Protein 8SBF (pdb70)

Sequence (1177 aa):
MRMTLRQLAVFVAVAQEGTVTKASDAVRLTQSAASMALADLEDDGLGAPLFDRLGKRLQLNDLGRFLLPQALEILGRCEAFEQAAKGELQSIDLRLGATLTISDYLIPDLMADFLQIHPQAHLQLQVGNTRQMIEAVNQFQLDLALIEGSCHLPQLQCIHWRNDELAVCCAPDHPLAKLGRPLTAQDFLNVEWILREEGSGTREVFDNAILQDVPDANIRRLTLGHNEAILKIVAGGLGMSCISRLAIEPLIEKGQLVILETPFWELTRPLHLLVHRQKYQGPGLKAFMNFCENRVMRMTLRQLAVFVAVAQEGTVTKASDAVRLTQSAASMALADLEDGLGAPLFDRLGKRLQLNDLGRFLLPQALEILGRCEAFEQAAKGELQSIDLRLGATLTISDYLIPDLMADFLQIHPQAHLQLQVGNTRQMIEAVNQFQLDLALIEGSCHLPQLQCIHWRNDELAVCCAPDHPLAKLGRPLTAQDFLNVEWILREEGSGTREVFDNAILQDVPDANIRLTLGHNEAILKIVAGGLGMSCISRLAIEPLIEKGQLVILETPFWELTRPLHLLVHRQKYQGPGLKAFMNFCENNRVNMRMTLRRQLAVFVAVAQEGTVTKASDAVRLTQSAASMALADLEDGLGAPLFDRLGKRLQLNDLGRFLLPQALEILGRCEAFEQAAKGELQSIDLRLGATLTISDYLIPDLMADFLQIHPQAHLQLQVGNTRQMIEAVNQFQLDLALIEGSCHLPQLQCIHWRNDELAVCCAPDHPLAKLGRPLTAQDFLNVEWILREEGSGTREVFDNAILQDVPDANIRLTLGHNEAILKIVAGGLGMSCISRLAIEPLIEKGQLVILETPFWELTRPLHLLVHRQKYQGPGLKAFMNFCENRVNMRMTLRQLAVFVAVAQEGTVTKASDAVRLTQSAASMALADLEDGLGAPLFDRLGKRLQLNDLGRFLLPQALEILGRCEAFEQAAKGELQSIDLRRLGATLTISDYLIPDLMADFLQIHPQAHLQLQVGNTRQMIEAVNQFQLDLALIEGSCHLPQLQCIHWRNDELAVCCAPDHPLAKLGRPLTAQDFLNVEWILREEGSGTREVFDNAILQDVPDANIRLTLGHNEAILKIVAGGLGMSCISRLAIEPLIEKGQLVILETPFWELTRPLHLLVHRQKYQGPGLKAFMNFCENR

Nearest PDB structures (foldseek):
  8sbf-assembly1_D  TM=7.105E-01  e=2.209E-55  Acinetobacter baylyi ADP1
  5y2v-assembly1_C  TM=5.884E-01  e=4.054E-23  Synechocystis sp. PCC 6803 substr. Kazusa
  2esn-assembly1_C  TM=5.856E-01  e=2.907E-19  Pseudomonas aeruginosa
  6g1b-assembly1_J-2  TM=5.557E-01  e=5.064E-19  Corynebacterium glutamicum
  4rns-assembly2_C  TM=8.177E-01  e=4.009E-11  Sphingobium chlorophenolicum

Structure (mmCIF, N/CA/C/O backbone):
data_8SBF
#
_entry.id   8SBF
#
_cell.length_a   106.597
_cell.length_b   109.690
_cell.length_c   110.268
_cell.angle_alpha   90.000
_cell.angle_beta   90.000
_cell.angle_gamma   90.000
#
_symmetry.space_group_name_H-M   'P 21 21 21'
#
loop_
_entity.id
_entity.type
_entity.pdbx_description
1 polymer 'Putative transcriptional regulator (LysR family)'
2 non-polymer 'SODIUM ION'
3 non-polymer 'MAGNESIUM ION'
4 non-polymer GLYCEROL
5 water water
#
loop_
_atom_site.group_PDB
_atom_site.id
_atom_site.type_symbol
_atom_site.label_atom_id
_atom_site.label_alt_id
_atom_site.label_comp_id
_atom_site.label_asym_id
_atom_site.label_entity_id
_atom_site.label_seq_id
_atom_site.pdbx_PDB_ins_code
_atom_site.Cartn_x
_atom_site.Cartn_y
_atom_site.Cartn_z
_atom_site.occupancy
_atom_site.B_iso_or_equiv
_atom_site.auth_seq_id
_atom_site.auth_comp_id
_atom_site.auth_asym_id
_atom_site.auth_atom_id
_atom_site.pdbx_PDB_model_num
ATOM 1 N N . MET A 1 1 ? -24.01828 33.01120 -55.72022 1.000 75.58067 1 MET A N 1
ATOM 2 C CA . MET A 1 1 ? -24.49611 32.17808 -54.57951 1.000 66.42983 1 MET A CA 1
ATOM 3 C C . MET A 1 1 ? -24.98501 30.81745 -55.06499 1.000 74.76545 1 MET A C 1
ATOM 4 O O . MET A 1 1 ? -25.97941 30.72338 -55.78252 1.000 72.80417 1 MET A O 1
ATOM 20 N N . ARG A 1 2 ? -24.28259 29.75801 -54.67031 1.000 62.96494 2 ARG A N 1
ATOM 21 C CA . ARG A 1 2 ? -24.69596 28.40053 -55.00176 1.000 66.45813 2 ARG A CA 1
ATOM 22 C C . ARG A 1 2 ? -25.51379 27.75294 -53.89589 1.000 59.17479 2 ARG A C 1
ATOM 23 O O . ARG A 1 2 ? -26.51265 27.08427 -54.17853 1.000 54.08535 2 ARG A O 1
ATOM 44 N N . MET A 1 3 ? -25.11613 27.94769 -52.64323 1.000 54.00105 3 MET A N 1
ATOM 45 C CA . MET A 1 3 ? -25.74046 27.23515 -51.54523 1.000 55.37087 3 MET A CA 1
ATOM 46 C C . MET A 1 3 ? -27.21120 27.62299 -51.42030 1.000 47.90131 3 MET A C 1
ATOM 47 O O . MET A 1 3 ? -27.64742 28.68377 -51.87467 1.000 48.53348 3 MET A O 1
ATOM 61 N N . THR A 1 4 ? -27.97476 26.73738 -50.78843 1.000 39.67411 4 THR A N 1
ATOM 62 C CA . THR A 1 4 ? -29.39828 26.93476 -50.57338 1.000 36.36753 4 THR A CA 1
ATOM 63 C C . THR A 1 4 ? -29.71723 26.72793 -49.10158 1.000 41.19692 4 THR A C 1
ATOM 64 O O . THR A 1 4 ? -28.94877 26.11576 -48.35466 1.000 35.47900 4 THR A O 1
ATOM 75 N N . LEU A 1 5 ? -30.87346 27.25169 -48.68870 1.000 41.20470 5 LEU A N 1
ATOM 76 C CA . LEU A 1 5 ? -31.31581 27.06035 -47.31261 1.000 44.40839 5 LEU A CA 1
ATOM 77 C C . LEU A 1 5 ? -31.53700 25.58504 -47.01123 1.000 38.99178 5 LEU A C 1
ATOM 78 O O . LEU A 1 5 ? -31.26700 25.12160 -45.89713 1.000 35.68467 5 LEU A O 1
ATOM 94 N N . ARG A 1 6 ? -32.03062 24.82888 -47.99515 1.000 42.40102 6 ARG A N 1
ATOM 95 C CA . ARG A 1 6 ? -32.18646 23.38985 -47.80975 1.000 41.81432 6 ARG A CA 1
ATOM 96 C C . ARG A 1 6 ? -30.84692 22.73036 -47.50955 1.000 38.46593 6 ARG A C 1
ATOM 97 O O . ARG A 1 6 ? -30.76039 21.84487 -46.65195 1.000 37.50297 6 ARG A O 1
ATOM 118 N N . GLN A 1 7 ? -29.78766 23.15695 -48.19922 1.000 37.20035 7 GLN A N 1
ATOM 119 C CA . GLN A 1 7 ? -28.46635 22.59023 -47.94541 1.000 38.25800 7 GLN A CA 1
ATOM 120 C C . GLN A 1 7 ? -27.96945 22.94991 -46.54982 1.000 35.57027 7 GLN A C 1
ATOM 121 O O . GLN A 1 7 ? -27.41221 22.09814 -45.84705 1.000 33.25100 7 GLN A O 1
ATOM 135 N N . LEU A 1 8 ? -28.16170 24.20278 -46.13004 1.000 34.92866 8 LEU A N 1
ATOM 136 C CA . LEU A 1 8 ? -27.77420 24.58611 -44.77697 1.000 38.57230 8 LEU A CA 1
ATOM 137 C C . LEU A 1 8 ? -28.50845 23.74758 -43.73696 1.000 35.60786 8 LEU A C 1
ATOM 138 O O . LEU A 1 8 ? -27.91937 23.33205 -42.73243 1.000 32.32303 8 LEU A O 1
ATOM 154 N N . ALA A 1 9 ? -29.79871 23.48624 -43.96210 1.000 34.04479 9 ALA A N 1
ATOM 155 C CA . ALA A 1 9 ? -30.56105 22.68468 -43.01030 1.000 40.40426 9 ALA A CA 1
ATOM 156 C C . ALA A 1 9 ? -30.01299 21.26593 -42.92283 1.000 38.38023 9 ALA A C 1
ATOM 157 O O . ALA A 1 9 ? -29.96884 20.67382 -41.83813 1.000 35.42240 9 ALA A O 1
ATOM 164 N N . VAL A 1 10 ? -29.59413 20.70040 -44.05806 1.000 34.49633 10 VAL A N 1
ATOM 165 C CA . VAL A 1 10 ? -28.97636 19.37717 -44.03704 1.000 39.07592 10 VAL A CA 1
ATOM 166 C C . VAL A 1 10 ? -27.64202 19.43082 -43.30439 1.000 38.11638 10 VAL A C 1
ATOM 167 O O . VAL A 1 10 ? -27.32075 18.54296 -42.50617 1.000 34.65840 10 VAL A O 1
ATOM 180 N N . PHE A 1 11 ? -26.84536 20.47071 -43.56924 1.000 36.63286 11 PHE A N 1
ATOM 181 C CA . PHE A 1 11 ? -25.59135 20.66021 -42.84615 1.000 42.85324 11 PHE A CA 1
ATOM 182 C C . PHE A 1 11 ? -25.83206 20.73688 -41.34257 1.000 39.13275 11 PHE A C 1
ATOM 183 O O . PHE A 1 11 ? -25.07538 20.15753 -40.55523 1.000 34.57196 11 PHE A O 1
ATOM 200 N N . VAL A 1 12 ? -26.88923 21.43211 -40.92638 1.000 36.77903 12 VAL A N 1
ATOM 201 C CA . VAL A 1 12 ? -27.20572 21.51303 -39.50349 1.000 43.83853 12 VAL A CA 1
ATOM 202 C C . VAL A 1 1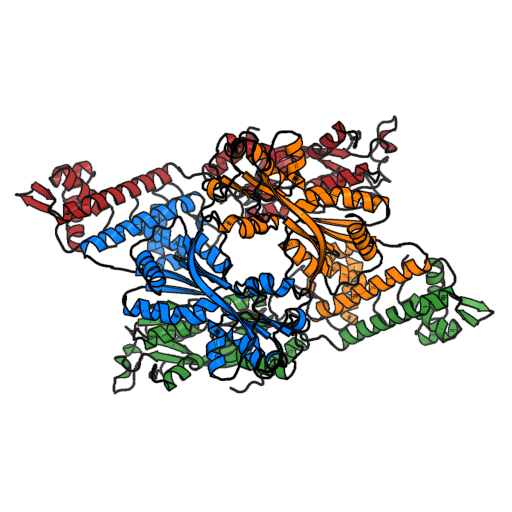2 ? -27.68239 20.16040 -38.98558 1.000 48.66259 12 VAL A C 1
ATOM 203 O O . VAL A 1 12 ? -27.26591 19.70879 -37.91260 1.000 36.44287 12 VAL A O 1
ATOM 216 N N . ALA A 1 13 ? -28.56219 19.49649 -39.73799 1.000 39.13867 13 ALA A N 1
ATOM 217 C CA . ALA A 1 13 ? -29.11074 18.22481 -39.28072 1.000 52.26873 13 ALA A CA 1
ATOM 218 C C . ALA A 1 13 ? -28.01828 17.17753 -39.11191 1.000 47.09928 13 ALA A C 1
ATOM 219 O O . ALA A 1 13 ? -28.03252 16.40485 -38.14682 1.000 37.55641 13 ALA A O 1
ATOM 226 N N . VAL A 1 14 ? -27.06127 17.13070 -40.04130 1.000 38.00852 14 VAL A N 1
ATOM 227 C CA . VAL A 1 14 ? -25.97847 16.15794 -39.93155 1.000 44.67086 14 VAL A CA 1
ATOM 228 C C . VAL A 1 14 ? -25.12271 16.45170 -38.70602 1.000 36.71525 14 VAL A C 1
ATOM 229 O O . VAL A 1 14 ? -24.63902 15.53336 -38.03583 1.000 42.03785 14 VAL A O 1
ATOM 242 N N . ALA A 1 15 ? -24.92195 17.73278 -38.39176 1.000 41.93790 15 ALA A N 1
ATOM 243 C CA . ALA A 1 15 ? -24.14979 18.08214 -37.20563 1.000 53.33233 15 ALA A CA 1
ATOM 244 C C . ALA A 1 15 ? -24.89502 17.71722 -35.92896 1.000 55.34998 15 ALA A C 1
ATOM 245 O O . ALA A 1 15 ? -24.26489 17.40921 -34.91110 1.000 57.45929 15 ALA A O 1
ATOM 252 N N . GLN A 1 16 ? -26.22821 17.73830 -35.96448 1.000 52.28777 16 GLN A N 1
ATOM 253 C CA . GLN A 1 16 ? -27.00765 17.43634 -34.77176 1.000 64.25656 16 GLN A CA 1
ATOM 254 C C . GLN A 1 16 ? -27.17518 15.93479 -34.56953 1.000 55.73379 16 GLN A C 1
ATOM 255 O O . GLN A 1 16 ? -27.17355 15.45769 -33.42984 1.000 58.49833 16 GLN A O 1
ATOM 269 N N . GLU A 1 17 ? -27.30812 15.17643 -35.65665 1.000 53.76161 17 GLU A N 1
ATOM 270 C CA . GLU A 1 17 ? -27.67034 13.76820 -35.57341 1.000 54.50559 17 GLU A CA 1
ATOM 271 C C . GLU A 1 17 ? -26.49428 12.82151 -35.76928 1.000 56.93185 17 GLU A C 1
ATOM 272 O O . GLU A 1 17 ? -26.52563 11.70327 -35.24693 1.000 69.34859 17 GLU A O 1
ATOM 284 N N . GLY A 1 18 ? -25.46252 13.23235 -36.50522 1.000 57.80215 18 GLY A N 1
ATOM 285 C CA . GLY A 1 18 ? -24.24477 12.46601 -36.63196 1.000 54.93054 18 GLY A CA 1
ATOM 286 C C . GLY A 1 18 ? -24.13968 11.62756 -37.88898 1.000 53.66698 18 GLY A C 1
ATOM 287 O O . GLY A 1 18 ? -23.03168 11.20858 -38.24215 1.000 63.99820 18 GLY A O 1
ATOM 291 N N . THR A 1 19 ? -25.25486 11.36186 -38.56679 1.000 55.66251 19 THR A N 1
ATOM 292 C CA . THR A 1 19 ? -25.23763 10.58479 -39.79779 1.000 53.32524 19 THR A CA 1
ATOM 293 C C . THR A 1 19 ? -26.20320 11.20724 -40.79379 1.000 49.18358 19 THR A C 1
ATOM 294 O O . THR A 1 19 ? -27.10787 11.96019 -40.42650 1.000 45.09690 19 THR A O 1
ATOM 305 N N . VAL A 1 20 ? -25.99895 10.87980 -42.07193 1.000 48.64537 20 VAL A N 1
ATOM 306 C CA . VAL A 1 20 ? -26.91396 11.35023 -43.10689 1.000 42.82329 20 VAL A CA 1
ATOM 307 C C . VAL A 1 20 ? -28.28066 10.69878 -42.94181 1.000 46.02956 20 VAL A C 1
ATOM 308 O O . VAL A 1 20 ? -29.31716 11.33197 -43.17397 1.000 44.36994 20 VAL A O 1
ATOM 321 N N . THR A 1 21 ? -28.30703 9.42613 -42.53893 1.000 47.23017 21 THR A N 1
ATOM 322 C CA . THR A 1 21 ? -29.57628 8.73292 -42.34508 1.000 49.58023 21 THR A CA 1
ATOM 323 C C . THR A 1 21 ? -30.41751 9.42678 -41.27937 1.000 56.18958 21 THR A C 1
ATOM 324 O O . THR A 1 21 ? -31.56405 9.81653 -41.52919 1.000 50.54276 21 THR A O 1
ATOM 335 N N . LYS A 1 22 ? -29.86049 9.58953 -40.07766 1.000 50.05036 22 LYS A N 1
ATOM 336 C CA . LYS A 1 22 ? -30.59592 10.27822 -39.02195 1.000 49.01398 22 LYS A CA 1
ATOM 337 C C . LYS A 1 22 ? -30.96059 11.69587 -39.44509 1.000 45.06107 22 LYS A C 1
ATOM 338 O O . LYS A 1 22 ? -32.06657 12.17115 -39.16387 1.000 47.46037 22 LYS A O 1
ATOM 357 N N . ALA A 1 23 ? -30.04232 12.38611 -40.12463 1.000 45.95502 23 ALA A N 1
ATOM 358 C CA . ALA A 1 23 ? -30.31619 13.75369 -40.55434 1.000 43.15961 23 ALA A CA 1
ATOM 359 C C . ALA A 1 23 ? -31.42469 13.79455 -41.59908 1.000 47.01098 23 ALA A C 1
ATOM 360 O O . ALA A 1 23 ? -32.23676 14.72806 -41.61386 1.000 44.38043 23 ALA A O 1
ATOM 367 N N . SER A 1 24 ? -31.47589 12.79296 -42.48081 1.000 42.80629 24 SER A N 1
ATOM 368 C CA . SER A 1 24 ? -32.46758 12.80397 -43.55236 1.000 43.55676 24 SER A CA 1
ATOM 369 C C . SER A 1 24 ? -33.88295 12.71513 -42.99524 1.000 48.37057 24 SER A C 1
ATOM 370 O O . SER A 1 24 ? -34.80245 13.35960 -43.51424 1.000 44.28793 24 SER A O 1
ATOM 378 N N . ASP A 1 25 ? -34.08000 11.92019 -41.94091 1.000 50.76015 25 ASP A N 1
ATOM 379 C CA . ASP A 1 25 ? -35.40273 11.82216 -41.33335 1.000 53.53340 25 ASP A CA 1
ATOM 380 C C . ASP A 1 25 ? -35.78220 13.10723 -40.60867 1.000 51.94155 25 ASP A C 1
ATOM 381 O O . ASP A 1 25 ? -36.96833 13.45328 -40.54429 1.000 49.61871 25 ASP A O 1
ATOM 390 N N . ALA A 1 26 ? -34.80028 13.82916 -40.06505 1.000 52.11559 26 ALA A N 1
ATOM 391 C CA . ALA A 1 26 ? -35.08763 15.03635 -39.30459 1.000 57.93566 26 ALA A CA 1
ATOM 392 C C . ALA A 1 26 ? -35.47507 16.20869 -40.19689 1.000 63.02580 26 ALA A C 1
ATOM 393 O O . ALA A 1 26 ? -36.17172 17.12218 -39.74014 1.000 81.28390 26 ALA A O 1
ATOM 400 N N . VAL A 1 27 ? -35.03040 16.21247 -41.45351 1.000 56.62637 27 VAL A N 1
ATOM 401 C CA . VAL A 1 27 ? -35.43512 17.22919 -42.41835 1.000 46.40938 27 VAL A CA 1
ATOM 402 C C . VAL A 1 27 ? -36.45358 16.70261 -43.41786 1.000 50.04197 27 VAL A C 1
ATOM 403 O O . VAL A 1 27 ? -36.82580 17.42726 -44.35357 1.000 50.18813 27 VAL A O 1
ATOM 416 N N . ARG A 1 28 ? -36.90952 15.46140 -43.25748 1.000 48.18504 28 ARG A N 1
ATOM 417 C CA . ARG A 1 28 ? -37.96618 14.89045 -44.09038 1.000 58.31707 28 ARG A CA 1
ATOM 418 C C . ARG A 1 28 ? -37.53385 14.81571 -45.55437 1.000 57.66226 28 ARG A C 1
ATOM 419 O O . ARG A 1 28 ? -38.24458 15.24724 -46.46512 1.000 64.81396 28 ARG A O 1
ATOM 440 N N . LEU A 1 29 ? -36.34748 14.25374 -45.77213 1.000 45.56728 29 LEU A N 1
ATOM 441 C CA . LEU A 1 29 ? -35.83952 13.95484 -47.10079 1.000 44.94296 29 LEU A CA 1
ATOM 442 C C . LEU A 1 29 ? -35.43989 12.48802 -47.15427 1.000 46.51561 29 LEU A C 1
ATOM 443 O O . LEU A 1 29 ? -35.05518 11.89968 -46.14073 1.000 51.26677 29 LEU A O 1
ATOM 459 N N . THR A 1 30 ? -35.53643 11.89600 -48.34232 1.000 45.55716 30 THR A N 1
ATOM 460 C CA . THR A 1 30 ? -34.93477 10.58696 -48.54085 1.000 44.10913 30 THR A CA 1
ATOM 461 C C . THR A 1 30 ? -33.43640 10.67012 -48.26296 1.000 43.27151 30 THR A C 1
ATOM 462 O O . THR A 1 30 ? -32.83657 11.74912 -48.25128 1.000 41.37426 30 THR A O 1
ATOM 473 N N . GLN A 1 31 ? -32.82656 9.50723 -48.03243 1.000 41.56636 31 GLN A N 1
ATOM 474 C CA . GLN A 1 31 ? -31.41956 9.48523 -47.64730 1.000 42.98460 31 GLN A CA 1
ATOM 475 C C . GLN A 1 31 ? -30.52560 9.99752 -48.77008 1.000 41.31714 31 GLN A C 1
ATOM 476 O O . GLN A 1 31 ? -29.58746 10.76402 -48.52186 1.000 39.16143 31 GLN A O 1
ATOM 490 N N . SER A 1 32 ? -30.79730 9.58993 -50.01260 1.000 41.20104 32 SER A N 1
ATOM 491 C CA . SER A 1 32 ? -29.97839 10.04022 -51.13091 1.000 41.07893 32 SER A CA 1
ATOM 492 C C . SER A 1 32 ? -30.29946 11.46874 -51.54781 1.000 40.61543 32 SER A C 1
ATOM 493 O O . SER A 1 32 ? -29.44150 12.13545 -52.13616 1.000 37.36191 32 SER A O 1
ATOM 501 N N . ALA A 1 33 ? -31.50978 11.95584 -51.26250 1.000 43.05613 33 ALA A N 1
ATOM 502 C CA . ALA A 1 33 ? -31.78143 13.37705 -51.44314 1.000 39.88186 33 ALA A CA 1
ATOM 503 C C . ALA A 1 33 ? -30.95709 14.21214 -50.47051 1.000 37.82026 33 ALA A C 1
ATOM 504 O O . ALA A 1 33 ? -30.46124 15.28677 -50.82840 1.000 35.08708 33 ALA A O 1
ATOM 511 N N . ALA A 1 34 ? -30.79204 13.72475 -49.23842 1.000 37.46446 34 ALA A N 1
ATOM 512 C CA . ALA A 1 34 ? -29.99625 14.45132 -48.25515 1.000 33.90564 34 ALA A CA 1
ATOM 513 C C . ALA A 1 34 ? -28.50944 14.38790 -48.58820 1.000 33.90440 34 ALA A C 1
ATOM 514 O O . ALA A 1 34 ? -27.79479 15.38876 -48.45474 1.000 32.61976 34 ALA A O 1
ATOM 521 N N . SER A 1 35 ? -28.02333 13.22282 -49.02356 1.000 35.59349 35 SER A N 1
ATOM 522 C CA . SER A 1 35 ? -26.61136 13.10690 -49.36975 1.000 35.69624 35 SER A CA 1
ATOM 523 C C . SER A 1 35 ? -26.28019 13.93737 -50.60442 1.000 35.23987 35 SER A C 1
ATOM 524 O O . SER A 1 35 ? -25.19069 14.51647 -50.69581 1.000 34.56951 35 SER A O 1
ATOM 532 N N . MET A 1 36 ? -27.20506 14.01195 -51.56524 1.000 35.31034 36 MET A N 1
ATOM 533 C CA . MET A 1 36 ? -27.00546 14.90776 -52.70028 1.000 34.81368 36 MET A CA 1
ATOM 534 C C . MET A 1 36 ? -26.90100 16.35563 -52.23797 1.000 31.39274 36 MET A C 1
ATOM 535 O O . MET A 1 36 ? -26.05035 17.11073 -52.72109 1.000 30.53778 36 MET A O 1
ATOM 549 N N . ALA A 1 37 ? -27.75551 16.75776 -51.29557 1.000 33.63367 37 ALA A N 1
ATOM 550 C CA . ALA A 1 37 ? -27.72896 18.13216 -50.80428 1.000 38.20621 37 ALA A CA 1
ATOM 551 C C . ALA A 1 37 ? -26.40760 18.44023 -50.11078 1.000 35.28211 37 ALA A C 1
ATOM 552 O O . ALA A 1 37 ? -25.77694 19.46990 -50.38011 1.000 34.19757 37 ALA A O 1
ATOM 559 N N . LEU A 1 38 ? -25.96921 17.55693 -49.21062 1.000 34.53213 38 LEU A N 1
ATOM 560 C CA . LEU A 1 38 ? -24.71014 17.78703 -48.51219 1.000 34.34879 38 LEU A CA 1
ATOM 561 C C . LEU A 1 38 ? -23.54173 17.82868 -49.48665 1.000 34.53164 38 LEU A C 1
ATOM 562 O O . LEU A 1 38 ? -22.65625 18.68536 -49.37264 1.000 37.28091 38 LEU A O 1
ATOM 578 N N . ALA A 1 39 ? -23.51492 16.90551 -50.45023 1.000 34.54156 39 ALA A N 1
ATOM 579 C CA . ALA A 1 39 ? -22.43523 16.89998 -51.43191 1.000 35.69248 39 ALA A CA 1
ATOM 580 C C . ALA A 1 39 ? -22.43323 18.18372 -52.25132 1.000 40.37201 39 ALA A C 1
ATOM 581 O O . ALA A 1 39 ? -21.36786 18.72731 -52.56669 1.000 38.67675 39 ALA A O 1
ATOM 588 N N . ASP A 1 40 ? -23.61844 18.68443 -52.60874 1.000 38.07121 40 ASP A N 1
ATOM 589 C CA . ASP A 1 40 ? -23.68884 19.93174 -53.36528 1.000 42.16650 40 ASP A CA 1
ATOM 590 C C . ASP A 1 40 ? -23.14356 21.09816 -52.55197 1.000 47.87832 40 ASP A C 1
ATOM 591 O O . ASP A 1 40 ? -22.39034 21.92910 -53.07155 1.000 42.40915 40 ASP A O 1
ATOM 600 N N . LEU A 1 41 ? -23.51674 21.17943 -51.27310 1.000 41.46053 41 LEU A N 1
ATOM 601 C CA . LEU A 1 41 ? -22.98847 22.23477 -50.41752 1.000 40.55036 41 LEU A CA 1
ATOM 602 C C . LEU A 1 41 ? -21.46828 22.17446 -50.35805 1.000 42.87078 41 LEU A C 1
ATOM 603 O O . LEU A 1 41 ? -20.78615 23.17622 -50.59682 1.000 37.58733 41 LEU A O 1
ATOM 619 N N . GLU A 1 42 ? -20.91844 20.99716 -50.05175 1.000 41.88667 42 GLU A N 1
ATOM 620 C CA . GLU A 1 42 ? -19.47015 20.87091 -49.92559 1.000 44.92110 42 GLU A CA 1
ATOM 621 C C . GLU A 1 42 ? -18.76982 21.15385 -51.24872 1.000 47.02376 42 GLU A C 1
ATOM 622 O O . GLU A 1 42 ? -17.75443 21.86015 -51.28214 1.000 45.78954 42 GLU A O 1
ATOM 634 N N . ASP A 1 43 ? -19.28998 20.60762 -52.35114 1.000 50.48853 43 ASP A N 1
ATOM 635 C CA A ASP A 1 43 ? -18.67063 20.85546 -53.64826 0.517 64.37114 43 ASP A CA 1
ATOM 636 C CA B ASP A 1 43 ? -18.67875 20.85379 -53.65400 0.483 70.78917 43 ASP A CA 1
ATOM 637 C C . ASP A 1 43 ? -18.74236 22.33136 -54.01827 1.000 61.09869 43 ASP A C 1
ATOM 638 O O . ASP A 1 43 ? -17.81582 22.86845 -54.63643 1.000 55.51743 43 ASP A O 1
ATOM 655 N N . GLY A 1 44 ? -19.83174 23.00516 -53.64658 1.000 53.58277 44 GLY A N 1
ATOM 656 C CA . GLY A 1 44 ? -19.94883 24.42061 -53.95380 1.000 56.38593 44 GLY A CA 1
ATOM 657 C C . GLY A 1 44 ? -19.01831 25.27741 -53.11730 1.000 56.51376 44 GLY A C 1
ATOM 658 O O . GLY A 1 44 ? -18.42976 26.23992 -53.61508 1.000 59.56423 44 GLY A O 1
ATOM 662 N N . LEU A 1 45 ? -18.87306 24.94059 -51.83432 1.000 45.76125 45 LEU A N 1
ATOM 663 C CA . LEU A 1 45 ? -17.97036 25.68488 -50.96543 1.000 48.12047 45 LEU A CA 1
ATOM 664 C C . LEU A 1 45 ? -16.50771 25.38018 -51.25510 1.000 54.78937 45 LEU A C 1
ATOM 665 O O . LEU A 1 45 ? -15.63349 26.15189 -50.84850 1.000 47.74460 45 LEU A O 1
ATOM 681 N N . GLY A 1 46 ? -16.22264 24.27650 -51.94420 1.000 56.98420 46 GLY A N 1
ATOM 682 C CA . GLY A 1 46 ? -14.85393 23.92159 -52.25809 1.000 47.29699 46 GLY A CA 1
ATOM 683 C C . GLY A 1 46 ? -14.09602 23.25401 -51.13690 1.000 48.86966 46 GLY A C 1
ATOM 684 O O . GLY A 1 46 ? -12.86380 23.20811 -51.18103 1.000 53.11443 46 GLY A O 1
ATOM 688 N N . ALA A 1 47 ? -14.79206 22.73239 -50.12812 1.000 52.41538 47 ALA A N 1
ATOM 689 C CA . ALA A 1 47 ? -14.13962 22.08646 -48.99771 1.000 48.23297 47 ALA A CA 1
ATOM 690 C C . ALA A 1 47 ? -15.16123 21.22699 -48.27283 1.000 49.09177 47 ALA A C 1
ATOM 691 O O . ALA A 1 47 ? -16.35837 21.54099 -48.29691 1.000 47.34611 47 ALA A O 1
ATOM 698 N N . PRO A 1 48 ? -14.73300 20.14386 -47.62983 1.000 49.84851 48 PRO A N 1
ATOM 699 C CA . PRO A 1 48 ? -15.66708 19.34708 -46.82899 1.000 45.82606 48 PRO A CA 1
ATOM 700 C C . PRO A 1 48 ? -15.97028 20.00793 -45.49353 1.000 44.06909 48 PRO A C 1
ATOM 701 O O . PRO A 1 48 ? -15.16377 20.75892 -44.94085 1.000 46.29217 48 PRO A O 1
ATOM 712 N N . LEU A 1 49 ? -17.16305 19.71241 -44.97799 1.000 43.43676 49 LEU A N 1
ATOM 713 C CA . LEU A 1 49 ? -17.59857 20.24564 -43.69488 1.000 43.50297 49 LEU A CA 1
ATOM 714 C C . LEU A 1 49 ? -17.47899 19.24335 -42.55730 1.000 43.52206 49 LEU A C 1
ATOM 715 O O . LEU A 1 49 ? -17.53462 19.64792 -41.38919 1.000 44.40483 49 LEU A O 1
ATOM 731 N N . PHE A 1 50 ? -17.31344 17.95920 -42.86357 1.000 43.03871 50 PHE A N 1
ATOM 732 C CA . PHE A 1 50 ? -17.24781 16.91582 -41.85130 1.000 46.74803 50 PHE A CA 1
ATOM 733 C C . PHE A 1 50 ? -16.04808 16.01723 -42.10132 1.000 48.91786 50 PHE A C 1
ATOM 734 O O . PHE A 1 50 ? -15.74892 15.67023 -43.24799 1.000 46.66076 50 PHE A O 1
ATOM 751 N N . ASP A 1 51 ? -15.36781 15.64114 -41.02166 1.000 54.95637 51 ASP A N 1
ATOM 752 C CA . ASP A 1 51 ? -14.39841 14.55946 -41.08058 1.000 60.97546 51 ASP A CA 1
ATOM 753 C C . ASP A 1 51 ? -15.13614 13.22830 -41.03663 1.000 64.14036 51 ASP A C 1
ATOM 754 O O . ASP A 1 51 ? -16.05365 13.04073 -40.23281 1.000 60.22994 51 ASP A O 1
ATOM 763 N N . ARG A 1 52 ? -14.73938 12.30741 -41.91103 1.000 63.33430 52 ARG A N 1
ATOM 764 C CA . ARG A 1 52 ? -15.39147 11.00725 -42.02330 1.000 73.81777 52 ARG A CA 1
ATOM 765 C C . ARG A 1 52 ? -14.70281 10.03522 -41.07065 1.000 71.82108 52 ARG A C 1
ATOM 766 O O . ARG A 1 52 ? -13.59997 9.55393 -41.34516 1.000 75.92303 52 ARG A O 1
ATOM 787 N N . LEU A 1 53 ? -15.35638 9.74984 -39.94906 1.000 79.26958 53 LEU A N 1
ATOM 788 C CA . LEU A 1 53 ? -14.83376 8.83519 -38.93132 1.000 79.07041 53 LEU A CA 1
ATOM 789 C C . LEU A 1 53 ? -15.22485 7.39082 -39.22886 1.000 92.79194 53 LEU A C 1
ATOM 790 O O . LEU A 1 53 ? -15.70927 6.65851 -38.36715 1.000 104.56024 53 LEU A O 1
ATOM 806 N N . GLY A 1 54 ? -15.00683 6.96686 -40.46908 1.000 98.69921 54 GLY A N 1
ATOM 807 C CA . GLY A 1 54 ? -15.48625 5.67137 -40.90076 1.000 93.55846 54 GLY A CA 1
ATOM 808 C C . GLY A 1 54 ? -16.99419 5.66258 -41.03418 1.000 99.86539 54 GLY A C 1
ATOM 809 O O . GLY A 1 54 ? -17.52552 5.61001 -42.14689 1.000 97.34669 54 GLY A O 1
ATOM 813 N N . LYS A 1 55 ? -17.69837 5.73232 -39.90224 1.000 96.23146 55 LYS A N 1
ATOM 814 C CA . LYS A 1 55 ? -19.15719 5.76232 -39.89557 1.000 91.33024 55 LYS A CA 1
ATOM 815 C C . LYS A 1 55 ? -19.70301 7.16206 -39.62528 1.000 89.14249 55 LYS A C 1
ATOM 816 O O . LYS A 1 55 ? -20.36571 7.74857 -40.48645 1.000 86.72063 55 LYS A O 1
ATOM 835 N N . ARG A 1 56 ? -19.44266 7.71222 -38.44285 1.000 86.41009 56 ARG A N 1
ATOM 836 C CA . ARG A 1 56 ? -20.02889 8.99638 -38.08901 1.000 74.70271 56 ARG A CA 1
ATOM 837 C C . ARG A 1 56 ? -19.35200 10.13937 -38.83586 1.000 79.13013 56 ARG A C 1
ATOM 838 O O . ARG A 1 56 ? -18.16631 10.08140 -39.17201 1.000 81.81212 56 ARG A O 1
ATOM 859 N N . LEU A 1 57 ? -20.12931 11.18799 -39.09161 1.000 59.30242 57 LEU A N 1
ATOM 860 C CA . LEU A 1 57 ? -19.60800 12.45443 -39.58472 1.000 55.76634 57 LEU A CA 1
ATOM 861 C C . LEU A 1 57 ? -19.47272 13.41133 -38.40788 1.000 61.49356 57 LEU A C 1
ATOM 862 O O . LEU A 1 57 ? -20.44998 13.67056 -37.69615 1.000 61.26707 57 LEU A O 1
ATOM 878 N N . GLN A 1 58 ? -18.26566 13.92914 -38.20627 1.000 52.64771 58 GLN A N 1
ATOM 879 C CA . GLN A 1 58 ? -17.96934 14.87670 -37.14253 1.000 58.63696 58 GLN A CA 1
ATOM 880 C C . GLN A 1 58 ? -17.48556 16.17581 -37.76770 1.000 54.88261 58 GLN A C 1
ATOM 881 O O . GLN A 1 58 ? -16.66082 16.15954 -38.68811 1.000 52.72227 58 GLN A O 1
ATOM 895 N N . LEU A 1 59 ? -18.00933 17.29546 -37.27415 1.000 54.87142 59 LEU A N 1
ATOM 896 C CA . LEU A 1 59 ? -17.61763 18.59987 -37.78727 1.000 48.38735 59 LEU A CA 1
ATOM 897 C C . LEU A 1 59 ? -16.10148 18.74023 -37.79293 1.000 45.60350 59 LEU A C 1
ATOM 898 O O . LEU A 1 59 ? -15.43165 18.42221 -36.80797 1.000 50.18728 59 LEU A O 1
ATOM 914 N N . ASN A 1 60 ? -15.56470 19.21422 -38.91172 1.000 47.41623 60 ASN A N 1
ATOM 915 C CA . ASN A 1 60 ? -14.14145 19.48858 -39.01328 1.000 47.95491 60 ASN A CA 1
ATOM 916 C C . ASN A 1 60 ? -13.88407 20.93789 -38.59673 1.000 45.86811 60 ASN A C 1
ATOM 917 O O . ASN A 1 60 ? -14.78030 21.63933 -38.12062 1.000 43.41426 60 ASN A O 1
ATOM 928 N N . ASP A 1 61 ? -12.64725 21.40402 -38.77791 1.000 48.94038 61 ASP A N 1
ATOM 929 C CA . ASP A 1 61 ? -12.29669 22.75228 -38.34499 1.000 49.54818 61 ASP A CA 1
ATOM 930 C C . ASP A 1 61 ? -13.16552 23.79884 -39.03349 1.000 46.05679 61 ASP A C 1
ATOM 931 O O . ASP A 1 61 ? -13.61070 24.76251 -38.39740 1.000 44.87514 61 ASP A O 1
ATOM 940 N N . LEU A 1 62 ? -13.42277 23.62608 -40.33100 1.000 44.33970 62 LEU A N 1
ATOM 941 C CA . LEU A 1 62 ? -14.26759 24.57675 -41.04903 1.000 43.65969 62 LEU A CA 1
ATOM 942 C C . LEU A 1 62 ? -15.72928 24.42513 -40.64947 1.000 39.11315 62 LEU A C 1
ATOM 943 O O . LEU A 1 62 ? -16.43454 25.42352 -40.46005 1.000 45.34057 62 LEU A O 1
ATOM 959 N N . GLY A 1 63 ? -16.20420 23.18613 -40.51671 1.000 42.65829 63 GLY A N 1
ATOM 960 C CA . GLY A 1 63 ? -17.59499 22.97479 -40.14964 1.000 39.10307 63 GLY A CA 1
ATOM 961 C C . GLY A 1 63 ? -17.94804 23.59134 -38.81017 1.000 39.05413 63 GLY A C 1
ATOM 962 O O . GLY A 1 63 ? -19.00466 24.21218 -38.66261 1.000 35.36639 63 GLY A O 1
ATOM 966 N N . ARG A 1 64 ? -17.07677 23.42199 -37.81280 1.000 40.97693 64 ARG A N 1
ATOM 967 C CA . ARG A 1 64 ? -17.32250 24.03461 -36.51047 1.000 41.12825 64 ARG A CA 1
ATOM 968 C C . ARG A 1 64 ? -17.47913 25.54333 -36.64505 1.000 42.30293 64 ARG A C 1
ATOM 969 O O . ARG A 1 64 ? -18.39512 26.14106 -36.06892 1.000 38.79642 64 ARG A O 1
ATOM 990 N N . PHE A 1 65 ? -16.58649 26.17356 -37.41006 1.000 42.13592 65 PHE A N 1
ATOM 991 C CA . PHE A 1 65 ? -16.63035 27.62189 -37.57643 1.000 42.34007 65 PHE A CA 1
ATOM 992 C C . PHE A 1 65 ? -17.90242 28.05876 -38.29199 1.000 42.67113 65 PHE A C 1
ATOM 993 O O . PHE A 1 65 ? -18.49420 29.08901 -37.94868 1.000 44.70110 65 PHE A O 1
ATOM 1010 N N . LEU A 1 66 ? -18.34875 27.28008 -39.27992 1.000 39.89604 66 LEU A N 1
ATOM 1011 C CA . LEU A 1 66 ? -19.49540 27.67341 -40.08956 1.000 37.54096 66 LEU A CA 1
ATOM 1012 C C . LEU A 1 66 ? -20.83267 27.32767 -39.45015 1.000 39.99415 66 LEU A C 1
ATOM 1013 O O . LEU A 1 66 ? -21.84160 27.95884 -39.78194 1.000 37.42725 66 LEU A O 1
ATOM 1029 N N . LEU A 1 67 ? -20.87120 26.34522 -38.55094 1.000 43.21182 67 LEU A N 1
ATOM 1030 C CA . LEU A 1 67 ? -22.15196 25.89044 -38.01246 1.000 45.17609 67 LEU A CA 1
ATOM 1031 C C . LEU A 1 67 ? -22.94961 27.01957 -37.37667 1.000 44.23194 67 LEU A C 1
ATOM 1032 O O . LEU A 1 67 ? -24.11307 27.22181 -37.76629 1.000 35.56248 67 LEU A O 1
ATOM 1048 N N . PRO A 1 68 ? -22.41790 27.78020 -36.41705 1.000 40.65894 68 PRO A N 1
ATOM 1049 C CA . PRO A 1 68 ? -23.21248 28.88806 -35.85573 1.000 46.86134 68 PRO A CA 1
ATOM 1050 C C . PRO A 1 68 ? -23.70716 29.87050 -36.90532 1.000 41.81074 68 PRO A C 1
ATOM 1051 O O . PRO A 1 68 ? -24.81039 30.41163 -36.76012 1.000 37.53965 68 PRO A O 1
ATOM 1062 N N . GLN A 1 69 ? -22.92667 30.12319 -37.95877 1.000 40.50699 69 GLN A N 1
ATOM 1063 C CA . GLN A 1 69 ? -23.39537 31.01447 -39.01544 1.000 44.78816 69 GLN A CA 1
ATOM 1064 C C . GLN A 1 69 ? -24.60524 30.42677 -39.73136 1.000 36.56427 69 GLN A C 1
ATOM 1065 O O . GLN A 1 69 ? -25.56119 31.14585 -40.04532 1.000 38.86650 69 GLN A O 1
ATOM 1079 N N . ALA A 1 70 ? -24.57992 29.11915 -40.00162 1.000 32.28264 70 ALA A N 1
ATOM 1080 C CA . ALA A 1 70 ? -25.72562 28.47358 -40.63392 1.000 36.48696 70 ALA A CA 1
ATOM 1081 C C . ALA A 1 70 ? -26.95985 28.55644 -39.74653 1.000 36.61663 70 ALA A C 1
ATOM 1082 O O . ALA A 1 70 ? -28.07118 28.79853 -40.23406 1.000 35.09841 70 ALA A O 1
ATOM 1089 N N . LEU A 1 71 ? -26.78539 28.35848 -38.43738 1.000 36.67977 71 LEU A N 1
ATOM 1090 C CA . LEU A 1 71 ? -27.92172 28.43275 -37.52493 1.000 39.13123 71 LEU A CA 1
ATOM 1091 C C . LEU A 1 71 ? -28.51667 29.83395 -37.50042 1.000 37.41850 71 LEU A C 1
ATOM 1092 O O . LEU A 1 71 ? -29.74006 29.99622 -37.41854 1.000 39.25319 71 LEU A O 1
ATOM 1108 N N . GLU A 1 72 ? -27.66990 30.86325 -37.57372 1.000 39.98515 72 GLU A N 1
ATOM 1109 C CA . GLU A 1 72 ? -28.18277 32.22931 -37.59449 1.000 45.62213 72 GLU A CA 1
ATOM 1110 C C . GLU A 1 72 ? -28.94269 32.50341 -38.88605 1.000 42.60659 72 GLU A C 1
ATOM 1111 O O . GLU A 1 72 ? -30.03533 33.08170 -38.86503 1.000 46.98210 72 GLU A O 1
ATOM 1123 N N . ILE A 1 73 ? -28.38013 32.09304 -40.02495 1.000 37.61668 73 ILE A N 1
ATOM 1124 C CA . ILE A 1 73 ? -29.06782 32.27783 -41.30073 1.000 42.09957 73 ILE A CA 1
ATOM 1125 C C . ILE A 1 73 ? -30.43669 31.60945 -41.26129 1.000 43.06327 73 ILE A C 1
ATOM 1126 O O . ILE A 1 73 ? -31.45051 32.20439 -41.64442 1.000 42.28530 73 ILE A O 1
ATOM 1142 N N . LEU A 1 74 ? -30.48463 30.36185 -40.79052 1.000 42.03879 74 LEU A N 1
ATOM 1143 C CA . LEU A 1 74 ? -31.75168 29.64180 -40.73543 1.000 46.66266 74 LEU A CA 1
ATOM 1144 C C . LEU A 1 74 ? -32.71161 30.28249 -39.74112 1.000 50.37440 74 LEU A C 1
ATOM 1145 O O . LEU A 1 74 ? -33.92077 30.34892 -39.99210 1.000 50.55962 74 LEU A O 1
ATOM 1161 N N . GLY A 1 75 ? -32.19547 30.76151 -38.60789 1.000 43.95583 75 GLY A N 1
ATOM 1162 C CA . GLY A 1 75 ? -33.06345 31.37783 -37.61798 1.000 50.54879 75 GLY A CA 1
ATOM 1163 C C . GLY A 1 75 ? -33.65868 32.68597 -38.09913 1.000 51.23393 75 GLY A C 1
ATOM 1164 O O . GLY A 1 75 ? -34.82651 32.98299 -37.82972 1.000 53.10741 75 GLY A O 1
ATOM 1168 N N . ARG A 1 76 ? -32.86680 33.48831 -38.81406 1.000 54.87027 76 ARG A N 1
ATOM 1169 C CA . ARG A 1 76 ? -33.38544 34.73764 -39.35910 1.000 54.88098 76 ARG A CA 1
ATOM 1170 C C . ARG A 1 76 ? -34.43813 34.47353 -40.42702 1.000 55.11171 76 ARG A C 1
ATOM 1171 O O . ARG A 1 76 ? -35.44971 35.18108 -40.49640 1.000 59.75653 76 ARG A O 1
ATOM 1192 N N . CYS A 1 77 ? -34.21834 33.45949 -41.26590 1.000 53.63309 77 CYS A N 1
ATOM 1193 C CA . CYS A 1 77 ? -35.23488 33.07455 -42.23757 1.000 56.48307 77 CYS A CA 1
ATOM 1194 C C . CYS A 1 77 ? -36.52704 32.66535 -41.54238 1.000 61.04564 77 CYS A C 1
ATOM 1195 O O . CYS A 1 77 ? -37.62256 33.02891 -41.98743 1.000 60.73048 77 CYS A O 1
ATOM 1203 N N . GLU A 1 78 ? -36.42009 31.90579 -40.45030 1.000 57.98746 78 GLU A N 1
ATOM 1204 C CA . GLU A 1 78 ? -37.60365 31.59100 -39.65555 1.000 59.23509 78 GLU A CA 1
ATOM 1205 C C . GLU A 1 78 ? -38.22482 32.85732 -39.08009 1.000 62.81685 78 GLU A C 1
ATOM 1206 O O . GLU A 1 78 ? -39.45062 33.02087 -39.09844 1.000 72.85707 78 GLU A O 1
ATOM 1218 N N . ALA A 1 79 ? -37.39370 33.76456 -38.56117 1.000 63.20552 79 ALA A N 1
ATOM 1219 C CA . ALA A 1 79 ? -37.90294 35.05289 -38.10071 1.000 68.79699 79 ALA A CA 1
ATOM 1220 C C . ALA A 1 79 ? -38.54316 35.82378 -39.24720 1.000 69.47928 79 ALA A C 1
ATOM 1221 O O . ALA A 1 79 ? -39.54845 36.51810 -39.05672 1.000 78.40388 79 ALA A O 1
ATOM 1228 N N . PHE A 1 80 ? -37.97211 35.70949 -40.44758 1.000 67.72948 80 PHE A N 1
ATOM 1229 C CA . PHE A 1 80 ? -38.52993 36.37887 -41.61790 1.000 66.66761 80 PHE A CA 1
ATOM 1230 C C . PHE A 1 80 ? -39.96412 35.92803 -41.86900 1.000 71.67479 80 PHE A C 1
ATOM 1231 O O . PHE A 1 80 ? -40.89494 36.74015 -41.87554 1.000 73.69367 80 PHE A O 1
ATOM 1248 N N . GLU A 1 81 ? -40.16058 34.62297 -42.07645 1.000 77.99020 81 GLU A N 1
ATOM 1249 C CA . GLU A 1 81 ? -41.50016 34.11101 -42.34530 1.000 76.14482 81 GLU A CA 1
ATOM 1250 C C . GLU A 1 81 ? -42.45071 34.41991 -41.19626 1.000 89.40581 81 GLU A C 1
ATOM 1251 O O . GLU A 1 81 ? -43.60198 34.81190 -41.42212 1.000 90.93988 81 GLU A O 1
ATOM 1263 N N . GLN A 1 82 ? -41.99072 34.24354 -39.95601 1.000 98.35074 82 GLN A N 1
ATOM 1264 C CA . GLN A 1 82 ? -42.78884 34.64257 -38.80136 1.000 86.95853 82 GLN A CA 1
ATOM 1265 C C . GLN A 1 82 ? -43.22731 36.09543 -38.92681 1.000 100.38776 82 GLN A C 1
ATOM 1266 O O . GLN A 1 82 ? -44.42352 36.40259 -38.95974 1.000 107.13938 82 GLN A O 1
ATOM 1280 N N . ALA A 1 83 ? -42.25406 37.00873 -38.99362 1.000 95.99051 83 ALA A N 1
ATOM 1281 C CA . ALA A 1 83 ? -42.55150 38.43597 -39.00108 1.000 94.79199 83 ALA A CA 1
ATOM 1282 C C . ALA A 1 83 ? -43.54231 38.81979 -40.09073 1.000 95.33431 83 ALA A C 1
ATOM 1283 O O . ALA A 1 83 ? -44.15159 39.89201 -40.01155 1.000 94.63438 83 ALA A O 1
ATOM 1290 N N . ALA A 1 84 ? -43.71768 37.97320 -41.10696 1.000 104.72242 84 ALA A N 1
ATOM 1291 C CA . ALA A 1 84 ? -44.74550 38.21758 -42.11702 1.000 101.07542 84 ALA A CA 1
ATOM 1292 C C . ALA A 1 84 ? -46.10515 37.72746 -41.62646 1.000 99.07929 84 ALA A C 1
ATOM 1293 O O . ALA A 1 84 ? -46.99684 38.52631 -41.32472 1.000 109.63549 84 ALA A O 1
ATOM 1300 N N . LYS A 1 85 ? -46.27400 36.40491 -41.53390 1.000 107.04456 85 LYS A N 1
ATOM 1301 C CA . LYS A 1 85 ? -47.54369 35.84319 -41.08749 1.000 114.08666 85 LYS A CA 1
ATOM 1302 C C . LYS A 1 85 ? -47.93381 36.33766 -39.70039 1.000 105.63315 85 LYS A C 1
ATOM 1303 O O . LYS A 1 85 ? -49.10898 36.24348 -39.32972 1.000 111.61691 85 LYS A O 1
ATOM 1322 N N . GLY A 1 86 ? -46.98152 36.84954 -38.92580 1.000 105.70823 86 GLY A N 1
ATOM 1323 C CA . GLY A 1 86 ? -47.28785 37.66699 -37.77213 1.000 108.04392 86 GLY A CA 1
ATOM 1324 C C . GLY A 1 86 ? -47.25491 36.99887 -36.41598 1.000 104.08499 86 GLY A C 1
ATOM 1325 O O . GLY A 1 86 ? -47.74712 37.59534 -35.45089 1.000 112.69017 86 GLY A O 1
ATOM 1329 N N . GLU A 1 87 ? -46.69211 35.79985 -36.29549 1.000 104.81505 87 GLU A N 1
ATOM 1330 C CA . GLU A 1 87 ? -46.65421 35.14168 -34.99445 1.000 109.02312 87 GLU A CA 1
ATOM 1331 C C . GLU A 1 87 ? -45.78184 33.89609 -35.08504 1.000 108.55171 87 GLU A C 1
ATOM 1332 O O . GLU A 1 87 ? -45.38353 33.46517 -36.17032 1.000 106.59501 87 GLU A O 1
ATOM 1344 N N . LEU A 1 88 ? -45.48701 33.32854 -33.91235 1.000 103.05505 88 LEU A N 1
ATOM 1345 C CA . LEU A 1 88 ? -44.69182 32.11075 -33.80119 1.000 102.02724 88 LEU A CA 1
ATOM 1346 C C . LEU A 1 88 ? -45.17522 31.03219 -34.76181 1.000 98.71265 88 LEU A C 1
ATOM 1347 O O . LEU A 1 88 ? -46.28050 30.50286 -34.60095 1.000 102.39660 88 LEU A O 1
ATOM 1363 N N . GLN A 1 89 ? -44.35538 30.68813 -35.75260 1.000 97.03881 89 GLN A N 1
ATOM 1364 C CA . GLN A 1 89 ? -44.67359 29.56703 -36.62905 1.000 98.16304 89 GLN A CA 1
ATOM 1365 C C . GLN A 1 89 ? -44.15872 28.26519 -36.02310 1.000 91.05197 89 GLN A C 1
ATOM 1366 O O . GLN A 1 89 ? -44.73939 27.75965 -35.05684 1.000 88.56252 89 GLN A O 1
ATOM 1380 N N . SER A 1 90 ? -43.07099 27.71738 -36.56052 1.000 86.02706 90 SER A N 1
ATOM 1381 C CA . SER A 1 90 ? -42.61990 26.38520 -36.17826 1.000 87.39103 90 SER A CA 1
ATOM 1382 C C . SER A 1 90 ? -41.62681 26.46016 -35.02368 1.000 79.38696 90 SER A C 1
ATOM 1383 O O . SER A 1 90 ? -40.70589 27.28267 -35.03744 1.000 82.46633 90 SER A O 1
ATOM 1391 N N . ILE A 1 91 ? -41.82298 25.59641 -34.02868 1.000 68.12527 91 ILE A N 1
ATOM 1392 C CA . ILE A 1 91 ? -40.89154 25.41495 -32.92093 1.000 66.58057 91 ILE A CA 1
ATOM 1393 C C . ILE A 1 91 ? -40.30971 24.01238 -33.02734 1.000 61.22543 91 ILE A C 1
ATOM 1394 O O . ILE A 1 91 ? -41.05540 23.02825 -33.08928 1.000 58.57384 91 ILE A O 1
ATOM 1410 N N . ASP A 1 92 ? -38.97980 23.92224 -33.04598 1.000 59.52803 92 ASP A N 1
ATOM 1411 C CA . ASP A 1 92 ? -38.27873 22.64517 -33.18999 1.000 57.84577 92 ASP A CA 1
ATOM 1412 C C . ASP A 1 92 ? -37.04197 22.70261 -32.29931 1.000 57.84798 92 ASP A C 1
ATOM 1413 O O . ASP A 1 92 ? -36.02267 23.28453 -32.68288 1.000 54.28743 92 ASP A O 1
ATOM 1422 N N . LEU A 1 93 ? -37.13470 22.09580 -31.11699 1.000 53.90474 93 LEU A N 1
ATOM 1423 C CA . LEU A 1 93 ? -36.09570 22.19661 -30.10185 1.000 54.09979 93 LEU A CA 1
ATOM 1424 C C . LEU A 1 93 ? -35.66234 20.81494 -29.63780 1.000 51.16996 93 LEU A C 1
ATOM 1425 O O . LEU A 1 93 ? -36.48552 19.90172 -29.51520 1.000 49.97814 93 LEU A O 1
ATOM 1441 N N . ARG A 1 94 ? -34.36437 20.67116 -29.37899 1.000 52.51996 94 ARG A N 1
ATOM 1442 C CA . ARG A 1 94 ? -33.78946 19.47653 -28.76802 1.000 53.56330 94 ARG A CA 1
ATOM 1443 C C . ARG A 1 94 ? -33.33655 19.86048 -27.36431 1.000 51.87295 94 ARG A C 1
ATOM 1444 O O . ARG A 1 94 ? -32.39622 20.64680 -27.20174 1.000 52.67595 94 ARG A O 1
ATOM 1465 N N . LEU A 1 95 ? -34.00771 19.31158 -26.35743 1.000 51.66459 95 LEU A N 1
ATOM 1466 C CA . LEU A 1 95 ? -33.81180 19.70789 -24.97222 1.000 48.30537 95 LEU A CA 1
ATOM 1467 C C . LEU A 1 95 ? -33.08231 18.62142 -24.19504 1.000 50.91459 95 LEU A C 1
ATOM 1468 O O . LEU A 1 95 ? -33.17452 17.43285 -24.51371 1.000 50.00623 95 LEU A O 1
ATOM 1484 N N . GLY A 1 96 ? -32.35942 19.04995 -23.16901 1.000 48.90442 96 GLY A N 1
ATOM 1485 C CA . GLY A 1 96 ? -31.75423 18.13195 -22.22754 1.000 50.18102 96 GLY A CA 1
ATOM 1486 C C . GLY A 1 96 ? -32.08790 18.53744 -20.80830 1.000 48.50676 96 GLY A C 1
ATOM 1487 O O . GLY A 1 96 ? -32.36347 19.70223 -20.52045 1.000 44.01537 96 GLY A O 1
ATOM 1491 N N . ALA A 1 97 ? -32.07172 17.55093 -19.91771 1.000 45.21079 97 ALA A N 1
ATOM 1492 C CA . ALA A 1 97 ? -32.35650 17.80660 -18.51458 1.000 45.46628 97 ALA A CA 1
ATOM 1493 C C . ALA A 1 97 ? -31.65647 16.76221 -17.66006 1.000 42.49174 97 ALA A C 1
ATOM 1494 O O . ALA A 1 97 ? -31.53152 15.59921 -18.05554 1.000 42.78244 97 ALA A O 1
ATOM 1501 N N . THR A 1 98 ? -31.20028 17.18859 -16.48652 1.000 43.14046 98 THR A N 1
ATOM 1502 C CA . THR A 1 98 ? -30.55950 16.27573 -15.55539 1.000 43.44539 98 THR A CA 1
ATOM 1503 C C . THR A 1 98 ? -31.61466 15.51839 -14.75016 1.000 40.41843 98 THR A C 1
ATOM 1504 O O . THR A 1 98 ? -32.81760 15.77479 -14.84919 1.000 41.40827 98 THR A O 1
ATOM 1515 N N . LEU A 1 99 ? -31.14484 14.56745 -13.94026 1.000 39.82340 99 LEU A N 1
ATOM 1516 C CA . LEU A 1 99 ? -32.03843 13.54782 -13.39864 1.000 46.09012 99 LEU A CA 1
ATOM 1517 C C . LEU A 1 99 ? -33.13530 14.16143 -12.53477 1.000 41.35968 99 LEU A C 1
ATOM 1518 O O . LEU A 1 99 ? -34.32402 13.88743 -12.73839 1.000 41.03706 99 LEU A O 1
ATOM 1534 N N . THR A 1 100 ? -32.76044 14.99452 -11.56254 1.000 42.90691 100 THR A N 1
ATOM 1535 C CA . THR A 1 100 ? -33.76034 15.53240 -10.64401 1.000 41.66284 100 THR A CA 1
ATOM 1536 C C . THR A 1 100 ? -34.71236 16.48506 -11.35786 1.000 40.31583 100 THR A C 1
ATOM 1537 O O . THR A 1 100 ? -35.91641 16.49949 -11.07173 1.000 37.73855 100 THR A O 1
ATOM 1548 N N . ILE A 1 101 ? -34.19590 17.29094 -12.28730 1.000 41.37618 101 ILE A N 1
ATOM 1549 C CA . ILE A 1 101 ? -35.05528 18.21557 -13.02005 1.000 36.02517 101 ILE A CA 1
ATOM 1550 C C . ILE A 1 101 ? -36.05338 17.44824 -13.87799 1.000 40.56019 101 ILE A C 1
ATOM 1551 O O . ILE A 1 101 ? -37.22832 17.82096 -13.97187 1.000 38.92826 101 ILE A O 1
ATOM 1567 N N . SER A 1 102 ? -35.60344 16.36587 -14.51699 1.000 39.09664 102 SER A N 1
ATOM 1568 C CA . SER A 1 102 ? -36.48248 15.63708 -15.42392 1.000 44.03207 102 SER A CA 1
ATOM 1569 C C . SER A 1 102 ? -37.56334 14.87546 -14.67035 1.000 48.38143 102 SER A C 1
ATOM 1570 O O . SER A 1 102 ? -38.66373 14.68023 -15.19994 1.000 47.52951 102 SER A O 1
ATOM 1578 N N . ASP A 1 103 ? -37.27833 14.43826 -13.44199 1.000 43.47414 103 ASP A N 1
ATOM 1579 C CA . ASP A 1 103 ? -38.27356 13.68799 -12.68392 1.000 49.58859 103 ASP A CA 1
ATOM 1580 C C . ASP A 1 103 ? -39.37742 14.59668 -12.15590 1.000 47.04248 103 ASP A C 1
ATOM 1581 O O . ASP A 1 103 ? -40.55866 14.22979 -12.19355 1.000 52.70952 103 ASP A O 1
ATOM 1590 N N . TYR A 1 104 ? -39.01907 15.78559 -11.66620 1.000 45.54966 104 TYR A N 1
ATOM 1591 C CA . TYR A 1 104 ? -39.93278 16.58969 -10.86555 1.000 48.96523 104 TYR A CA 1
ATOM 1592 C C . TYR A 1 104 ? -40.27408 17.94963 -11.45832 1.000 47.13948 104 TYR A C 1
ATOM 1593 O O . TYR A 1 104 ? -41.06194 18.68513 -10.84980 1.000 51.42090 104 TYR A O 1
ATOM 1611 N N . LEU A 1 105 ? -39.72652 18.30958 -12.61129 1.000 44.17512 105 LEU A N 1
ATOM 1612 C CA . LEU A 1 105 ? -40.03845 19.60837 -13.20223 1.000 48.25062 105 LEU A CA 1
ATOM 1613 C C . LEU A 1 105 ? -40.40292 19.53118 -14.67682 1.000 47.24221 105 LEU A C 1
ATOM 1614 O O . LEU A 1 105 ? -41.29030 20.26288 -15.12301 1.000 50.42296 105 LEU A O 1
ATOM 1630 N N . ILE A 1 106 ? -39.74784 18.66533 -15.44083 1.000 48.21711 106 ILE A N 1
ATOM 1631 C CA . ILE A 1 106 ? -39.88583 18.64743 -16.89540 1.000 54.59222 106 ILE A CA 1
ATOM 1632 C C . ILE A 1 106 ? -41.29896 18.25305 -17.31285 1.000 50.10580 106 ILE A C 1
ATOM 1633 O O . ILE A 1 106 ? -41.86857 18.89581 -18.20680 1.000 51.72313 106 ILE A O 1
ATOM 1649 N N . PRO A 1 107 ? -41.90445 17.21609 -16.72123 1.000 47.85299 107 PRO A N 1
ATOM 1650 C CA . PRO A 1 107 ? -43.25111 16.81988 -17.18188 1.000 52.15973 107 PRO A CA 1
ATOM 1651 C C . PRO A 1 107 ? -44.26000 17.95618 -17.14091 1.000 52.71707 107 PRO A C 1
ATOM 1652 O O . PRO A 1 107 ? -44.96671 18.19339 -18.12989 1.000 51.04982 107 PRO A O 1
ATOM 1663 N N . ASP A 1 108 ? -44.35283 18.66954 -16.01428 1.000 53.19886 108 ASP A N 1
ATOM 1664 C CA . ASP A 1 108 ? -45.25067 19.81732 -15.94367 1.000 55.33994 108 ASP A CA 1
ATOM 1665 C C . ASP A 1 108 ? -44.82420 20.90620 -16.91930 1.000 53.61209 108 ASP A C 1
ATOM 1666 O O . ASP A 1 108 ? -45.66615 21.53507 -17.57029 1.000 52.90544 108 ASP A O 1
ATOM 1675 N N . LEU A 1 109 ? -43.51570 21.13684 -17.03476 1.000 52.45896 109 LEU A N 1
ATOM 1676 C CA . LEU A 1 109 ? -43.01791 22.25713 -17.82512 1.000 52.30542 109 LEU A CA 1
ATOM 1677 C C . LEU A 1 109 ? -43.31315 22.06356 -19.30684 1.000 51.05388 109 LEU A C 1
ATOM 1678 O O . LEU A 1 109 ? -43.79557 22.98360 -19.97802 1.000 53.07774 109 LEU A O 1
ATOM 1694 N N . MET A 1 110 ? -43.02998 20.87261 -19.83789 1.000 51.58623 110 MET A N 1
ATOM 1695 C CA . MET A 1 110 ? -43.27464 20.62557 -21.25509 1.000 53.29088 110 MET A CA 1
ATOM 1696 C C . MET A 1 110 ? -44.76677 20.53228 -21.54897 1.000 54.69223 110 MET A C 1
ATOM 1697 O O . MET A 1 110 ? -45.23605 21.04513 -22.57106 1.000 53.16032 110 MET A O 1
ATOM 1711 N N . ALA A 1 111 ? -45.52752 19.87817 -20.66898 1.000 54.84292 111 ALA A N 1
ATOM 1712 C CA . ALA A 1 111 ? -46.97372 19.81753 -20.84866 1.000 54.49051 111 ALA A CA 1
ATOM 1713 C C . ALA A 1 111 ? -47.57848 21.21473 -20.88592 1.000 59.54867 111 ALA A C 1
ATOM 1714 O O . ALA A 1 111 ? -48.42703 21.51333 -21.73362 1.000 55.00878 111 ALA A O 1
ATOM 1721 N N . ASP A 1 112 ? -47.14745 22.08958 -19.97219 1.000 56.47357 112 ASP A N 1
ATOM 1722 C CA . ASP A 1 112 ? -47.66101 23.45536 -19.95961 1.000 64.39726 112 ASP A CA 1
ATOM 1723 C C . ASP A 1 112 ? -47.17219 24.25025 -21.16330 1.000 57.48940 112 ASP A C 1
ATOM 1724 O O . ASP A 1 112 ? -47.89900 25.11086 -21.67053 1.000 57.06125 112 ASP A O 1
ATOM 1733 N N . PHE A 1 113 ? -45.95129 23.98303 -21.63289 1.000 59.99714 113 PHE A N 1
ATOM 1734 C CA . PHE A 1 113 ? -45.46785 24.66002 -22.83079 1.000 60.02336 113 PHE A CA 1
ATOM 1735 C C . PHE A 1 113 ? -46.22483 24.20523 -24.07118 1.000 56.50625 113 PHE A C 1
ATOM 1736 O O . PHE A 1 113 ? -46.41285 24.99211 -25.00520 1.000 59.17790 113 PHE A O 1
ATOM 1753 N N . LEU A 1 114 ? -46.66185 22.94487 -24.09981 1.000 56.68924 114 LEU A N 1
ATOM 1754 C CA . LEU A 1 114 ? -47.39154 22.43570 -25.25456 1.000 59.86559 114 LEU A CA 1
ATOM 1755 C C . LEU A 1 114 ? -48.85513 22.85475 -25.23668 1.000 67.40564 114 LEU A C 1
ATOM 1756 O O . LEU A 1 114 ? -49.48537 22.92898 -26.29811 1.000 63.44698 114 LEU A O 1
ATOM 1772 N N . GLN A 1 115 ? -49.41442 23.12718 -24.05517 1.000 62.80020 115 GLN A N 1
ATOM 1773 C CA . GLN A 1 115 ? -50.74707 23.71666 -24.00289 1.000 65.96543 115 GLN A CA 1
ATOM 1774 C C . GLN A 1 115 ? -50.75478 25.09643 -24.64424 1.000 68.68590 115 GLN A C 1
ATOM 1775 O O . GLN A 1 115 ? -51.74734 25.49165 -25.26519 1.000 80.60007 115 GLN A O 1
ATOM 1789 N N . ILE A 1 116 ? -49.65258 25.83643 -24.51209 1.000 67.52305 116 ILE A N 1
ATOM 1790 C CA . ILE A 1 116 ? -49.57056 27.17123 -25.09420 1.000 67.37803 116 ILE A CA 1
ATOM 1791 C C . ILE A 1 116 ? -49.14571 27.10579 -26.55657 1.000 64.19812 116 ILE A C 1
ATOM 1792 O O . ILE A 1 116 ? -49.59431 27.92067 -27.37107 1.000 76.15499 116 ILE A O 1
ATOM 1808 N N . HIS A 1 117 ? -48.28188 26.15087 -26.91529 1.000 64.31012 117 HIS A N 1
ATOM 1809 C CA . HIS A 1 117 ? -47.80803 25.95647 -28.28478 1.000 65.66772 117 HIS A CA 1
ATOM 1810 C C . HIS A 1 117 ? -48.11697 24.52065 -28.69363 1.000 61.15783 117 HIS A C 1
ATOM 1811 O O . HIS A 1 117 ? -47.22898 23.65455 -28.67740 1.000 61.80757 117 HIS A O 1
ATOM 1825 N N . PRO A 1 118 ? -49.36538 24.23044 -29.06836 1.000 66.60461 118 PRO A N 1
ATOM 1826 C CA . PRO A 1 118 ? -49.71750 22.84414 -29.42588 1.000 64.34598 118 PRO A CA 1
ATOM 1827 C C . PRO A 1 118 ? -48.94307 22.30786 -30.61698 1.000 57.35869 118 PRO A C 1
ATOM 1828 O O . PRO A 1 118 ? -48.89005 21.08569 -30.80337 1.000 57.84343 118 PRO A O 1
ATOM 1839 N N . GLN A 1 119 ? -48.34290 23.17559 -31.42641 1.000 59.69740 119 GLN A N 1
ATOM 1840 C CA . GLN A 1 119 ? -47.62773 22.76131 -32.62520 1.000 59.92650 119 GLN A CA 1
ATOM 1841 C C . GLN A 1 119 ? -46.13352 22.57521 -32.39210 1.000 58.18722 119 GLN A C 1
ATOM 1842 O O . GLN A 1 119 ? -45.41625 22.21454 -33.33050 1.000 60.40624 119 GLN A O 1
ATOM 1856 N N . ALA A 1 120 ? -45.65292 22.80258 -31.17507 1.000 58.41842 120 ALA A N 1
ATOM 1857 C CA . ALA A 1 120 ? -44.22197 22.74655 -30.91331 1.000 60.00357 120 ALA A CA 1
ATOM 1858 C C . ALA A 1 120 ? -43.69534 21.32277 -31.04197 1.000 55.83605 120 ALA A C 1
ATOM 1859 O O . ALA A 1 120 ? -44.32537 20.36391 -30.58646 1.000 54.51052 120 ALA A O 1
ATOM 1866 N N . HIS A 1 121 ? -42.53048 21.19234 -31.67195 1.000 58.72737 121 HIS A N 1
ATOM 1867 C CA . HIS A 1 121 ? -41.77933 19.94542 -31.70104 1.000 56.17960 121 HIS A CA 1
ATOM 1868 C C . HIS A 1 121 ? -40.68389 20.01743 -30.64542 1.000 52.69501 121 HIS A C 1
ATOM 1869 O O . HIS A 1 121 ? -39.87159 20.94865 -30.65257 1.000 54.14452 121 HIS A O 1
ATOM 1883 N N . LEU A 1 122 ? -40.66162 19.03595 -29.74673 1.000 52.19986 122 LEU A N 1
ATOM 1884 C CA . LEU A 1 122 ? -39.70316 18.99693 -28.65257 1.000 50.34109 122 LEU A CA 1
ATOM 1885 C C . LEU A 1 122 ? -39.12764 17.59595 -28.52919 1.000 50.65749 122 LEU A C 1
ATOM 1886 O O . LEU A 1 122 ? -39.87634 16.61622 -28.46323 1.000 51.61147 122 LEU A O 1
ATOM 1902 N N . GLN A 1 123 ? -37.80152 17.50296 -28.50816 1.000 48.35821 123 GLN A N 1
ATOM 1903 C CA . GLN A 1 123 ? -37.09902 16.27831 -28.16085 1.000 49.88906 123 GLN A CA 1
ATOM 1904 C C . GLN A 1 123 ? -36.50006 16.43442 -26.77196 1.000 47.53869 123 GLN A C 1
ATOM 1905 O O . GLN A 1 123 ? -35.94236 17.48661 -26.44291 1.000 44.91588 123 GLN A O 1
ATOM 1919 N N . LEU A 1 124 ? -36.61932 15.39044 -25.95589 1.000 49.07763 124 LEU A N 1
ATOM 1920 C CA . LEU A 1 124 ? -36.10053 15.39899 -24.59578 1.000 48.90617 124 LEU A CA 1
ATOM 1921 C C . LEU A 1 124 ? -35.07797 14.28584 -24.43188 1.000 48.13284 124 LEU A C 1
ATOM 1922 O O . LEU A 1 124 ? -35.36449 13.12081 -24.72478 1.000 47.21228 124 LEU A O 1
ATOM 1938 N N . GLN A 1 125 ? -33.89214 14.65513 -23.95676 1.000 48.98314 125 GLN A N 1
ATOM 1939 C CA . GLN A 1 125 ? -32.81172 13.72516 -23.66053 1.000 56.06541 125 GLN A CA 1
ATOM 1940 C C . GLN A 1 125 ? -32.42452 13.90269 -22.20072 1.000 50.42239 125 GLN A C 1
ATOM 1941 O O . GLN A 1 125 ? -32.26644 15.03463 -21.73286 1.000 53.63076 125 GLN A O 1
ATOM 1955 N N . VAL A 1 126 ? -32.28618 12.79316 -21.47945 1.000 46.91657 126 VAL A N 1
ATOM 1956 C CA . VAL A 1 126 ? -32.00699 12.82321 -20.04948 1.000 51.96146 126 VAL A CA 1
ATOM 1957 C C . VAL A 1 126 ? -30.64033 12.20491 -19.79117 1.000 49.46568 126 VAL A C 1
ATOM 1958 O O . VAL A 1 126 ? -30.28547 11.17484 -20.37457 1.000 64.78424 126 VAL A O 1
ATOM 1971 N N . GLY A 1 127 ? -29.88497 12.84167 -18.90752 1.000 62.88992 127 GLY A N 1
ATOM 1972 C CA . GLY A 1 127 ? -28.56515 12.37647 -18.53963 1.000 63.15063 127 GLY A CA 1
ATOM 1973 C C . GLY A 1 127 ? -28.05480 13.18802 -17.37171 1.000 56.86080 127 GLY A C 1
ATOM 1974 O O . GLY A 1 127 ? -28.78795 13.97958 -16.77975 1.000 50.25956 127 GLY A O 1
ATOM 1978 N N . ASN A 1 128 ? -26.78441 12.98506 -17.03664 1.000 57.83859 128 ASN A N 1
ATOM 1979 C CA . ASN A 1 128 ? -26.17426 13.76088 -15.96891 1.000 61.40289 128 ASN A CA 1
ATOM 1980 C C . ASN A 1 128 ? -25.58973 15.05160 -16.54412 1.000 57.80800 128 ASN A C 1
ATOM 1981 O O . ASN A 1 128 ? -25.66317 15.31888 -17.74700 1.000 50.48155 128 ASN A O 1
ATOM 1992 N N . THR A 1 129 ? -24.99807 15.86861 -15.66973 1.000 51.64879 129 THR A N 1
ATOM 1993 C CA . THR A 1 129 ? -24.63495 17.22669 -16.05793 1.000 49.92544 129 THR A CA 1
ATOM 1994 C C . THR A 1 129 ? -23.58074 17.23168 -17.16041 1.000 54.73185 129 THR A C 1
ATOM 1995 O O . THR A 1 129 ? -23.71788 17.94986 -18.15730 1.000 58.06774 129 THR A O 1
ATOM 2006 N N . ARG A 1 130 ? -22.51757 16.43615 -17.00621 1.000 59.92354 130 ARG A N 1
ATOM 2007 C CA . ARG A 1 130 ? -21.45783 16.45949 -18.01287 1.000 61.71366 130 ARG A CA 1
ATOM 2008 C C . ARG A 1 130 ? -21.93116 15.88907 -19.34595 1.000 55.91022 130 ARG A C 1
ATOM 2009 O O . ARG A 1 130 ? -21.47809 16.34061 -20.40450 1.000 59.44571 130 ARG A O 1
ATOM 2030 N N . GLN A 1 131 ? -22.83336 14.90498 -19.32452 1.000 53.27877 131 GLN A N 1
ATOM 2031 C CA . GLN A 1 131 ? -23.43191 14.44424 -20.57311 1.000 58.09652 131 GLN A CA 1
ATOM 2032 C C . GLN A 1 131 ? -24.23063 15.55573 -21.24285 1.000 52.71327 131 GLN A C 1
ATOM 2033 O O . GLN A 1 131 ? -24.26131 15.64519 -22.47569 1.000 53.96798 131 GLN A O 1
ATOM 2047 N N . MET A 1 132 ? -24.87255 16.41731 -20.44930 1.000 61.69674 132 MET A N 1
ATOM 2048 C CA . MET A 1 132 ? -25.57653 17.56070 -21.02063 1.000 53.99639 132 MET A CA 1
ATOM 2049 C C . MET A 1 132 ? -24.59904 18.59981 -21.55243 1.000 62.05010 132 MET A C 1
ATOM 2050 O O . MET A 1 132 ? -24.79137 19.13637 -22.65054 1.000 65.37246 132 MET A O 1
ATOM 2064 N N . ILE A 1 133 ? -23.54776 18.90215 -20.78800 1.000 57.63052 133 ILE A N 1
ATOM 2065 C CA . ILE A 1 133 ? -22.57566 19.90428 -21.21778 1.000 53.68209 133 ILE A CA 1
ATOM 2066 C C . ILE A 1 133 ? -22.00227 19.53388 -22.58026 1.000 61.39818 133 ILE A C 1
ATOM 2067 O O . ILE A 1 133 ? -21.92404 20.36744 -23.48952 1.000 62.20313 133 ILE A O 1
ATOM 2083 N N . GLU A 1 134 ? -21.59402 18.27346 -22.74175 1.000 60.01554 134 GLU A N 1
ATOM 2084 C CA . GLU A 1 134 ? -20.99249 17.85812 -24.00342 1.000 63.70948 134 GLU A CA 1
ATOM 2085 C C . GLU A 1 134 ? -22.00399 17.87895 -25.14248 1.000 58.57948 134 GLU A C 1
ATOM 2086 O O . GLU A 1 134 ? -21.63510 18.14935 -26.29113 1.000 68.00812 134 GLU A O 1
ATOM 2098 N N . ALA A 1 135 ? -23.27680 17.60079 -24.85195 1.000 62.65330 135 ALA A N 1
ATOM 2099 C CA . ALA A 1 135 ? -24.29338 17.63803 -25.89864 1.000 57.72451 135 ALA A CA 1
ATOM 2100 C C . ALA A 1 135 ? -24.53098 19.06344 -26.38306 1.000 58.51154 135 ALA A C 1
ATOM 2101 O O . ALA A 1 135 ? -24.63561 19.30475 -27.59147 1.000 62.83200 135 ALA A O 1
ATOM 2108 N N . VAL A 1 136 ? -24.62154 20.02034 -25.45674 1.000 56.88519 136 VAL A N 1
ATOM 2109 C CA . VAL A 1 136 ? -24.73106 21.41798 -25.85882 1.000 59.65466 136 VAL A CA 1
ATOM 2110 C C . VAL A 1 136 ? -23.45538 21.87209 -26.55239 1.000 65.86535 136 VAL A C 1
ATOM 2111 O O . VAL A 1 136 ? -23.49860 22.69454 -27.47629 1.000 61.85634 136 VAL A O 1
ATOM 2124 N N . ASN A 1 137 ? -22.30325 21.34908 -26.12478 1.000 67.89568 137 ASN A N 1
ATOM 2125 C CA . ASN A 1 137 ? -21.03770 21.73971 -26.73671 1.000 64.51618 137 ASN A CA 1
ATOM 2126 C C . ASN A 1 137 ? -20.96310 21.28641 -28.18876 1.000 71.93704 137 ASN A C 1
ATOM 2127 O O . ASN A 1 137 ? -20.42303 22.00079 -29.04241 1.000 65.52284 137 ASN A O 1
ATOM 2138 N N . GLN A 1 138 ? -21.49422 20.10228 -28.48679 1.000 75.16428 138 GLN A N 1
ATOM 2139 C CA . GLN A 1 138 ? -21.48809 19.56042 -29.83908 1.000 76.48310 138 GLN A CA 1
ATOM 2140 C C . GLN A 1 138 ? -22.65257 20.06084 -30.68476 1.000 72.31688 138 GLN A C 1
ATOM 2141 O O . GLN A 1 138 ? -22.86789 19.53955 -31.78372 1.000 72.98579 138 GLN A O 1
ATOM 2155 N N . PHE A 1 139 ? -23.40196 21.05280 -30.20720 1.000 71.21426 139 PHE A N 1
ATOM 2156 C CA . PHE A 1 139 ? -24.60526 21.53032 -30.88516 1.000 71.76030 139 PHE A CA 1
ATOM 2157 C C . PHE A 1 139 ? -25.62473 20.41253 -31.07787 1.000 64.10217 139 PHE A C 1
ATOM 2158 O O . PHE A 1 139 ? -26.45570 20.47230 -31.98985 1.000 62.02757 139 PHE A O 1
ATOM 2175 N N . GLN A 1 140 ? -25.56462 19.38253 -30.22995 1.000 63.32356 140 GLN A N 1
ATOM 2176 C CA . GLN A 1 140 ? -26.54885 18.31100 -30.25831 1.000 58.29032 140 GLN A CA 1
ATOM 2177 C C . GLN A 1 140 ? -27.79763 18.64765 -29.45619 1.000 60.27854 140 GLN A C 1
ATOM 2178 O O . GLN A 1 140 ? -28.83715 18.01118 -29.65879 1.000 60.67438 140 GLN A O 1
ATOM 2192 N N . LEU A 1 141 ? -27.71840 19.62435 -28.55677 1.000 56.99079 141 LEU A N 1
ATOM 2193 C CA . LEU A 1 141 ? -28.87653 20.12689 -27.83461 1.000 55.25745 141 LEU A CA 1
ATOM 2194 C C . LEU A 1 141 ? -28.94166 21.63771 -27.98765 1.000 54.02093 141 LEU A C 1
ATOM 2195 O O . LEU A 1 141 ? -27.91244 22.31951 -27.97710 1.000 55.63673 141 LEU A O 1
ATOM 2211 N N . ASP A 1 142 ? -30.16121 22.15447 -28.13814 1.000 53.21629 142 ASP A N 1
ATOM 2212 C CA . ASP A 1 142 ? -30.36253 23.59653 -28.16153 1.000 53.19742 142 ASP A CA 1
ATOM 2213 C C . ASP A 1 142 ? -30.27669 24.19855 -26.76739 1.000 53.20523 142 ASP A C 1
ATOM 2214 O O . ASP A 1 142 ? -29.84980 25.34848 -26.61431 1.000 53.96402 142 ASP A O 1
ATOM 2223 N N . LEU A 1 143 ? -30.66690 23.43651 -25.74902 1.000 50.93116 143 LEU A N 1
ATOM 2224 C CA . LEU A 1 143 ? -30.77968 23.94552 -24.39254 1.000 51.17248 143 LEU A CA 1
ATOM 2225 C C . LEU A 1 143 ? -30.84523 22.75922 -23.44340 1.000 49.21326 143 LEU A C 1
ATOM 2226 O O . LEU A 1 143 ? -31.48387 21.75053 -23.74879 1.000 48.72281 143 LEU A O 1
ATOM 2242 N N . ALA A 1 144 ? -30.18226 22.88876 -22.29841 1.000 49.33064 144 ALA A N 1
ATOM 2243 C CA . ALA A 1 144 ? -30.23417 21.88276 -21.24920 1.000 49.77184 144 ALA A CA 1
ATOM 2244 C C . ALA A 1 144 ? -30.54255 22.55092 -19.91805 1.000 47.57760 144 ALA A C 1
ATOM 2245 O O . ALA A 1 144 ? -29.98737 23.60668 -19.59983 1.000 46.92673 144 ALA A O 1
ATOM 2252 N N . LEU A 1 145 ? -31.43945 21.93766 -19.14923 1.000 45.50935 145 LEU A N 1
ATOM 2253 C CA . LEU A 1 145 ? -31.72694 22.35508 -17.78195 1.000 45.01353 145 LEU A CA 1
ATOM 2254 C C . LEU A 1 145 ? -30.92397 21.44626 -16.85905 1.000 45.78028 145 LEU A C 1
ATOM 2255 O O . LEU A 1 145 ? -31.18555 20.24051 -16.78175 1.000 41.96663 145 LEU A O 1
ATOM 2271 N N . ILE A 1 146 ? -29.94018 22.01834 -16.16972 1.000 44.43052 146 ILE A N 1
ATOM 2272 C CA . ILE A 1 146 ? -28.96098 21.23662 -15.43251 1.000 46.27674 146 ILE A CA 1
ATOM 2273 C C . ILE A 1 146 ? -29.01670 21.60798 -13.95747 1.000 45.71198 146 ILE A C 1
ATOM 2274 O O . ILE A 1 146 ? -29.45465 22.69610 -13.57626 1.000 50.81338 146 ILE A O 1
ATOM 2290 N N . GLU A 1 147 ? -28.55677 20.67472 -13.12527 1.000 49.37860 147 GLU A N 1
ATOM 2291 C CA . GLU A 1 147 ? -28.51416 20.85651 -11.68359 1.000 46.96914 147 GLU A CA 1
ATOM 2292 C C . GLU A 1 147 ? -27.10366 20.77009 -11.12155 1.000 51.61845 147 GLU A C 1
ATOM 2293 O O . GLU A 1 147 ? -26.92982 20.90760 -9.90528 1.000 59.33420 147 GLU A O 1
ATOM 2305 N N . GLY A 1 148 ? -26.09517 20.54690 -11.96464 1.000 57.99974 148 GLY A N 1
ATOM 2306 C CA . GLY A 1 148 ? -24.72076 20.47369 -11.52432 1.000 54.11701 148 GLY A CA 1
ATOM 2307 C C . GLY A 1 148 ? -23.96026 21.76603 -11.78740 1.000 61.32268 148 GLY A C 1
ATOM 2308 O O . GLY A 1 148 ? -24.49302 22.75635 -12.28135 1.000 57.70317 148 GLY A O 1
ATOM 2312 N N . SER A 1 149 ? -22.67567 21.73457 -11.43645 1.000 58.11220 149 SER A N 1
ATOM 2313 C CA . SER A 1 149 ? -21.82365 22.89637 -11.63875 1.000 63.00328 149 SER A CA 1
ATOM 2314 C C . SER A 1 149 ? -21.70747 23.21446 -13.12836 1.000 69.24399 149 SER A C 1
ATOM 2315 O O . SER A 1 149 ? -21.90872 22.35949 -13.99501 1.000 61.31222 149 SER A O 1
ATOM 2323 N N . CYS A 1 150 ? -21.37352 24.47104 -13.41758 1.000 69.91645 150 CYS A N 1
ATOM 2324 C CA . CYS A 1 150 ? -21.43921 25.00848 -14.77534 1.000 71.85911 150 CYS A CA 1
ATOM 2325 C C . CYS A 1 150 ? -20.19413 25.86167 -14.99896 1.000 76.76091 150 CYS A C 1
ATOM 2326 O O . CYS A 1 150 ? -20.15275 27.02541 -14.58670 1.000 88.43537 150 CYS A O 1
ATOM 2333 N N . HIS A 1 151 ? -19.18461 25.28273 -15.66491 1.000 67.76229 151 HIS A N 1
ATOM 2334 C CA . HIS A 1 151 ? -17.86955 25.91096 -15.71220 1.000 76.44437 151 HIS A CA 1
ATOM 2335 C C . HIS A 1 151 ? -17.19591 25.88075 -17.08257 1.000 80.47912 151 HIS A C 1
ATOM 2336 O O . HIS A 1 151 ? -16.00170 26.19731 -17.16590 1.000 87.79392 151 HIS A O 1
ATOM 2350 N N . LEU A 1 152 ? -17.90070 25.52594 -18.15870 1.000 92.40406 152 LEU A N 1
ATOM 2351 C CA . LEU A 1 152 ? -17.23831 25.51876 -19.46438 1.000 82.69954 152 LEU A CA 1
ATOM 2352 C C . LEU A 1 152 ? -17.31450 26.90895 -20.09001 1.000 88.98784 152 LEU A C 1
ATOM 2353 O O . LEU A 1 152 ? -18.40067 27.50126 -20.13569 1.000 87.63139 152 LEU A O 1
ATOM 2369 N N . PRO A 1 153 ? -16.20170 27.46300 -20.58851 1.000 89.89379 153 PRO A N 1
ATOM 2370 C CA . PRO A 1 153 ? -16.21555 28.88486 -20.97710 1.000 81.63118 153 PRO A CA 1
ATOM 2371 C C . PRO A 1 153 ? -16.96511 29.17429 -22.26848 1.000 89.10452 153 PRO A C 1
ATOM 2372 O O . PRO A 1 153 ? -17.44696 30.30328 -22.43785 1.000 83.86497 153 PRO A O 1
ATOM 2383 N N . GLN A 1 154 ? -17.07081 28.21694 -23.18913 1.000 84.00497 154 GLN A N 1
ATOM 2384 C CA . GLN A 1 154 ? -17.78822 28.46713 -24.43387 1.000 76.69694 154 GLN A CA 1
ATOM 2385 C C . GLN A 1 154 ? -19.29327 28.28339 -24.29607 1.000 74.59928 154 GLN A C 1
ATOM 2386 O O . GLN A 1 154 ? -20.03215 28.63338 -25.22444 1.000 79.78045 154 GLN A O 1
ATOM 2400 N N . LEU A 1 155 ? -19.76146 27.73671 -23.17993 1.000 74.50794 155 LEU A N 1
ATOM 2401 C CA . LEU A 1 155 ? -21.18142 27.60879 -22.89916 1.000 78.37165 155 LEU A CA 1
ATOM 2402 C C . LEU A 1 155 ? -21.60956 28.69440 -21.92147 1.000 79.87366 155 LEU A C 1
ATOM 2403 O O . LEU A 1 155 ? -20.81428 29.17068 -21.10796 1.000 78.86555 155 LEU A O 1
ATOM 2419 N N . GLN A 1 156 ? -22.87611 29.08915 -22.01267 1.000 77.16364 156 GLN A N 1
ATOM 2420 C CA . GLN A 1 156 ? -23.43205 30.12516 -21.15402 1.000 72.55433 156 GLN A CA 1
ATOM 2421 C C . GLN A 1 156 ? -24.31324 29.48815 -20.08994 1.000 63.88976 156 GLN A C 1
ATOM 2422 O O . GLN A 1 156 ? -25.16555 28.64918 -20.40153 1.000 65.83181 156 GLN A O 1
ATOM 2436 N N . CYS A 1 157 ? -24.11023 29.89687 -18.84201 1.000 73.15000 157 CYS A N 1
ATOM 2437 C CA . CYS A 1 157 ? -24.86917 29.40120 -17.70003 1.000 64.59533 157 CYS A CA 1
ATOM 2438 C C . CYS A 1 157 ? -25.82434 30.50014 -17.25431 1.000 69.02837 157 CYS A C 1
ATOM 2439 O O . CYS A 1 157 ? -25.40013 31.50022 -16.66615 1.000 72.87236 157 CYS A O 1
ATOM 2446 N N . ILE A 1 158 ? -27.10787 30.31537 -17.54109 1.000 68.41795 158 ILE A N 1
ATOM 2447 C CA . ILE A 1 158 ? -28.14922 31.25810 -17.15424 1.000 66.30921 158 ILE A CA 1
ATOM 2448 C C . ILE A 1 158 ? -28.81787 30.70248 -15.90695 1.000 65.76590 158 ILE A C 1
ATOM 2449 O O . ILE A 1 158 ? -29.47186 29.65524 -15.95864 1.000 66.15416 158 ILE A O 1
ATOM 2465 N N . HIS A 1 159 ? -28.65763 31.39353 -14.78042 1.000 63.43514 159 HIS A N 1
ATOM 2466 C CA . HIS A 1 159 ? -29.29817 30.94362 -13.55295 1.000 68.61198 159 HIS A CA 1
ATOM 2467 C C . HIS A 1 159 ? -30.80493 30.85486 -13.75352 1.000 63.39003 159 HIS A C 1
ATOM 2468 O O . HIS A 1 159 ? -31.45043 31.82490 -14.16075 1.000 60.21288 159 HIS A O 1
ATOM 2482 N N . TRP A 1 160 ? -31.36073 29.67901 -13.47025 1.000 60.58273 160 TRP A N 1
ATOM 2483 C CA . TRP A 1 160 ? -32.79207 29.43015 -13.60190 1.000 62.82526 160 TRP A CA 1
ATOM 2484 C C . TRP A 1 160 ? -33.50529 29.56817 -12.26206 1.000 61.88108 160 TRP A C 1
ATOM 2485 O O . TRP A 1 160 ? -34.45776 30.34190 -12.13119 1.000 72.26920 160 TRP A O 1
ATOM 2506 N N . ARG A 1 161 ? -33.04958 28.82452 -11.26084 1.000 65.56626 161 ARG A N 1
ATOM 2507 C CA . ARG A 1 161 ? -33.64892 28.82135 -9.93416 1.000 59.63884 161 ARG A CA 1
ATOM 2508 C C . ARG A 1 161 ? -32.69502 28.08179 -9.00746 1.000 65.44439 161 ARG A C 1
ATOM 2509 O O . ARG A 1 161 ? -31.72601 27.45948 -9.45251 1.000 65.16877 161 ARG A O 1
ATOM 2530 N N . ASN A 1 162 ? -32.98101 28.15679 -7.71464 1.000 66.75605 162 ASN A N 1
ATOM 2531 C CA . ASN A 1 162 ? -32.21346 27.43756 -6.71051 1.000 65.17899 162 ASN A CA 1
ATOM 2532 C C . ASN A 1 162 ? -32.98269 26.20812 -6.24721 1.000 62.66679 162 ASN A C 1
ATOM 2533 O O . ASN A 1 162 ? -34.21594 26.19742 -6.21334 1.000 66.45161 162 ASN A O 1
ATOM 2544 N N . ASP A 1 163 ? -32.23400 25.16508 -5.89674 1.000 64.42838 163 ASP A N 1
ATOM 2545 C CA . ASP A 1 163 ? -32.79289 23.89297 -5.46335 1.000 54.62700 163 ASP A CA 1
ATOM 2546 C C . ASP A 1 163 ? -32.21025 23.54497 -4.10247 1.000 57.95383 163 ASP A C 1
ATOM 2547 O O . ASP A 1 163 ? -30.98734 23.53413 -3.93280 1.000 57.03589 163 ASP A O 1
ATOM 2556 N N . GLU A 1 164 ? -33.08399 23.26306 -3.13954 1.000 54.53889 164 GLU A N 1
ATOM 2557 C CA . GLU A 1 164 ? -32.67906 22.98966 -1.77063 1.000 50.17439 164 GLU A CA 1
ATOM 2558 C C . GLU A 1 164 ? -32.63344 21.48669 -1.53197 1.000 45.40854 164 GLU A C 1
ATOM 2559 O O . GLU A 1 164 ? -33.67067 20.81480 -1.58586 1.000 43.81066 164 GLU A O 1
ATOM 2571 N N . LEU A 1 165 ? -31.43797 20.96827 -1.27605 1.000 39.33492 165 LEU A N 1
ATOM 2572 C CA . LEU A 1 165 ? -31.29730 19.60168 -0.80687 1.000 42.08401 165 LEU A CA 1
ATOM 2573 C C . LEU A 1 165 ? -31.47588 19.55239 0.70726 1.000 41.70663 165 LEU A C 1
ATOM 2574 O O . LEU A 1 165 ? -31.40929 20.57119 1.40140 1.000 42.63898 165 LEU A O 1
ATOM 2590 N N . ALA A 1 166 ? -31.70995 18.34704 1.21795 1.000 42.55425 166 ALA A N 1
ATOM 2591 C CA . ALA A 1 166 ? -31.92436 18.16468 2.64477 1.000 42.59434 166 ALA A CA 1
ATOM 2592 C C . ALA A 1 166 ? -31.46511 16.77478 3.05227 1.000 40.63640 166 ALA A C 1
ATOM 2593 O O . ALA A 1 166 ? -31.50704 15.83172 2.25875 1.000 38.65897 166 ALA A O 1
ATOM 2600 N N . VAL A 1 167 ? -31.02211 16.66432 4.30042 1.000 39.89111 167 VAL A N 1
ATOM 2601 C CA . VAL A 1 167 ? -30.69867 15.37176 4.89284 1.000 43.88269 167 VAL A CA 1
ATOM 2602 C C . VAL A 1 167 ? -31.99425 14.74784 5.39659 1.000 45.24519 167 VAL A C 1
ATOM 2603 O O . VAL A 1 167 ? -32.67005 15.31377 6.26176 1.000 43.98904 167 VAL A O 1
ATOM 2616 N N . CYS A 1 168 ? -32.34628 13.58644 4.85224 1.000 42.75460 168 CYS A N 1
ATOM 2617 C CA . CYS A 1 168 ? -33.59160 12.91467 5.18457 1.000 44.94570 168 CYS A CA 1
ATOM 2618 C C . CYS A 1 168 ? -33.30652 11.53410 5.75708 1.000 45.45628 168 CYS A C 1
ATOM 2619 O O . CYS A 1 168 ? -32.24595 10.94500 5.52638 1.000 41.00104 168 CYS A O 1
ATOM 2627 N N . CYS A 1 169 ? -34.27685 11.02210 6.50692 1.000 50.23448 169 CYS A N 1
ATOM 2628 C CA . CYS A 1 169 ? -34.14452 9.73864 7.18137 1.000 48.60520 169 CYS A CA 1
ATOM 2629 C C . CYS A 1 169 ? -35.54165 9.21248 7.48577 1.000 52.73444 169 CYS A C 1
ATOM 2630 O O . CYS A 1 169 ? -36.54707 9.88291 7.23804 1.000 53.06848 169 CYS A O 1
ATOM 2638 N N . ALA A 1 170 ? -35.59639 7.99986 8.02681 1.000 49.20970 170 ALA A N 1
ATOM 2639 C CA . ALA A 1 170 ? -36.86674 7.43153 8.43693 1.000 57.48917 170 ALA A CA 1
ATOM 2640 C C . ALA A 1 170 ? -37.39659 8.16855 9.66648 1.000 58.91448 170 ALA A C 1
ATOM 2641 O O . ALA A 1 170 ? -36.61676 8.63792 10.50106 1.000 51.47159 170 ALA A O 1
ATOM 2648 N N . PRO A 1 171 ? -38.71995 8.29042 9.79998 1.000 59.72196 171 PRO A N 1
ATOM 2649 C CA . PRO A 1 171 ? -39.26925 9.00323 10.96598 1.000 66.21751 171 PRO A CA 1
ATOM 2650 C C . PRO A 1 171 ? -38.75005 8.49749 12.30024 1.000 67.82199 171 PRO A C 1
ATOM 2651 O O . PRO A 1 171 ? -38.67209 9.27912 13.25749 1.000 78.20623 171 PRO A O 1
ATOM 2662 N N . ASP A 1 172 ? -38.38574 7.21878 12.39954 1.000 71.13622 172 ASP A N 1
ATOM 2663 C CA . ASP A 1 172 ? -37.97869 6.62579 13.66583 1.000 76.10556 172 ASP A CA 1
ATOM 2664 C C . ASP A 1 172 ? -36.46380 6.50306 13.80214 1.000 72.71803 172 ASP A C 1
ATOM 2665 O O . ASP A 1 172 ? -35.98557 5.71627 14.62640 1.000 77.49929 172 ASP A O 1
ATOM 2674 N N . HIS A 1 173 ? -35.69864 7.25593 13.01634 1.000 72.18706 173 HIS A N 1
ATOM 2675 C CA . HIS A 1 173 ? -34.25779 7.28511 13.21538 1.000 67.37108 173 HIS A CA 1
ATOM 2676 C C . HIS A 1 173 ? -33.94395 7.96952 14.54628 1.000 63.67068 173 HIS A C 1
ATOM 2677 O O . HIS A 1 173 ? -34.62418 8.92862 14.92427 1.000 69.26937 173 HIS A O 1
ATOM 2691 N N . PRO A 1 174 ? -32.93798 7.49551 15.28740 1.000 68.74428 174 PRO A N 1
ATOM 2692 C CA . PRO A 1 174 ? -32.65325 8.12619 16.58993 1.000 63.14797 174 PRO A CA 1
ATOM 2693 C C . PRO A 1 174 ? -32.38149 9.61811 16.49814 1.000 66.77672 174 PRO A C 1
ATOM 2694 O O . PRO A 1 174 ? -32.77676 10.37052 17.39814 1.000 70.74898 174 PRO A O 1
ATOM 2705 N N . LEU A 1 175 ? -31.71596 10.07283 15.43405 1.000 61.92370 175 LEU A N 1
ATOM 2706 C CA . LEU A 1 175 ? -31.37646 11.48596 15.31967 1.000 61.35582 175 LEU A CA 1
ATOM 2707 C C . LEU A 1 175 ? -32.59732 12.36059 15.05975 1.000 63.57105 175 LEU A C 1
ATOM 2708 O O . LEU A 1 175 ? -32.54800 13.56505 15.33492 1.000 73.15967 175 LEU A O 1
ATOM 2724 N N . ALA A 1 176 ? -33.68690 11.79251 14.53930 1.000 66.07278 176 ALA A N 1
ATOM 2725 C CA . ALA A 1 176 ? -34.88479 12.59111 14.30172 1.000 64.14167 176 ALA A CA 1
ATOM 2726 C C . ALA A 1 176 ? -35.61761 12.90456 15.59956 1.000 73.24913 176 ALA A C 1
ATOM 2727 O O . ALA A 1 176 ? -36.32370 13.91652 15.68261 1.000 75.65566 176 ALA A O 1
ATOM 2734 N N . LYS A 1 177 ? -35.46273 12.05711 16.61700 1.000 73.88782 177 LYS A N 1
ATOM 2735 C CA . LYS A 1 177 ? -36.13095 12.22506 17.90112 1.000 85.41321 177 LYS A CA 1
ATOM 2736 C C . LYS A 1 177 ? -35.19795 12.77114 18.97838 1.000 89.76440 177 LYS A C 1
ATOM 2737 O O . LYS A 1 177 ? -35.48885 12.62895 20.17136 1.000 89.89957 177 LYS A O 1
ATOM 2756 N N . LEU A 1 178 ? -34.09084 13.39613 18.58900 1.000 93.98571 178 LEU A N 1
ATOM 2757 C CA . LEU A 1 178 ? -33.09826 13.83903 19.55826 1.000 85.53949 178 LEU A CA 1
ATOM 2758 C C . LEU A 1 178 ? -33.57241 15.10157 20.26529 1.000 84.83847 178 LEU A C 1
ATOM 2759 O O . LEU A 1 178 ? -34.03163 16.05257 19.62245 1.000 88.95017 178 LEU A O 1
ATOM 2775 N N . GLY A 1 179 ? -33.45144 15.11074 21.59007 1.000 88.10278 179 GLY A N 1
ATOM 2776 C CA . GLY A 1 179 ? -33.85071 16.25423 22.38537 1.000 79.66123 179 GLY A CA 1
ATOM 2777 C C . GLY A 1 179 ? -32.77705 17.31597 22.49254 1.000 80.82277 179 GLY A C 1
ATOM 2778 O O . GLY A 1 179 ? -32.48434 17.80531 23.58763 1.000 93.06854 179 GLY A O 1
ATOM 2782 N N . ARG A 1 180 ? -32.17803 17.67536 21.35997 1.000 83.76361 180 ARG A N 1
ATOM 2783 C CA . ARG A 1 180 ? -31.21914 18.77012 21.29029 1.000 80.35525 180 ARG A CA 1
ATOM 2784 C C . ARG A 1 180 ? -30.87592 19.03884 19.83016 1.000 84.73979 180 ARG A C 1
ATOM 2785 O O . ARG A 1 180 ? -30.84272 18.09872 19.02471 1.000 80.01132 180 ARG A O 1
ATOM 2806 N N . PRO A 1 181 ? -30.63585 20.29356 19.44296 1.000 82.72190 181 PRO A N 1
ATOM 2807 C CA . PRO A 1 181 ? -30.17893 20.55973 18.07339 1.000 70.33863 181 PRO A CA 1
ATOM 2808 C C . PRO A 1 181 ? -29.01808 19.65036 17.69291 1.000 77.59209 181 PRO A C 1
ATOM 2809 O O . PRO A 1 181 ? -28.20845 19.25375 18.53417 1.000 75.08691 181 PRO A O 1
ATOM 2820 N N . LEU A 1 182 ? -28.95483 19.31382 16.40930 1.000 68.46110 182 LEU A N 1
ATOM 2821 C CA . LEU A 1 182 ? -27.95907 18.37773 15.91917 1.000 65.85386 182 LEU A CA 1
ATOM 2822 C C . LEU A 1 182 ? -26.63865 19.08655 15.63774 1.000 65.63044 182 LEU A C 1
ATOM 2823 O O . LEU A 1 182 ? -26.58477 20.29725 15.40769 1.000 68.02427 182 LEU A O 1
ATOM 2839 N N . THR A 1 183 ? -25.56325 18.30687 15.67333 1.000 64.49409 183 THR A N 1
ATOM 2840 C CA . THR A 1 183 ? -24.23667 18.75866 15.29160 1.000 70.74304 183 THR A CA 1
ATOM 2841 C C . THR A 1 183 ? -23.71894 17.87583 14.16510 1.000 65.31866 183 THR A C 1
ATOM 2842 O O . THR A 1 183 ? -24.16866 16.74037 13.98236 1.000 60.24461 183 THR A O 1
ATOM 2853 N N . ALA A 1 184 ? -22.76745 18.41070 13.39717 1.000 63.71091 184 ALA A N 1
ATOM 2854 C CA . ALA A 1 184 ? -22.13555 17.60052 12.36179 1.000 65.34823 184 ALA A CA 1
ATOM 2855 C C . ALA A 1 184 ? -21.52659 16.33549 12.94972 1.000 63.32024 184 ALA A C 1
ATOM 2856 O O . ALA A 1 184 ? -21.50826 15.28891 12.29154 1.000 61.31539 184 ALA A O 1
ATOM 2863 N N . GLN A 1 185 ? -21.03357 16.40923 14.18667 1.000 65.12384 185 GLN A N 1
ATOM 2864 C CA . GLN A 1 185 ? -20.42671 15.25751 14.84009 1.000 63.07012 185 GLN A CA 1
ATOM 2865 C C . GLN A 1 185 ? -21.44155 14.17869 15.19720 1.000 69.91571 185 GLN A C 1
ATOM 2866 O O . GLN A 1 185 ? -21.03572 13.07336 15.57038 1.000 69.80438 185 GLN A O 1
ATOM 2880 N N . ASP A 1 186 ? -22.74206 14.46778 15.09262 1.000 68.69916 186 ASP A N 1
ATOM 2881 C CA . ASP A 1 186 ? -23.75389 13.44496 15.33357 1.000 60.86350 186 ASP A CA 1
ATOM 2882 C C . ASP A 1 186 ? -23.86208 12.45514 14.17994 1.000 65.74379 186 ASP A C 1
ATOM 2883 O O . ASP A 1 186 ? -24.37547 11.34809 14.37564 1.000 59.15026 186 ASP A O 1
ATOM 2892 N N . PHE A 1 187 ? -23.39542 12.82738 12.98902 1.000 58.14402 187 PHE A N 1
ATOM 2893 C CA . PHE A 1 187 ? -23.52920 12.00906 11.79215 1.000 63.29186 187 PHE A CA 1
ATOM 2894 C C . PHE A 1 187 ? -22.28814 11.17026 11.50881 1.000 58.24360 187 PHE A C 1
ATOM 2895 O O . PHE A 1 187 ? -22.16819 10.61246 10.41383 1.000 62.15387 187 PHE A O 1
ATOM 2912 N N . LEU A 1 188 ? -21.36936 11.06379 12.47125 1.000 64.71070 188 LEU A N 1
ATOM 2913 C CA . LEU A 1 188 ? -20.07199 10.45323 12.19657 1.000 66.50870 188 LEU A CA 1
ATOM 2914 C C . LEU A 1 188 ? -20.21925 9.02066 11.69611 1.000 67.51024 188 LEU A C 1
ATOM 2915 O O . LEU A 1 188 ? -19.48931 8.59512 10.79312 1.000 53.15490 188 LEU A O 1
ATOM 2931 N N . ASN A 1 189 ? -21.16596 8.26557 12.25662 1.000 67.47512 189 ASN A N 1
ATOM 2932 C CA . ASN A 1 189 ? -21.29986 6.84280 11.96471 1.000 67.53608 189 ASN A CA 1
ATOM 2933 C C . ASN A 1 189 ? -22.57454 6.51302 11.19285 1.000 57.53514 189 ASN A C 1
ATOM 2934 O O . ASN A 1 189 ? -23.03474 5.36889 11.22595 1.000 57.87561 189 ASN A O 1
ATOM 2945 N N . VAL A 1 190 ? -23.14730 7.48413 10.49082 1.000 52.76548 190 VAL A N 1
ATOM 2946 C CA . VAL A 1 190 ? -24.35754 7.24153 9.71573 1.000 54.04371 190 VAL A CA 1
ATOM 2947 C C . VAL A 1 190 ? -24.01111 6.47627 8.44401 1.000 50.97323 190 VAL A C 1
ATOM 2948 O O . VAL A 1 190 ? -22.93513 6.64789 7.85746 1.000 49.40437 190 VAL A O 1
ATOM 2961 N N . GLU A 1 191 ? -24.93189 5.61597 8.01504 1.000 50.85895 191 GLU A N 1
ATOM 2962 C CA . GLU A 1 191 ? -24.81796 4.92245 6.73914 1.000 49.92988 191 GLU A CA 1
ATOM 2963 C C . GLU A 1 191 ? -25.52736 5.75098 5.67437 1.000 48.62162 191 GLU A C 1
ATOM 2964 O O . GLU A 1 191 ? -26.74407 5.95169 5.74530 1.000 47.99243 191 GLU A O 1
ATOM 2976 N N . TRP A 1 192 ? -24.76974 6.23684 4.69673 1.000 47.11878 192 TRP A N 1
ATOM 2977 C CA . TRP A 1 192 ? -25.29477 7.13811 3.68219 1.000 45.76929 192 TRP A CA 1
ATOM 2978 C C . TRP A 1 192 ? -25.69592 6.36850 2.42959 1.000 44.20413 192 TRP A C 1
ATOM 2979 O O . TRP A 1 192 ? -24.98997 5.45395 1.99375 1.000 44.43857 192 TRP A O 1
ATOM 3000 N N . ILE A 1 193 ? -26.83432 6.74939 1.85812 1.000 42.09172 193 ILE A N 1
ATOM 3001 C CA . ILE A 1 193 ? -27.30665 6.23768 0.57709 1.000 40.44183 193 ILE A CA 1
ATOM 3002 C C . ILE A 1 193 ? -27.37817 7.44029 -0.35074 1.000 39.93712 193 ILE A C 1
ATOM 3003 O O . ILE A 1 193 ? -28.24789 8.30581 -0.18567 1.000 41.50522 193 ILE A O 1
ATOM 3019 N N . LEU A 1 194 ? -26.46686 7.50585 -1.31770 1.000 42.89244 194 LEU A N 1
ATOM 3020 C CA . LEU A 1 194 ? -26.22264 8.72753 -2.06740 1.000 39.29560 194 LEU A CA 1
ATOM 3021 C C . LEU A 1 194 ? -26.34855 8.47830 -3.56397 1.000 42.05820 194 LEU A C 1
ATOM 3022 O O . LEU A 1 194 ? -26.40004 7.33706 -4.03242 1.000 35.46671 194 LEU A O 1
ATOM 3038 N N . ARG A 1 195 ? -26.39558 9.58204 -4.30910 1.000 41.79004 195 ARG A N 1
ATOM 3039 C CA . ARG A 1 195 ? -26.40718 9.54776 -5.76146 1.000 37.76577 195 ARG A CA 1
ATOM 3040 C C . ARG A 1 195 ? -25.01155 9.23959 -6.29761 1.000 38.94582 195 ARG A C 1
ATOM 3041 O O . ARG A 1 195 ? -24.00571 9.34736 -5.59093 1.000 37.34619 195 ARG A O 1
ATOM 3062 N N . GLU A 1 196 ? -24.96246 8.85724 -7.57152 1.000 37.67203 196 GLU A N 1
ATOM 3063 C CA . GLU A 1 196 ? -23.72295 8.36209 -8.15087 1.000 41.72316 196 GLU A CA 1
ATOM 3064 C C . GLU A 1 196 ? -22.65033 9.44583 -8.16494 1.000 46.27157 196 GLU A C 1
ATOM 3065 O O . GLU A 1 196 ? -22.93919 10.64594 -8.17632 1.000 45.21670 196 GLU A O 1
ATOM 3077 N N . GLU A 1 197 ? -21.39629 9.00079 -8.16841 1.000 50.94127 197 GLU A N 1
ATOM 3078 C CA . GLU A 1 197 ? -20.27051 9.91225 -8.32179 1.000 58.70119 197 GLU A CA 1
ATOM 3079 C C . GLU A 1 197 ? -20.37969 10.65819 -9.64432 1.000 61.32683 197 GLU A C 1
ATOM 3080 O O . GLU A 1 197 ? -20.61033 10.05287 -10.69578 1.000 59.43271 197 GLU A O 1
ATOM 3092 N N . GLY A 1 198 ? -20.21639 11.97786 -9.58985 1.000 57.75863 198 GLY A N 1
ATOM 3093 C CA . GLY A 1 198 ? -20.24720 12.81558 -10.76441 1.000 56.55106 198 GLY A CA 1
ATOM 3094 C C . GLY A 1 198 ? -21.54493 13.56705 -10.97225 1.000 52.31621 198 GLY A C 1
ATOM 3095 O O . GLY A 1 198 ? -21.56768 14.52831 -11.74889 1.000 56.71565 198 GLY A O 1
ATOM 3099 N N . SER A 1 199 ? -22.62160 13.15732 -10.30750 1.000 52.68256 199 SER A N 1
ATOM 3100 C CA . SER A 1 199 ? -23.88858 13.85407 -10.43752 1.000 44.70284 199 SER A CA 1
ATOM 3101 C C . SER A 1 199 ? -23.86989 15.14466 -9.62442 1.000 44.40187 199 SER A C 1
ATOM 3102 O O . SER A 1 199 ? -23.05941 15.32650 -8.71162 1.000 42.59816 199 SER A O 1
ATOM 3110 N N . GLY A 1 200 ? -24.78532 16.05044 -9.97123 1.000 44.80349 200 GLY A N 1
ATOM 3111 C CA . GLY A 1 200 ? -24.86714 17.31004 -9.25067 1.000 47.92919 200 GLY A CA 1
ATOM 3112 C C . GLY A 1 200 ? -25.28225 17.12576 -7.80439 1.000 43.52223 200 GLY A C 1
ATOM 3113 O O . GLY A 1 200 ? -24.77276 17.80846 -6.91198 1.000 42.88729 200 GLY A O 1
ATOM 3117 N N . THR A 1 201 ? -26.21072 16.19984 -7.55213 1.000 45.00396 201 THR A N 1
ATOM 3118 C CA . THR A 1 201 ? -26.66104 15.96006 -6.18579 1.000 43.39665 201 THR A CA 1
ATOM 3119 C C . THR A 1 201 ? -25.52073 15.45482 -5.31148 1.000 42.24901 201 THR A C 1
ATOM 3120 O O . THR A 1 201 ? -25.36427 15.89538 -4.16700 1.000 42.31604 201 THR A O 1
ATOM 3131 N N . ARG A 1 202 ? -24.71510 14.52557 -5.83012 1.000 42.05819 202 ARG A N 1
ATOM 3132 C CA . ARG A 1 202 ? -23.57409 14.02772 -5.06905 1.000 41.30222 202 ARG A CA 1
ATOM 3133 C C . ARG A 1 202 ? -22.52614 15.11369 -4.86866 1.000 44.05958 202 ARG A C 1
ATOM 3134 O O . ARG A 1 202 ? -21.81334 15.10904 -3.85727 1.000 41.90673 202 ARG A O 1
ATOM 3155 N N . GLU A 1 203 ? -22.41562 16.04242 -5.82058 1.000 47.43026 203 GLU A N 1
ATOM 3156 C CA . GLU A 1 203 ? -21.51619 17.18158 -5.66480 1.000 48.46592 203 GLU A CA 1
ATOM 3157 C C . GLU A 1 203 ? -21.75567 17.88697 -4.33671 1.000 47.34543 203 GLU A C 1
ATOM 3158 O O . GLU A 1 203 ? -20.80969 18.22285 -3.61547 1.000 46.82943 203 GLU A O 1
ATOM 3170 N N . VAL A 1 204 ? -23.02521 18.11458 -3.99720 1.000 46.45602 204 VAL A N 1
ATOM 3171 C CA . VAL A 1 204 ? -23.35489 18.86639 -2.78842 1.000 49.32951 204 VAL A CA 1
ATOM 3172 C C . VAL A 1 204 ? -22.86568 18.12526 -1.55012 1.000 47.54525 204 VAL A C 1
ATOM 3173 O O . VAL A 1 204 ? -22.25149 18.71608 -0.65417 1.000 46.33498 204 VAL A O 1
ATOM 3186 N N . PHE A 1 205 ? -23.13512 16.81930 -1.47789 1.000 46.42533 205 PHE A N 1
ATOM 3187 C CA . PHE A 1 205 ? -22.68714 16.03966 -0.32765 1.000 47.99302 205 PHE A CA 1
ATOM 3188 C C . PHE A 1 205 ? -21.17024 16.08932 -0.19406 1.000 50.64054 205 PHE A C 1
ATOM 3189 O O . PHE A 1 205 ? -20.63768 16.33717 0.89315 1.000 49.33091 205 PHE A O 1
ATOM 3206 N N . ASP A 1 206 ? -20.45705 15.85417 -1.29835 1.000 50.01493 206 ASP A N 1
ATOM 3207 C CA . ASP A 1 206 ? -18.99934 15.81952 -1.24363 1.000 54.82075 206 ASP A CA 1
ATOM 3208 C C . ASP A 1 206 ? -18.41747 17.16715 -0.84182 1.000 53.58055 206 ASP A C 1
ATOM 3209 O O . ASP A 1 206 ? -17.38377 17.21903 -0.16678 1.000 61.89665 206 ASP A O 1
ATOM 3218 N N . ASN A 1 207 ? -19.06047 18.26364 -1.24173 1.000 53.09954 207 ASN A N 1
ATOM 3219 C CA . ASN A 1 207 ? -18.52769 19.59899 -1.01056 1.000 57.36751 207 ASN A CA 1
ATOM 3220 C C . ASN A 1 207 ? -19.10115 20.27761 0.22536 1.000 56.40925 207 ASN A C 1
ATOM 3221 O O . ASN A 1 207 ? -18.61691 21.35221 0.59703 1.000 65.42105 207 ASN A O 1
ATOM 3232 N N . ALA A 1 208 ? -20.10038 19.68740 0.87184 1.000 57.33125 208 ALA A N 1
ATOM 3233 C CA . ALA A 1 208 ? -20.69081 20.27111 2.07105 1.000 58.89464 208 ALA A CA 1
ATOM 3234 C C . ALA A 1 208 ? -20.61677 19.36634 3.28759 1.000 57.17944 208 ALA A C 1
ATOM 3235 O O . ALA A 1 208 ? -20.35412 19.84875 4.39257 1.000 72.29030 208 ALA A O 1
ATOM 3242 N N . ILE A 1 209 ? -20.84570 18.06604 3.11672 1.000 52.23906 209 ILE A N 1
ATOM 3243 C CA . ILE A 1 209 ? -21.00545 17.16324 4.24632 1.000 54.97030 209 ILE A CA 1
ATOM 3244 C C . ILE A 1 209 ? -19.77928 16.28371 4.45210 1.000 56.63518 209 ILE A C 1
ATOM 3245 O O . ILE A 1 209 ? -19.50670 15.86798 5.58390 1.000 58.89446 209 ILE A O 1
ATOM 3261 N N . LEU A 1 210 ? -19.02095 15.99737 3.38986 1.000 55.07238 210 LEU A N 1
ATOM 3262 C CA . LEU A 1 210 ? -17.87481 15.10789 3.51916 1.000 61.95589 210 LEU A CA 1
ATOM 3263 C C . LEU A 1 210 ? -16.75760 15.75374 4.32223 1.000 64.70741 210 LEU A C 1
ATOM 3264 O O . LEU A 1 210 ? -16.01817 15.05183 5.01792 1.000 64.42772 210 LEU A O 1
ATOM 3280 N N . GLN A 1 211 ? -16.62289 17.08056 4.24210 1.000 62.67046 211 GLN A N 1
ATOM 3281 C CA . GLN A 1 211 ? -15.60895 17.78051 5.02636 1.000 56.26362 211 GLN A CA 1
ATOM 3282 C C . GLN A 1 211 ? -15.66777 17.39077 6.49897 1.000 58.00866 211 GLN A C 1
ATOM 3283 O O . GLN A 1 211 ? -14.63140 17.14217 7.12494 1.000 69.85217 211 GLN A O 1
ATOM 3297 N N . ASP A 1 212 ? -16.87345 17.32935 7.06791 1.000 58.71514 212 ASP A N 1
ATOM 3298 C CA . ASP A 1 212 ? -17.02480 17.05848 8.49260 1.000 66.59410 212 ASP A CA 1
ATOM 3299 C C . ASP A 1 212 ? -17.01497 15.57224 8.82147 1.000 57.65126 212 ASP A C 1
ATOM 3300 O O . ASP A 1 212 ? -16.68019 15.20561 9.95308 1.000 71.28877 212 ASP A O 1
ATOM 3309 N N . VAL A 1 213 ? -17.37729 14.71524 7.87353 1.000 53.63905 213 VAL A N 1
ATOM 3310 C CA . VAL A 1 213 ? -17.38095 13.27118 8.08858 1.000 57.47349 213 VAL A CA 1
ATOM 3311 C C . VAL A 1 213 ? -16.47363 12.64492 7.03613 1.000 62.40888 213 VAL A C 1
ATOM 3312 O O . VAL A 1 213 ? -16.95997 11.95598 6.12728 1.000 55.52990 213 VAL A O 1
ATOM 3325 N N . PRO A 1 214 ? -15.15681 12.85548 7.11535 1.000 59.17355 214 PRO A N 1
ATOM 3326 C CA . PRO A 1 214 ? -14.27753 12.36418 6.03971 1.000 63.41469 214 PRO A CA 1
ATOM 3327 C C . PRO A 1 214 ? -14.33046 10.85870 5.85974 1.000 67.56127 214 PRO A C 1
ATOM 3328 O O . PRO A 1 214 ? -14.15111 10.37090 4.73588 1.000 65.13781 214 PRO A O 1
ATOM 3339 N N . ASP A 1 215 ? -14.57288 10.10479 6.93346 1.000 56.75759 215 ASP A N 1
ATOM 3340 C CA . ASP A 1 215 ? -14.72015 8.65648 6.86536 1.000 60.29984 215 ASP A CA 1
ATOM 3341 C C . ASP A 1 215 ? -16.18378 8.23217 6.81110 1.000 56.15420 215 ASP A C 1
ATOM 3342 O O . ASP A 1 215 ? -16.54294 7.16670 7.32434 1.000 59.35828 215 ASP A O 1
ATOM 3351 N N . ALA A 1 216 ? -17.03843 9.05524 6.20299 1.000 57.58654 216 ALA A N 1
ATOM 3352 C CA . ALA A 1 216 ? -18.44660 8.71195 6.06947 1.000 55.18430 216 ALA A CA 1
ATOM 3353 C C . ALA A 1 216 ? -18.60145 7.35789 5.38812 1.000 56.44720 216 ALA A C 1
ATOM 3354 O O . ALA A 1 216 ? -17.88164 7.03439 4.43995 1.000 53.85269 216 ALA A O 1
ATOM 3361 N N . ASN A 1 217 ? -19.54772 6.56620 5.88332 1.000 59.95041 217 ASN A N 1
ATOM 3362 C CA . ASN A 1 217 ? -19.77260 5.21692 5.38714 1.000 56.97702 217 ASN A CA 1
ATOM 3363 C C . ASN A 1 217 ? -20.73801 5.27302 4.20951 1.000 58.71363 217 ASN A C 1
ATOM 3364 O O . ASN A 1 217 ? -21.90305 5.65393 4.37379 1.000 57.62549 217 ASN A O 1
ATOM 3375 N N . ILE A 1 218 ? -20.25096 4.90282 3.02776 1.000 53.71723 218 ILE A N 1
ATOM 3376 C CA . ILE A 1 218 ? -21.01085 5.01450 1.78291 1.000 55.92957 218 ILE A CA 1
ATOM 3377 C C . ILE A 1 218 ? -20.89303 3.67039 1.06978 1.000 60.25019 218 ILE A C 1
ATOM 3378 O O . ILE A 1 218 ? -19.93613 3.42532 0.32871 1.000 61.49126 218 ILE A O 1
ATOM 3394 N N A ARG A 1 219 ? -21.87061 2.79082 1.29324 0.565 65.09311 219 ARG A N 1
ATOM 3395 N N B ARG A 1 219 ? -21.87443 2.79302 1.28117 0.435 65.17830 219 ARG A N 1
ATOM 3396 C CA A ARG A 1 219 ? -21.91141 1.48736 0.64505 0.565 66.29132 219 ARG A CA 1
ATOM 3397 C CA B ARG A 1 219 ? -21.90049 1.49349 0.62571 0.435 69.04281 219 ARG A CA 1
ATOM 3398 C C A ARG A 1 219 ? -22.86318 1.44284 -0.54207 0.565 68.28646 219 ARG A C 1
ATOM 3399 C C B ARG A 1 219 ? -22.88013 1.42413 -0.53341 0.435 68.29366 219 ARG A C 1
ATOM 3400 O O A ARG A 1 219 ? -22.67828 0.60949 -1.43739 0.565 87.37523 219 ARG A O 1
ATOM 3401 O O B ARG A 1 219 ? -22.73056 0.55552 -1.40079 0.435 86.03428 219 ARG A O 1
ATOM 3442 N N . LEU A 1 220 ? -23.87571 2.30478 -0.56621 1.000 59.61093 220 LEU A N 1
ATOM 3443 C CA . LEU A 1 220 ? -24.91823 2.28542 -1.58360 1.000 55.13171 220 LEU A CA 1
ATOM 3444 C C . LEU A 1 220 ? -24.89579 3.60085 -2.34776 1.000 51.71774 220 LEU A C 1
ATOM 3445 O O . LEU A 1 220 ? -25.13219 4.66426 -1.76674 1.000 45.78918 220 LEU A O 1
ATOM 3462 N N . THR A 1 221 ? -24.61326 3.52478 -3.64639 1.000 44.83773 221 THR A N 1
ATOM 3463 C CA . THR A 1 221 ? -24.67214 4.68005 -4.53478 1.000 47.13154 221 THR A CA 1
ATOM 3464 C C . THR A 1 221 ? -25.56757 4.31475 -5.70749 1.000 43.43625 221 THR A C 1
ATOM 3465 O O . THR A 1 221 ? -25.26937 3.36943 -6.44522 1.000 43.16772 221 THR A O 1
ATOM 3476 N N . LEU A 1 222 ? -26.65984 5.05271 -5.87598 1.000 41.51623 222 LEU A N 1
ATOM 3477 C CA . LEU A 1 222 ? -27.66860 4.72955 -6.87349 1.000 39.19694 222 LEU A CA 1
ATOM 3478 C C . LEU A 1 222 ? -27.94885 5.94324 -7.74509 1.000 46.20629 222 LEU A C 1
ATOM 3479 O O . LEU A 1 222 ? -28.06287 7.06516 -7.24495 1.000 46.13386 222 LEU A O 1
ATOM 3495 N N . GLY A 1 223 ? -28.06379 5.70764 -9.04835 1.000 42.92788 223 GLY A N 1
ATOM 3496 C CA . GLY A 1 223 ? -28.43339 6.75914 -9.97407 1.000 45.75648 223 GLY A CA 1
ATOM 3497 C C . GLY A 1 223 ? -29.93449 6.87304 -10.12846 1.000 46.20208 223 GLY A C 1
ATOM 3498 O O . GLY A 1 223 ? -30.44484 6.97602 -11.24858 1.000 51.31240 223 GLY A O 1
ATOM 3502 N N . HIS A 1 224 ? -30.65382 6.85278 -9.00791 1.000 49.01602 224 HIS A N 1
ATOM 3503 C CA . HIS A 1 224 ? -32.11186 6.90115 -9.02480 1.000 59.08955 224 HIS A CA 1
ATOM 3504 C C . HIS A 1 224 ? -32.58654 7.48756 -7.70620 1.000 57.47515 224 HIS A C 1
ATOM 3505 O O . HIS A 1 224 ? -32.29434 6.93626 -6.64014 1.000 50.88723 224 HIS A O 1
ATOM 3519 N N . ASN A 1 225 ? -33.32086 8.60085 -7.77887 1.000 57.41268 225 ASN A N 1
ATOM 3520 C CA . ASN A 1 225 ? -33.74688 9.28596 -6.56265 1.000 58.51601 225 ASN A CA 1
ATOM 3521 C C . ASN A 1 225 ? -34.75622 8.45763 -5.77585 1.000 47.87209 225 ASN A C 1
ATOM 3522 O O . ASN A 1 225 ? -34.69112 8.40148 -4.54277 1.000 51.61736 225 ASN A O 1
ATOM 3533 N N . GLU A 1 226 ? -35.70006 7.81152 -6.46422 1.000 50.42578 226 GLU A N 1
ATOM 3534 C CA . GLU A 1 226 ? -36.75315 7.09221 -5.75450 1.000 55.19999 226 GLU A CA 1
ATOM 3535 C C . GLU A 1 226 ? -36.20934 5.85039 -5.05881 1.000 45.38944 226 GLU A C 1
ATOM 3536 O O . GLU A 1 226 ? -36.59205 5.55337 -3.92129 1.000 49.12950 226 GLU A O 1
ATOM 3548 N N . ALA A 1 227 ? -35.32412 5.10522 -5.72498 1.000 48.74629 227 ALA A N 1
ATOM 3549 C CA . ALA A 1 227 ? -34.71773 3.94626 -5.08050 1.000 50.26753 227 ALA A CA 1
ATOM 3550 C C . ALA A 1 227 ? -33.98993 4.35323 -3.80510 1.000 42.70025 227 ALA A C 1
ATOM 3551 O O . ALA A 1 227 ? -34.07182 3.65990 -2.78523 1.000 45.07114 227 ALA A O 1
ATOM 3558 N N . ILE A 1 228 ? -33.28202 5.48397 -3.84118 1.000 42.43373 228 ILE A N 1
ATOM 3559 C CA . ILE A 1 228 ? -32.59080 5.96727 -2.65003 1.000 41.89427 228 ILE A CA 1
ATOM 3560 C C . ILE A 1 228 ? -33.58482 6.19574 -1.51798 1.000 41.76478 228 ILE A C 1
ATOM 3561 O O . ILE A 1 228 ? -33.39780 5.71523 -0.39397 1.000 40.79969 228 ILE A O 1
ATOM 3577 N N . LEU A 1 229 ? -34.66120 6.93094 -1.80050 1.000 45.64970 229 LEU A N 1
ATOM 3578 C CA . LEU A 1 229 ? -35.58112 7.32666 -0.74000 1.000 46.19775 229 LEU A CA 1
ATOM 3579 C C . LEU A 1 229 ? -36.37763 6.14397 -0.20197 1.000 44.73114 229 LEU A C 1
ATOM 3580 O O . LEU A 1 229 ? -36.71191 6.11956 0.98731 1.000 44.28265 229 LEU A O 1
ATOM 3596 N N . LYS A 1 230 ? -36.68926 5.15705 -1.04623 1.000 43.74191 230 LYS A N 1
ATOM 3597 C CA . LYS A 1 230 ? -37.38873 3.97748 -0.54588 1.000 46.28707 230 LYS A CA 1
ATOM 3598 C C . LYS A 1 230 ? -36.48996 3.14176 0.35682 1.000 48.23620 230 LYS A C 1
ATOM 3599 O O . LYS A 1 230 ? -36.97653 2.51392 1.30369 1.000 57.97842 230 LYS A O 1
ATOM 3618 N N . ILE A 1 231 ? -35.18307 3.12384 0.08700 1.000 52.50790 231 ILE A N 1
ATOM 3619 C CA . ILE A 1 231 ? -34.25585 2.41685 0.96406 1.000 45.54773 231 ILE A CA 1
ATOM 3620 C C . ILE A 1 231 ? -34.07856 3.18063 2.27070 1.000 47.68201 231 ILE A C 1
ATOM 3621 O O . ILE A 1 231 ? -34.07693 2.58758 3.35649 1.000 51.95749 231 ILE A O 1
ATOM 3637 N N . VAL A 1 232 ? -33.92126 4.50319 2.19055 1.000 44.22735 232 VAL A N 1
ATOM 3638 C CA . VAL A 1 232 ? -33.80443 5.31238 3.40274 1.000 46.77503 232 VAL A CA 1
ATOM 3639 C C . VAL A 1 232 ? -35.03981 5.13270 4.27558 1.000 52.28828 232 VAL A C 1
ATOM 3640 O O . VAL A 1 232 ? -34.94198 4.93835 5.49356 1.000 47.62874 232 VAL A O 1
ATOM 3653 N N . ALA A 1 233 ? -36.22540 5.19339 3.66299 1.000 49.58907 233 ALA A N 1
ATOM 3654 C CA . ALA A 1 233 ? -37.46346 5.02041 4.41317 1.000 58.16695 233 ALA A CA 1
ATOM 3655 C C . ALA A 1 233 ? -37.66671 3.58241 4.86913 1.000 62.77704 233 ALA A C 1
ATOM 3656 O O . ALA A 1 233 ? -38.43942 3.34760 5.80398 1.000 67.24846 233 ALA A O 1
ATOM 3663 N N . GLY A 1 234 ? -36.99440 2.62095 4.23813 1.000 63.06655 234 GLY A N 1
ATOM 3664 C CA . GLY A 1 234 ? -37.10584 1.22574 4.60015 1.000 56.06356 234 GLY A CA 1
ATOM 3665 C C . GLY A 1 234 ? -36.37322 0.82414 5.85708 1.000 73.14500 234 GLY A C 1
ATOM 3666 O O . GLY A 1 234 ? -36.23328 -0.37122 6.12948 1.000 68.35508 234 GLY A O 1
ATOM 3670 N N . GLY A 1 235 ? -35.90033 1.79140 6.63717 1.000 64.12132 235 GLY A N 1
ATOM 3671 C CA . GLY A 1 235 ? -35.18235 1.50500 7.86170 1.000 63.08374 235 GLY A CA 1
ATOM 3672 C C . GLY A 1 235 ? -34.19043 2.60300 8.17683 1.000 57.86886 235 GLY A C 1
ATOM 3673 O O . GLY A 1 235 ? -34.51950 3.78802 8.07556 1.000 67.19582 235 GLY A O 1
ATOM 3677 N N . LEU A 1 236 ? -32.97336 2.22988 8.55298 1.000 51.88150 236 LEU A N 1
ATOM 3678 C CA . LEU A 1 236 ? -31.93102 3.21785 8.76610 1.000 55.25885 236 LEU A CA 1
ATOM 3679 C C . LEU A 1 236 ? -31.24900 3.53911 7.43760 1.000 72.85805 236 LEU A C 1
ATOM 3680 O O . LEU A 1 236 ? -31.58764 2.99555 6.38144 1.000 53.41424 236 LEU A O 1
ATOM 3696 N N . GLY A 1 237 ? -30.27889 4.43426 7.49443 1.000 57.46817 237 GLY A N 1
ATOM 3697 C CA . GLY A 1 237 ? -29.71876 5.02378 6.29836 1.000 47.22421 237 GLY A CA 1
ATOM 3698 C C . GLY A 1 237 ? -30.21651 6.44281 6.10084 1.000 47.80524 237 GLY A C 1
ATOM 3699 O O . GLY A 1 237 ? -31.35719 6.78687 6.43160 1.000 49.17155 237 GLY A O 1
ATOM 3703 N N . MET A 1 238 ? -29.34232 7.28890 5.56507 1.000 48.08597 238 MET A N 1
ATOM 3704 C CA . MET A 1 238 ? -29.66662 8.68047 5.30049 1.000 45.61402 238 MET A CA 1
ATOM 3705 C C . MET A 1 238 ? -29.21876 9.04839 3.89600 1.000 44.53101 238 MET A C 1
ATOM 3706 O O . MET A 1 238 ? -28.35371 8.39873 3.30526 1.000 43.21238 238 MET A O 1
ATOM 3720 N N . SER A 1 239 ? -29.82095 10.11080 3.36752 1.000 41.33450 239 SER A N 1
ATOM 3721 C CA . SER A 1 239 ? -29.43143 10.64332 2.07476 1.000 39.71811 239 SER A CA 1
ATOM 3722 C C . SER A 1 239 ? -29.48682 12.16132 2.12217 1.000 39.33491 239 SER A C 1
ATOM 3723 O O . SER A 1 239 ? -30.12517 12.75496 2.99256 1.000 43.53979 239 SER A O 1
ATOM 3731 N N . CYS A 1 240 ? -28.79265 12.78038 1.17427 1.000 44.15390 240 CYS A N 1
ATOM 3732 C CA . CYS A 1 240 ? -28.85045 14.22043 0.94115 1.000 40.94130 240 CYS A CA 1
ATOM 3733 C C . CYS A 1 240 ? -29.47345 14.39742 -0.43942 1.000 38.36288 240 CYS A C 1
ATOM 3734 O O . CYS A 1 240 ? -28.79605 14.23300 -1.45965 1.000 37.74658 240 CYS A O 1
ATOM 3742 N N . ILE A 1 241 ? -30.76490 14.71660 -0.47108 1.000 39.38880 241 ILE A N 1
ATOM 3743 C CA . ILE A 1 241 ? -31.54072 14.71550 -1.70305 1.000 38.74612 241 ILE A CA 1
ATOM 3744 C C . ILE A 1 241 ? -32.33105 16.01013 -1.80647 1.000 37.66639 241 ILE A C 1
ATOM 3745 O O . ILE A 1 241 ? -32.65016 16.65227 -0.80086 1.000 38.83649 241 ILE A O 1
ATOM 3761 N N . SER A 1 242 ? -32.64236 16.39257 -3.04336 1.000 36.25428 242 SER A N 1
ATOM 3762 C CA . SER A 1 242 ? -33.45742 17.57340 -3.28498 1.000 38.73037 242 SER A CA 1
ATOM 3763 C C . SER A 1 242 ? -34.79864 17.45016 -2.57451 1.000 36.32136 242 SER A C 1
ATOM 3764 O O . SER A 1 242 ? -35.40048 16.37532 -2.52464 1.000 41.31321 242 SER A O 1
ATOM 3772 N N . ARG A 1 243 ? -35.26597 18.56707 -2.01503 1.000 41.74574 243 ARG A N 1
ATOM 3773 C CA . ARG A 1 243 ? -36.58986 18.58781 -1.40642 1.000 47.28141 243 ARG A CA 1
ATOM 3774 C C . ARG A 1 243 ? -37.68714 18.31475 -2.42363 1.000 45.64272 243 ARG A C 1
ATOM 3775 O O . ARG A 1 243 ? -38.77995 17.88445 -2.04002 1.000 46.87415 243 ARG A O 1
ATOM 3796 N N . LEU A 1 244 ? -37.42270 18.55664 -3.70974 1.000 43.21953 244 LEU A N 1
ATOM 3797 C CA . LEU A 1 244 ? -38.38562 18.19123 -4.74407 1.000 45.27698 244 LEU A CA 1
ATOM 3798 C C . LEU A 1 244 ? -38.75162 16.71433 -4.65319 1.000 43.79952 244 LEU A C 1
ATOM 3799 O O . LEU A 1 244 ? -39.90067 16.33507 -4.90808 1.000 44.72833 244 LEU A O 1
ATOM 3815 N N . ALA A 1 245 ? -37.78778 15.86850 -4.28845 1.000 45.08182 245 ALA A N 1
ATOM 3816 C CA . ALA A 1 245 ? -38.01640 14.43190 -4.20181 1.000 44.36511 245 ALA A CA 1
ATOM 3817 C C . ALA A 1 245 ? -38.46753 13.98708 -2.81835 1.000 43.24365 245 ALA A C 1
ATOM 3818 O O . ALA A 1 245 ? -39.22885 13.01862 -2.70535 1.000 49.26111 245 ALA A O 1
ATOM 3825 N N . ILE A 1 246 ? -38.01735 14.66952 -1.76530 1.000 46.66599 246 ILE A N 1
ATOM 3826 C CA . ILE A 1 246 ? -38.35688 14.25541 -0.40768 1.000 49.57783 246 ILE A CA 1
ATOM 3827 C C . ILE A 1 246 ? -39.80487 14.60412 -0.08791 1.000 49.46414 246 ILE A C 1
ATOM 3828 O O . ILE A 1 246 ? -40.59102 13.74664 0.33021 1.000 50.79641 246 ILE A O 1
ATOM 3844 N N . GLU A 1 247 ? -40.17668 15.86755 -0.27864 1.000 46.07843 247 GLU A N 1
ATOM 3845 C CA . GLU A 1 247 ? -41.45774 16.35859 0.22064 1.000 58.64330 247 GLU A CA 1
ATOM 3846 C C . GLU A 1 247 ? -42.65172 15.50473 -0.18409 1.000 56.08260 247 GLU A C 1
ATOM 3847 O O . GLU A 1 247 ? -43.54273 15.30575 0.65956 1.000 60.87128 247 GLU A O 1
ATOM 3859 N N . PRO A 1 248 ? -42.75201 14.98634 -1.40954 1.000 61.75298 248 PRO A N 1
ATOM 3860 C CA . PRO A 1 248 ? -43.87222 14.07852 -1.71500 1.000 67.33526 248 PRO A CA 1
ATOM 3861 C C . PRO A 1 248 ? -43.96303 12.90027 -0.76093 1.000 63.28676 248 PRO A C 1
ATOM 3862 O O . PRO A 1 248 ? -45.06686 12.39853 -0.50923 1.000 72.25208 248 PRO A O 1
ATOM 3873 N N . LEU A 1 249 ? -42.83279 12.44263 -0.22118 1.000 64.11741 249 LEU A N 1
ATOM 3874 C CA . LEU A 1 249 ? -42.82081 11.34680 0.73850 1.000 66.98159 249 LEU A CA 1
ATOM 3875 C C . LEU A 1 249 ? -43.03164 11.81023 2.17277 1.000 59.36271 249 LEU A C 1
ATOM 3876 O O . LEU A 1 249 ? -43.46191 11.00808 3.00946 1.000 62.88241 249 LEU A O 1
ATOM 3892 N N . ILE A 1 250 ? -42.73660 13.07585 2.47899 1.000 62.01655 250 ILE A N 1
ATOM 3893 C CA . ILE A 1 250 ? -43.05647 13.60329 3.80046 1.000 72.62631 250 ILE A CA 1
ATOM 3894 C C . ILE A 1 250 ? -44.56434 13.65079 3.99967 1.000 71.92007 250 ILE A C 1
ATOM 3895 O O . ILE A 1 250 ? -45.05456 13.52496 5.12861 1.000 65.48568 250 ILE A O 1
ATOM 3911 N N . GLU A 1 251 ? -45.32479 13.82970 2.91709 1.000 73.08596 251 GLU A N 1
ATOM 3912 C CA . GLU A 1 251 ? -46.77914 13.81008 3.02538 1.000 83.82081 251 GLU A CA 1
ATOM 3913 C C . GLU A 1 251 ? -47.29034 12.43569 3.43845 1.000 74.53545 251 GLU A C 1
ATOM 3914 O O . GLU A 1 251 ? -48.34670 12.33374 4.07256 1.000 71.92181 251 GLU A O 1
ATOM 3926 N N . LYS A 1 252 ? -46.56007 11.37615 3.09493 1.000 86.44762 252 LYS A N 1
ATOM 3927 C CA . LYS A 1 252 ? -46.97673 10.00563 3.35450 1.000 76.40052 252 LYS A CA 1
ATOM 3928 C C . LYS A 1 252 ? -46.36373 9.43102 4.62529 1.000 71.87589 252 LYS A C 1
ATOM 3929 O O . LYS A 1 252 ? -46.44585 8.21803 4.84624 1.000 89.17782 252 LYS A O 1
ATOM 3948 N N . GLY A 1 253 ? -45.75229 10.26521 5.46132 1.000 79.67875 253 GLY A N 1
ATOM 3949 C CA . GLY A 1 253 ? -45.14729 9.77335 6.68413 1.000 72.46473 253 GLY A CA 1
ATOM 3950 C C . GLY A 1 253 ? -43.98294 8.83294 6.47339 1.000 79.00624 253 GLY A C 1
ATOM 3951 O O . GLY A 1 253 ? -43.62041 8.09554 7.39360 1.000 87.51571 253 GLY A O 1
ATOM 3955 N N . GLN A 1 254 ? -43.37859 8.84249 5.28676 1.000 72.97553 254 GLN A N 1
ATOM 3956 C CA . GLN A 1 254 ? -42.29022 7.92275 4.98120 1.000 80.19424 254 GLN A CA 1
ATOM 3957 C C . GLN A 1 254 ? -40.92230 8.48104 5.34195 1.000 67.17939 254 GLN A C 1
ATOM 3958 O O . GLN A 1 254 ? -39.99430 7.70339 5.59899 1.000 62.16140 254 GLN A O 1
ATOM 3972 N N . LEU A 1 255 ? -40.77024 9.80326 5.36770 1.000 57.61228 255 LEU A N 1
ATOM 3973 C CA . LEU A 1 255 ? -39.49183 10.42380 5.67132 1.000 60.85922 255 LEU A CA 1
ATOM 3974 C C . LEU A 1 255 ? -39.69786 11.63434 6.56878 1.000 53.85843 255 LEU A C 1
ATOM 3975 O O . LEU A 1 255 ? -40.80104 12.17035 6.68940 1.000 56.76797 255 LEU A O 1
ATOM 3991 N N . VAL A 1 256 ? -38.60196 12.05585 7.19970 1.000 52.38315 256 VAL A N 1
ATOM 3992 C CA . VAL A 1 256 ? -38.50681 13.34055 7.87422 1.000 55.01031 256 VAL A CA 1
ATOM 3993 C C . VAL A 1 256 ? -37.20621 13.98943 7.42199 1.000 52.16429 256 VAL A C 1
ATOM 3994 O O . VAL A 1 256 ? -36.30944 13.33044 6.88984 1.000 46.69661 256 VAL A O 1
ATOM 4007 N N . ILE A 1 257 ? -37.10989 15.29878 7.63278 1.000 49.09765 257 ILE A N 1
ATOM 4008 C CA . ILE A 1 257 ? -35.91236 16.06396 7.30505 1.000 51.12834 257 ILE A CA 1
ATOM 4009 C C . ILE A 1 257 ? -35.23816 16.47810 8.60357 1.000 52.13897 257 ILE A C 1
ATOM 4010 O O . ILE A 1 257 ? -35.89730 16.97738 9.52297 1.000 52.67320 257 ILE A O 1
ATOM 4026 N N . LEU A 1 258 ? -33.92747 16.26982 8.67710 1.000 50.95164 258 LEU A N 1
ATOM 4027 C CA . LEU A 1 258 ? -33.13798 16.68781 9.82452 1.000 49.23748 258 LEU A CA 1
ATOM 4028 C C . LEU A 1 258 ? -32.59925 18.09339 9.59306 1.000 53.61349 258 LEU A C 1
ATOM 4029 O O . LEU A 1 258 ? -32.12035 18.41692 8.50348 1.000 54.36672 258 LEU A O 1
ATOM 4045 N N . GLU A 1 259 ? -32.68452 18.92762 10.62529 1.000 54.44302 259 GLU A N 1
ATOM 4046 C CA . GLU A 1 259 ? -32.18032 20.29313 10.54735 1.000 60.97235 259 GLU A CA 1
ATOM 4047 C C . GLU A 1 259 ? -30.65891 20.25509 10.62661 1.000 59.86770 259 GLU A C 1
ATOM 4048 O O . GLU A 1 259 ? -30.09269 19.88326 11.65916 1.000 54.98655 259 GLU A O 1
ATOM 4060 N N . THR A 1 260 ? -29.99759 20.63253 9.53477 1.000 59.03810 260 THR A N 1
ATOM 4061 C CA . THR A 1 260 ? -28.53765 20.62981 9.44088 1.000 51.23871 260 THR A CA 1
ATOM 4062 C C . THR A 1 260 ? -28.07710 22.00470 8.97367 1.000 53.38352 260 THR A C 1
ATOM 4063 O O . THR A 1 260 ? -27.55723 22.16033 7.86254 1.000 57.19207 260 THR A O 1
ATOM 4074 N N . PRO A 1 261 ? -28.25716 23.03304 9.80861 1.000 62.68774 261 PRO A N 1
ATOM 4075 C CA . PRO A 1 261 ? -27.86317 24.38764 9.38629 1.000 60.37536 261 PRO A CA 1
ATOM 4076 C C . PRO A 1 261 ? -26.36429 24.54908 9.20970 1.000 65.15627 261 PRO A C 1
ATOM 4077 O O . PRO A 1 261 ? -25.93500 25.40706 8.42644 1.000 71.18551 261 PRO A O 1
ATOM 4088 N N . PHE A 1 262 ? -25.55495 23.74804 9.90636 1.000 57.98609 262 PHE A N 1
ATOM 4089 C CA . PHE A 1 262 ? -24.10519 23.82366 9.75885 1.000 64.50327 262 PHE A CA 1
ATOM 4090 C C . PHE A 1 262 ? -23.63207 23.46428 8.35571 1.000 64.00490 262 PHE A C 1
ATOM 4091 O O . PHE A 1 262 ? -22.44600 23.64702 8.05716 1.000 64.07772 262 PHE A O 1
ATOM 4108 N N . TRP A 1 263 ? -24.51421 22.96533 7.49349 1.000 57.02424 263 TRP A N 1
ATOM 4109 C CA . TRP A 1 263 ? -24.16793 22.59210 6.12860 1.000 55.65837 263 TRP A CA 1
ATOM 4110 C C . TRP A 1 263 ? -24.98295 23.43360 5.15804 1.000 54.24014 263 TRP A C 1
ATOM 4111 O O . TRP A 1 263 ? -26.19964 23.57361 5.32179 1.000 52.77958 263 TRP A O 1
ATOM 4132 N N . GLU A 1 264 ? -24.31291 23.99793 4.15588 1.000 52.51085 264 GLU A N 1
ATOM 4133 C CA . GLU A 1 264 ? -24.98225 24.74324 3.09469 1.000 56.08563 264 GLU A CA 1
ATOM 4134 C C . GLU A 1 264 ? -25.37940 23.75577 2.00248 1.000 54.43888 264 GLU A C 1
ATOM 4135 O O . GLU A 1 264 ? -24.51685 23.22298 1.29659 1.000 51.49792 264 GLU A O 1
ATOM 4147 N N . LEU A 1 265 ? -26.68322 23.51049 1.86482 1.000 55.71554 265 LEU A N 1
ATOM 4148 C CA . LEU A 1 265 ? -27.19407 22.53793 0.90677 1.000 54.66809 265 LEU A CA 1
ATOM 4149 C C . LEU A 1 265 ? -27.94061 23.19780 -0.24693 1.000 49.41361 265 LEU A C 1
ATOM 4150 O O . LEU A 1 265 ? -28.75923 22.54575 -0.90466 1.000 47.80583 265 LEU A O 1
ATOM 4166 N N . THR A 1 266 ? -27.67694 24.47532 -0.50589 1.000 53.49654 266 THR A N 1
ATOM 4167 C CA . THR A 1 266 ? -28.15834 25.07803 -1.73834 1.000 60.68361 266 THR A CA 1
ATOM 4168 C C . THR A 1 266 ? -27.47362 24.43866 -2.94032 1.000 56.66407 266 THR A C 1
ATOM 4169 O O . THR A 1 266 ? -26.42123 23.80110 -2.82708 1.000 74.10507 266 THR A O 1
ATOM 4180 N N . ARG A 1 267 ? -28.09062 24.63106 -4.10929 1.000 50.75042 267 ARG A N 1
ATOM 4181 C CA . ARG A 1 267 ? -27.41445 24.48831 -5.39228 1.000 64.22988 267 ARG A CA 1
ATOM 4182 C C . ARG A 1 267 ? -28.21260 25.26307 -6.42504 1.000 59.32532 267 ARG A C 1
ATOM 4183 O O . ARG A 1 267 ? -29.44699 25.27549 -6.35618 1.000 59.33807 267 ARG A O 1
ATOM 4204 N N . PRO A 1 268 ? -27.55646 25.90901 -7.38886 1.000 63.12990 268 PRO A N 1
ATOM 4205 C CA . PRO A 1 268 ? -28.29194 26.59337 -8.45858 1.000 54.18154 268 PRO A CA 1
ATOM 4206 C C . PRO A 1 268 ? -28.62884 25.66502 -9.61533 1.000 55.74382 268 PRO A C 1
ATOM 4207 O O . PRO A 1 268 ? -27.81919 24.84374 -10.05025 1.000 54.79789 268 PRO A O 1
ATOM 4218 N N . LEU A 1 269 ? -29.85573 25.79546 -10.11142 1.000 51.10299 269 LEU A N 1
ATOM 4219 C CA . LEU A 1 269 ? -30.24501 25.17280 -11.36636 1.000 48.97482 269 LEU A CA 1
ATOM 4220 C C . LEU A 1 269 ? -30.02587 26.17233 -12.49466 1.000 50.81650 269 LEU A C 1
ATOM 4221 O O . LEU A 1 269 ? -30.29043 27.36748 -12.33887 1.000 55.80502 269 LEU A O 1
ATOM 4237 N N . HIS A 1 270 ? -29.53173 25.68135 -13.62694 1.000 47.70077 270 HIS A N 1
ATOM 4238 C CA . HIS A 1 270 ? -29.13911 26.54596 -14.72784 1.000 46.86152 270 HIS A CA 1
ATOM 4239 C C . HIS A 1 270 ? -29.82337 26.12612 -16.02008 1.000 48.77576 270 HIS A C 1
ATOM 4240 O O . HIS A 1 270 ? -30.16712 24.95596 -16.21156 1.000 43.47219 270 HIS A O 1
ATOM 4254 N N . LEU A 1 271 ? -30.01909 27.10347 -16.89939 1.000 50.33348 271 LEU A N 1
ATOM 4255 C CA . LEU A 1 271 ? -30.30838 26.86047 -18.30523 1.000 49.18766 271 LEU A CA 1
ATOM 4256 C C . LEU A 1 271 ? -28.99822 26.98225 -19.07106 1.000 49.40280 271 LEU A C 1
ATOM 4257 O O . LEU A 1 271 ? -28.27099 27.96888 -18.90985 1.000 51.49536 271 LEU A O 1
ATOM 4273 N N . LEU A 1 272 ? -28.69114 25.98102 -19.89063 1.000 47.28808 272 LEU A N 1
ATOM 4274 C CA . LEU A 1 272 ? -27.39730 25.88098 -20.55445 1.000 50.82481 272 LEU A CA 1
ATOM 4275 C C . LEU A 1 272 ? -27.58984 26.00300 -22.05747 1.000 52.87107 272 LEU A C 1
ATOM 4276 O O . LEU A 1 272 ? -28.27098 25.17187 -22.66818 1.000 50.91732 272 LEU A O 1
ATOM 4292 N N . VAL A 1 273 ? -26.98692 27.03599 -22.64858 1.000 52.15573 273 VAL A N 1
ATOM 4293 C CA . VAL A 1 273 ? -27.00712 27.24437 -24.08843 1.000 57.21294 273 VAL A CA 1
ATOM 4294 C C . VAL A 1 273 ? -25.58328 27.50549 -24.55828 1.000 60.06891 273 VAL A C 1
ATOM 4295 O O . VAL A 1 273 ? -24.70858 27.90316 -23.78477 1.000 67.89054 273 VAL A O 1
ATOM 4308 N N . HIS A 1 274 ? -25.35877 27.27538 -25.84860 1.000 60.87893 274 HIS A N 1
ATOM 4309 C CA . HIS A 1 274 ? -24.08170 27.60127 -26.46332 1.000 58.45346 274 HIS A CA 1
ATOM 4310 C C . HIS A 1 274 ? -24.02482 29.09945 -26.73771 1.000 63.02570 274 HIS A C 1
ATOM 4311 O O . HIS A 1 274 ? -24.97990 29.67786 -27.26473 1.000 62.21401 274 HIS A O 1
ATOM 4325 N N . ARG A 1 275 ? -22.90617 29.72787 -26.37124 1.000 63.99637 275 ARG A N 1
ATOM 4326 C CA . ARG A 1 275 ? -22.76991 31.16506 -26.57035 1.000 68.50223 275 ARG A CA 1
ATOM 4327 C C . ARG A 1 275 ? -22.85818 31.55173 -28.03857 1.000 71.00497 275 ARG A C 1
ATOM 4328 O O . ARG A 1 275 ? -23.20171 32.69899 -28.34703 1.000 74.55807 275 ARG A O 1
ATOM 4349 N N . GLN A 1 276 ? -22.56414 30.62537 -28.94659 1.000 70.91163 276 GLN A N 1
ATOM 4350 C CA . GLN A 1 276 ? -22.59112 30.90726 -30.37440 1.000 73.99737 276 GLN A CA 1
ATOM 4351 C C . GLN A 1 276 ? -23.92417 30.57394 -31.02962 1.000 71.23992 276 GLN A C 1
ATOM 4352 O O . GLN A 1 276 ? -24.11557 30.90701 -32.20439 1.000 77.05043 276 GLN A O 1
ATOM 4366 N N . LYS A 1 277 ? -24.84426 29.93348 -30.31476 1.000 66.53485 277 LYS A N 1
ATOM 4367 C CA . LYS A 1 277 ? -26.08833 29.47631 -30.92373 1.000 70.58360 277 LYS A CA 1
ATOM 4368 C C . LYS A 1 277 ? -27.06855 30.63938 -31.01345 1.000 71.13215 277 LYS A C 1
ATOM 4369 O O . LYS A 1 277 ? -27.57420 31.11809 -29.99206 1.000 85.53534 277 LYS A O 1
ATOM 4388 N N . TYR A 1 278 ? -27.33454 31.09456 -32.23528 1.000 80.00233 278 TYR A N 1
ATOM 4389 C CA . TYR A 1 278 ? -28.39649 32.06339 -32.46880 1.000 86.10504 278 TYR A CA 1
ATOM 4390 C C . TYR A 1 278 ? -29.69353 31.57122 -31.84069 1.000 81.23710 278 TYR A C 1
ATOM 4391 O O . TYR A 1 278 ? -30.05577 30.39758 -31.96352 1.000 84.99349 278 TYR A O 1
ATOM 4409 N N . GLN A 1 279 ? -30.38955 32.47423 -31.15522 1.000 78.58436 279 GLN A N 1
ATOM 4410 C CA . GLN A 1 279 ? -31.62840 32.13979 -30.45506 1.000 77.40763 279 GLN A CA 1
ATOM 4411 C C . GLN A 1 279 ? -32.79765 32.56120 -31.33819 1.000 73.16315 279 GLN A C 1
ATOM 4412 O O . GLN A 1 279 ? -33.30354 33.68054 -31.24854 1.000 68.49761 279 GLN A O 1
ATOM 4426 N N . GLY A 1 280 ? -33.22399 31.64357 -32.20976 1.000 71.90772 280 GLY A N 1
ATOM 4427 C CA . GLY A 1 280 ? -34.35716 31.88357 -33.05184 1.000 68.07114 280 GLY A CA 1
ATOM 4428 C C . GLY A 1 280 ? -35.63685 32.00091 -32.24711 1.000 60.52057 280 GLY A C 1
ATOM 4429 O O . GLY A 1 280 ? -35.64604 31.84440 -31.01819 1.000 64.37517 280 GLY A O 1
ATOM 4433 N N . PRO A 1 281 ? -36.74109 32.27975 -32.94198 1.000 61.77292 281 PRO A N 1
ATOM 4434 C CA . PRO A 1 281 ? -38.02682 32.42793 -32.23548 1.000 67.19615 281 PRO A CA 1
ATOM 4435 C C . PRO A 1 281 ? -38.36888 31.23461 -31.35796 1.000 64.25421 281 PRO A C 1
ATOM 4436 O O . PRO A 1 281 ? -38.81773 31.41216 -30.21860 1.000 62.05225 281 PRO A O 1
ATOM 4447 N N . GLY A 1 282 ? -38.16463 30.02033 -31.86179 1.000 63.37395 282 GLY A N 1
ATOM 4448 C CA . GLY A 1 282 ? -38.44719 28.82336 -31.09789 1.000 60.07109 282 GLY A CA 1
ATOM 4449 C C . GLY A 1 282 ? -37.73688 28.79007 -29.76201 1.000 59.95302 282 GLY A C 1
ATOM 4450 O O . GLY A 1 282 ? -38.38092 28.78899 -28.70892 1.000 54.88642 282 GLY A O 1
ATOM 4454 N N . LEU A 1 283 ? -36.40229 28.76810 -29.79333 1.000 59.77784 283 LEU A N 1
ATOM 4455 C CA . LEU A 1 283 ? -35.63000 28.67734 -28.55832 1.000 56.92059 283 LEU A CA 1
ATOM 4456 C C . LEU A 1 283 ? -35.99999 29.80031 -27.59666 1.000 56.92036 283 LEU A C 1
ATOM 4457 O O . LEU A 1 283 ? -36.30502 29.55474 -26.42469 1.000 64.23207 283 LEU A O 1
ATOM 4473 N N . LYS A 1 284 ? -35.99555 31.04310 -28.08345 1.000 62.01240 284 LYS A N 1
ATOM 4474 C CA . LYS A 1 284 ? -36.20799 32.18371 -27.19890 1.000 66.77443 284 LYS A CA 1
ATOM 4475 C C . LYS A 1 284 ? -37.56223 32.10448 -26.50421 1.000 60.77440 284 LYS A C 1
ATOM 4476 O O . LYS A 1 284 ? -37.67312 32.40455 -25.31012 1.000 64.13651 284 LYS A O 1
ATOM 4495 N N . ALA A 1 285 ? -38.60475 31.69840 -27.23314 1.000 57.57102 285 ALA A N 1
ATOM 4496 C CA . ALA A 1 285 ? -39.91811 31.55526 -26.61544 1.000 60.90728 285 ALA A CA 1
ATOM 4497 C C . ALA A 1 285 ? -39.88837 30.52597 -25.49290 1.000 61.47302 285 ALA A C 1
ATOM 4498 O O . ALA A 1 285 ? -40.57826 30.68028 -24.47786 1.000 65.02881 285 ALA A O 1
ATOM 4505 N N . PHE A 1 286 ? -39.09173 29.46625 -25.65305 1.000 56.89801 286 PHE A N 1
ATOM 4506 C CA . PHE A 1 286 ? -39.00961 28.45042 -24.61036 1.000 56.52435 286 PHE A CA 1
ATOM 4507 C C . PHE A 1 286 ? -38.20495 28.94847 -23.41581 1.000 55.59175 286 PHE A C 1
ATOM 4508 O O . PHE A 1 286 ? -38.54333 28.64846 -22.26528 1.000 54.51266 286 PHE A O 1
ATOM 4525 N N . MET A 1 287 ? -37.13597 29.70675 -23.66644 1.000 64.71282 287 MET A N 1
ATOM 4526 C CA . MET A 1 287 ? -36.31772 30.21034 -22.56752 1.000 70.86584 287 MET A CA 1
ATOM 4527 C C . MET A 1 287 ? -37.11549 31.16615 -21.69027 1.000 62.96247 287 MET A C 1
ATOM 4528 O O . MET A 1 287 ? -37.15721 31.01457 -20.46315 1.000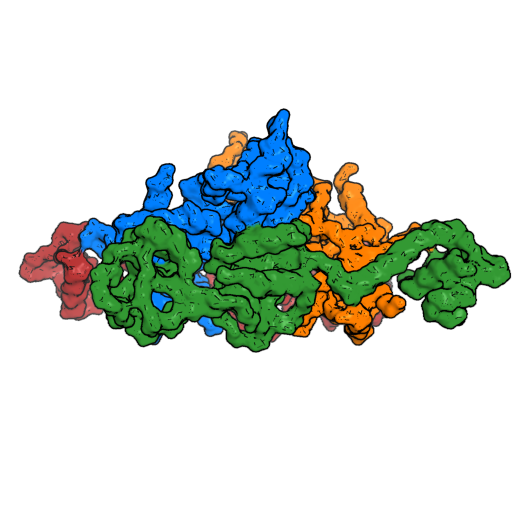 63.81356 287 MET A O 1
ATOM 4542 N N . ASN A 1 288 ? -37.75383 32.16623 -22.30512 1.000 66.55636 288 ASN A N 1
ATOM 4543 C CA . ASN A 1 288 ? -38.59215 33.08579 -21.54401 1.000 65.30292 288 ASN A CA 1
ATOM 4544 C C . ASN A 1 288 ? -39.64603 32.33012 -20.74461 1.000 67.77199 288 ASN A C 1
ATOM 4545 O O . ASN A 1 288 ? -39.89784 32.64514 -19.57625 1.000 72.10952 288 ASN A O 1
ATOM 4556 N N . PHE A 1 289 ? -40.27293 31.32711 -21.36420 1.000 61.69672 289 PHE A N 1
ATOM 4557 C CA . PHE A 1 289 ? -41.24465 30.50002 -20.65677 1.000 62.97959 289 PHE A CA 1
ATOM 4558 C C . PHE A 1 289 ? -40.63515 29.89815 -19.39598 1.000 68.60038 289 PHE A C 1
ATOM 4559 O O . PHE A 1 289 ? -41.22285 29.96852 -18.31016 1.000 72.21233 289 PHE A O 1
ATOM 4576 N N . CYS A 1 290 ? -39.44591 29.30315 -19.52110 1.000 63.34168 290 CYS A N 1
ATOM 4577 C CA . CYS A 1 290 ? -38.78154 28.73208 -18.35423 1.000 58.99866 290 CYS A CA 1
ATOM 4578 C C . CYS A 1 290 ? -38.47748 29.80238 -17.31462 1.000 61.40902 290 CYS A C 1
ATOM 4579 O O . CYS A 1 290 ? -38.63075 29.57012 -16.10966 1.000 63.13545 290 CYS A O 1
ATOM 4587 N N . GLU A 1 291 ? -38.04292 30.98331 -17.75896 1.000 65.63857 291 GLU A N 1
ATOM 4588 C CA . GLU A 1 291 ? -37.77479 32.06846 -16.82004 1.000 78.76528 291 GLU A CA 1
ATOM 4589 C C . GLU A 1 291 ? -39.06183 32.55861 -16.17070 1.000 80.86214 291 GLU A C 1
ATOM 4590 O O . GLU A 1 291 ? -39.12856 32.72309 -14.94623 1.000 70.54527 291 GLU A O 1
ATOM 4602 N N . ASN A 1 292 ? -40.09697 32.79266 -16.97311 1.000 78.10417 292 ASN A N 1
ATOM 4603 C CA . ASN A 1 292 ? -41.36513 33.30799 -16.46292 1.000 81.81716 292 ASN A CA 1
ATOM 4604 C C . ASN A 1 292 ? -42.09035 32.32239 -15.54530 1.000 79.71960 292 ASN A C 1
ATOM 4605 O O . ASN A 1 292 ? -43.23453 32.60371 -15.16330 1.000 97.56400 292 ASN A O 1
ATOM 4616 N N . ARG A 1 293 ? -41.48702 31.19089 -15.17662 1.000 81.66608 293 ARG A N 1
ATOM 4617 C CA . ARG A 1 293 ? -41.97948 30.37925 -14.06566 1.000 75.27935 293 ARG A CA 1
ATOM 4618 C C . ARG A 1 293 ? -41.53584 30.94196 -12.71982 1.000 83.98027 293 ARG A C 1
ATOM 4619 O O . ARG A 1 293 ? -41.11591 30.19296 -11.83298 1.000 80.28977 293 ARG A O 1
ATOM 4640 N N . VAL A 1 294 ? -41.60294 32.26019 -12.55605 1.000 103.99878 294 VAL A N 1
ATOM 4641 C CA . VAL A 1 294 ? -41.09931 32.92616 -11.36049 1.000 102.66478 294 VAL A CA 1
ATOM 4642 C C . VAL A 1 294 ? -41.81319 32.40713 -10.11813 1.000 105.45038 294 VAL A C 1
ATOM 4643 O O . VAL A 1 294 ? -41.17376 31.94603 -9.17292 1.000 101.85228 294 VAL A O 1
ATOM 4656 N N . MET B 1 1 ? 16.44302 -11.48310 1.23888 1.000 101.52067 1 MET C N 1
ATOM 4657 C CA . MET B 1 1 ? 15.79639 -12.68375 1.84427 1.000 99.59664 1 MET C CA 1
ATOM 4658 C C . MET B 1 1 ? 14.65889 -13.19483 0.96068 1.000 97.16525 1 MET C C 1
ATOM 4659 O O . MET B 1 1 ? 14.02118 -12.42378 0.24508 1.000 100.25899 1 MET C O 1
ATOM 4675 N N . ARG B 1 2 ? 14.41514 -14.50595 1.01796 1.000 88.36422 2 ARG C N 1
ATOM 4676 C CA . ARG B 1 2 ? 13.41661 -15.17728 0.19561 1.000 83.90145 2 ARG C CA 1
ATOM 4677 C C . ARG B 1 2 ? 12.80914 -16.32588 1.00730 1.000 71.80288 2 ARG C C 1
ATOM 4678 O O . ARG B 1 2 ? 12.94297 -17.50440 0.69305 1.000 68.22109 2 ARG C O 1
ATOM 4699 N N . MET B 1 3 ? 12.11621 -15.98411 2.09031 1.000 66.79492 3 MET C N 1
ATOM 4700 C CA . MET B 1 3 ? 11.51997 -17.01403 2.92252 1.000 58.16006 3 MET C CA 1
ATOM 4701 C C . MET B 1 3 ? 10.22184 -17.51445 2.29293 1.000 49.08466 3 MET C C 1
ATOM 4702 O O . MET B 1 3 ? 9.67069 -16.90963 1.36911 1.000 47.39444 3 MET C O 1
ATOM 4716 N N . THR B 1 4 ? 9.72935 -18.63591 2.81153 1.000 38.81493 4 THR C N 1
ATOM 4717 C CA . THR B 1 4 ? 8.58153 -19.32173 2.24217 1.000 38.01261 4 THR C CA 1
ATOM 4718 C C . THR B 1 4 ? 7.59488 -19.69408 3.34099 1.000 41.45331 4 THR C C 1
ATOM 4719 O O . THR B 1 4 ? 7.93949 -19.75095 4.52507 1.000 37.83849 4 THR C O 1
ATOM 4730 N N . LEU B 1 5 ? 6.35147 -19.95070 2.92848 1.000 43.56331 5 LEU C N 1
ATOM 4731 C CA . LEU B 1 5 ? 5.34063 -20.39978 3.88085 1.000 46.63028 5 LEU C CA 1
ATOM 4732 C C . LEU B 1 5 ? 5.74640 -21.71888 4.52739 1.000 42.17146 5 LEU C C 1
ATOM 4733 O O . LEU B 1 5 ? 5.49621 -21.93997 5.71780 1.000 34.68445 5 LEU C O 1
ATOM 4749 N N . ARG B 1 6 ? 6.37379 -22.61015 3.75709 1.000 41.41611 6 ARG C N 1
ATOM 4750 C CA . ARG B 1 6 ? 6.85587 -23.86572 4.32339 1.000 49.74354 6 ARG C CA 1
ATOM 4751 C C . ARG B 1 6 ? 7.78539 -23.60825 5.50278 1.000 38.67637 6 ARG C C 1
ATOM 4752 O O . ARG B 1 6 ? 7.66625 -24.24504 6.55624 1.000 35.66875 6 ARG C O 1
ATOM 4773 N N . GLN B 1 7 ? 8.72609 -22.67591 5.33794 1.000 36.77537 7 GLN C N 1
ATOM 4774 C CA . GLN B 1 7 ? 9.65884 -22.36570 6.41594 1.000 36.83691 7 GLN C CA 1
ATOM 4775 C C . GLN B 1 7 ? 8.92546 -21.86881 7.65502 1.000 38.29317 7 GLN C C 1
ATOM 4776 O O . GLN B 1 7 ? 9.24858 -22.27034 8.77877 1.000 35.81245 7 GLN C O 1
ATOM 4790 N N . LEU B 1 8 ? 7.93430 -20.99327 7.47200 1.000 37.65943 8 LEU C N 1
ATOM 4791 C CA . LEU B 1 8 ? 7.14851 -20.53344 8.61065 1.000 39.97619 8 LEU C CA 1
ATOM 4792 C C . LEU B 1 8 ? 6.38173 -21.68585 9.24742 1.000 34.54390 8 LEU C C 1
ATOM 4793 O O . LEU B 1 8 ? 6.28065 -21.77010 10.47716 1.000 35.38921 8 LEU C O 1
ATOM 4809 N N . ALA B 1 9 ? 5.83940 -22.58758 8.42606 1.000 34.88993 9 ALA C N 1
ATOM 4810 C CA . ALA B 1 9 ? 5.09894 -23.72349 8.96568 1.000 36.33539 9 ALA C CA 1
ATOM 4811 C C . ALA B 1 9 ? 6.00949 -24.63335 9.78106 1.000 39.60810 9 ALA C C 1
ATOM 4812 O O . ALA B 1 9 ? 5.62179 -25.11632 10.85094 1.000 39.89347 9 ALA C O 1
ATOM 4819 N N . VAL B 1 10 ? 7.22550 -24.88117 9.28768 1.000 35.30057 10 VAL C N 1
ATOM 4820 C CA . VAL B 1 10 ? 8.18125 -25.68249 10.04651 1.000 35.60064 10 VAL C CA 1
ATOM 4821 C C . VAL B 1 10 ? 8.57662 -24.96190 11.32856 1.000 36.66590 10 VAL C C 1
ATOM 4822 O O . VAL B 1 10 ? 8.64561 -25.57197 12.40340 1.000 43.64670 10 VAL C O 1
ATOM 4835 N N . PHE B 1 11 ? 8.84509 -23.65754 11.23694 1.000 36.76416 11 PHE C N 1
ATOM 4836 C CA . PHE B 1 11 ? 9.17974 -22.87425 12.42264 1.000 36.46376 11 PHE C CA 1
ATOM 4837 C C . PHE B 1 11 ? 8.10651 -23.02201 13.49416 1.000 37.00463 11 PHE C C 1
ATOM 4838 O O . PHE B 1 11 ? 8.41249 -23.24355 14.67182 1.000 38.93670 11 PHE C O 1
ATOM 4855 N N . VAL B 1 12 ? 6.83752 -22.91513 13.09852 1.000 40.61737 12 VAL C N 1
ATOM 4856 C CA . VAL B 1 12 ? 5.75328 -23.01173 14.07012 1.000 43.85046 12 VAL C CA 1
ATOM 4857 C C . VAL B 1 12 ? 5.59702 -24.44549 14.56012 1.000 48.67287 12 VAL C C 1
ATOM 4858 O O . VAL B 1 12 ? 5.41754 -24.68807 15.75925 1.000 46.07431 12 VAL C O 1
ATOM 4871 N N . ALA B 1 13 ? 5.65888 -25.41734 13.64638 1.000 49.21378 13 ALA C N 1
ATOM 4872 C CA . ALA B 1 13 ? 5.52075 -26.81215 14.05100 1.000 49.57634 13 ALA C CA 1
ATOM 4873 C C . ALA B 1 13 ? 6.60537 -27.20256 15.04595 1.000 50.90715 13 ALA C C 1
ATOM 4874 O O . ALA B 1 13 ? 6.33065 -27.88309 16.04080 1.000 58.96415 13 ALA C O 1
ATOM 4881 N N . VAL B 1 14 ? 7.84542 -26.77695 14.79906 1.000 48.95282 14 VAL C N 1
ATOM 4882 C CA . VAL B 1 14 ? 8.92249 -27.06355 15.74275 1.000 50.14108 14 VAL C CA 1
ATOM 4883 C C . VAL B 1 14 ? 8.65529 -26.37185 17.07331 1.000 54.28149 14 VAL C C 1
ATOM 4884 O O . VAL B 1 14 ? 8.91952 -26.93000 18.14602 1.000 52.26154 14 VAL C O 1
ATOM 4897 N N . ALA B 1 15 ? 8.12920 -25.14542 17.02671 1.000 53.60029 15 ALA C N 1
ATOM 4898 C CA . ALA B 1 15 ? 7.80367 -24.43745 18.25917 1.000 55.86752 15 ALA C CA 1
ATOM 4899 C C . ALA B 1 15 ? 6.76849 -25.19406 19.08125 1.000 64.90129 15 ALA C C 1
ATOM 4900 O O . ALA B 1 15 ? 6.80148 -25.15036 20.31648 1.000 63.57139 15 ALA C O 1
ATOM 4907 N N . GLN B 1 16 ? 5.85156 -25.89646 18.41640 1.000 60.70580 16 GLN C N 1
ATOM 4908 C CA . GLN B 1 16 ? 4.77614 -26.60066 19.10006 1.000 61.70952 16 GLN C CA 1
ATOM 4909 C C . GLN B 1 16 ? 5.10708 -28.05264 19.41102 1.000 62.97090 16 GLN C C 1
ATOM 4910 O O . GLN B 1 16 ? 4.51819 -28.61875 20.33878 1.000 69.29870 16 GLN C O 1
ATOM 4924 N N . GLU B 1 17 ? 6.03053 -28.66733 18.67220 1.000 61.49949 17 GLU C N 1
ATOM 4925 C CA . GLU B 1 17 ? 6.32469 -30.08494 18.84290 1.000 61.51930 17 GLU C CA 1
ATOM 4926 C C . GLU B 1 17 ? 7.63225 -30.35063 19.57363 1.000 60.40778 17 GLU C C 1
ATOM 4927 O O . GLU B 1 17 ? 7.72917 -31.34804 20.29629 1.000 65.29909 17 GLU C O 1
ATOM 4939 N N . GLY B 1 18 ? 8.64029 -29.49736 19.40420 1.000 64.70983 18 GLY C N 1
ATOM 4940 C CA . GLY B 1 18 ? 9.89295 -29.64267 20.11155 1.000 60.81144 18 GLY C CA 1
ATOM 4941 C C . GLY B 1 18 ? 10.95743 -30.44265 19.39161 1.000 68.75410 18 GLY C C 1
ATOM 4942 O O . GLY B 1 18 ? 12.12038 -30.41011 19.81411 1.000 63.42793 18 GLY C O 1
ATOM 4946 N N . THR B 1 19 ? 10.60236 -31.16215 18.32950 1.000 67.59850 19 THR C N 1
ATOM 4947 C CA . THR B 1 19 ? 11.57005 -31.92196 17.55201 1.000 66.23396 19 THR C CA 1
ATOM 4948 C C . THR B 1 19 ? 11.27375 -31.74281 16.07084 1.000 60.11080 19 THR C C 1
ATOM 4949 O O . THR B 1 19 ? 10.13501 -31.48229 15.67550 1.000 57.52378 19 THR C O 1
ATOM 4960 N N . VAL B 1 20 ? 12.31629 -31.89138 15.25274 1.000 62.24450 20 VAL C N 1
ATOM 4961 C CA . VAL B 1 20 ? 12.13575 -31.80975 13.80761 1.000 63.63876 20 VAL C CA 1
ATOM 4962 C C . VAL B 1 20 ? 11.30168 -32.98263 13.30754 1.000 63.88598 20 VAL C C 1
ATOM 4963 O O . VAL B 1 20 ? 10.48454 -32.83492 12.39130 1.000 63.77553 20 VAL C O 1
ATOM 4976 N N . THR B 1 21 ? 11.49005 -34.16388 13.90046 1.000 66.84860 21 THR C N 1
ATOM 4977 C CA . THR B 1 21 ? 10.78582 -35.35254 13.42912 1.000 70.64478 21 THR C CA 1
ATOM 4978 C C . THR B 1 21 ? 9.27904 -35.20752 13.61135 1.000 74.25520 21 THR C C 1
ATOM 4979 O O . THR B 1 21 ? 8.50212 -35.45317 12.68182 1.000 78.98806 21 THR C O 1
ATOM 4990 N N . LYS B 1 22 ? 8.84537 -34.80975 14.80949 1.000 73.60296 22 LYS C N 1
ATOM 4991 C CA . LYS B 1 22 ? 7.41784 -34.63388 15.05049 1.000 64.55295 22 LYS C CA 1
ATOM 4992 C C . LYS B 1 22 ? 6.88098 -33.42081 14.30528 1.000 67.49920 22 LYS C C 1
ATOM 4993 O O . LYS B 1 22 ? 5.74228 -33.43403 13.82281 1.000 71.26400 22 LYS C O 1
ATOM 5012 N N . ALA B 1 23 ? 7.68579 -32.36126 14.19837 1.000 73.71789 23 ALA C N 1
ATOM 5013 C CA . ALA B 1 23 ? 7.28093 -31.21440 13.39610 1.000 60.61229 23 ALA C CA 1
ATOM 5014 C C . ALA B 1 23 ? 7.06027 -31.61857 11.94456 1.000 60.74938 23 ALA C C 1
ATOM 5015 O O . ALA B 1 23 ? 6.06606 -31.22149 11.32619 1.000 58.27013 23 ALA C O 1
ATOM 5022 N N . SER B 1 24 ? 7.97223 -32.42102 11.38864 1.000 64.26599 24 SER C N 1
ATOM 5023 C CA . SER B 1 24 ? 7.83926 -32.83898 9.99646 1.000 63.01804 24 SER C CA 1
ATOM 5024 C C . SER B 1 24 ? 6.59508 -33.69190 9.78397 1.000 67.20373 24 SER C C 1
ATOM 5025 O O . SER B 1 24 ? 6.01482 -33.67825 8.69202 1.000 64.73338 24 SER C O 1
ATOM 5033 N N . ASP B 1 25 ? 6.17153 -34.43890 10.80525 1.000 70.35725 25 ASP C N 1
ATOM 5034 C CA . ASP B 1 25 ? 4.94016 -35.21305 10.68509 1.000 65.28208 25 ASP C CA 1
ATOM 5035 C C . ASP B 1 25 ? 3.71879 -34.30389 10.72284 1.000 75.70723 25 ASP C C 1
ATOM 5036 O O . ASP B 1 25 ? 2.75123 -34.52220 9.98337 1.000 88.63396 25 ASP C O 1
ATOM 5045 N N . ALA B 1 26 ? 3.75012 -33.27377 11.56952 1.000 66.80838 26 ALA C N 1
ATOM 5046 C CA . ALA B 1 26 ? 2.63164 -32.34119 11.64982 1.000 69.96817 26 ALA C CA 1
ATOM 5047 C C . ALA B 1 26 ? 2.37767 -31.66993 10.30618 1.000 76.42920 26 ALA C C 1
ATOM 5048 O O . ALA B 1 26 ? 1.23144 -31.58006 9.85063 1.000 80.32787 26 ALA C O 1
ATOM 5055 N N . VAL B 1 27 ? 3.43814 -31.19614 9.65245 1.000 68.38754 27 VAL C N 1
ATOM 5056 C CA . VAL B 1 27 ? 3.28985 -30.38230 8.44976 1.000 63.46787 27 VAL C CA 1
ATOM 5057 C C . VAL B 1 27 ? 3.39178 -31.23445 7.19090 1.000 67.19777 27 VAL C C 1
ATOM 5058 O O . VAL B 1 27 ? 3.49969 -30.70014 6.08099 1.000 70.77138 27 VAL C O 1
ATOM 5071 N N . ARG B 1 28 ? 3.35268 -32.55896 7.34207 1.000 73.35703 28 ARG C N 1
ATOM 5072 C CA . ARG B 1 28 ? 3.35236 -33.46755 6.19754 1.000 79.92558 28 ARG C CA 1
ATOM 5073 C C . ARG B 1 28 ? 4.57840 -33.20146 5.31741 1.000 75.97386 28 ARG C C 1
ATOM 5074 O O . ARG B 1 28 ? 4.49572 -32.70903 4.19091 1.000 84.35032 28 ARG C O 1
ATOM 5095 N N . LEU B 1 29 ? 5.73471 -33.51765 5.89443 1.000 66.44944 29 LEU C N 1
ATOM 5096 C CA . LEU B 1 29 ? 7.01006 -33.32456 5.22092 1.000 64.88231 29 LEU C CA 1
ATOM 5097 C C . LEU B 1 29 ? 7.99220 -34.38402 5.69678 1.000 64.01924 29 LEU C C 1
ATOM 5098 O O . LEU B 1 29 ? 7.85122 -34.94794 6.78553 1.000 67.35670 29 LEU C O 1
ATOM 5114 N N . THR B 1 30 ? 8.99484 -34.64665 4.86362 1.000 59.03663 30 THR C N 1
ATOM 5115 C CA . THR B 1 30 ? 10.09011 -35.51171 5.27160 1.000 60.33946 30 THR C CA 1
ATOM 5116 C C . THR B 1 30 ? 10.94751 -34.80869 6.31876 1.000 59.19528 30 THR C C 1
ATOM 5117 O O . THR B 1 30 ? 11.00887 -33.57784 6.38160 1.000 54.43511 30 THR C O 1
ATOM 5128 N N . GLN B 1 31 ? 11.61268 -35.60929 7.15444 1.000 61.69929 31 GLN C N 1
ATOM 5129 C CA . GLN B 1 31 ? 12.52110 -35.04099 8.14253 1.000 62.90634 31 GLN C CA 1
ATOM 5130 C C . GLN B 1 31 ? 13.62141 -34.22603 7.47496 1.000 60.79610 31 GLN C C 1
ATOM 5131 O O . GLN B 1 31 ? 14.09166 -33.23254 8.04112 1.000 56.93107 31 GLN C O 1
ATOM 5145 N N . SER B 1 32 ? 14.03149 -34.62217 6.26743 1.000 65.04275 32 SER C N 1
ATOM 5146 C CA . SER B 1 32 ? 15.07711 -33.89176 5.56006 1.000 63.78657 32 SER C CA 1
ATOM 5147 C C . SER B 1 32 ? 14.57742 -32.53509 5.08095 1.000 56.16816 32 SER C C 1
ATOM 5148 O O . SER B 1 32 ? 15.27208 -31.52444 5.22771 1.000 54.47090 32 SER C O 1
ATOM 5156 N N . ALA B 1 33 ? 13.37323 -32.49170 4.50471 1.000 54.65311 33 ALA C N 1
ATOM 5157 C CA . ALA B 1 33 ? 12.85368 -31.23394 3.97933 1.000 56.84106 33 ALA C CA 1
ATOM 5158 C C . ALA B 1 33 ? 12.54258 -30.25030 5.10241 1.000 49.28710 33 ALA C C 1
ATOM 5159 O O . ALA B 1 33 ? 12.80578 -29.04886 4.97313 1.000 46.56353 33 ALA C O 1
ATOM 5166 N N . ALA B 1 34 ? 11.97753 -30.73807 6.20813 1.000 57.59404 34 ALA C N 1
ATOM 5167 C CA . ALA B 1 34 ? 11.68049 -29.85657 7.33213 1.000 50.71753 34 ALA C CA 1
ATOM 5168 C C . ALA B 1 34 ? 12.96361 -29.31578 7.95185 1.000 47.06471 34 ALA C C 1
ATOM 5169 O O . ALA B 1 34 ? 13.08636 -28.10983 8.19856 1.000 44.00737 34 ALA C O 1
ATOM 5176 N N . SER B 1 35 ? 13.92936 -30.19658 8.21761 1.000 49.90439 35 SER C N 1
ATOM 5177 C CA . SER B 1 35 ? 15.23091 -29.74228 8.69521 1.000 57.95365 35 SER C CA 1
ATOM 5178 C C . SER B 1 35 ? 15.83167 -28.72047 7.73981 1.000 50.12627 35 SER C C 1
ATOM 5179 O O . SER B 1 35 ? 16.35747 -27.68648 8.16629 1.000 49.06228 35 SER C O 1
ATOM 5187 N N . MET B 1 36 ? 15.75303 -28.99567 6.43704 1.000 49.25669 36 MET C N 1
ATOM 5188 C CA . MET B 1 36 ? 16.26927 -28.06196 5.44389 1.000 51.25941 36 MET C CA 1
ATOM 5189 C C . MET B 1 36 ? 15.51379 -26.74096 5.49084 1.000 46.74559 36 MET C C 1
ATOM 5190 O O . MET B 1 36 ? 16.11517 -25.66785 5.36948 1.000 44.30533 36 MET C O 1
ATOM 5204 N N . ALA B 1 37 ? 14.19398 -26.79881 5.67392 1.000 49.63458 37 ALA C N 1
ATOM 5205 C CA . ALA B 1 37 ? 13.39537 -25.57804 5.70681 1.000 45.13428 37 ALA C CA 1
ATOM 5206 C C . ALA B 1 37 ? 13.77486 -24.70656 6.89901 1.000 44.96348 37 ALA C C 1
ATOM 5207 O O . ALA B 1 37 ? 13.95896 -23.49030 6.76111 1.000 39.71172 37 ALA C O 1
ATOM 5214 N N . LEU B 1 38 ? 13.89384 -25.31003 8.08448 1.000 43.45365 38 LEU C N 1
ATOM 5215 C CA . LEU B 1 38 ? 14.26257 -24.53144 9.26334 1.000 50.00550 38 LEU C CA 1
ATOM 5216 C C . LEU B 1 38 ? 15.64572 -23.91576 9.10197 1.000 44.37112 38 LEU C C 1
ATOM 5217 O O . LEU B 1 38 ? 15.86185 -22.75101 9.45560 1.000 41.71606 38 LEU C O 1
ATOM 5233 N N . ALA B 1 39 ? 16.59899 -24.68547 8.57321 1.000 43.28239 39 ALA C N 1
ATOM 5234 C CA . ALA B 1 39 ? 17.94290 -24.15500 8.37405 1.000 46.81414 39 ALA C CA 1
ATOM 5235 C C . ALA B 1 39 ? 17.93144 -22.98591 7.39887 1.000 49.79584 39 ALA C C 1
ATOM 5236 O O . ALA B 1 39 ? 18.61385 -21.97815 7.61679 1.000 50.60648 39 ALA C O 1
ATOM 5243 N N . ASP B 1 40 ? 17.15800 -23.10045 6.31514 1.000 48.81513 40 ASP C N 1
ATOM 5244 C CA . ASP B 1 40 ? 17.05559 -21.99671 5.36620 1.000 48.24821 40 ASP C CA 1
ATOM 5245 C C . ASP B 1 40 ? 16.49541 -20.74808 6.03368 1.000 48.95614 40 ASP C C 1
ATOM 5246 O O . ASP B 1 40 ? 16.98607 -19.63667 5.80171 1.000 48.36229 40 ASP C O 1
ATOM 5255 N N . LEU B 1 41 ? 15.46524 -20.91016 6.86547 1.000 45.29358 41 LEU C N 1
ATOM 5256 C CA . LEU B 1 41 ? 14.87592 -19.76201 7.54518 1.000 48.71091 41 LEU C CA 1
ATOM 5257 C C . LEU B 1 41 ? 15.89542 -19.08067 8.45078 1.000 45.92399 41 LEU C C 1
ATOM 5258 O O . LEU B 1 41 ? 16.07137 -17.85808 8.39849 1.000 49.69927 41 LEU C O 1
ATOM 5274 N N . GLU B 1 42 ? 16.58082 -19.86124 9.28877 1.000 46.16137 42 GLU C N 1
ATOM 5275 C CA . GLU B 1 42 ? 17.54323 -19.27715 10.21644 1.000 49.66005 42 GLU C CA 1
ATOM 5276 C C . GLU B 1 42 ? 18.70656 -18.63098 9.47410 1.000 56.28104 42 GLU C C 1
ATOM 5277 O O . GLU B 1 42 ? 19.21710 -17.58648 9.89755 1.000 62.78767 42 GLU C O 1
ATOM 5289 N N . ASP B 1 43 ? 19.14168 -19.23452 8.36568 1.000 49.43997 43 ASP C N 1
ATOM 5290 C CA . ASP B 1 43 ? 20.18543 -18.61262 7.55766 1.000 52.60043 43 ASP C CA 1
ATOM 5291 C C . ASP B 1 43 ? 19.68321 -17.34282 6.88516 1.000 55.15997 43 ASP C C 1
ATOM 5292 O O . ASP B 1 43 ? 20.44613 -16.38430 6.72532 1.000 62.81843 43 ASP C O 1
ATOM 5301 N N . GLY B 1 44 ? 18.41048 -17.31578 6.48493 1.000 52.53024 44 GLY C N 1
ATOM 5302 C CA . GLY B 1 44 ? 17.84939 -16.09438 5.93595 1.000 57.38768 44 GLY C CA 1
ATOM 5303 C C . GLY B 1 44 ? 17.74365 -14.99222 6.97152 1.000 63.07162 44 GLY C C 1
ATOM 5304 O O . GLY B 1 44 ? 18.07687 -13.83555 6.69849 1.000 62.74528 44 GLY C O 1
ATOM 5308 N N . LEU B 1 45 ? 17.27925 -15.33345 8.17601 1.000 62.99625 45 LEU C N 1
ATOM 5309 C CA . LEU B 1 45 ? 17.21324 -14.34472 9.24547 1.000 62.31370 45 LEU C CA 1
ATOM 5310 C C . LEU B 1 45 ? 18.59952 -14.01146 9.78195 1.000 66.75688 45 LEU C C 1
ATOM 5311 O O . LEU B 1 45 ? 18.80835 -12.91885 10.32039 1.000 74.22905 45 LEU C O 1
ATOM 5327 N N . GLY B 1 46 ? 19.55202 -14.93056 9.64549 1.000 60.83194 46 GLY C N 1
ATOM 5328 C CA . GLY B 1 46 ? 20.89099 -14.69527 10.14160 1.000 67.79675 46 GLY C CA 1
ATOM 5329 C C . GLY B 1 46 ? 21.06357 -14.92048 11.62416 1.000 69.88218 46 GLY C C 1
ATOM 5330 O O . GLY B 1 46 ? 22.05542 -14.45714 12.19768 1.000 80.16037 46 GLY C O 1
ATOM 5334 N N . ALA B 1 47 ? 20.12947 -15.61718 12.26660 1.000 62.46765 47 ALA C N 1
ATOM 5335 C CA . ALA B 1 47 ? 20.21902 -15.90688 13.68910 1.000 68.31058 47 ALA C CA 1
ATOM 5336 C C . ALA B 1 47 ? 19.35907 -17.12425 13.97838 1.000 54.85883 47 ALA C C 1
ATOM 5337 O O . ALA B 1 47 ? 18.37959 -17.36528 13.26358 1.000 57.60332 47 ALA C O 1
ATOM 5344 N N . PRO B 1 48 ? 19.68711 -17.90443 15.00489 1.000 55.78516 48 PRO C N 1
ATOM 5345 C CA . PRO B 1 48 ? 18.87304 -19.08188 15.31648 1.000 54.36111 48 PRO C CA 1
ATOM 5346 C C . PRO B 1 48 ? 17.56378 -18.69000 15.97921 1.000 52.88038 48 PRO C C 1
ATOM 5347 O O . PRO B 1 48 ? 17.47740 -17.70278 16.71425 1.000 61.57763 48 PRO C O 1
ATOM 5358 N N . LEU B 1 49 ? 16.53009 -19.48012 15.70083 1.000 49.91450 49 LEU C N 1
ATOM 5359 C CA . LEU B 1 49 ? 15.23315 -19.30761 16.33587 1.000 50.62249 49 LEU C CA 1
ATOM 5360 C C . LEU B 1 49 ? 15.01750 -20.26335 17.49952 1.000 52.55371 49 LEU C C 1
ATOM 5361 O O . LEU B 1 49 ? 14.07753 -20.06620 18.27841 1.000 48.64894 49 LEU C O 1
ATOM 5377 N N . PHE B 1 50 ? 15.86481 -21.28132 17.64091 1.000 54.91376 50 PHE C N 1
ATOM 5378 C CA . PHE B 1 50 ? 15.74137 -22.26851 18.70076 1.000 57.78764 50 PHE C CA 1
ATOM 5379 C C . PHE B 1 50 ? 17.09780 -22.52446 19.34063 1.000 64.08525 50 PHE C C 1
ATOM 5380 O O . PHE B 1 50 ? 18.13686 -22.46682 18.67750 1.000 60.53894 50 PHE C O 1
ATOM 5397 N N . ASP B 1 51 ? 17.07303 -22.80553 20.64079 1.000 66.17389 51 ASP C N 1
ATOM 5398 C CA . ASP B 1 51 ? 18.23190 -23.36543 21.31906 1.000 76.39203 51 ASP C CA 1
ATOM 5399 C C . ASP B 1 51 ? 18.23449 -24.87794 21.14277 1.000 81.97187 51 ASP C C 1
ATOM 5400 O O . ASP B 1 51 ? 17.20140 -25.53674 21.28938 1.000 72.17014 51 ASP C O 1
ATOM 5409 N N . ARG B 1 52 ? 19.40230 -25.42589 20.81821 1.000 84.95768 52 ARG C N 1
ATOM 5410 C CA . ARG B 1 52 ? 19.54246 -26.83407 20.47218 1.000 88.13391 52 ARG C CA 1
ATOM 5411 C C . ARG B 1 52 ? 20.10385 -27.58598 21.67318 1.000 85.58336 52 ARG C C 1
ATOM 5412 O O . ARG B 1 52 ? 21.20116 -27.27402 22.14691 1.000 83.34425 52 ARG C O 1
ATOM 5433 N N . LEU B 1 53 ? 19.34769 -28.58126 22.16216 1.000 88.48251 53 LEU C N 1
ATOM 5434 C CA . LEU B 1 53 ? 19.72533 -29.35831 23.34737 1.000 103.77092 53 LEU C CA 1
ATOM 5435 C C . LEU B 1 53 ? 19.46264 -30.83407 23.03179 1.000 91.95522 53 LEU C C 1
ATOM 5436 O O . LEU B 1 53 ? 18.49615 -31.43699 23.50362 1.000 95.53427 53 LEU C O 1
ATOM 5452 N N . GLY B 1 54 ? 20.34297 -31.42107 22.22966 1.000 94.26730 54 GLY C N 1
ATOM 5453 C CA . GLY B 1 54 ? 20.12503 -32.78431 21.76853 1.000 90.93157 54 GLY C CA 1
ATOM 5454 C C . GLY B 1 54 ? 19.19518 -32.78916 20.57674 1.000 94.63752 54 GLY C C 1
ATOM 5455 O O . GLY B 1 54 ? 19.41062 -32.05939 19.60466 1.000 87.00930 54 GLY C O 1
ATOM 5459 N N . LYS B 1 55 ? 18.14975 -33.61400 20.64581 1.000 102.27501 55 LYS C N 1
ATOM 5460 C CA . LYS B 1 55 ? 17.12012 -33.63223 19.61454 1.000 88.41488 55 LYS C CA 1
ATOM 5461 C C . LYS B 1 55 ? 16.02951 -32.59728 19.85541 1.000 85.57604 55 LYS C C 1
ATOM 5462 O O . LYS B 1 55 ? 15.27561 -32.28241 18.92676 1.000 79.69422 55 LYS C O 1
ATOM 5481 N N . ARG B 1 56 ? 15.93110 -32.06316 21.07047 1.000 88.48278 56 ARG C N 1
ATOM 5482 C CA . ARG B 1 56 ? 14.87612 -31.11862 21.40591 1.000 88.70891 56 ARG C CA 1
ATOM 5483 C C . ARG B 1 56 ? 15.24653 -29.71558 20.94158 1.000 81.62760 56 ARG C C 1
ATOM 5484 O O . ARG B 1 56 ? 16.41460 -29.31862 20.98103 1.000 83.94679 56 ARG C O 1
ATOM 5505 N N . LEU B 1 57 ? 14.23986 -28.96645 20.49705 1.000 66.34469 57 LEU C N 1
ATOM 5506 C CA . LEU B 1 57 ? 14.40781 -27.58193 20.07541 1.000 66.39744 57 LEU C CA 1
ATOM 5507 C C . LEU B 1 57 ? 13.54580 -26.69636 20.96194 1.000 63.78132 57 LEU C C 1
ATOM 5508 O O . LEU B 1 57 ? 12.33174 -26.90303 21.06184 1.000 67.75043 57 LEU C O 1
ATOM 5524 N N . GLN B 1 58 ? 14.17627 -25.71633 21.60507 1.000 62.06819 58 GLN C N 1
ATOM 5525 C CA . GLN B 1 58 ? 13.50398 -24.78439 22.49872 1.000 76.04907 58 GLN C CA 1
ATOM 5526 C C . GLN B 1 58 ? 13.62667 -23.37653 21.93626 1.000 60.50666 58 GLN C C 1
ATOM 5527 O O . GLN B 1 58 ? 14.72762 -22.93877 21.58453 1.000 60.10861 58 GLN C O 1
ATOM 5541 N N . LEU B 1 59 ? 12.49879 -22.67616 21.85451 1.000 57.36417 59 LEU C N 1
ATOM 5542 C CA . LEU B 1 59 ? 12.50481 -21.29702 21.38859 1.000 56.38573 59 LEU C CA 1
ATOM 5543 C C . LEU B 1 59 ? 13.46771 -20.45500 22.21490 1.000 55.67108 59 LEU C C 1
ATOM 5544 O O . LEU B 1 59 ? 13.47911 -20.53095 23.44822 1.000 59.67013 59 LEU C O 1
ATOM 5560 N N . ASN B 1 60 ? 14.27956 -19.65247 21.53306 1.000 54.28976 60 ASN C N 1
ATOM 5561 C CA . ASN B 1 60 ? 15.05878 -18.62193 22.19515 1.000 57.03889 60 ASN C CA 1
ATOM 5562 C C . ASN B 1 60 ? 14.26242 -17.31816 22.17958 1.000 55.72560 60 ASN C C 1
ATOM 5563 O O . ASN B 1 60 ? 13.13052 -17.25891 21.69153 1.000 52.83274 60 ASN C O 1
ATOM 5574 N N . ASP B 1 61 ? 14.85601 -16.25379 22.72257 1.000 58.98228 61 ASP C N 1
ATOM 5575 C CA . ASP B 1 61 ? 14.14758 -14.97968 22.78975 1.000 59.87625 61 ASP C CA 1
ATOM 5576 C C . ASP B 1 61 ? 13.69544 -14.52234 21.40685 1.000 56.03322 61 ASP C C 1
ATOM 5577 O O . ASP B 1 61 ? 12.56365 -14.05109 21.24161 1.000 56.34093 61 ASP C O 1
ATOM 5586 N N . LEU B 1 62 ? 14.56000 -14.65888 20.39960 1.000 52.54808 62 LEU C N 1
ATOM 5587 C CA . LEU B 1 62 ? 14.16619 -14.27871 19.04687 1.000 49.85071 62 LEU C CA 1
ATOM 5588 C C . LEU B 1 62 ? 13.00957 -15.13818 18.55223 1.000 46.81560 62 LEU C C 1
ATOM 5589 O O . LEU B 1 62 ? 12.06217 -14.62783 17.94307 1.000 48.61546 62 LEU C O 1
ATOM 5605 N N . GLY B 1 63 ? 13.07276 -16.44874 18.79813 1.000 45.52717 63 GLY C N 1
ATOM 5606 C CA . GLY B 1 63 ? 11.97716 -17.31543 18.39597 1.000 42.94483 63 GLY C CA 1
ATOM 5607 C C . GLY B 1 63 ? 10.65826 -16.90245 19.02151 1.000 49.57938 63 GLY C C 1
ATOM 5608 O O . GLY B 1 63 ? 9.64171 -16.77768 18.33459 1.000 40.29293 63 GLY C O 1
ATOM 5612 N N . ARG B 1 64 ? 10.66043 -16.68161 20.33892 1.000 46.22292 64 ARG C N 1
ATOM 5613 C CA . ARG B 1 64 ? 9.43581 -16.26764 21.01430 1.000 50.14153 64 ARG C CA 1
ATOM 5614 C C . ARG B 1 64 ? 8.94472 -14.91627 20.51056 1.000 45.84429 64 ARG C C 1
ATOM 5615 O O . ARG B 1 64 ? 7.73751 -14.65500 20.51246 1.000 47.39157 64 ARG C O 1
ATOM 5636 N N . PHE B 1 65 ? 9.85933 -14.04602 20.07842 1.000 51.39855 65 PHE C N 1
ATOM 5637 C CA . PHE B 1 65 ? 9.44858 -12.72398 19.61611 1.000 49.59075 65 PHE C CA 1
ATOM 5638 C C . PHE B 1 65 ? 8.80105 -12.79633 18.24041 1.000 45.95844 65 PHE C C 1
ATOM 5639 O O . PHE B 1 65 ? 7.86322 -12.04584 17.94783 1.000 43.12887 65 PHE C O 1
ATOM 5656 N N . LEU B 1 66 ? 9.28151 -13.69414 17.38092 1.000 45.71770 66 LEU C N 1
ATOM 5657 C CA . LEU B 1 66 ? 8.77615 -13.80032 16.02019 1.000 42.03911 66 LEU C CA 1
ATOM 5658 C C . LEU B 1 66 ? 7.65582 -14.81865 15.86615 1.000 42.21021 66 LEU C C 1
ATOM 5659 O O . LEU B 1 66 ? 6.98987 -14.82773 14.82344 1.000 38.91692 66 LEU C O 1
ATOM 5675 N N . LEU B 1 67 ? 7.43145 -15.67636 16.86041 1.000 40.94391 67 LEU C N 1
ATOM 5676 C CA . LEU B 1 67 ? 6.40251 -16.70375 16.71764 1.000 38.80243 67 LEU C CA 1
ATOM 5677 C C . LEU B 1 67 ? 5.02789 -16.11969 16.42339 1.000 40.60109 67 LEU C C 1
ATOM 5678 O O . LEU B 1 67 ? 4.37438 -16.58676 15.47451 1.000 35.51463 67 LEU C O 1
ATOM 5694 N N . PRO B 1 68 ? 4.52446 -15.13151 17.16880 1.000 37.04257 68 PRO C N 1
ATOM 5695 C CA . PRO B 1 68 ? 3.18869 -14.59754 16.84422 1.000 43.93839 68 PRO C CA 1
ATOM 5696 C C . PRO B 1 68 ? 3.09258 -14.02155 15.44145 1.000 39.22767 68 PRO C C 1
ATOM 5697 O O . PRO B 1 68 ? 2.03240 -14.12987 14.81300 1.000 38.31256 68 PRO C O 1
ATOM 5708 N N . GLN B 1 69 ? 4.16442 -13.41175 14.92699 1.000 44.26938 69 GLN C N 1
ATOM 5709 C CA . GLN B 1 69 ? 4.14737 -12.95870 13.53906 1.000 43.01421 69 GLN C CA 1
ATOM 5710 C C . GLN B 1 69 ? 3.94512 -14.13067 12.58794 1.000 40.73319 69 GLN C C 1
ATOM 5711 O O . GLN B 1 69 ? 3.16227 -14.04168 11.63468 1.000 35.84633 69 GLN C O 1
ATOM 5725 N N . ALA B 1 70 ? 4.64379 -15.24150 12.83298 1.000 36.60842 70 ALA C N 1
ATOM 5726 C CA . ALA B 1 70 ? 4.49565 -16.41069 11.97400 1.000 35.61658 70 ALA C CA 1
ATOM 5727 C C . ALA B 1 70 ? 3.09286 -16.99582 12.07428 1.000 37.07261 70 ALA C C 1
ATOM 5728 O O . ALA B 1 70 ? 2.49087 -17.35851 11.05615 1.000 31.86841 70 ALA C O 1
ATOM 5735 N N . LEU B 1 71 ? 2.55421 -17.09407 13.29241 1.000 35.17281 71 LEU C N 1
ATOM 5736 C CA . LEU B 1 71 ? 1.22280 -17.66533 13.46623 1.000 40.37472 71 LEU C CA 1
ATOM 5737 C C . LEU B 1 71 ? 0.16922 -16.84585 12.73084 1.000 34.30852 71 LEU C C 1
ATOM 5738 O O . LEU B 1 71 ? -0.76587 -17.40420 12.14668 1.000 29.62665 71 LEU C O 1
ATOM 5754 N N . GLU B 1 72 ? 0.30214 -15.51651 12.75217 1.000 36.11924 72 GLU C N 1
ATOM 5755 C CA . GLU B 1 72 ? -0.64553 -14.67224 12.03205 1.000 39.99941 72 GLU C CA 1
ATOM 5756 C C . GLU B 1 72 ? -0.54177 -14.88706 10.52693 1.000 37.19185 72 GLU C C 1
ATOM 5757 O O . GLU B 1 72 ? -1.56263 -15.00362 9.84074 1.000 32.81664 72 GLU C O 1
ATOM 5769 N N . ILE B 1 73 ? 0.68276 -14.94719 9.99867 1.000 32.04877 73 ILE C N 1
ATOM 5770 C CA . ILE B 1 73 ? 0.86508 -15.16714 8.56602 1.000 29.25786 73 ILE C CA 1
ATOM 5771 C C . ILE B 1 73 ? 0.20784 -16.47468 8.14382 1.000 28.58797 73 ILE C C 1
ATOM 5772 O O . ILE B 1 73 ? -0.59420 -16.51153 7.20371 1.000 29.53130 73 ILE C O 1
ATOM 5788 N N . LEU B 1 74 ? 0.53906 -17.56925 8.83428 1.000 31.90593 74 LEU C N 1
ATOM 5789 C CA . LEU B 1 74 ? -0.04373 -18.86190 8.48589 1.000 32.13044 74 LEU C CA 1
ATOM 5790 C C . LEU B 1 74 ? -1.55747 -18.84437 8.65260 1.000 34.07831 74 LEU C C 1
ATOM 5791 O O . LEU B 1 74 ? -2.28629 -19.39623 7.82016 1.000 34.15606 74 LEU C O 1
ATOM 5807 N N . GLY B 1 75 ? -2.04923 -18.21517 9.72030 1.000 35.10648 75 GLY C N 1
ATOM 5808 C CA . GLY B 1 75 ? -3.48538 -18.16560 9.93831 1.000 34.82057 75 GLY C CA 1
ATOM 5809 C C . GLY B 1 75 ? -4.22152 -17.43404 8.83201 1.000 32.76891 75 GLY C C 1
ATOM 5810 O O . GLY B 1 75 ? -5.32564 -17.82427 8.44344 1.000 34.88131 75 GLY C O 1
ATOM 5814 N N . ARG B 1 76 ? -3.61928 -16.36557 8.30610 1.000 31.11086 76 ARG C N 1
ATOM 5815 C CA . ARG B 1 76 ? -4.26232 -15.59614 7.24709 1.000 33.83138 76 ARG C CA 1
ATOM 5816 C C . ARG B 1 76 ? -4.15524 -16.28595 5.89393 1.000 33.00342 76 ARG C C 1
ATOM 5817 O O . ARG B 1 76 ? -5.03505 -16.10757 5.04453 1.000 35.74986 76 ARG C O 1
ATOM 5838 N N . CYS B 1 77 ? -3.09770 -17.06915 5.67432 1.000 35.34787 77 CYS C N 1
ATOM 5839 C CA . CYS B 1 77 ? -3.03326 -17.88324 4.46653 1.000 33.13328 77 CYS C CA 1
ATOM 5840 C C . CYS B 1 77 ? -4.13065 -18.94024 4.46550 1.000 32.58355 77 CYS C C 1
ATOM 5841 O O . CYS B 1 77 ? -4.72669 -19.22357 3.42013 1.000 37.22790 77 CYS C O 1
ATOM 5849 N N . GLU B 1 78 ? -4.41585 -19.53072 5.62826 1.000 37.06912 78 GLU C N 1
ATOM 5850 C CA . GLU B 1 78 ? -5.51806 -20.48393 5.71798 1.000 36.79777 78 GLU C CA 1
ATOM 5851 C C . GLU B 1 78 ? -6.86029 -19.79165 5.51395 1.000 35.77716 78 GLU C C 1
ATOM 5852 O O . GLU B 1 78 ? -7.74474 -20.32687 4.83500 1.000 43.18058 78 GLU C O 1
ATOM 5864 N N . ALA B 1 79 ? -7.03441 -18.60211 6.09511 1.000 32.63146 79 ALA C N 1
ATOM 5865 C CA . ALA B 1 79 ? -8.24745 -17.83444 5.83852 1.000 39.24305 79 ALA C CA 1
ATOM 5866 C C . ALA B 1 79 ? -8.36323 -17.48146 4.36196 1.000 38.44910 79 ALA C C 1
ATOM 5867 O O . ALA B 1 79 ? -9.45489 -17.53309 3.78549 1.000 39.98796 79 ALA C O 1
ATOM 5874 N N . PHE B 1 80 ? -7.24031 -17.12175 3.73586 1.000 34.10084 80 PHE C N 1
ATOM 5875 C CA . PHE B 1 80 ? -7.23749 -16.80949 2.30959 1.000 34.76727 80 PHE C CA 1
ATOM 5876 C C . PHE B 1 80 ? -7.73381 -17.99634 1.49227 1.000 40.24686 80 PHE C C 1
ATOM 5877 O O . PHE B 1 80 ? -8.60010 -17.84883 0.62197 1.000 38.82482 80 PHE C O 1
ATOM 5894 N N . GLU B 1 81 ? -7.19500 -19.18940 1.76301 1.000 38.07408 81 GLU C N 1
ATOM 5895 C CA . GLU B 1 81 ? -7.60312 -20.36877 1.00550 1.000 42.63089 81 GLU C CA 1
ATOM 5896 C C . GLU B 1 81 ? -9.06175 -20.72189 1.26933 1.000 41.26871 81 GLU C C 1
ATOM 5897 O O . GLU B 1 81 ? -9.80845 -21.03398 0.33439 1.000 46.14322 81 GLU C O 1
ATOM 5909 N N . GLN B 1 82 ? -9.48420 -20.69169 2.53539 1.000 38.08669 82 GLN C N 1
ATOM 5910 C CA . GLN B 1 82 ? -10.86812 -21.02744 2.85923 1.000 46.67108 82 GLN C CA 1
ATOM 5911 C C . GLN B 1 82 ? -11.83273 -20.03660 2.21844 1.000 44.53827 82 GLN C C 1
ATOM 5912 O O . GLN B 1 82 ? -12.84956 -20.43100 1.63482 1.000 43.46562 82 GLN C O 1
ATOM 5926 N N . ALA B 1 83 ? -11.53134 -18.73965 2.31997 1.000 43.84412 83 ALA C N 1
ATOM 5927 C CA . ALA B 1 83 ? -12.40028 -17.73334 1.72008 1.000 45.23630 83 ALA C CA 1
ATOM 5928 C C . ALA B 1 83 ? -12.54974 -17.95951 0.22119 1.000 49.33748 83 ALA C C 1
ATOM 5929 O O . ALA B 1 83 ? -13.63196 -17.75548 -0.34244 1.000 46.67579 83 ALA C O 1
ATOM 5936 N N . ALA B 1 84 ? -11.47435 -18.39057 -0.44020 1.000 45.46484 84 ALA C N 1
ATOM 5937 C CA . ALA B 1 84 ? -11.54354 -18.65582 -1.87333 1.000 48.20992 84 ALA C CA 1
ATOM 5938 C C . ALA B 1 84 ? -12.31662 -19.93819 -2.15533 1.000 48.18445 84 ALA C C 1
ATOM 5939 O O . ALA B 1 84 ? -13.23642 -19.95262 -2.98186 1.000 50.74424 84 ALA C O 1
ATOM 5946 N N . LYS B 1 85 ? -11.95261 -21.02848 -1.47689 1.000 47.34992 85 LYS C N 1
ATOM 5947 C CA . LYS B 1 85 ? -12.62278 -22.30488 -1.70385 1.000 49.36215 85 LYS C CA 1
ATOM 5948 C C . LYS B 1 85 ? -14.10658 -22.21067 -1.37283 1.000 49.99492 85 LYS C C 1
ATOM 5949 O O . LYS B 1 85 ? -14.95753 -22.67084 -2.14229 1.000 52.90558 85 LYS C O 1
ATOM 5968 N N . GLY B 1 86 ? -14.43382 -21.62064 -0.22995 1.000 41.54729 86 GLY C N 1
ATOM 5969 C CA . GLY B 1 86 ? -15.81487 -21.45477 0.16820 1.000 51.82260 86 GLY C CA 1
ATOM 5970 C C . GLY B 1 86 ? -16.53962 -20.30039 -0.48217 1.000 56.04100 86 GLY C C 1
ATOM 5971 O O . GLY B 1 86 ? -17.73869 -20.12378 -0.24169 1.000 41.43818 86 GLY C O 1
ATOM 5975 N N . GLU B 1 87 ? -15.85011 -19.51491 -1.30706 1.000 53.55187 87 GLU C N 1
ATOM 5976 C CA . GLU B 1 87 ? -16.41797 -18.31958 -1.92600 1.000 49.36128 87 GLU C CA 1
ATOM 5977 C C . GLU B 1 87 ? -17.17176 -17.49007 -0.88685 1.000 44.85721 87 GLU C C 1
ATOM 5978 O O . GLU B 1 87 ? -18.38597 -17.29602 -0.95249 1.000 43.27103 87 GLU C O 1
ATOM 5990 N N . LEU B 1 88 ? -16.40787 -16.99884 0.09207 1.000 41.08115 88 LEU C N 1
ATOM 5991 C CA . LEU B 1 88 ? -16.95168 -16.26066 1.22415 1.000 42.66218 88 LEU C CA 1
ATOM 5992 C C . LEU B 1 88 ? -16.97783 -14.75528 0.98686 1.000 40.04135 88 LEU C C 1
ATOM 5993 O O . LEU B 1 88 ? -16.88179 -13.97895 1.94794 1.000 35.90732 88 LEU C O 1
ATOM 6009 N N . GLN B 1 89 ? -17.11199 -14.31993 -0.26181 1.000 38.93536 89 GLN C N 1
ATOM 6010 C CA . GLN B 1 89 ? -17.14690 -12.89292 -0.54464 1.000 43.47665 89 GLN C CA 1
ATOM 6011 C C . GLN B 1 89 ? -18.37628 -12.24773 0.08171 1.000 39.43487 89 GLN C C 1
ATOM 6012 O O . GLN B 1 89 ? -19.41621 -12.88415 0.27539 1.000 35.44735 89 GLN C O 1
ATOM 6026 N N . SER B 1 90 ? -18.24887 -10.96292 0.39738 1.000 40.28163 90 SER C N 1
ATOM 6027 C CA . SER B 1 90 ? -19.41203 -10.14324 0.67649 1.000 40.35167 90 SER C CA 1
ATOM 6028 C C . SER B 1 90 ? -20.12081 -9.80048 -0.63281 1.000 40.62283 90 SER C C 1
ATOM 6029 O O . SER B 1 90 ? -19.62923 -10.08104 -1.73056 1.000 37.74913 90 SER C O 1
ATOM 6037 N N . ILE B 1 91 ? -21.29615 -9.19267 -0.51265 1.000 41.05368 91 ILE C N 1
ATOM 6038 C CA . ILE B 1 91 ? -22.03697 -8.73915 -1.68538 1.000 42.04464 91 ILE C CA 1
ATOM 6039 C C . ILE B 1 91 ? -21.45898 -7.39915 -2.12435 1.000 39.21343 91 ILE C C 1
ATOM 6040 O O . ILE B 1 91 ? -21.40113 -6.44824 -1.33805 1.000 40.42824 91 ILE C O 1
ATOM 6056 N N . ASP B 1 92 ? -21.03089 -7.32308 -3.38483 1.000 39.94180 92 ASP C N 1
ATOM 6057 C CA . ASP B 1 92 ? -20.42139 -6.11089 -3.93425 1.000 43.03195 92 ASP C CA 1
ATOM 6058 C C . ASP B 1 92 ? -20.75062 -6.09235 -5.42880 1.000 42.67129 92 ASP C C 1
ATOM 6059 O O . ASP B 1 92 ? -19.98092 -6.59051 -6.25242 1.000 38.80208 92 ASP C O 1
ATOM 6068 N N . LEU B 1 93 ? -21.90246 -5.51433 -5.76047 1.000 41.84430 93 LEU C N 1
ATOM 6069 C CA . LEU B 1 93 ? -22.47382 -5.60710 -7.09650 1.000 42.11734 93 LEU C CA 1
ATOM 6070 C C . LEU B 1 93 ? -22.55362 -4.23908 -7.75715 1.000 40.49546 93 LEU C C 1
ATOM 6071 O O . LEU B 1 93 ? -22.85752 -3.23629 -7.10423 1.000 41.92546 93 LEU C O 1
ATOM 6087 N N . ARG B 1 94 ? -22.27962 -4.21308 -9.05961 1.000 41.31448 94 ARG C N 1
ATOM 6088 C CA . ARG B 1 94 ? -22.54795 -3.06488 -9.91935 1.000 43.29318 94 ARG C CA 1
ATOM 6089 C C . ARG B 1 94 ? -23.71005 -3.45653 -10.82482 1.000 41.04443 94 ARG C C 1
ATOM 6090 O O . ARG B 1 94 ? -23.56645 -4.33344 -11.68390 1.000 43.69133 94 ARG C O 1
ATOM 6111 N N . LEU B 1 95 ? -24.85836 -2.81929 -10.62480 1.000 42.74706 95 LEU C N 1
ATOM 6112 C CA . LEU B 1 95 ? -26.09606 -3.21265 -11.28020 1.000 41.20032 95 LEU C CA 1
ATOM 6113 C C . LEU B 1 95 ? -26.50980 -2.18484 -12.32509 1.000 42.83064 95 LEU C C 1
ATOM 6114 O O . LEU B 1 95 ? -26.14637 -1.00828 -12.24585 1.000 43.30897 95 LEU C O 1
ATOM 6130 N N . GLY B 1 96 ? -27.27020 -2.65183 -13.30669 1.000 49.48517 96 GLY C N 1
ATOM 6131 C CA . GLY B 1 96 ? -27.83568 -1.77956 -14.31452 1.000 47.15031 96 GLY C CA 1
ATOM 6132 C C . GLY B 1 96 ? -29.29200 -2.11664 -14.55170 1.000 47.47519 96 GLY C C 1
ATOM 6133 O O . GLY B 1 96 ? -29.72149 -3.26027 -14.40096 1.000 45.24761 96 GLY C O 1
ATOM 6137 N N . ALA B 1 97 ? -30.05632 -1.09198 -14.92284 1.000 43.80112 97 ALA C N 1
ATOM 6138 C CA . ALA B 1 97 ? -31.48239 -1.25523 -15.16144 1.000 47.70156 97 ALA C CA 1
ATOM 6139 C C . ALA B 1 97 ? -31.94964 -0.21924 -16.17275 1.000 48.70267 97 ALA C C 1
ATOM 6140 O O . ALA B 1 97 ? -31.48162 0.92248 -16.16398 1.000 44.73396 97 ALA C O 1
ATOM 6147 N N . THR B 1 98 ? -32.87338 -0.62629 -17.03879 1.000 50.54218 98 THR C N 1
ATOM 6148 C CA . THR B 1 98 ? -33.43090 0.27752 -18.03011 1.000 49.41500 98 THR C CA 1
ATOM 6149 C C . THR B 1 98 ? -34.51356 1.15193 -17.39821 1.000 50.61067 98 THR C C 1
ATOM 6150 O O . THR B 1 98 ? -34.90834 0.96708 -16.24349 1.000 46.96728 98 THR C O 1
ATOM 6161 N N . LEU B 1 99 ? -34.99827 2.11927 -18.18011 1.000 52.62568 99 LEU C N 1
ATOM 6162 C CA . LEU B 1 99 ? -35.80957 3.19654 -17.62210 1.000 51.96261 99 LEU C CA 1
ATOM 6163 C C . LEU B 1 99 ? -37.04619 2.66080 -16.90970 1.000 43.69341 99 LEU C C 1
ATOM 6164 O O . LEU B 1 99 ? -37.20976 2.84947 -15.69876 1.000 47.88471 99 LEU C O 1
ATOM 6180 N N . THR B 1 100 ? -37.94020 1.99685 -17.64733 1.000 50.97154 100 THR C N 1
ATOM 6181 C CA . THR B 1 100 ? -39.19311 1.54957 -17.04504 1.000 62.15833 100 THR C CA 1
ATOM 6182 C C . THR B 1 100 ? -38.93616 0.63454 -15.85405 1.000 47.18645 100 THR C C 1
ATOM 6183 O O . THR B 1 100 ? -39.62690 0.72413 -14.83157 1.000 45.36196 100 THR C O 1
ATOM 6194 N N . ILE B 1 101 ? -37.94487 -0.25178 -15.96491 1.000 47.56590 101 ILE C N 1
ATOM 6195 C CA . ILE B 1 101 ? -37.59804 -1.12099 -14.84212 1.000 47.32764 101 ILE C CA 1
ATOM 6196 C C . ILE B 1 101 ? -37.13293 -0.28546 -13.65536 1.000 48.46742 101 ILE C C 1
ATOM 6197 O O . ILE B 1 101 ? -37.56161 -0.49857 -12.51466 1.000 42.57022 101 ILE C O 1
ATOM 6213 N N . SER B 1 102 ? -36.24613 0.67926 -13.90835 1.000 42.52699 102 SER C N 1
ATOM 6214 C CA . SER B 1 102 ? -35.72072 1.50226 -12.82432 1.000 44.48583 102 SER C CA 1
ATOM 6215 C C . SER B 1 102 ? -36.82883 2.29314 -12.14223 1.000 52.53298 102 SER C C 1
ATOM 6216 O O . SER B 1 102 ? -36.80197 2.49084 -10.92161 1.000 47.57426 102 SER C O 1
ATOM 6224 N N . ASP B 1 103 ? -37.81280 2.75659 -12.91201 1.000 49.62261 103 ASP C N 1
ATOM 6225 C CA . ASP B 1 103 ? -38.83252 3.63427 -12.34990 1.000 51.88886 103 ASP C CA 1
ATOM 6226 C C . ASP B 1 103 ? -39.83093 2.87035 -11.48769 1.000 50.87838 103 ASP C C 1
ATOM 6227 O O . ASP B 1 103 ? -40.22822 3.35666 -10.42200 1.000 62.69322 103 ASP C O 1
ATOM 6236 N N . TYR B 1 104 ? -40.24076 1.67533 -11.91645 1.000 46.20298 104 TYR C N 1
ATOM 6237 C CA . TYR B 1 104 ? -41.38481 1.00828 -11.31562 1.000 60.58590 104 TYR C CA 1
ATOM 6238 C C . TYR B 1 104 ? -41.07623 -0.31850 -10.63772 1.000 48.28314 104 TYR C C 1
ATOM 6239 O O . TYR B 1 104 ? -41.93520 -0.82100 -9.90416 1.000 54.81172 104 TYR C O 1
ATOM 6257 N N . LEU B 1 105 ? -39.89743 -0.89618 -10.84362 1.000 50.66943 105 LEU C N 1
ATOM 6258 C CA . LEU B 1 105 ? -39.54603 -2.16724 -10.21749 1.000 51.95582 105 LEU C CA 1
ATOM 6259 C C . LEU B 1 105 ? -38.32379 -2.08190 -9.31770 1.000 48.53945 105 LEU C C 1
ATOM 6260 O O . LEU B 1 105 ? -38.28003 -2.75233 -8.28229 1.000 40.36828 105 LEU C O 1
ATOM 6276 N N . ILE B 1 106 ? -37.33050 -1.26926 -9.68096 1.000 45.99177 106 ILE C N 1
ATOM 6277 C CA . ILE B 1 106 ? -36.08147 -1.23284 -8.91787 1.000 43.53834 106 ILE C CA 1
ATOM 6278 C C . ILE B 1 106 ? -36.30663 -0.79698 -7.47497 1.000 44.60311 106 ILE C C 1
ATOM 6279 O O . ILE B 1 106 ? -35.78316 -1.45999 -6.56317 1.000 46.20413 106 ILE C O 1
ATOM 6295 N N . PRO B 1 107 ? -37.03932 0.28429 -7.19031 1.000 48.25146 107 PRO C N 1
ATOM 6296 C CA . PRO B 1 107 ? -37.10439 0.77053 -5.79684 1.000 46.43241 107 PRO C CA 1
ATOM 6297 C C . PRO B 1 107 ? -37.51038 -0.29371 -4.79108 1.000 46.28547 107 PRO C C 1
ATOM 6298 O O . PRO B 1 107 ? -36.80576 -0.50502 -3.79564 1.000 48.97304 107 PRO C O 1
ATOM 6309 N N . ASP B 1 108 ? -38.63428 -0.97516 -5.02266 1.000 48.51178 108 ASP C N 1
ATOM 6310 C CA . ASP B 1 108 ? -39.09319 -1.97762 -4.06531 1.000 47.58282 108 ASP C CA 1
ATOM 6311 C C . ASP B 1 108 ? -38.20018 -3.21210 -4.09174 1.000 46.78212 108 ASP C C 1
ATOM 6312 O O . ASP B 1 108 ? -37.92416 -3.80640 -3.04357 1.000 43.40957 108 ASP C O 1
ATOM 6321 N N . LEU B 1 109 ? -37.73411 -3.60828 -5.27682 1.000 50.50816 109 LEU C N 1
ATOM 6322 C CA . LEU B 1 109 ? -36.87975 -4.78716 -5.37875 1.000 51.92578 109 LEU C CA 1
ATOM 6323 C C . LEU B 1 109 ? -35.60328 -4.60750 -4.56677 1.000 46.60094 109 LEU C C 1
ATOM 6324 O O . LEU B 1 109 ? -35.23218 -5.47991 -3.77114 1.000 45.87139 109 LEU C O 1
ATOM 6340 N N . MET B 1 110 ? -34.91526 -3.47801 -4.75195 1.000 44.04587 110 MET C N 1
ATOM 6341 C CA . MET B 1 110 ? -33.66755 -3.25446 -4.02659 1.000 47.51398 110 MET C CA 1
ATOM 6342 C C . MET B 1 110 ? -33.92376 -3.01193 -2.54452 1.000 42.65603 110 MET C C 1
ATOM 6343 O O . MET B 1 110 ? -33.13233 -3.43869 -1.69660 1.000 44.29868 110 MET C O 1
ATOM 6357 N N . ALA B 1 111 ? -35.02214 -2.33100 -2.21098 1.000 42.33810 111 ALA C N 1
ATOM 6358 C CA . ALA B 1 111 ? -35.36863 -2.14570 -0.80548 1.000 48.08473 111 ALA C CA 1
ATOM 6359 C C . ALA B 1 111 ? -35.60935 -3.48606 -0.12256 1.000 41.56219 111 ALA C C 1
ATOM 6360 O O . ALA B 1 111 ? -35.12790 -3.72072 0.99298 1.000 47.14351 111 ALA C O 1
ATOM 6367 N N . ASP B 1 112 ? -36.34790 -4.38304 -0.77928 1.000 48.24725 112 ASP C N 1
ATOM 6368 C CA . ASP B 1 112 ? -36.61323 -5.69084 -0.18995 1.000 54.82820 112 ASP C CA 1
ATOM 6369 C C . ASP B 1 112 ? -35.35963 -6.55304 -0.14442 1.000 52.87103 112 ASP C C 1
ATOM 6370 O O . ASP B 1 112 ? -35.18709 -7.34293 0.79169 1.000 51.94630 112 ASP C O 1
ATOM 6379 N N . PHE B 1 113 ? -34.47595 -6.42352 -1.13723 1.000 44.35151 113 PHE C N 1
ATOM 6380 C CA . PHE B 1 113 ? -33.21617 -7.15842 -1.09437 1.000 42.05139 113 PHE C CA 1
ATOM 6381 C C . PHE B 1 113 ? -32.35852 -6.69926 0.07704 1.000 40.14705 113 PHE C C 1
ATOM 6382 O O . PHE B 1 113 ? -31.75553 -7.52253 0.77751 1.000 41.91199 113 PHE C O 1
ATOM 6399 N N . LEU B 1 114 ? -32.29496 -5.38572 0.30875 1.000 44.40911 114 LEU C N 1
ATOM 6400 C CA . LEU B 1 114 ? -31.46537 -4.85654 1.38396 1.000 43.05184 114 LEU C CA 1
ATOM 6401 C C . LEU B 1 114 ? -32.03738 -5.15628 2.76336 1.000 44.03237 114 LEU C C 1
ATOM 6402 O O . LEU B 1 114 ? -31.29698 -5.09830 3.74942 1.000 45.50768 114 LEU C O 1
ATOM 6418 N N . GLN B 1 115 ? -33.32838 -5.48084 2.86174 1.000 45.43997 115 GLN C N 1
ATOM 6419 C CA . GLN B 1 115 ? -33.86919 -5.91688 4.14599 1.000 52.36569 115 GLN C CA 1
ATOM 6420 C C . GLN B 1 115 ? -33.23908 -7.23364 4.58138 1.000 48.18909 115 GLN C C 1
ATOM 6421 O O . GLN B 1 115 ? -32.97042 -7.44161 5.77023 1.000 61.68076 115 GLN C O 1
ATOM 6435 N N . ILE B 1 116 ? -32.99319 -8.13305 3.62980 1.000 45.90951 116 ILE C N 1
ATOM 6436 C CA . ILE B 1 116 ? -32.38845 -9.41964 3.95608 1.000 51.00715 116 ILE C CA 1
ATOM 6437 C C . ILE B 1 116 ? -30.88159 -9.27717 4.11839 1.000 49.32667 116 ILE C C 1
ATOM 6438 O O . ILE B 1 116 ? -30.27726 -9.90688 4.99411 1.000 44.68938 116 ILE C O 1
ATOM 6454 N N . HIS B 1 117 ? -30.25248 -8.44854 3.28211 1.000 45.21843 117 HIS C N 1
ATOM 6455 C CA . HIS B 1 117 ? -28.80669 -8.22840 3.29842 1.000 42.88016 117 HIS C CA 1
ATOM 6456 C C . HIS B 1 117 ? -28.54138 -6.73843 3.48299 1.000 42.05058 117 HIS C C 1
ATOM 6457 O O . HIS B 1 117 ? -28.12723 -6.04486 2.54324 1.000 42.27540 117 HIS C O 1
ATOM 6471 N N . PRO B 1 118 ? -28.76777 -6.21118 4.69025 1.000 43.13779 118 PRO C N 1
ATOM 6472 C CA . PRO B 1 118 ? -28.62246 -4.75949 4.89799 1.000 56.54636 118 PRO C CA 1
ATOM 6473 C C . PRO B 1 118 ? -27.19668 -4.25424 4.75090 1.000 47.18142 118 PRO C C 1
ATOM 6474 O O . PRO B 1 118 ? -27.00298 -3.03615 4.65046 1.000 53.94557 118 PRO C O 1
ATOM 6485 N N . GLN B 1 119 ? -26.20055 -5.13433 4.73002 1.000 46.86532 119 GLN C N 1
ATOM 6486 C CA . GLN B 1 119 ? -24.80599 -4.72685 4.63278 1.000 53.18905 119 GLN C CA 1
ATOM 6487 C C . GLN B 1 119 ? -24.22627 -4.93751 3.23975 1.000 47.27230 119 GLN C C 1
ATOM 6488 O O . GLN B 1 119 ? -23.01012 -4.82371 3.06148 1.000 46.45123 119 GLN C O 1
ATOM 6502 N N . ALA B 1 120 ? -25.06459 -5.22973 2.25011 1.000 42.29016 120 ALA C N 1
ATOM 6503 C CA . ALA B 1 120 ? -24.57898 -5.42195 0.89111 1.000 46.35969 120 ALA C CA 1
ATOM 6504 C C . ALA B 1 120 ? -24.08475 -4.10550 0.30258 1.000 49.95663 120 ALA C C 1
ATOM 6505 O O . ALA B 1 120 ? -24.66471 -3.04215 0.53961 1.000 48.33313 120 ALA C O 1
ATOM 6512 N N . HIS B 1 121 ? -22.99744 -4.18367 -0.46101 1.000 45.77896 121 HIS C N 1
ATOM 6513 C CA . HIS B 1 121 ? -22.52655 -3.06363 -1.26505 1.000 51.02474 121 HIS C CA 1
ATOM 6514 C C . HIS B 1 121 ? -23.18439 -3.14906 -2.63686 1.000 51.17032 121 HIS C C 1
ATOM 6515 O O . HIS B 1 121 ? -23.04749 -4.16381 -3.32822 1.000 42.41960 121 HIS C O 1
ATOM 6529 N N . LEU B 1 122 ? -23.89031 -2.09282 -3.03194 1.000 49.77185 122 LEU C N 1
ATOM 6530 C CA . LEU B 1 122 ? -24.56396 -2.06862 -4.32118 1.000 47.16263 122 LEU C CA 1
ATOM 6531 C C . LEU B 1 122 ? -24.36472 -0.71940 -4.99236 1.000 44.54366 122 LEU C C 1
ATOM 6532 O O . LEU B 1 122 ? -24.41307 0.32578 -4.33822 1.000 45.01638 122 LEU C O 1
ATOM 6548 N N . GLN B 1 123 ? -24.13631 -0.75548 -6.30208 1.000 42.51600 123 GLN C N 1
ATOM 6549 C CA . GLN B 1 123 ? -24.15007 0.42306 -7.15290 1.000 42.97702 123 GLN C CA 1
ATOM 6550 C C . GLN B 1 123 ? -25.16944 0.19562 -8.25875 1.000 40.80803 123 GLN C C 1
ATOM 6551 O O . GLN B 1 123 ? -25.27740 -0.91378 -8.79213 1.000 41.27344 123 GLN C O 1
ATOM 6565 N N . LEU B 1 124 ? -25.92449 1.23848 -8.59798 1.000 40.20112 124 LEU C N 1
ATOM 6566 C CA . LEU B 1 124 ? -26.93995 1.14110 -9.63793 1.000 38.85041 124 LEU C CA 1
ATOM 6567 C C . LEU B 1 124 ? -26.73714 2.24570 -10.66267 1.000 41.54008 124 LEU C C 1
ATOM 6568 O O . LEU B 1 124 ? -26.67550 3.42780 -10.30991 1.000 40.70016 124 LEU C O 1
ATOM 6584 N N . GLN B 1 125 ? -26.64208 1.84791 -11.92458 1.000 39.49904 125 GLN C N 1
ATOM 6585 C CA . GLN B 1 125 ? -26.55520 2.74744 -13.06346 1.000 51.87762 125 GLN C CA 1
ATOM 6586 C C . GLN B 1 125 ? -27.81245 2.56944 -13.90327 1.000 53.99815 125 GLN C C 1
ATOM 6587 O O . GLN B 1 125 ? -28.33145 1.45505 -14.02597 1.000 46.42015 125 GLN C O 1
ATOM 6601 N N . VAL B 1 126 ? -28.32194 3.66871 -14.45494 1.000 62.97601 126 VAL C N 1
ATOM 6602 C CA . VAL B 1 126 ? -29.57002 3.66318 -15.20793 1.000 55.65862 126 VAL C CA 1
ATOM 6603 C C . VAL B 1 126 ? -29.30713 4.20026 -16.60732 1.000 56.68488 126 VAL C C 1
ATOM 6604 O O . VAL B 1 126 ? -28.58285 5.18711 -16.78001 1.000 55.50451 126 VAL C O 1
ATOM 6617 N N . GLY B 1 127 ? -29.90019 3.54863 -17.59898 1.000 61.63178 127 GLY C N 1
ATOM 6618 C CA . GLY B 1 127 ? -29.68547 3.94139 -18.97769 1.000 66.33752 127 GLY C CA 1
ATOM 6619 C C . GLY B 1 127 ? -30.53791 3.11455 -19.91246 1.000 71.58899 127 GLY C C 1
ATOM 6620 O O . GLY B 1 127 ? -31.48467 2.45002 -19.48720 1.000 63.93967 127 GLY C O 1
ATOM 6624 N N . ASN B 1 128 ? -30.19413 3.16289 -21.19497 1.000 71.18699 128 ASN C N 1
ATOM 6625 C CA . ASN B 1 128 ? -30.93738 2.44057 -22.21641 1.000 78.12816 128 ASN C CA 1
ATOM 6626 C C . ASN B 1 128 ? -30.38898 1.02879 -22.38778 1.000 70.70975 128 ASN C C 1
ATOM 6627 O O . ASN B 1 128 ? -29.26113 0.71783 -21.99537 1.000 70.55319 128 ASN C O 1
ATOM 6638 N N . THR B 1 129 ? -31.21288 0.16951 -22.99113 1.000 69.83942 129 THR C N 1
ATOM 6639 C CA . THR B 1 129 ? -30.80071 -1.20760 -23.24522 1.000 70.93309 129 THR C CA 1
ATOM 6640 C C . THR B 1 129 ? -29.47763 -1.24859 -23.99896 1.000 68.64884 129 THR C C 1
ATOM 6641 O O . THR B 1 129 ? -28.55807 -1.98657 -23.62677 1.000 70.33809 129 THR C O 1
ATOM 6652 N N . ARG B 1 130 ? -29.36313 -0.45614 -25.06799 1.000 78.72766 130 ARG C N 1
ATOM 6653 C CA . ARG B 1 130 ? -28.10203 -0.38681 -25.79976 1.000 75.07625 130 ARG C CA 1
ATOM 6654 C C . ARG B 1 130 ? -26.96534 0.05889 -24.88904 1.000 70.26130 130 ARG C C 1
ATOM 6655 O O . ARG B 1 130 ? -25.85645 -0.48331 -24.95592 1.000 69.75838 130 ARG C O 1
ATOM 6676 N N . GLN B 1 131 ? -27.22318 1.04518 -24.02760 1.000 79.97987 131 GLN C N 1
ATOM 6677 C CA . GLN B 1 131 ? -26.20174 1.47114 -23.07664 1.000 81.06550 131 GLN C CA 1
ATOM 6678 C C . GLN B 1 131 ? -25.86716 0.36444 -22.08573 1.000 74.90236 131 GLN C C 1
ATOM 6679 O O . GLN B 1 131 ? -24.71810 0.25318 -21.64409 1.000 77.76906 131 GLN C O 1
ATOM 6693 N N . MET B 1 132 ? -26.85227 -0.46073 -21.72374 1.000 74.32502 132 MET C N 1
ATOM 6694 C CA . MET B 1 132 ? -26.60738 -1.52823 -20.75859 1.000 64.20663 132 MET C CA 1
ATOM 6695 C C . MET B 1 132 ? -25.84184 -2.68518 -21.38571 1.000 73.23405 132 MET C C 1
ATOM 6696 O O . MET B 1 132 ? -24.94755 -3.25635 -20.75103 1.000 65.61238 132 MET C O 1
ATOM 6710 N N . ILE B 1 133 ? -26.17536 -3.04698 -22.62604 1.000 74.91740 133 ILE C N 1
ATOM 6711 C CA . ILE B 1 133 ? -25.44642 -4.11585 -23.30275 1.000 63.70900 133 ILE C CA 1
ATOM 6712 C C . ILE B 1 133 ? -23.97101 -3.75878 -23.41420 1.000 67.21551 133 ILE C C 1
ATOM 6713 O O . ILE B 1 133 ? -23.09376 -4.59415 -23.16241 1.000 78.40052 133 ILE C O 1
ATOM 6729 N N . GLU B 1 134 ? -23.67253 -2.51405 -23.79258 1.000 68.66248 134 GLU C N 1
ATOM 6730 C CA . GLU B 1 134 ? -22.27891 -2.08949 -23.88527 1.000 83.97020 134 GLU C CA 1
ATOM 6731 C C . GLU B 1 134 ? -21.59500 -2.16141 -22.52579 1.000 71.46217 134 GLU C C 1
ATOM 6732 O O . GLU B 1 134 ? -20.45503 -2.62710 -22.42047 1.000 82.52976 134 GLU C O 1
ATOM 6744 N N . ALA B 1 135 ? -22.27716 -1.70800 -21.47279 1.000 68.77553 135 ALA C N 1
ATOM 6745 C CA . ALA B 1 135 ? -21.69589 -1.76936 -20.13492 1.000 71.20369 135 ALA C CA 1
ATOM 6746 C C . ALA B 1 135 ? -21.40432 -3.20874 -19.73312 1.000 67.77597 135 ALA C C 1
ATOM 6747 O O . ALA B 1 135 ? -20.32288 -3.51680 -19.21814 1.000 67.49065 135 ALA C O 1
ATOM 6754 N N . VAL B 1 136 ? -22.36217 -4.10976 -19.96342 1.000 68.46628 136 VAL C N 1
ATOM 6755 C CA . VAL B 1 136 ? -22.14929 -5.51214 -19.61916 1.000 63.29244 136 VAL C CA 1
ATOM 6756 C C . VAL B 1 136 ? -21.08176 -6.12978 -20.51138 1.000 70.22958 136 VAL C C 1
ATOM 6757 O O . VAL B 1 136 ? -20.31949 -6.99853 -20.07029 1.000 63.75586 136 VAL C O 1
ATOM 6770 N N . ASN B 1 137 ? -21.00615 -5.70303 -21.77452 1.000 75.91872 137 ASN C N 1
ATOM 6771 C CA . ASN B 1 137 ? -20.02798 -6.28050 -22.68968 1.000 79.89303 137 ASN C CA 1
ATOM 6772 C C . ASN B 1 137 ? -18.61144 -5.84040 -22.34375 1.000 81.61650 137 ASN C C 1
ATOM 6773 O O . ASN B 1 137 ? -17.65037 -6.56411 -22.62953 1.000 73.95128 137 ASN C O 1
ATOM 6784 N N . GLN B 1 138 ? -18.46350 -4.66778 -21.73169 1.000 85.55458 138 GLN C N 1
ATOM 6785 C CA . GLN B 1 138 ? -17.16622 -4.14281 -21.32878 1.000 85.75588 138 GLN C CA 1
ATOM 6786 C C . GLN B 1 138 ? -16.75544 -4.59515 -19.93205 1.000 79.83347 138 GLN C C 1
ATOM 6787 O O . GLN B 1 138 ? -15.72574 -4.13763 -19.42388 1.000 69.72956 138 GLN C O 1
ATOM 6801 N N . PHE B 1 139 ? -17.53408 -5.47685 -19.30238 1.000 81.49732 139 PHE C N 1
ATOM 6802 C CA . PHE B 1 139 ? -17.29225 -5.91128 -17.92628 1.000 75.32659 139 PHE C CA 1
ATOM 6803 C C . PHE B 1 139 ? -17.37505 -4.74652 -16.94263 1.000 68.68958 139 PHE C C 1
ATOM 6804 O O . PHE B 1 139 ? -16.67928 -4.72923 -15.92471 1.000 80.99655 139 PHE C O 1
ATOM 6821 N N . GLN B 1 140 ? -18.22534 -3.76311 -17.23672 1.000 62.80847 140 GLN C N 1
ATOM 6822 C CA . GLN B 1 140 ? -18.44706 -2.64193 -16.33343 1.000 64.47089 140 GLN C CA 1
ATOM 6823 C C . GLN B 1 140 ? -19.62719 -2.86188 -15.39793 1.000 57.75374 140 GLN C C 1
ATOM 6824 O O . GLN B 1 140 ? -19.75925 -2.13269 -14.40978 1.000 58.46884 140 GLN C O 1
ATOM 6838 N N . LEU B 1 141 ? -20.48196 -3.84099 -15.68397 1.000 55.84280 141 LEU C N 1
ATOM 6839 C CA . LEU B 1 141 ? -21.60619 -4.18866 -14.82930 1.000 50.98504 141 LEU C CA 1
ATOM 6840 C C . LEU B 1 141 ? -21.60428 -5.68929 -14.58656 1.000 49.03901 141 LEU C C 1
ATOM 6841 O O . LEU B 1 141 ? -21.25960 -6.46994 -15.47889 1.000 51.01027 141 LEU C O 1
ATOM 6857 N N . ASP B 1 142 ? -21.98793 -6.08892 -13.37416 1.000 47.15952 142 ASP C N 1
ATOM 6858 C CA . ASP B 1 142 ? -22.14013 -7.50728 -13.07855 1.000 47.50444 142 ASP C CA 1
ATOM 6859 C C . ASP B 1 142 ? -23.46922 -8.04636 -13.58900 1.000 45.55958 142 ASP C C 1
ATOM 6860 O O . ASP B 1 142 ? -23.55493 -9.21906 -13.96832 1.000 45.61974 142 ASP C O 1
ATOM 6869 N N . LEU B 1 143 ? -24.50401 -7.20997 -13.60534 1.000 48.20730 143 LEU C N 1
ATOM 6870 C CA . LEU B 1 143 ? -25.83666 -7.62575 -14.01046 1.000 48.21548 143 LEU C CA 1
ATOM 6871 C C . LEU B 1 143 ? -26.58736 -6.41333 -14.53725 1.000 44.88620 143 LEU C C 1
ATOM 6872 O O . LEU B 1 143 ? -26.41181 -5.30118 -14.03338 1.000 45.30649 143 LEU C O 1
ATOM 6888 N N . ALA B 1 144 ? -27.42318 -6.63802 -15.54752 1.000 46.88389 144 ALA C N 1
ATOM 6889 C CA . ALA B 1 144 ? -28.28271 -5.59997 -16.10018 1.000 47.70979 144 ALA C CA 1
ATOM 6890 C C . ALA B 1 144 ? -29.69179 -6.15106 -16.25289 1.000 47.85814 144 ALA C C 1
ATOM 6891 O O . ALA B 1 144 ? -29.87710 -7.24614 -16.79527 1.000 48.01756 144 ALA C O 1
ATOM 6898 N N . LEU B 1 145 ? -30.67672 -5.39810 -15.76618 1.000 48.22387 145 LEU C N 1
ATOM 6899 C CA . LEU B 1 145 ? -32.08908 -5.72450 -15.93932 1.000 51.24547 145 LEU C CA 1
ATOM 6900 C C . LEU B 1 145 ? -32.61259 -4.86612 -17.08615 1.000 52.53799 145 LEU C C 1
ATOM 6901 O O . LEU B 1 145 ? -32.86398 -3.67049 -16.91254 1.000 48.09794 145 LEU C O 1
ATOM 6917 N N . ILE B 1 146 ? -32.77888 -5.47473 -18.25424 1.000 47.01802 146 ILE C N 1
ATOM 6918 C CA . ILE B 1 146 ? -33.07914 -4.73503 -19.47069 1.000 56.91503 146 ILE C CA 1
ATOM 6919 C C . ILE B 1 146 ? -34.49856 -5.04342 -19.92655 1.000 58.12768 146 ILE C C 1
ATOM 6920 O O . ILE B 1 146 ? -35.09925 -6.05944 -19.56416 1.000 54.38001 146 ILE C O 1
ATOM 6936 N N . GLU B 1 147 ? -35.03234 -4.13786 -20.74132 1.000 57.42141 147 GLU C N 1
ATOM 6937 C CA . GLU B 1 147 ? -36.35764 -4.25686 -21.33029 1.000 53.24622 147 GLU C CA 1
ATOM 6938 C C . GLU B 1 147 ? -36.27262 -4.15034 -22.84666 1.000 55.15653 147 GLU C C 1
ATOM 6939 O O . GLU B 1 147 ? -37.09752 -3.50120 -23.48784 1.000 69.77583 147 GLU C O 1
ATOM 6951 N N . GLY B 1 148 ? -35.26255 -4.78237 -23.43898 1.000 58.71336 148 GLY C N 1
ATOM 6952 C CA . GLY B 1 148 ? -35.04806 -4.68288 -24.86277 1.000 67.37654 148 GLY C CA 1
ATOM 6953 C C . GLY B 1 148 ? -34.42183 -5.93265 -25.41380 1.000 82.00854 148 GLY C C 1
ATOM 6954 O O . GLY B 1 148 ? -34.12667 -6.89777 -24.69512 1.000 71.46826 148 GLY C O 1
ATOM 6958 N N . SER B 1 149 ? -34.19359 -5.91091 -26.72154 1.000 78.14372 149 SER C N 1
ATOM 6959 C CA . SER B 1 149 ? -33.65220 -7.13023 -27.36651 1.000 80.35929 149 SER C CA 1
ATOM 6960 C C . SER B 1 149 ? -32.21039 -7.33627 -26.90551 1.000 83.09112 149 SER C C 1
ATOM 6961 O O . SER B 1 149 ? -31.53049 -6.43384 -26.39141 1.000 91.64847 149 SER C O 1
ATOM 6969 N N . CYS B 1 150 ? -31.78055 -8.59589 -27.01779 1.000 93.02721 150 CYS C N 1
ATOM 6970 C CA . CYS B 1 150 ? -30.40725 -8.95315 -26.66617 1.000 89.10830 150 CYS C CA 1
ATOM 6971 C C . CYS B 1 150 ? -30.00191 -10.09259 -27.59852 1.000 101.40698 150 CYS C C 1
ATOM 6972 O O . CYS B 1 150 ? -30.31600 -11.25477 -27.32363 1.000 102.31274 150 CYS C O 1
ATOM 6979 N N . HIS B 1 151 ? -29.30666 -9.75754 -28.68256 1.000 101.63550 151 HIS C N 1
ATOM 6980 C CA . HIS B 1 151 ? -28.93987 -10.71891 -29.71828 1.000 99.16507 151 HIS C CA 1
ATOM 6981 C C . HIS B 1 151 ? -27.44451 -11.02609 -29.71551 1.000 100.01108 151 HIS C C 1
ATOM 6982 O O . HIS B 1 151 ? -26.83263 -11.19093 -30.77326 1.000 107.91338 151 HIS C O 1
ATOM 6996 N N . LEU B 1 152 ? -26.83320 -11.11361 -28.53794 1.000 92.71062 152 LEU C N 1
ATOM 6997 C CA . LEU B 1 152 ? -25.38258 -11.20431 -28.45742 1.000 89.30542 152 LEU C CA 1
ATOM 6998 C C . LEU B 1 152 ? -24.94685 -12.58789 -28.00393 1.000 87.63652 152 LEU C C 1
ATOM 6999 O O . LEU B 1 152 ? -25.43083 -13.07770 -26.97375 1.000 85.74611 152 LEU C O 1
ATOM 7015 N N . PRO B 1 153 ? -24.03967 -13.24598 -28.73522 1.000 89.97857 153 PRO C N 1
ATOM 7016 C CA . PRO B 1 153 ? -23.64214 -14.60570 -28.33779 1.000 90.06293 153 PRO C CA 1
ATOM 7017 C C . PRO B 1 153 ? -22.73531 -14.64457 -27.12089 1.000 89.57605 153 PRO C C 1
ATOM 7018 O O . PRO B 1 153 ? -22.75161 -15.64334 -26.39088 1.000 100.20987 153 PRO C O 1
ATOM 7029 N N . GLN B 1 154 ? -21.93705 -13.60206 -26.87913 1.000 87.86275 154 GLN C N 1
ATOM 7030 C CA . GLN B 1 154 ? -21.05787 -13.60682 -25.71581 1.000 90.60950 154 GLN C CA 1
ATOM 7031 C C . GLN B 1 154 ? -21.78836 -13.21179 -24.43953 1.000 82.14190 154 GLN C C 1
ATOM 7032 O O . GLN B 1 154 ? -21.29983 -13.50630 -23.34389 1.000 82.44497 154 GLN C O 1
ATOM 7046 N N . LEU B 1 155 ? -22.93523 -12.55109 -24.55720 1.000 80.38871 155 LEU C N 1
ATOM 7047 C CA . LEU B 1 155 ? -23.77786 -12.25118 -23.41263 1.000 74.02987 155 LEU C CA 1
ATOM 7048 C C . LEU B 1 155 ? -24.80555 -13.35993 -23.22271 1.000 72.99714 155 LEU C C 1
ATOM 7049 O O . LEU B 1 155 ? -25.20417 -14.03304 -24.17691 1.000 77.42905 155 LEU C O 1
ATOM 7065 N N . GLN B 1 156 ? -25.22747 -13.54850 -21.97684 1.000 69.90986 156 GLN C N 1
ATOM 7066 C CA . GLN B 1 156 ? -26.26822 -14.50792 -21.63290 1.000 68.86570 156 GLN C CA 1
ATOM 7067 C C . GLN B 1 156 ? -27.52028 -13.73519 -21.24800 1.000 64.18537 156 GLN C C 1
ATOM 7068 O O . GLN B 1 156 ? -27.51195 -12.98532 -20.26545 1.000 60.74626 156 GLN C O 1
ATOM 7082 N N . CYS B 1 157 ? -28.58983 -13.91890 -22.01431 1.000 71.63044 157 CYS C N 1
ATOM 7083 C CA . CYS B 1 157 ? -29.85290 -13.22619 -21.77225 1.000 77.43961 157 CYS C CA 1
ATOM 7084 C C . CYS B 1 157 ? -30.82099 -14.22049 -21.13859 1.000 78.83038 157 CYS C C 1
ATOM 7085 O O . CYS B 1 157 ? -31.36603 -15.09481 -21.81593 1.000 84.38090 157 CYS C O 1
ATOM 7092 N N . ILE B 1 158 ? -31.02493 -14.07995 -19.83200 1.000 65.39502 158 ILE C N 1
ATOM 7093 C CA . ILE B 1 158 ? -31.94553 -14.92717 -19.08180 1.000 73.07973 158 ILE C CA 1
ATOM 7094 C C . ILE B 1 158 ? -33.29270 -14.22433 -19.00293 1.000 68.82183 158 ILE C C 1
ATOM 7095 O O . ILE B 1 158 ? -33.36286 -13.03248 -18.68369 1.000 62.97403 158 ILE C O 1
ATOM 7111 N N . HIS B 1 159 ? -34.36478 -14.96067 -19.28742 1.000 73.16615 159 HIS C N 1
ATOM 7112 C CA . HIS B 1 159 ? -35.70015 -14.38306 -19.21457 1.000 74.62395 159 HIS C CA 1
ATOM 7113 C C . HIS B 1 159 ? -36.12257 -14.21389 -17.76045 1.000 76.58178 159 HIS C C 1
ATOM 7114 O O . HIS B 1 159 ? -36.09462 -15.16848 -16.97631 1.000 74.80342 159 HIS C O 1
ATOM 7128 N N . TRP B 1 160 ? -36.51254 -12.99088 -17.40207 1.000 70.97202 160 TRP C N 1
ATOM 7129 C CA . TRP B 1 160 ? -36.94871 -12.66960 -16.04644 1.000 65.35947 160 TRP C CA 1
ATOM 7130 C C . TRP B 1 160 ? -38.46523 -12.76503 -15.91599 1.000 71.98478 160 TRP C C 1
ATOM 7131 O O . TRP B 1 160 ? -38.98124 -13.59218 -15.15742 1.000 76.31669 160 TRP C O 1
ATOM 7152 N N . ARG B 1 161 ? -39.18894 -11.92078 -16.64268 1.000 73.78356 161 ARG C N 1
ATOM 7153 C CA . ARG B 1 161 ? -40.64649 -11.92431 -16.63056 1.000 82.45253 161 ARG C CA 1
ATOM 7154 C C . ARG B 1 161 ? -41.12675 -11.25176 -17.91376 1.000 78.98061 161 ARG C C 1
ATOM 7155 O O . ARG B 1 161 ? -40.33450 -10.96762 -18.81818 1.000 73.30879 161 ARG C O 1
ATOM 7176 N N . ASN B 1 162 ? -42.42675 -10.98291 -17.98647 1.000 75.58523 162 ASN C N 1
ATOM 7177 C CA . ASN B 1 162 ? -43.02446 -10.28785 -19.11606 1.000 70.65508 162 ASN C CA 1
ATOM 7178 C C . ASN B 1 162 ? -43.53622 -8.92089 -18.68314 1.000 76.88379 162 ASN C C 1
ATOM 7179 O O . ASN B 1 162 ? -43.96778 -8.72945 -17.54213 1.000 81.19088 162 ASN C O 1
ATOM 7190 N N . ASP B 1 163 ? -43.47906 -7.96811 -19.60897 1.000 59.20112 163 ASP C N 1
ATOM 7191 C CA . ASP B 1 163 ? -43.99331 -6.62256 -19.39947 1.000 62.71846 163 ASP C CA 1
ATOM 7192 C C . ASP B 1 163 ? -45.07919 -6.35886 -20.42987 1.000 59.15085 163 ASP C C 1
ATOM 7193 O O . ASP B 1 163 ? -44.85520 -6.54401 -21.63103 1.000 60.98016 163 ASP C O 1
ATOM 7202 N N . GLU B 1 164 ? -46.25052 -5.93443 -19.96701 1.000 61.88786 164 GLU C N 1
ATOM 7203 C CA . GLU B 1 164 ? -47.38242 -5.67236 -20.84505 1.000 69.38307 164 GLU C CA 1
ATOM 7204 C C . GLU B 1 164 ? -47.44891 -4.17863 -21.14411 1.000 58.85812 164 GLU C C 1
ATOM 7205 O O . GLU B 1 164 ? -47.63754 -3.36689 -20.23142 1.000 53.97776 164 GLU C O 1
ATOM 7217 N N . LEU B 1 165 ? -47.27702 -3.82121 -22.41312 1.000 52.81292 165 LEU C N 1
ATOM 7218 C CA . LEU B 1 165 ? -47.46683 -2.45092 -22.86286 1.000 50.80635 165 LEU C CA 1
ATOM 7219 C C . LEU B 1 165 ? -48.90461 -2.24859 -23.33154 1.000 50.97915 165 LEU C C 1
ATOM 7220 O O . LEU B 1 165 ? -49.64394 -3.20428 -23.58150 1.000 51.76967 165 LEU C O 1
ATOM 7236 N N . ALA B 1 166 ? -49.29805 -0.98265 -23.45064 1.000 50.54316 166 ALA C N 1
ATOM 7237 C CA . ALA B 1 166 ? -50.65329 -0.65246 -23.86195 1.000 47.55584 166 ALA C CA 1
ATOM 7238 C C . ALA B 1 166 ? -50.66346 0.70458 -24.54932 1.000 46.34592 166 ALA C C 1
ATOM 7239 O O . ALA B 1 166 ? -49.80378 1.55302 -24.29948 1.000 42.51755 166 ALA C O 1
ATOM 7246 N N . VAL B 1 167 ? -51.64962 0.89489 -25.42009 1.000 46.92309 167 VAL C N 1
ATOM 7247 C CA . VAL B 1 167 ? -51.89265 2.18238 -26.05716 1.000 45.13701 167 VAL C CA 1
ATOM 7248 C C . VAL B 1 167 ? -52.83775 2.97184 -25.16161 1.000 44.33494 167 VAL C C 1
ATOM 7249 O O . VAL B 1 167 ? -53.92590 2.49577 -24.82314 1.000 47.34504 167 VAL C O 1
ATOM 7262 N N . CYS B 1 168 ? -52.42331 4.17533 -24.77292 1.000 43.08072 168 CYS C N 1
ATOM 7263 C CA . CYS B 1 168 ? -53.19787 5.00595 -23.86476 1.000 45.02404 168 CYS C CA 1
ATOM 7264 C C . CYS B 1 168 ? -53.41919 6.38023 -24.47670 1.000 44.25771 168 CYS C C 1
ATOM 7265 O O . CYS B 1 168 ? -52.63511 6.84395 -25.30959 1.000 43.52354 168 CYS C O 1
ATOM 7273 N N . CYS B 1 169 ? -54.49831 7.02859 -24.04474 1.000 46.62711 169 CYS C N 1
ATOM 7274 C CA . CYS B 1 169 ? -54.85878 8.34999 -24.53519 1.000 47.49629 169 CYS C CA 1
ATOM 7275 C C . CYS B 1 169 ? -55.66561 9.06248 -23.45952 1.000 46.27667 169 CYS C C 1
ATOM 7276 O O . CYS B 1 169 ? -56.13667 8.44831 -22.49993 1.000 48.50618 169 CYS C O 1
ATOM 7284 N N . ALA B 1 170 ? -55.81899 10.37341 -23.62684 1.000 47.53368 170 ALA C N 1
ATOM 7285 C CA . ALA B 1 170 ? -56.69413 11.12193 -22.74242 1.000 49.88681 170 ALA C CA 1
ATOM 7286 C C . ALA B 1 170 ? -58.11839 10.57974 -22.86547 1.000 53.36522 170 ALA C C 1
ATOM 7287 O O . ALA B 1 170 ? -58.53113 10.14119 -23.94398 1.000 49.60344 170 ALA C O 1
ATOM 7294 N N . PRO B 1 171 ? -58.89399 10.59541 -21.77872 1.000 55.92183 171 PRO C N 1
ATOM 7295 C CA . PRO B 1 171 ? -60.20161 9.91647 -21.81023 1.000 65.02528 171 PRO C CA 1
ATOM 7296 C C . PRO B 1 171 ? -61.14128 10.42393 -22.88989 1.000 60.11139 171 PRO C C 1
ATOM 7297 O O . PRO B 1 171 ? -62.09356 9.71337 -23.23741 1.000 71.84598 171 PRO C O 1
ATOM 7308 N N . ASP B 1 172 ? -60.91521 11.62020 -23.43623 1.000 54.95237 172 ASP C N 1
ATOM 7309 C CA . ASP B 1 172 ? -61.81294 12.20035 -24.42633 1.000 64.93803 172 ASP C CA 1
ATOM 7310 C C . ASP B 1 172 ? -61.21230 12.20892 -25.82943 1.000 56.57869 172 ASP C C 1
ATOM 7311 O O . ASP B 1 172 ? -61.66659 12.97265 -26.68765 1.000 53.22623 172 ASP C O 1
ATOM 7320 N N . HIS B 1 173 ? -60.20307 11.38213 -26.08094 1.000 53.58969 173 HIS C N 1
ATOM 7321 C CA . HIS B 1 173 ? -59.67957 11.26165 -27.43217 1.000 51.81006 173 HIS C CA 1
ATOM 7322 C C . HIS B 1 173 ? -60.78888 10.76381 -28.35712 1.000 52.23973 173 HIS C C 1
ATOM 7323 O O . HIS B 1 173 ? -61.57500 9.89176 -27.96724 1.000 51.26144 173 HIS C O 1
ATOM 7337 N N . PRO B 1 174 ? -60.90048 11.30368 -29.57554 1.000 49.28953 174 PRO C N 1
ATOM 7338 C CA . PRO B 1 174 ? -61.96183 10.82946 -30.48238 1.000 51.66111 174 PRO C CA 1
ATOM 7339 C C . PRO B 1 174 ? -62.02263 9.31483 -30.60672 1.000 53.61511 174 PRO C C 1
ATOM 7340 O O . PRO B 1 174 ? -63.11911 8.74910 -30.70983 1.000 52.41121 174 PRO C O 1
ATOM 7351 N N . LEU B 1 175 ? -60.87206 8.63986 -30.59391 1.000 53.51793 175 LEU C N 1
ATOM 7352 C CA . LEU B 1 175 ? -60.87604 7.18387 -30.68387 1.000 60.72615 175 LEU C CA 1
ATOM 7353 C C . LEU B 1 175 ? -61.40915 6.54354 -29.41007 1.000 55.33783 175 LEU C C 1
ATOM 7354 O O . LEU B 1 175 ? -61.93995 5.42813 -29.45577 1.000 60.59470 175 LEU C O 1
ATOM 7370 N N . ALA B 1 176 ? -61.28348 7.22291 -28.26962 1.000 53.02651 176 ALA C N 1
ATOM 7371 C CA . ALA B 1 176 ? -61.83005 6.69009 -27.02916 1.000 59.78635 176 ALA C CA 1
ATOM 7372 C C . ALA B 1 176 ? -63.34913 6.77024 -26.98089 1.000 66.75416 176 ALA C C 1
ATOM 7373 O O . ALA B 1 176 ? -63.95861 6.10279 -26.13934 1.000 66.20448 176 ALA C O 1
ATOM 7380 N N . LYS B 1 177 ? -63.96869 7.55071 -27.86645 1.000 63.85298 177 LYS C N 1
ATOM 7381 C CA . LYS B 1 177 ? -65.41056 7.75808 -27.86955 1.000 75.52547 177 LYS C CA 1
ATOM 7382 C C . LYS B 1 177 ? -66.13543 6.91001 -28.90640 1.000 77.55469 177 LYS C C 1
ATOM 7383 O O . LYS B 1 177 ? -67.36496 6.98905 -28.99691 1.000 80.91588 177 LYS C O 1
ATOM 7402 N N . LEU B 1 178 ? -65.41845 6.10834 -29.68786 1.000 77.37022 178 LEU C N 1
ATOM 7403 C CA . LEU B 1 178 ? -66.06960 5.24781 -30.66411 1.000 72.34318 178 LEU C CA 1
ATOM 7404 C C . LEU B 1 178 ? -66.84190 4.13587 -29.96074 1.000 81.86885 178 LEU C C 1
ATOM 7405 O O . LEU B 1 178 ? -66.46384 3.67133 -28.88108 1.000 94.62680 178 LEU C O 1
ATOM 7421 N N . GLY B 1 179 ? -67.93472 3.71016 -30.58563 1.000 81.36513 179 GLY C N 1
ATOM 7422 C CA . GLY B 1 179 ? -68.73568 2.63253 -30.04002 1.000 89.94008 179 GLY C CA 1
ATOM 7423 C C . GLY B 1 179 ? -68.15193 1.26731 -30.33764 1.000 96.09173 179 GLY C C 1
ATOM 7424 O O . GLY B 1 179 ? -67.76054 0.53352 -29.42595 1.000 90.23526 179 GLY C O 1
ATOM 7428 N N . ARG B 1 180 ? -68.08705 0.92486 -31.62018 1.000 96.66016 180 ARG C N 1
ATOM 7429 C CA . ARG B 1 180 ? -67.57321 -0.35585 -32.08781 1.000 87.81929 180 ARG C CA 1
ATOM 7430 C C . ARG B 1 180 ? -66.17882 -0.63990 -31.54585 1.000 85.61639 180 ARG C C 1
ATOM 7431 O O . ARG B 1 180 ? -65.46351 0.29019 -31.15101 1.000 80.29699 180 ARG C O 1
ATOM 7452 N N . PRO B 1 181 ? -65.75932 -1.90567 -31.50026 1.000 80.27955 181 PRO C N 1
ATOM 7453 C CA . PRO B 1 181 ? -64.34053 -2.19600 -31.26564 1.000 79.47037 181 PRO C CA 1
ATOM 7454 C C . PRO B 1 181 ? -63.46066 -1.49794 -32.29439 1.000 73.67421 181 PRO C C 1
ATOM 7455 O O . PRO B 1 181 ? -63.88657 -1.20568 -33.41438 1.000 73.41001 181 PRO C O 1
ATOM 7466 N N . LEU B 1 182 ? -62.22156 -1.22932 -31.89762 1.000 71.37940 182 LEU C N 1
ATOM 7467 C CA . LEU B 1 182 ? -61.28404 -0.53386 -32.76306 1.000 72.35832 182 LEU C CA 1
ATOM 7468 C C . LEU B 1 182 ? -60.59409 -1.50874 -33.71377 1.000 74.08544 182 LEU C C 1
ATOM 7469 O O . LEU B 1 182 ? -60.57463 -2.72442 -33.50064 1.000 76.63249 182 LEU C O 1
ATOM 7485 N N . THR B 1 183 ? -60.02634 -0.95270 -34.78188 1.000 66.81698 183 THR C N 1
ATOM 7486 C CA . THR B 1 183 ? -59.14797 -1.68104 -35.68390 1.000 68.47602 183 THR C CA 1
ATOM 7487 C C . THR B 1 183 ? -57.85262 -0.89374 -35.82852 1.000 71.89390 183 THR C C 1
ATOM 7488 O O . THR B 1 183 ? -57.76006 0.27155 -35.43405 1.000 74.21160 183 THR C O 1
ATOM 7499 N N . ALA B 1 184 ? -56.83814 -1.54451 -36.40339 1.000 65.98597 184 ALA C N 1
ATOM 7500 C CA . ALA B 1 184 ? -55.56550 -0.86306 -36.61642 1.000 66.23394 184 ALA C CA 1
ATOM 7501 C C . ALA B 1 184 ? -55.71678 0.31384 -37.57122 1.000 62.89784 184 ALA C C 1
ATOM 7502 O O . ALA B 1 184 ? -54.98068 1.30177 -37.46122 1.000 58.09715 184 ALA C O 1
ATOM 7509 N N . GLN B 1 185 ? -56.66592 0.23146 -38.50669 1.000 63.96188 185 GLN C N 1
ATOM 7510 C CA . GLN B 1 185 ? -56.84908 1.30902 -39.47300 1.000 70.98679 185 GLN C CA 1
ATOM 7511 C C . GLN B 1 185 ? -57.25850 2.60868 -38.79192 1.000 70.46149 185 GLN C C 1
ATOM 7512 O O . GLN B 1 185 ? -56.94244 3.69592 -39.28893 1.000 64.42709 185 GLN C O 1
ATOM 7526 N N . ASP B 1 186 ? -57.95651 2.52054 -37.65706 1.000 61.99200 186 ASP C N 1
ATOM 7527 C CA . ASP B 1 186 ? -58.37629 3.72010 -36.94145 1.000 54.36776 186 ASP C CA 1
ATOM 7528 C C . ASP B 1 186 ? -57.19529 4.55101 -36.45695 1.000 54.27901 186 ASP C C 1
ATOM 7529 O O . ASP B 1 186 ? -57.36192 5.74735 -36.19254 1.000 49.87165 186 ASP C O 1
ATOM 7538 N N . PHE B 1 187 ? -56.01156 3.95234 -36.33825 1.000 54.40516 187 PHE C N 1
ATOM 7539 C CA . PHE B 1 187 ? -54.84828 4.60828 -35.75613 1.000 52.52977 187 PHE C CA 1
ATOM 7540 C C . PHE B 1 187 ? -53.92634 5.22852 -36.79852 1.000 48.37371 187 PHE C C 1
ATOM 7541 O O . PHE B 1 187 ? -52.83412 5.68391 -36.44638 1.000 49.50897 187 PHE C O 1
ATOM 7558 N N . LEU B 1 188 ? -54.33693 5.26109 -38.06854 1.000 59.61986 188 LEU C N 1
ATOM 7559 C CA . LEU B 1 188 ? -53.41995 5.68157 -39.12410 1.000 55.61713 188 LEU C CA 1
ATOM 7560 C C . LEU B 1 188 ? -52.87839 7.08177 -38.86937 1.000 48.45177 188 LEU C C 1
ATOM 7561 O O . LEU B 1 188 ? -51.67779 7.33046 -39.03207 1.000 48.55915 188 LEU C O 1
ATOM 7577 N N . ASN B 1 189 ? -53.74427 8.01058 -38.46232 1.000 46.52429 189 ASN C N 1
ATOM 7578 C CA . ASN B 1 189 ? -53.38030 9.41653 -38.34564 1.000 55.79840 189 ASN C CA 1
ATOM 7579 C C . ASN B 1 189 ? -53.24915 9.86823 -36.89501 1.000 46.00542 189 ASN C C 1
ATOM 7580 O O . ASN B 1 189 ? -53.39088 11.05993 -36.60441 1.000 44.91490 189 ASN C O 1
ATOM 7591 N N . VAL B 1 190 ? -52.96954 8.93972 -35.97995 1.000 45.15299 190 VAL C N 1
ATOM 7592 C CA . VAL B 1 190 ? -52.77640 9.30011 -34.58274 1.000 44.98299 190 VAL C CA 1
ATOM 7593 C C . VAL B 1 190 ? -51.43162 9.99770 -34.41143 1.000 45.20373 190 VAL C C 1
ATOM 7594 O O . VAL B 1 190 ? -50.45161 9.69826 -35.10725 1.000 47.45574 190 VAL C O 1
ATOM 7607 N N . GLU B 1 191 ? -51.38550 10.94491 -33.47623 1.000 41.29183 191 GLU C N 1
ATOM 7608 C CA . GLU B 1 191 ? -50.14840 11.62801 -33.11002 1.000 44.15625 191 GLU C CA 1
ATOM 7609 C C . GLU B 1 191 ? -49.48128 10.83614 -31.99158 1.000 45.30108 191 GLU C C 1
ATOM 7610 O O . GLU B 1 191 ? -49.98185 10.79876 -30.86198 1.000 42.58086 191 GLU C O 1
ATOM 7622 N N . TRP B 1 192 ? -48.35343 10.20085 -32.30137 1.000 45.54187 192 TRP C N 1
ATOM 7623 C CA . TRP B 1 192 ? -47.69490 9.29580 -31.36995 1.000 45.94754 192 TRP C CA 1
ATOM 7624 C C . TRP B 1 192 ? -46.62685 10.03075 -30.56596 1.000 44.40585 192 TRP C C 1
ATOM 7625 O O . TRP B 1 192 ? -45.74871 10.68656 -31.13676 1.000 43.07979 192 TRP C O 1
ATOM 7646 N N . ILE B 1 193 ? -46.71108 9.91266 -29.24361 1.000 42.74466 193 ILE C N 1
ATOM 7647 C CA . ILE B 1 193 ? -45.71513 10.43514 -28.31448 1.000 44.56021 193 ILE C CA 1
ATOM 7648 C C . ILE B 1 193 ? -44.93103 9.23465 -27.80585 1.000 43.09626 193 ILE C C 1
ATOM 7649 O O . ILE B 1 193 ? -45.44502 8.44470 -27.00328 1.000 43.59363 193 ILE C O 1
ATOM 7665 N N . LEU B 1 194 ? -43.68851 9.08714 -28.26266 1.000 42.99125 194 LEU C N 1
ATOM 7666 C CA . LEU B 1 194 ? -42.96362 7.83603 -28.10026 1.000 46.13639 194 LEU C CA 1
ATOM 7667 C C . LEU B 1 194 ? -41.62307 8.04281 -27.40904 1.000 46.60217 194 LEU C C 1
ATOM 7668 O O . LEU B 1 194 ? -41.08001 9.14885 -27.35652 1.000 44.00150 194 LEU C O 1
ATOM 7684 N N . ARG B 1 195 ? -41.09889 6.93593 -26.88311 1.000 47.39649 195 ARG C N 1
ATOM 7685 C CA . ARG B 1 195 ? -39.74507 6.88562 -26.35894 1.000 50.04582 195 ARG C CA 1
ATOM 7686 C C . ARG B 1 195 ? -38.73602 6.90271 -27.50996 1.000 47.41874 195 ARG C C 1
ATOM 7687 O O . ARG B 1 195 ? -39.08211 6.73155 -28.68267 1.000 47.15571 195 ARG C O 1
ATOM 7708 N N . GLU B 1 196 ? -37.46951 7.10486 -27.15782 1.000 52.76285 196 GLU C N 1
ATOM 7709 C CA . GLU B 1 196 ? -36.44671 7.35649 -28.16166 1.000 52.21479 196 GLU C CA 1
ATOM 7710 C C . GLU B 1 196 ? -36.09234 6.08613 -28.93277 1.000 56.48405 196 GLU C C 1
ATOM 7711 O O . GLU B 1 196 ? -36.31323 4.96029 -28.47812 1.000 56.80939 196 GLU C O 1
ATOM 7723 N N . GLU B 1 197 ? -35.52840 6.28949 -30.12410 1.000 62.23170 197 GLU C N 1
ATOM 7724 C CA . GLU B 1 197 ? -34.92908 5.19681 -30.87940 1.000 60.27296 197 GLU C CA 1
ATOM 7725 C C . GLU B 1 197 ? -33.78471 4.59158 -30.07964 1.000 74.02596 197 GLU C C 1
ATOM 7726 O O . GLU B 1 197 ? -32.84176 5.29287 -29.69855 1.000 72.86863 197 GLU C O 1
ATOM 7738 N N . GLY B 1 198 ? -33.86700 3.29000 -29.82259 1.000 68.91384 198 GLY C N 1
ATOM 7739 C CA . GLY B 1 198 ? -32.88575 2.59325 -29.01771 1.000 70.91479 198 GLY C CA 1
ATOM 7740 C C . GLY B 1 198 ? -33.41829 2.09472 -27.69618 1.000 73.22358 198 GLY C C 1
ATOM 7741 O O . GLY B 1 198 ? -32.75099 1.27997 -27.04459 1.000 91.65100 198 GLY C O 1
ATOM 7745 N N . SER B 1 199 ? -34.58610 2.56533 -27.27198 1.000 72.20683 199 SER C N 1
ATOM 7746 C CA . SER B 1 199 ? -35.24451 2.01091 -26.10481 1.000 60.31731 199 SER C CA 1
ATOM 7747 C C . SER B 1 199 ? -36.03063 0.76476 -26.49532 1.000 59.31828 199 SER C C 1
ATOM 7748 O O . SER B 1 199 ? -36.42393 0.58096 -27.65079 1.000 57.34746 199 SER C O 1
ATOM 7756 N N . GLY B 1 200 ? -36.25822 -0.10338 -25.50807 1.000 57.71864 200 GLY C N 1
ATOM 7757 C CA . GLY B 1 200 ? -37.06329 -1.28506 -25.75311 1.000 58.44583 200 GLY C CA 1
ATOM 7758 C C . GLY B 1 200 ? -38.53440 -0.96844 -25.92088 1.000 54.07185 200 GLY C C 1
ATOM 7759 O O . GLY B 1 200 ? -39.24070 -1.65906 -26.66194 1.000 51.90955 200 GLY C O 1
ATOM 7763 N N . THR B 1 201 ? -39.01831 0.06802 -25.23515 1.000 54.78971 201 THR C N 1
ATOM 7764 C CA . THR B 1 201 ? -40.40532 0.48314 -25.41422 1.000 53.82906 201 THR C CA 1
ATOM 7765 C C . THR B 1 201 ? -40.65577 0.93338 -26.84665 1.000 55.37501 201 THR C C 1
ATOM 7766 O O . THR B 1 201 ? -41.67021 0.56734 -27.45284 1.000 53.48609 201 THR C O 1
ATOM 7777 N N . ARG B 1 202 ? -39.74133 1.72847 -27.40762 1.000 52.60765 202 ARG C N 1
ATOM 7778 C CA . ARG B 1 202 ? -39.85077 2.08933 -28.81657 1.000 57.21098 202 ARG C CA 1
ATOM 7779 C C . ARG B 1 202 ? -39.70705 0.86481 -29.70800 1.000 55.76152 202 ARG C C 1
ATOM 7780 O O . ARG B 1 202 ? -40.23440 0.84259 -30.82598 1.000 57.16365 202 ARG C O 1
ATOM 7801 N N . GLU B 1 203 ? -39.00156 -0.16283 -29.23044 1.000 57.89863 203 GLU C N 1
ATOM 7802 C CA . GLU B 1 203 ? -38.86736 -1.39503 -30.00020 1.000 57.13942 203 GLU C CA 1
ATOM 7803 C C . GLU B 1 203 ? -40.21235 -2.09234 -30.15506 1.000 57.76871 203 GLU C C 1
ATOM 7804 O O . GLU B 1 203 ? -40.52638 -2.61610 -31.23021 1.000 64.86789 203 GLU C O 1
ATOM 7816 N N . VAL B 1 204 ? -41.02248 -2.10653 -29.09425 1.000 54.02423 204 VAL C N 1
ATOM 7817 C CA . VAL B 1 204 ? -42.35105 -2.70709 -29.17914 1.000 55.40613 204 VAL C CA 1
ATOM 7818 C C . VAL B 1 204 ? -43.18773 -1.99252 -30.23405 1.000 60.62059 204 VAL C C 1
ATOM 7819 O O . VAL B 1 204 ? -43.80047 -2.62625 -31.10262 1.000 61.21272 204 VAL C O 1
ATOM 7832 N N . PHE B 1 205 ? -43.23110 -0.65998 -30.16922 1.000 56.54446 205 PHE C N 1
ATOM 7833 C CA . PHE B 1 205 ? -44.00390 0.10430 -31.14313 1.000 59.10950 205 PHE C CA 1
ATOM 7834 C C . PHE B 1 205 ? -43.52663 -0.17964 -32.56264 1.000 57.90276 205 PHE C C 1
ATOM 7835 O O . PHE B 1 205 ? -44.32627 -0.51263 -33.44480 1.000 57.73583 205 PHE C O 1
ATOM 7852 N N . ASP B 1 206 ? -42.21999 -0.05045 -32.80076 1.000 59.15984 206 ASP C N 1
ATOM 7853 C CA . ASP B 1 206 ? -41.68689 -0.28075 -34.13853 1.000 74.06372 206 ASP C CA 1
ATOM 7854 C C . ASP B 1 206 ? -41.94794 -1.70373 -34.61672 1.000 67.08430 206 ASP C C 1
ATOM 7855 O O . ASP B 1 206 ? -42.12715 -1.93010 -35.81832 1.000 71.55865 206 ASP C O 1
ATOM 7864 N N . ASN B 1 207 ? -41.97715 -2.67288 -33.69867 1.000 69.05360 207 ASN C N 1
ATOM 7865 C CA . ASN B 1 207 ? -42.13085 -4.06668 -34.10300 1.000 63.58902 207 ASN C CA 1
ATOM 7866 C C . ASN B 1 207 ? -43.58482 -4.41688 -34.39849 1.000 67.27983 207 ASN C C 1
ATOM 7867 O O . ASN B 1 207 ? -43.86542 -5.13749 -35.36260 1.000 84.73288 207 ASN C O 1
ATOM 7878 N N . ALA B 1 208 ? -44.52116 -3.91868 -33.59088 1.000 82.88669 208 ALA C N 1
ATOM 7879 C CA . ALA B 1 208 ? -45.92553 -4.29930 -33.70547 1.000 69.80056 208 ALA C CA 1
ATOM 7880 C C . ALA B 1 208 ? -46.74283 -3.29187 -34.50857 1.000 73.70208 208 ALA C C 1
ATOM 7881 O O . ALA B 1 208 ? -47.36982 -3.64962 -35.51011 1.000 82.45233 208 ALA C O 1
ATOM 7888 N N . ILE B 1 209 ? -46.74135 -2.02875 -34.08431 1.000 71.91168 209 ILE C N 1
ATOM 7889 C CA . ILE B 1 209 ? -47.71203 -1.06958 -34.60172 1.000 69.26591 209 ILE C CA 1
ATOM 7890 C C . ILE B 1 209 ? -47.30277 -0.51927 -35.96206 1.000 69.91008 209 ILE C C 1
ATOM 7891 O O . ILE B 1 209 ? -48.16532 -0.22727 -36.79866 1.000 73.05302 209 ILE C O 1
ATOM 7907 N N . LEU B 1 210 ? -46.00144 -0.36956 -36.21345 1.000 70.56555 210 LEU C N 1
ATOM 7908 C CA . LEU B 1 210 ? -45.55391 0.28024 -37.44127 1.000 70.04386 210 LEU C CA 1
ATOM 7909 C C . LEU B 1 210 ? -45.88379 -0.55141 -38.67704 1.000 75.00019 210 LEU C C 1
ATOM 7910 O O . LEU B 1 210 ? -46.03974 0.00593 -39.76991 1.000 72.00606 210 LEU C O 1
ATOM 7926 N N . GLN B 1 211 ? -45.99424 -1.87482 -38.52815 1.000 75.96944 211 GLN C N 1
ATOM 7927 C CA . GLN B 1 211 ? -46.37437 -2.72361 -39.65515 1.000 77.78143 211 GLN C CA 1
ATOM 7928 C C . GLN B 1 211 ? -47.72550 -2.31275 -40.22709 1.000 77.58666 211 GLN C C 1
ATOM 7929 O O . GLN B 1 211 ? -47.98657 -2.52807 -41.41655 1.000 98.26544 211 GLN C O 1
ATOM 7943 N N . ASP B 1 212 ? -48.59275 -1.72058 -39.40300 1.000 85.41831 212 ASP C N 1
ATOM 7944 C CA . ASP B 1 212 ? -49.92161 -1.30990 -39.83320 1.000 83.57727 212 ASP C CA 1
ATOM 7945 C C . ASP B 1 212 ? -50.06074 0.19119 -40.03724 1.000 77.37125 212 ASP C C 1
ATOM 7946 O O . ASP B 1 212 ? -51.01123 0.61988 -40.69739 1.000 75.13170 212 ASP C O 1
ATOM 7955 N N . VAL B 1 213 ? -49.15099 0.99184 -39.48910 1.000 76.60561 213 VAL C N 1
ATOM 7956 C CA . VAL B 1 213 ? -49.15495 2.44072 -39.67235 1.000 67.65661 213 VAL C CA 1
ATOM 7957 C C . VAL B 1 213 ? -47.78733 2.82323 -40.22997 1.000 69.77250 213 VAL C C 1
ATOM 7958 O O . VAL B 1 213 ? -46.93465 3.32823 -39.48480 1.000 70.01908 213 VAL C O 1
ATOM 7971 N N . PRO B 1 214 ? -47.53453 2.60940 -41.52479 1.000 74.33526 214 PRO C N 1
ATOM 7972 C CA . PRO B 1 214 ? -46.14473 2.68945 -42.01286 1.000 83.79090 214 PRO C CA 1
ATOM 7973 C C . PRO B 1 214 ? -45.52651 4.06885 -41.86950 1.000 76.07810 214 PRO C C 1
ATOM 7974 O O . PRO B 1 214 ? -44.34336 4.18199 -41.52416 1.000 72.35648 214 PRO C O 1
ATOM 7985 N N . ASP B 1 215 ? -46.29188 5.12414 -42.13670 1.000 70.90202 215 ASP C N 1
ATOM 7986 C CA . ASP B 1 215 ? -45.81200 6.50000 -42.02747 1.000 72.77373 215 ASP C CA 1
ATOM 7987 C C . ASP B 1 215 ? -46.32080 7.16432 -40.75525 1.000 69.36390 215 A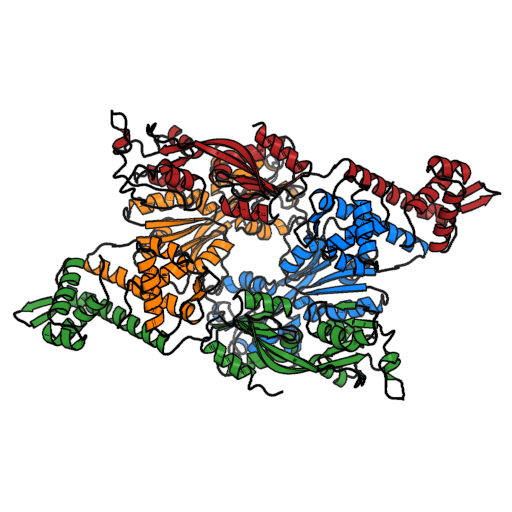SP C C 1
ATOM 7988 O O . ASP B 1 215 ? -46.73264 8.32666 -40.76504 1.000 69.58303 215 ASP C O 1
ATOM 7997 N N . ALA B 1 216 ? -46.29151 6.43044 -39.64226 1.000 64.43977 216 ALA C N 1
ATOM 7998 C CA . ALA B 1 216 ? -46.87372 6.90738 -38.39559 1.000 54.75835 216 ALA C CA 1
ATOM 7999 C C . ALA B 1 216 ? -46.33477 8.28284 -38.02677 1.000 49.63145 216 ALA C C 1
ATOM 8000 O O . ALA B 1 216 ? -45.13186 8.54239 -38.10407 1.000 58.06747 216 ALA C O 1
ATOM 8007 N N . ASN B 1 217 ? -47.24212 9.16518 -37.61763 1.000 58.03169 217 ASN C N 1
ATOM 8008 C CA . ASN B 1 217 ? -46.88737 10.52144 -37.20783 1.000 50.07145 217 ASN C CA 1
ATOM 8009 C C . ASN B 1 217 ? -46.24324 10.46748 -35.82840 1.000 49.34841 217 ASN C C 1
ATOM 8010 O O . ASN B 1 217 ? -46.93085 10.43341 -34.80638 1.000 48.19326 217 ASN C O 1
ATOM 8021 N N . ILE B 1 218 ? -44.91067 10.45097 -35.79358 1.000 52.95845 218 ILE C N 1
ATOM 8022 C CA . ILE B 1 218 ? -44.17859 10.50547 -34.53470 1.000 54.76290 218 ILE C CA 1
ATOM 8023 C C . ILE B 1 218 ? -44.15880 11.95712 -34.07587 1.000 56.20137 218 ILE C C 1
ATOM 8024 O O . ILE B 1 218 ? -43.20747 12.69738 -34.35292 1.000 53.78551 218 ILE C O 1
ATOM 8040 N N . ARG B 1 219 ? -45.21664 12.37402 -33.37750 1.000 54.73415 219 ARG C N 1
ATOM 8041 C CA . ARG B 1 219 ? -45.36461 13.78150 -33.01737 1.000 50.61504 219 ARG C CA 1
ATOM 8042 C C . ARG B 1 219 ? -44.26351 14.23216 -32.06487 1.000 58.47276 219 ARG C C 1
ATOM 8043 O O . ARG B 1 219 ? -43.75470 15.35262 -32.18313 1.000 59.35811 219 ARG C O 1
ATOM 8064 N N . LEU B 1 220 ? -43.88467 13.38067 -31.11530 1.000 53.79002 220 LEU C N 1
ATOM 8065 C CA . LEU B 1 220 ? -42.85204 13.72406 -30.14825 1.000 44.32329 220 LEU C CA 1
ATOM 8066 C C . LEU B 1 220 ? -42.03529 12.48612 -29.81346 1.000 46.18187 220 LEU C C 1
ATOM 8067 O O . LEU B 1 220 ? -42.54831 11.36414 -29.81575 1.000 49.19887 220 LEU C O 1
ATOM 8083 N N . THR B 1 221 ? -40.75559 12.70704 -29.52125 1.000 46.72182 221 THR C N 1
ATOM 8084 C CA . THR B 1 221 ? -39.84044 11.65329 -29.09033 1.000 44.66899 221 THR C CA 1
ATOM 8085 C C . THR B 1 221 ? -39.18967 12.11068 -27.79278 1.000 43.74864 221 THR C C 1
ATOM 8086 O O . THR B 1 221 ? -38.36862 13.03378 -27.79969 1.000 52.69718 221 THR C O 1
ATOM 8097 N N . LEU B 1 222 ? -39.55336 11.46954 -26.68318 1.000 42.27417 222 LEU C N 1
ATOM 8098 C CA . LEU B 1 222 ? -39.09436 11.86358 -25.35932 1.000 42.91044 222 LEU C CA 1
ATOM 8099 C C . LEU B 1 222 ? -38.51530 10.65846 -24.63562 1.000 51.05614 222 LEU C C 1
ATOM 8100 O O . LEU B 1 222 ? -39.09953 9.57089 -24.65774 1.000 50.24055 222 LEU C O 1
ATOM 8116 N N . GLY B 1 223 ? -37.37307 10.85965 -23.98232 1.000 45.38518 223 GLY C N 1
ATOM 8117 C CA . GLY B 1 223 ? -36.72997 9.79004 -23.24469 1.000 44.92967 223 GLY C CA 1
ATOM 8118 C C . GLY B 1 223 ? -37.14280 9.74910 -21.78796 1.000 50.76188 223 GLY C C 1
ATOM 8119 O O . GLY B 1 223 ? -36.32570 9.44586 -20.91291 1.000 49.72311 223 GLY C O 1
ATOM 8123 N N . HIS B 1 224 ? -38.41179 10.04348 -21.51705 1.000 46.45935 224 HIS C N 1
ATOM 8124 C CA . HIS B 1 224 ? -38.91530 10.11381 -20.14914 1.000 48.01842 224 HIS C CA 1
ATOM 8125 C C . HIS B 1 224 ? -40.35755 9.63486 -20.14430 1.000 46.05175 224 HIS C C 1
ATOM 8126 O O . HIS B 1 224 ? -41.20289 10.20514 -20.84152 1.000 42.35544 224 HIS C O 1
ATOM 8140 N N . ASN B 1 225 ? -40.63560 8.59230 -19.35838 1.000 47.02569 225 ASN C N 1
ATOM 8141 C CA . ASN B 1 225 ? -41.97070 8.00097 -19.35171 1.000 42.67185 225 ASN C CA 1
ATOM 8142 C C . ASN B 1 225 ? -43.00829 8.98123 -18.81577 1.000 44.33290 225 ASN C C 1
ATOM 8143 O O . ASN B 1 225 ? -44.08197 9.14973 -19.40453 1.000 44.71378 225 ASN C O 1
ATOM 8154 N N . GLU B 1 226 ? -42.70725 9.63674 -17.69246 1.000 41.28091 226 GLU C N 1
ATOM 8155 C CA . GLU B 1 226 ? -43.69142 10.52073 -17.07528 1.000 43.15080 226 GLU C CA 1
ATOM 8156 C C . GLU B 1 226 ? -43.98283 11.73000 -17.95320 1.000 42.04878 226 GLU C C 1
ATOM 8157 O O . GLU B 1 226 ? -45.13622 12.16423 -18.05167 1.000 44.58478 226 GLU C O 1
ATOM 8169 N N . ALA B 1 227 ? -42.95592 12.29556 -18.59119 1.000 42.29888 227 ALA C N 1
ATOM 8170 C CA . ALA B 1 227 ? -43.19017 13.39733 -19.51768 1.000 41.20213 227 ALA C CA 1
ATOM 8171 C C . ALA B 1 227 ? -44.15739 12.98358 -20.61886 1.000 38.57657 227 ALA C C 1
ATOM 8172 O O . ALA B 1 227 ? -45.04469 13.75443 -21.00062 1.000 39.78019 227 ALA C O 1
ATOM 8179 N N . ILE B 1 228 ? -44.00070 11.76471 -21.13698 1.000 41.37125 228 ILE C N 1
ATOM 8180 C CA . ILE B 1 228 ? -44.90239 11.26738 -22.17246 1.000 41.88221 228 ILE C CA 1
ATOM 8181 C C . ILE B 1 228 ? -46.33202 11.21770 -21.64784 1.000 42.21482 228 ILE C C 1
ATOM 8182 O O . ILE B 1 228 ? -47.25998 11.74910 -22.26894 1.000 40.91214 228 ILE C O 1
ATOM 8198 N N . LEU B 1 229 ? -46.52920 10.57912 -20.49339 1.000 41.60212 229 LEU C N 1
ATOM 8199 C CA . LEU B 1 229 ? -47.87697 10.41668 -19.95877 1.000 42.63619 229 LEU C CA 1
ATOM 8200 C C . LEU B 1 229 ? -48.50656 11.76389 -19.63168 1.000 42.09897 229 LEU C C 1
ATOM 8201 O O . LEU B 1 229 ? -49.70130 11.97538 -19.87609 1.000 48.44013 229 LEU C O 1
ATOM 8217 N N . LYS B 1 230 ? -47.71930 12.68860 -19.07936 1.000 42.60504 230 LYS C N 1
ATOM 8218 C CA . LYS B 1 230 ? -48.24237 14.01672 -18.77817 1.000 43.16770 230 LYS C CA 1
ATOM 8219 C C . LYS B 1 230 ? -48.75883 14.69757 -20.03833 1.000 43.06652 230 LYS C C 1
ATOM 8220 O O . LYS B 1 230 ? -49.81541 15.34079 -20.01977 1.000 47.53859 230 LYS C O 1
ATOM 8239 N N . ILE B 1 231 ? -48.02752 14.56300 -21.14509 1.000 42.59383 231 ILE C N 1
ATOM 8240 C CA . ILE B 1 231 ? -48.41686 15.23163 -22.38195 1.000 45.23739 231 ILE C CA 1
ATOM 8241 C C . ILE B 1 231 ? -49.60921 14.52845 -23.01835 1.000 42.63533 231 ILE C C 1
ATOM 8242 O O . ILE B 1 231 ? -50.48721 15.17538 -23.60197 1.000 47.25887 231 ILE C O 1
ATOM 8258 N N . VAL B 1 232 ? -49.66141 13.19933 -22.92213 1.000 41.97831 232 VAL C N 1
ATOM 8259 C CA . VAL B 1 232 ? -50.79603 12.46345 -23.47245 1.000 44.32861 232 VAL C CA 1
ATOM 8260 C C . VAL B 1 232 ? -52.06078 12.78003 -22.68452 1.000 46.74472 232 VAL C C 1
ATOM 8261 O O . VAL B 1 232 ? -53.11876 13.05998 -23.26140 1.000 44.50004 232 VAL C O 1
ATOM 8274 N N . ALA B 1 233 ? -51.97277 12.73918 -21.35205 1.000 48.84717 233 ALA C N 1
ATOM 8275 C CA . ALA B 1 233 ? -53.11926 13.10269 -20.52830 1.000 49.77554 233 ALA C CA 1
ATOM 8276 C C . ALA B 1 233 ? -53.53590 14.54641 -20.76837 1.000 54.74193 233 ALA C C 1
ATOM 8277 O O . ALA B 1 233 ? -54.72440 14.87428 -20.67332 1.000 56.84810 233 ALA C O 1
ATOM 8284 N N . GLY B 1 234 ? -52.57948 15.41893 -21.08566 1.000 58.58783 234 GLY C N 1
ATOM 8285 C CA . GLY B 1 234 ? -52.88980 16.80359 -21.38881 1.000 46.60548 234 GLY C CA 1
ATOM 8286 C C . GLY B 1 234 ? -53.67286 17.00354 -22.66605 1.000 44.84550 234 GLY C C 1
ATOM 8287 O O . GLY B 1 234 ? -54.09691 18.13168 -22.93813 1.000 55.42485 234 GLY C O 1
ATOM 8291 N N . GLY B 1 235 ? -53.85923 15.94779 -23.45811 1.000 54.33237 235 GLY C N 1
ATOM 8292 C CA . GLY B 1 235 ? -54.69500 16.00304 -24.64084 1.000 50.48859 235 GLY C CA 1
ATOM 8293 C C . GLY B 1 235 ? -53.97641 15.82722 -25.95803 1.000 48.63417 235 GLY C C 1
ATOM 8294 O O . GLY B 1 235 ? -54.63120 15.88337 -27.00631 1.000 53.27373 235 GLY C O 1
ATOM 8298 N N . LEU B 1 236 ? -52.66375 15.60850 -25.95680 1.000 61.45625 236 LEU C N 1
ATOM 8299 C CA . LEU B 1 236 ? -51.89282 15.50499 -27.19313 1.000 56.01307 236 LEU C CA 1
ATOM 8300 C C . LEU B 1 236 ? -51.53152 14.04600 -27.45440 1.000 48.22918 236 LEU C C 1
ATOM 8301 O O . LEU B 1 236 ? -50.56483 13.52294 -26.89361 1.000 52.08993 236 LEU C O 1
ATOM 8317 N N . GLY B 1 237 ? -52.31793 13.39289 -28.30715 1.000 50.05664 237 GLY C N 1
ATOM 8318 C CA . GLY B 1 237 ? -51.89058 12.15676 -28.92970 1.000 48.82543 237 GLY C CA 1
ATOM 8319 C C . GLY B 1 237 ? -52.00225 10.92707 -28.04584 1.000 46.29046 237 GLY C C 1
ATOM 8320 O O . GLY B 1 237 ? -52.78154 10.85698 -27.08859 1.000 40.33983 237 GLY C O 1
ATOM 8324 N N . MET B 1 238 ? -51.19547 9.92796 -28.40452 1.000 41.86456 238 MET C N 1
ATOM 8325 C CA . MET B 1 238 ? -51.20541 8.62984 -27.74946 1.000 41.92932 238 MET C CA 1
ATOM 8326 C C . MET B 1 238 ? -49.77244 8.16159 -27.54314 1.000 44.03929 238 MET C C 1
ATOM 8327 O O . MET B 1 238 ? -48.82769 8.70180 -28.12393 1.000 45.38095 238 MET C O 1
ATOM 8341 N N . SER B 1 239 ? -49.62216 7.12918 -26.71696 1.000 40.53548 239 SER C N 1
ATOM 8342 C CA . SER B 1 239 ? -48.33578 6.47691 -26.52362 1.000 41.19980 239 SER C CA 1
ATOM 8343 C C . SER B 1 239 ? -48.55805 4.98480 -26.33191 1.000 43.80130 239 SER C C 1
ATOM 8344 O O . SER B 1 239 ? -49.64270 4.54009 -25.95200 1.000 44.05090 239 SER C O 1
ATOM 8352 N N . CYS B 1 240 ? -47.51128 4.21294 -26.61330 1.000 44.02887 240 CYS C N 1
ATOM 8353 C CA . CYS B 1 240 ? -47.47173 2.77975 -26.34088 1.000 45.29940 240 CYS C CA 1
ATOM 8354 C C . CYS B 1 240 ? -46.43725 2.56892 -25.24111 1.000 46.02526 240 CYS C C 1
ATOM 8355 O O . CYS B 1 240 ? -45.23189 2.68539 -25.48680 1.000 43.63224 240 CYS C O 1
ATOM 8363 N N . ILE B 1 241 ? -46.90764 2.26509 -24.03010 1.000 44.83029 241 ILE C N 1
ATOM 8364 C CA . ILE B 1 241 ? -46.07138 2.32544 -22.83871 1.000 44.91746 241 ILE C CA 1
ATOM 8365 C C . ILE B 1 241 ? -46.52979 1.26461 -21.84831 1.000 48.03017 241 ILE C C 1
ATOM 8366 O O . ILE B 1 241 ? -47.65245 0.75850 -21.91749 1.000 45.81036 241 ILE C O 1
ATOM 8382 N N . SER B 1 242 ? -45.63717 0.92563 -20.91858 1.000 43.15825 242 SER C N 1
ATOM 838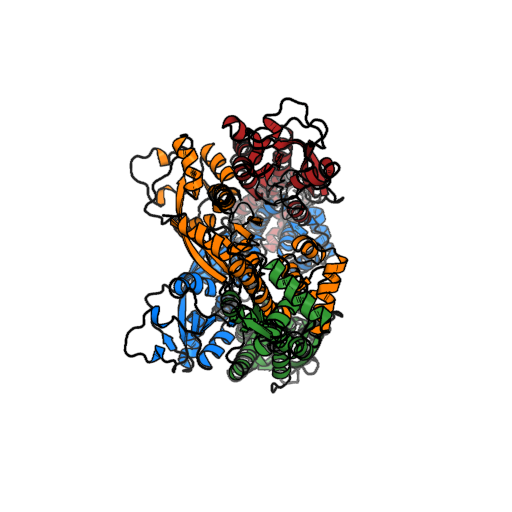3 C CA . SER B 1 242 ? -45.90192 -0.14689 -19.96919 1.000 53.10676 242 SER C CA 1
ATOM 8384 C C . SER B 1 242 ? -47.12775 0.16442 -19.12062 1.000 49.28053 242 SER C C 1
ATOM 8385 O O . SER B 1 242 ? -47.32943 1.29909 -18.68139 1.000 42.52535 242 SER C O 1
ATOM 8393 N N . ARG B 1 243 ? -47.94799 -0.86438 -18.88192 1.000 48.86094 243 ARG C N 1
ATOM 8394 C CA . ARG B 1 243 ? -49.09974 -0.70344 -18.00154 1.000 49.98861 243 ARG C CA 1
ATOM 8395 C C . ARG B 1 243 ? -48.68560 -0.34920 -16.57971 1.000 50.52802 243 ARG C C 1
ATOM 8396 O O . ARG B 1 243 ? -49.49681 0.20652 -15.82933 1.000 51.63839 243 ARG C O 1
ATOM 8417 N N . LEU B 1 244 ? -47.44714 -0.65879 -16.18897 1.000 50.32847 244 LEU C N 1
ATOM 8418 C CA . LEU B 1 244 ? -46.95308 -0.21410 -14.88886 1.000 55.39120 244 LEU C CA 1
ATOM 8419 C C . LEU B 1 244 ? -46.96467 1.30594 -14.79383 1.000 54.72147 244 LEU C C 1
ATOM 8420 O O . LEU B 1 244 ? -47.27573 1.86971 -13.73836 1.000 57.28496 244 LEU C O 1
ATOM 8436 N N . ALA B 1 245 ? -46.63102 1.98671 -15.89149 1.000 52.02286 245 ALA C N 1
ATOM 8437 C CA . ALA B 1 245 ? -46.61115 3.44377 -15.89483 1.000 53.13667 245 ALA C CA 1
ATOM 8438 C C . ALA B 1 245 ? -48.00603 4.03605 -16.05202 1.000 49.60164 245 ALA C C 1
ATOM 8439 O O . ALA B 1 245 ? -48.28167 5.11352 -15.51155 1.000 48.80201 245 ALA C O 1
ATOM 8446 N N . ILE B 1 246 ? -48.89241 3.35244 -16.77253 1.000 49.00533 246 ILE C N 1
ATOM 8447 C CA . ILE B 1 246 ? -50.20643 3.91390 -17.06750 1.000 53.22867 246 ILE C CA 1
ATOM 8448 C C . ILE B 1 246 ? -51.13151 3.79962 -15.86337 1.000 65.51975 246 ILE C C 1
ATOM 8449 O O . ILE B 1 246 ? -51.86443 4.74121 -15.54043 1.000 64.80503 246 ILE C O 1
ATOM 8465 N N . GLU B 1 247 ? -51.11245 2.65362 -15.18249 1.000 64.19490 247 GLU C N 1
ATOM 8466 C CA . GLU B 1 247 ? -52.17942 2.30667 -14.24360 1.000 70.53637 247 GLU C CA 1
ATOM 8467 C C . GLU B 1 247 ? -52.48738 3.39790 -13.22631 1.000 72.24918 247 GLU C C 1
ATOM 8468 O O . GLU B 1 247 ? -53.66759 3.75645 -13.08463 1.000 81.16624 247 GLU C O 1
ATOM 8480 N N . PRO B 1 248 ? -51.51979 3.95454 -12.49201 1.000 78.25365 248 PRO C N 1
ATOM 8481 C CA . PRO B 1 248 ? -51.87616 5.01036 -11.52700 1.000 68.83719 248 PRO C CA 1
ATOM 8482 C C . PRO B 1 248 ? -52.59010 6.18976 -12.16448 1.000 71.39899 248 PRO C C 1
ATOM 8483 O O . PRO B 1 248 ? -53.35394 6.88206 -11.48098 1.000 73.46798 248 PRO C O 1
ATOM 8494 N N . LEU B 1 249 ? -52.36762 6.44025 -13.45621 1.000 69.21898 249 LEU C N 1
ATOM 8495 C CA . LEU B 1 249 ? -53.10470 7.49654 -14.13980 1.000 63.76672 249 LEU C CA 1
ATOM 8496 C C . LEU B 1 249 ? -54.50297 7.04347 -14.53987 1.000 63.65345 249 LEU C C 1
ATOM 8497 O O . LEU B 1 249 ? -55.43259 7.85755 -14.54576 1.000 68.06863 249 LEU C O 1
ATOM 8513 N N . ILE B 1 250 ? -54.67578 5.76280 -14.87614 1.000 63.10198 250 ILE C N 1
ATOM 8514 C CA . ILE B 1 250 ? -56.01815 5.23724 -15.10762 1.000 70.59348 250 ILE C CA 1
ATOM 8515 C C . ILE B 1 250 ? -56.85097 5.36990 -13.83949 1.000 79.55894 250 ILE C C 1
ATOM 8516 O O . ILE B 1 250 ? -58.00764 5.80798 -13.87168 1.000 80.21128 250 ILE C O 1
ATOM 8532 N N . GLU B 1 251 ? -56.26850 4.98641 -12.69935 1.000 76.80441 251 GLU C N 1
ATOM 8533 C CA . GLU B 1 251 ? -56.98018 5.08284 -11.43099 1.000 82.99379 251 GLU C CA 1
ATOM 8534 C C . GLU B 1 251 ? -57.43743 6.50911 -11.15553 1.000 72.93510 251 GLU C C 1
ATOM 8535 O O . GLU B 1 251 ? -58.49389 6.71525 -10.54712 1.000 78.81961 251 GLU C O 1
ATOM 8547 N N . LYS B 1 252 ? -56.66525 7.50036 -11.59577 1.000 76.79883 252 LYS C N 1
ATOM 8548 C CA . LYS B 1 252 ? -57.00014 8.90319 -11.39905 1.000 71.86361 252 LYS C CA 1
ATOM 8549 C C . LYS B 1 252 ? -57.82028 9.48306 -12.54589 1.000 75.95350 252 LYS C C 1
ATOM 8550 O O . LYS B 1 252 ? -58.06869 10.69277 -12.56512 1.000 77.39929 252 LYS C O 1
ATOM 8569 N N . GLY B 1 253 ? -58.24055 8.65423 -13.50088 1.000 78.10101 253 GLY C N 1
ATOM 8570 C CA . GLY B 1 253 ? -59.08012 9.13042 -14.58202 1.000 67.80470 253 GLY C CA 1
ATOM 8571 C C . GLY B 1 253 ? -58.40042 10.05517 -15.56246 1.000 64.22854 253 GLY C C 1
ATOM 8572 O O . GLY B 1 253 ? -59.08348 10.80483 -16.26474 1.000 68.02477 253 GLY C O 1
ATOM 8576 N N . GLN B 1 254 ? -57.07029 10.02469 -15.63701 1.000 71.36102 254 GLN C N 1
ATOM 8577 C CA . GLN B 1 254 ? -56.32929 10.88396 -16.54948 1.000 72.42365 254 GLN C CA 1
ATOM 8578 C C . GLN B 1 254 ? -55.96817 10.19721 -17.85725 1.000 51.98499 254 GLN C C 1
ATOM 8579 O O . GLN B 1 254 ? -55.72243 10.88859 -18.85241 1.000 51.10989 254 GLN C O 1
ATOM 8593 N N . LEU B 1 255 ? -55.92641 8.86709 -17.88078 1.000 56.36371 255 LEU C N 1
ATOM 8594 C CA . LEU B 1 255 ? -55.66637 8.11290 -19.09527 1.000 54.70093 255 LEU C CA 1
ATOM 8595 C C . LEU B 1 255 ? -56.63632 6.94331 -19.17928 1.000 54.29220 255 LEU C C 1
ATOM 8596 O O . LEU B 1 255 ? -57.09218 6.41888 -18.16059 1.000 66.87052 255 LEU C O 1
ATOM 8612 N N . VAL B 1 256 ? -56.94450 6.54181 -20.40958 1.000 57.45409 256 VAL C N 1
ATOM 8613 C CA . VAL B 1 256 ? -57.69440 5.32412 -20.68383 1.000 54.82768 256 VAL C CA 1
ATOM 8614 C C . VAL B 1 256 ? -56.83941 4.44245 -21.58188 1.000 50.57608 256 VAL C C 1
ATOM 8615 O O . VAL B 1 256 ? -55.98013 4.93076 -22.32303 1.000 51.06792 256 VAL C O 1
ATOM 8628 N N . ILE B 1 257 ? -57.07264 3.13639 -21.51106 1.000 52.61627 257 ILE C N 1
ATOM 8629 C CA . ILE B 1 257 ? -56.38992 2.17181 -22.36613 1.000 57.34899 257 ILE C CA 1
ATOM 8630 C C . ILE B 1 257 ? -57.33789 1.76016 -23.48246 1.000 61.75426 257 ILE C C 1
ATOM 8631 O O . ILE B 1 257 ? -58.47277 1.34337 -23.22335 1.000 66.38817 257 ILE C O 1
ATOM 8647 N N . LEU B 1 258 ? -56.87282 1.87618 -24.72343 1.000 58.44634 258 LEU C N 1
ATOM 8648 C CA . LEU B 1 258 ? -57.64092 1.44604 -25.88203 1.000 68.81770 258 LEU C CA 1
ATOM 8649 C C . LEU B 1 258 ? -57.31955 -0.01137 -26.18471 1.000 66.82021 258 LEU C C 1
ATOM 8650 O O . LEU B 1 258 ? -56.14704 -0.39949 -26.22366 1.000 64.40719 258 LEU C O 1
ATOM 8666 N N . GLU B 1 259 ? -58.35934 -0.81524 -26.39292 1.000 74.48982 259 GLU C N 1
ATOM 8667 C CA . GLU B 1 259 ? -58.16804 -2.23018 -26.68609 1.000 68.91013 259 GLU C CA 1
ATOM 8668 C C . GLU B 1 259 ? -57.59475 -2.39706 -28.08858 1.000 71.22221 259 GLU C C 1
ATOM 8669 O O . GLU B 1 259 ? -58.20566 -1.96839 -29.07280 1.000 69.80308 259 GLU C O 1
ATOM 8681 N N . THR B 1 260 ? -56.41985 -3.01918 -28.17649 1.000 61.00154 260 THR C N 1
ATOM 8682 C CA . THR B 1 260 ? -55.75008 -3.28869 -29.44856 1.000 71.66897 260 THR C CA 1
ATOM 8683 C C . THR B 1 260 ? -55.30455 -4.74569 -29.46926 1.000 71.80854 260 THR C C 1
ATOM 8684 O O . THR B 1 260 ? -54.10599 -5.04814 -29.40738 1.000 77.98985 260 THR C O 1
ATOM 8695 N N . PRO B 1 261 ? -56.25569 -5.68310 -29.55123 1.000 69.90644 261 PRO C N 1
ATOM 8696 C CA . PRO B 1 261 ? -55.87966 -7.10752 -29.59991 1.000 74.12220 261 PRO C CA 1
ATOM 8697 C C . PRO B 1 261 ? -55.22272 -7.51444 -30.90799 1.000 78.86610 261 PRO C C 1
ATOM 8698 O O . PRO B 1 261 ? -54.60880 -8.58872 -30.96361 1.000 83.92331 261 PRO C O 1
ATOM 8709 N N . PHE B 1 262 ? -55.34088 -6.69896 -31.95791 1.000 74.50634 262 PHE C N 1
ATOM 8710 C CA . PHE B 1 262 ? -54.64908 -6.93787 -33.21963 1.000 76.08742 262 PHE C CA 1
ATOM 8711 C C . PHE B 1 262 ? -53.16202 -6.62276 -33.14542 1.000 72.75231 262 PHE C C 1
ATOM 8712 O O . PHE B 1 262 ? -52.46295 -6.77586 -34.15318 1.000 74.13747 262 PHE C O 1
ATOM 8729 N N . TRP B 1 263 ? -52.66856 -6.18600 -31.98739 1.000 68.82446 263 TRP C N 1
ATOM 8730 C CA . TRP B 1 263 ? -51.26357 -5.85943 -31.78859 1.000 73.50498 263 TRP C CA 1
ATOM 8731 C C . TRP B 1 263 ? -50.75850 -6.60932 -30.56668 1.000 69.89568 263 TRP C C 1
ATOM 8732 O O . TRP B 1 263 ? -51.38088 -6.55151 -29.50114 1.000 75.89756 263 TRP C O 1
ATOM 8753 N N . GLU B 1 264 ? -49.63707 -7.31056 -30.71472 1.000 66.77675 264 GLU C N 1
ATOM 8754 C CA . GLU B 1 264 ? -49.00439 -8.00274 -29.59600 1.000 66.48716 264 GLU C CA 1
ATOM 8755 C C . GLU B 1 264 ? -48.09815 -7.01077 -28.87416 1.000 64.00261 264 GLU C C 1
ATOM 8756 O O . GLU B 1 264 ? -47.03537 -6.64552 -29.38755 1.000 67.81938 264 GLU C O 1
ATOM 8768 N N . LEU B 1 265 ? -48.51899 -6.57289 -27.68560 1.000 63.12923 265 LEU C N 1
ATOM 8769 C CA . LEU B 1 265 ? -47.78765 -5.57291 -26.91418 1.000 58.52632 265 LEU C CA 1
ATOM 8770 C C . LEU B 1 265 ? -47.13579 -6.16856 -25.67397 1.000 70.26193 265 LEU C C 1
ATOM 8771 O O . LEU B 1 265 ? -46.89047 -5.44539 -24.69598 1.000 67.21354 265 LEU C O 1
ATOM 8787 N N . THR B 1 266 ? -46.85815 -7.46682 -25.68641 1.000 75.99754 266 THR C N 1
ATOM 8788 C CA . THR B 1 266 ? -46.10332 -8.10910 -24.62358 1.000 64.80223 266 THR C CA 1
ATOM 8789 C C . THR B 1 266 ? -44.61894 -8.04571 -24.95143 1.000 62.36945 266 THR C C 1
ATOM 8790 O O . THR B 1 266 ? -44.21251 -8.29455 -26.09103 1.000 72.22043 266 THR C O 1
ATOM 8801 N N . ARG B 1 267 ? -43.81426 -7.71789 -23.94342 1.000 60.19137 267 ARG C N 1
ATOM 8802 C CA . ARG B 1 267 ? -42.37327 -7.61124 -24.08950 1.000 65.61569 267 ARG C CA 1
ATOM 8803 C C . ARG B 1 267 ? -41.67626 -8.42218 -23.00558 1.000 59.53650 267 ARG C C 1
ATOM 8804 O O . ARG B 1 267 ? -42.12183 -8.43039 -21.84984 1.000 60.49235 267 ARG C O 1
ATOM 8825 N N . PRO B 1 268 ? -40.58136 -9.10503 -23.33773 1.000 63.28509 268 PRO C N 1
ATOM 8826 C CA . PRO B 1 268 ? -39.80935 -9.80024 -22.30324 1.000 60.32797 268 PRO C CA 1
ATOM 8827 C C . PRO B 1 268 ? -38.86453 -8.86433 -21.56507 1.000 61.99824 268 PRO C C 1
ATOM 8828 O O . PRO B 1 268 ? -38.30099 -7.92961 -22.13725 1.000 62.52366 268 PRO C O 1
ATOM 8839 N N . LEU B 1 269 ? -38.70405 -9.12876 -20.27064 1.000 59.32134 269 LEU C N 1
ATOM 8840 C CA . LEU B 1 269 ? -37.66546 -8.51832 -19.45573 1.000 56.28879 269 LEU C CA 1
ATOM 8841 C C . LEU B 1 269 ? -36.58801 -9.56009 -19.19161 1.000 61.29251 269 LEU C C 1
ATOM 8842 O O . LEU B 1 269 ? -36.89188 -10.73469 -18.96036 1.000 53.84879 269 LEU C O 1
ATOM 8858 N N . HIS B 1 270 ? -35.32904 -9.13173 -19.23098 1.000 55.76543 270 HIS C N 1
ATOM 8859 C CA . HIS B 1 270 ? -34.20525 -10.05448 -19.20598 1.000 54.62479 270 HIS C CA 1
ATOM 8860 C C . HIS B 1 270 ? -33.19827 -9.66484 -18.13558 1.000 53.61019 270 HIS C C 1
ATOM 8861 O O . HIS B 1 270 ? -32.97410 -8.47903 -17.87653 1.000 50.03150 270 HIS C O 1
ATOM 8875 N N . LEU B 1 271 ? -32.59851 -10.67909 -17.51621 1.000 52.56006 271 LEU C N 1
ATOM 8876 C CA . LEU B 1 271 ? -31.37366 -10.51155 -16.74788 1.000 52.98822 271 LEU C CA 1
ATOM 8877 C C . LEU B 1 271 ? -30.19608 -10.75459 -17.68316 1.000 52.25651 271 LEU C C 1
ATOM 8878 O O . LEU B 1 271 ? -30.14233 -11.78353 -18.36467 1.000 57.11224 271 LEU C O 1
ATOM 8894 N N . LEU B 1 272 ? -29.26230 -9.80746 -17.72559 1.000 49.71071 272 LEU C N 1
ATOM 8895 C CA . LEU B 1 272 ? -28.20214 -9.79191 -18.72608 1.000 51.31444 272 LEU C CA 1
ATOM 8896 C C . LEU B 1 272 ? -26.85153 -9.82658 -18.02716 1.000 53.46242 272 LEU C C 1
ATOM 8897 O O . LEU B 1 272 ? -26.51618 -8.90942 -17.26994 1.000 50.27801 272 LEU C O 1
ATOM 8913 N N . VAL B 1 273 ? -26.08440 -10.88737 -18.28009 1.000 54.26077 273 VAL C N 1
ATOM 8914 C CA . VAL B 1 273 ? -24.74481 -11.05406 -17.73272 1.000 55.72323 273 VAL C CA 1
ATOM 8915 C C . VAL B 1 273 ? -23.80796 -11.45202 -18.86771 1.000 57.09824 273 VAL C C 1
ATOM 8916 O O . VAL B 1 273 ? -24.23825 -11.83498 -19.95539 1.000 66.17449 273 VAL C O 1
ATOM 8929 N N . HIS B 1 274 ? -22.50868 -11.35677 -18.59629 1.000 58.93138 274 HIS C N 1
ATOM 8930 C CA . HIS B 1 274 ? -21.48538 -11.73680 -19.56012 1.000 60.46027 274 HIS C CA 1
ATOM 8931 C C . HIS B 1 274 ? -21.09605 -13.19314 -19.33313 1.000 61.76494 274 HIS C C 1
ATOM 8932 O O . HIS B 1 274 ? -20.74746 -13.58113 -18.21365 1.000 65.86469 274 HIS C O 1
ATOM 8946 N N . ARG B 1 275 ? -21.15646 -13.99371 -20.39948 1.000 63.15686 275 ARG C N 1
ATOM 8947 C CA . ARG B 1 275 ? -20.92013 -15.42843 -20.27392 1.000 70.28117 275 ARG C CA 1
ATOM 8948 C C . ARG B 1 275 ? -19.52104 -15.75122 -19.77048 1.000 72.08786 275 ARG C C 1
ATOM 8949 O O . ARG B 1 275 ? -19.30257 -16.84929 -19.24524 1.000 77.15552 275 ARG C O 1
ATOM 8970 N N . GLN B 1 276 ? -18.57149 -14.82979 -19.91800 1.000 68.25128 276 GLN C N 1
ATOM 8971 C CA . GLN B 1 276 ? -17.18604 -15.05800 -19.53324 1.000 72.08612 276 GLN C CA 1
ATOM 8972 C C . GLN B 1 276 ? -16.82477 -14.42537 -18.19567 1.000 64.04637 276 GLN C C 1
ATOM 8973 O O . GLN B 1 276 ? -15.66347 -14.50845 -17.78195 1.000 79.38569 276 GLN C O 1
ATOM 8987 N N . LYS B 1 277 ? -17.78037 -13.80685 -17.51062 1.000 61.07517 277 LYS C N 1
ATOM 8988 C CA . LYS B 1 277 ? -17.52349 -13.11742 -16.25467 1.000 64.60330 277 LYS C CA 1
ATOM 8989 C C . LYS B 1 277 ? -17.83068 -14.04484 -15.08774 1.000 62.15499 277 LYS C C 1
ATOM 8990 O O . LYS B 1 277 ? -18.92066 -14.62262 -15.01505 1.000 48.85216 277 LYS C O 1
ATOM 9009 N N . TYR B 1 278 ? -16.86529 -14.18855 -14.18160 1.000 52.69597 278 TYR C N 1
ATOM 9010 C CA . TYR B 1 278 ? -17.08314 -14.97585 -12.97660 1.000 50.74613 278 TYR C CA 1
ATOM 9011 C C . TYR B 1 278 ? -18.27351 -14.42994 -12.19667 1.000 50.53623 278 TYR C C 1
ATOM 9012 O O . TYR B 1 278 ? -18.45387 -13.21497 -12.07144 1.000 43.04097 278 TYR C O 1
ATOM 9030 N N . GLN B 1 279 ? -19.09192 -15.33929 -11.67126 1.000 47.61447 279 GLN C N 1
ATOM 9031 C CA . GLN B 1 279 ? -20.28933 -14.98952 -10.91405 1.000 44.09117 279 GLN C CA 1
ATOM 9032 C C . GLN B 1 279 ? -20.06421 -15.36160 -9.45378 1.000 48.84942 279 GLN C C 1
ATOM 9033 O O . GLN B 1 279 ? -19.98546 -16.54774 -9.11454 1.000 50.49555 279 GLN C O 1
ATOM 9047 N N . GLY B 1 280 ? -19.96758 -14.35308 -8.59395 1.000 47.93936 280 GLY C N 1
ATOM 9048 C CA . GLY B 1 280 ? -19.78685 -14.58095 -7.17881 1.000 45.42003 280 GLY C CA 1
ATOM 9049 C C . GLY B 1 280 ? -21.08918 -14.91225 -6.48968 1.000 47.09149 280 GLY C C 1
ATOM 9050 O O . GLY B 1 280 ? -22.18316 -14.87355 -7.07858 1.000 44.00538 280 GLY C O 1
ATOM 9054 N N . PRO B 1 281 ? -20.98977 -15.25069 -5.20128 1.000 43.39573 281 PRO C N 1
ATOM 9055 C CA . PRO B 1 281 ? -22.20990 -15.59057 -4.44648 1.000 42.12990 281 PRO C CA 1
ATOM 9056 C C . PRO B 1 281 ? -23.18304 -14.43308 -4.33082 1.000 40.33358 281 PRO C C 1
ATOM 9057 O O . PRO B 1 281 ? -24.40080 -14.65594 -4.30385 1.000 41.26993 281 PRO C O 1
ATOM 9068 N N . GLY B 1 282 ? -22.68705 -13.19672 -4.26132 1.000 38.92986 282 GLY C N 1
ATOM 9069 C CA . GLY B 1 282 ? -23.58604 -12.05722 -4.18516 1.000 42.50535 282 GLY C CA 1
ATOM 9070 C C . GLY B 1 282 ? -24.41617 -11.88706 -5.44193 1.000 40.26588 282 GLY C C 1
ATOM 9071 O O . GLY B 1 282 ? -25.62028 -11.62255 -5.37240 1.000 38.92460 282 GLY C O 1
ATOM 9075 N N . LEU B 1 283 ? -23.78510 -12.03043 -6.60952 1.000 42.36085 283 LEU C N 1
ATOM 9076 C CA . LEU B 1 283 ? -24.52897 -11.95344 -7.86082 1.000 41.37377 283 LEU C CA 1
ATOM 9077 C C . LEU B 1 283 ? -25.56531 -13.06500 -7.95066 1.000 41.14093 283 LEU C C 1
ATOM 9078 O O . LEU B 1 283 ? -26.69413 -12.83670 -8.40076 1.000 42.28233 283 LEU C O 1
ATOM 9094 N N . LYS B 1 284 ? -25.20061 -14.27888 -7.53213 1.000 44.39901 284 LYS C N 1
ATOM 9095 C CA . LYS B 1 284 ? -26.14064 -15.39125 -7.59659 1.000 44.01676 284 LYS C CA 1
ATOM 9096 C C . LYS B 1 284 ? -27.30410 -15.19359 -6.63712 1.000 44.32277 284 LYS C C 1
ATOM 9097 O O . LYS B 1 284 ? -28.43330 -15.59244 -6.94127 1.000 47.94943 284 LYS C O 1
ATOM 9116 N N . ALA B 1 285 ? -27.05583 -14.57270 -5.48303 1.000 44.62768 285 ALA C N 1
ATOM 9117 C CA . ALA B 1 285 ? -28.14550 -14.28661 -4.55676 1.000 42.04459 285 ALA C CA 1
ATOM 9118 C C . ALA B 1 285 ? -29.10446 -13.25743 -5.13949 1.000 42.62567 285 ALA C C 1
ATOM 9119 O O . ALA B 1 285 ? -30.32741 -13.41537 -5.04202 1.000 44.31500 285 ALA C O 1
ATOM 9126 N N . PHE B 1 286 ? -28.57250 -12.19643 -5.74947 1.000 40.42221 286 PHE C N 1
ATOM 9127 C CA . PHE B 1 286 ? -29.44018 -11.16859 -6.31555 1.000 41.90923 286 PHE C CA 1
ATOM 9128 C C . PHE B 1 286 ? -30.20959 -11.69611 -7.51962 1.000 41.28197 286 PHE C C 1
ATOM 9129 O O . PHE B 1 286 ? -31.39023 -11.37357 -7.69948 1.000 44.27574 286 PHE C O 1
ATOM 9146 N N . MET B 1 287 ? -29.56169 -12.50920 -8.35775 1.000 43.02805 287 MET C N 1
ATOM 9147 C CA . MET B 1 287 ? -30.24913 -13.06124 -9.51994 1.000 43.96919 287 MET C CA 1
ATOM 9148 C C . MET B 1 287 ? -31.37401 -14.00095 -9.10095 1.000 46.34211 287 MET C C 1
ATOM 9149 O O . MET B 1 287 ? -32.47658 -13.94280 -9.65662 1.000 50.81338 287 MET C O 1
ATOM 9163 N N . ASN B 1 288 ? -31.11511 -14.87706 -8.12602 1.000 42.46348 288 ASN C N 1
ATOM 9164 C CA . ASN B 1 288 ? -32.17944 -15.73338 -7.61240 1.000 48.42529 288 ASN C CA 1
ATOM 9165 C C . ASN B 1 288 ? -33.28916 -14.90247 -6.98185 1.000 48.48929 288 ASN C C 1
ATOM 9166 O O . ASN B 1 288 ? -34.47635 -15.21403 -7.13821 1.000 51.08359 288 ASN C O 1
ATOM 9177 N N . PHE B 1 289 ? -32.91942 -13.84097 -6.26070 1.000 43.61777 289 PHE C N 1
ATOM 9178 C CA . PHE B 1 289 ? -33.91647 -12.96366 -5.65817 1.000 44.76712 289 PHE C CA 1
ATOM 9179 C C . PHE B 1 289 ? -34.82994 -12.36995 -6.72361 1.000 44.20411 289 PHE C C 1
ATOM 9180 O O . PHE B 1 289 ? -36.05714 -12.37862 -6.58005 1.000 46.50217 289 PHE C O 1
ATOM 9197 N N . CYS B 1 290 ? -34.24552 -11.85933 -7.81040 1.000 44.05454 290 CYS C N 1
ATOM 9198 C CA . CYS B 1 290 ? -35.05188 -11.32199 -8.90289 1.000 47.61404 290 CYS C CA 1
ATOM 9199 C C . CYS B 1 290 ? -35.96653 -12.39234 -9.48744 1.000 48.41857 290 CYS C C 1
ATOM 9200 O O . CYS B 1 290 ? -37.15188 -12.14318 -9.73433 1.000 51.71448 290 CYS C O 1
ATOM 9208 N N . GLU B 1 291 ? -35.43066 -13.59299 -9.72035 1.000 58.29698 291 GLU C N 1
ATOM 9209 C CA . GLU B 1 291 ? -36.24327 -14.66620 -10.28689 1.000 55.79717 291 GLU C CA 1
ATOM 9210 C C . GLU B 1 291 ? -37.42508 -15.00181 -9.38549 1.000 62.40675 291 GLU C C 1
ATOM 9211 O O . GLU B 1 291 ? -38.51764 -15.31781 -9.87056 1.000 69.91218 291 GLU C O 1
ATOM 9223 N N . ASN B 1 292 ? -37.22699 -14.93503 -8.07198 1.000 59.13444 292 ASN C N 1
ATOM 9224 C CA A ASN B 1 292 ? -38.23476 -15.30123 -7.08791 0.587 63.80314 292 ASN C CA 1
ATOM 9225 C CA B ASN B 1 292 ? -38.26141 -15.31480 -7.12035 0.413 63.66977 292 ASN C CA 1
ATOM 9226 C C . ASN B 1 292 ? -39.21537 -14.17205 -6.79122 1.000 70.38877 292 ASN C C 1
ATOM 9227 O O . ASN B 1 292 ? -40.02706 -14.30591 -5.86952 1.000 64.99084 292 ASN C O 1
ATOM 9248 N N . ARG B 1 293 ? -39.15303 -13.06711 -7.53071 1.000 64.10066 293 ARG C N 1
ATOM 9249 C CA . ARG B 1 293 ? -40.07429 -11.95994 -7.31610 1.000 71.82216 293 ARG C CA 1
ATOM 9250 C C . ARG B 1 293 ? -41.44301 -12.29166 -7.89631 1.000 73.95361 293 ARG C C 1
ATOM 9251 O O . ARG B 1 293 ? -41.55019 -12.90516 -8.96156 1.000 72.90871 293 ARG C O 1
ATOM 9272 N N . VAL B 1 294 ? -42.49221 -11.87529 -7.18936 1.000 83.60660 294 VAL C N 1
ATOM 9273 C CA . VAL B 1 294 ? -43.85916 -12.04103 -7.67277 1.000 84.03790 294 VAL C CA 1
ATOM 9274 C C . VAL B 1 294 ? -44.03520 -11.20223 -8.93144 1.000 85.69812 294 VAL C C 1
ATOM 9275 O O . VAL B 1 294 ? -43.17440 -10.38260 -9.27022 1.000 88.94006 294 VAL C O 1
ATOM 9288 N N . ASN B 1 295 ? -45.14835 -11.39947 -9.63206 1.000 97.62241 295 ASN C N 1
ATOM 9289 C CA . ASN B 1 295 ? -45.46673 -10.58828 -10.80218 1.000 94.26816 295 ASN C CA 1
ATOM 9290 C C . ASN B 1 295 ? -46.86295 -9.98636 -10.66111 1.000 108.32083 295 ASN C C 1
ATOM 9291 O O . ASN B 1 295 ? -47.17371 -9.33619 -9.66224 1.000 111.42063 295 ASN C O 1
ATOM 9302 N N . MET C 1 1 ? -1.46006 -26.86319 2.61636 1.000 65.00921 1 MET B N 1
ATOM 9303 C CA . MET C 1 1 ? -1.22844 -25.55447 1.94043 1.000 67.63836 1 MET B CA 1
ATOM 9304 C C . MET C 1 1 ? -0.40864 -25.74209 0.66875 1.000 64.80936 1 MET B C 1
ATOM 9305 O O . MET C 1 1 ? 0.77766 -26.06359 0.73076 1.000 62.92610 1 MET B O 1
ATOM 9321 N N . ARG C 1 2 ? -1.04291 -25.53899 -0.48703 1.000 59.81274 2 ARG B N 1
ATOM 9322 C CA . ARG C 1 2 ? -0.33300 -25.59526 -1.75794 1.000 60.84534 2 ARG B CA 1
ATOM 9323 C C . ARG C 1 2 ? 0.02238 -24.22061 -2.30619 1.000 45.39865 2 ARG B C 1
ATOM 9324 O O . ARG C 1 2 ? 0.90196 -24.12597 -3.16746 1.000 57.47477 2 ARG B O 1
ATOM 9345 N N . MET C 1 3 ? -0.62952 -23.16015 -1.83535 1.000 51.45882 3 MET B N 1
ATOM 9346 C CA . MET C 1 3 ? -0.34009 -21.82569 -2.33752 1.000 52.25882 3 MET B CA 1
ATOM 9347 C C . MET C 1 3 ? 0.93158 -21.28627 -1.69527 1.000 45.52521 3 MET B C 1
ATOM 9348 O O . MET C 1 3 ? 1.26670 -21.61246 -0.55267 1.000 39.65423 3 MET B O 1
ATOM 9362 N N . THR C 1 4 ? 1.64272 -20.45266 -2.44899 1.000 38.15258 4 THR B N 1
ATOM 9363 C CA . THR C 1 4 ? 2.95604 -19.96563 -2.06881 1.000 44.33754 4 THR B CA 1
ATOM 9364 C C . THR C 1 4 ? 2.97838 -18.44210 -2.08350 1.000 39.49253 4 THR B C 1
ATOM 9365 O O . THR C 1 4 ? 2.13452 -17.79168 -2.70591 1.000 33.87758 4 THR B O 1
ATOM 9376 N N . LEU C 1 5 ? 3.96302 -17.87661 -1.38130 1.000 34.23649 5 LEU B N 1
ATOM 9377 C CA . LEU C 1 5 ? 4.15597 -16.43152 -1.42575 1.000 43.25444 5 LEU B CA 1
ATOM 9378 C C . LEU C 1 5 ? 4.45904 -15.96859 -2.84411 1.000 43.13317 5 LEU B C 1
ATOM 9379 O O . LEU C 1 5 ? 4.04664 -14.87701 -3.25114 1.000 35.31348 5 LEU B O 1
ATOM 9395 N N . ARG C 1 6 ? 5.18533 -16.78701 -3.60984 1.000 40.77277 6 ARG B N 1
ATOM 9396 C CA A ARG C 1 6 ? 5.44925 -16.45788 -5.00528 0.527 66.63259 6 ARG B CA 1
ATOM 9397 C CA B ARG C 1 6 ? 5.44873 -16.45067 -5.00599 0.473 58.65482 6 ARG B CA 1
ATOM 9398 C C . ARG C 1 6 ? 4.14872 -16.28210 -5.77975 1.000 40.70089 6 ARG B C 1
ATOM 9399 O O . ARG C 1 6 ? 4.00215 -15.33471 -6.56047 1.000 37.28785 6 ARG B O 1
ATOM 9440 N N . GLN C 1 7 ? 3.19117 -17.18709 -5.57353 1.000 40.74077 7 GLN B N 1
ATOM 9441 C CA . GLN C 1 7 ? 1.91105 -17.07481 -6.26290 1.000 40.98888 7 GLN B CA 1
ATOM 9442 C C . GLN C 1 7 ? 1.14223 -15.84163 -5.80176 1.000 38.25035 7 GLN B C 1
ATOM 9443 O O . GLN C 1 7 ? 0.56762 -15.11962 -6.62442 1.000 35.75492 7 GLN B O 1
ATOM 9457 N N . LEU C 1 8 ? 1.12118 -15.58219 -4.49120 1.000 37.40075 8 LEU B N 1
ATOM 9458 C CA . LEU C 1 8 ? 0.46862 -14.37208 -4.00202 1.000 42.86796 8 LEU B CA 1
ATOM 9459 C C . LEU C 1 8 ? 1.09307 -13.12636 -4.61942 1.000 39.91136 8 LEU B C 1
ATOM 9460 O O . LEU C 1 8 ? 0.38243 -12.18889 -5.00078 1.000 32.24307 8 LEU B O 1
ATOM 9476 N N . ALA C 1 9 ? 2.42423 -13.09993 -4.73038 1.000 35.25165 9 ALA B N 1
ATOM 9477 C CA . ALA C 1 9 ? 3.09091 -11.92845 -5.29274 1.000 40.12170 9 ALA B CA 1
ATOM 9478 C C . ALA C 1 9 ? 2.73236 -11.74351 -6.76159 1.000 38.62071 9 ALA B C 1
ATOM 9479 O O . ALA C 1 9 ? 2.57746 -10.60865 -7.23116 1.000 36.87295 9 ALA B O 1
ATOM 9486 N N . VAL C 1 10 ? 2.59664 -12.84263 -7.50484 1.000 39.02716 10 VAL B N 1
ATOM 9487 C CA . VAL C 1 10 ? 2.16928 -12.74831 -8.89752 1.000 42.08644 10 VAL B CA 1
ATOM 9488 C C . VAL C 1 10 ? 0.74614 -12.20939 -8.97271 1.000 31.89876 10 VAL B C 1
ATOM 9489 O O . VAL C 1 10 ? 0.44957 -11.28903 -9.74371 1.000 35.45692 10 VAL B O 1
ATOM 9502 N N . PHE C 1 11 ? -0.15508 -12.78495 -8.17266 1.000 38.74323 11 PHE B N 1
ATOM 9503 C CA . PHE C 1 11 ? -1.53538 -12.31291 -8.12420 1.000 39.87685 11 PHE B CA 1
ATOM 9504 C C . PHE C 1 11 ? -1.59800 -10.81106 -7.88228 1.000 41.80579 11 PHE B C 1
ATOM 9505 O O . PHE C 1 11 ? -2.39488 -10.10567 -8.51228 1.000 38.52307 11 PHE B O 1
ATOM 9522 N N . VAL C 1 12 ? -0.75512 -10.29885 -6.98483 1.000 37.09138 12 VAL B N 1
ATOM 9523 C CA . VAL C 1 12 ? -0.73955 -8.86392 -6.71844 1.000 48.68860 12 VAL B CA 1
ATOM 9524 C C . VAL C 1 12 ? -0.19996 -8.10442 -7.92451 1.000 40.67329 12 VAL B C 1
ATOM 9525 O O . VAL C 1 12 ? -0.78475 -7.10686 -8.36342 1.000 40.34813 12 VAL B O 1
ATOM 9538 N N . ALA C 1 13 ? 0.92367 -8.56268 -8.48049 1.000 40.91560 13 ALA B N 1
ATOM 9539 C CA . ALA C 1 13 ? 1.55004 -7.83814 -9.58126 1.000 43.95865 13 ALA B CA 1
ATOM 9540 C C . ALA C 1 13 ? 0.63607 -7.78075 -10.79875 1.000 48.60644 13 ALA B C 1
ATOM 9541 O O . ALA C 1 13 ? 0.59274 -6.76456 -11.50358 1.000 45.56199 13 ALA B O 1
ATOM 9548 N N . VAL C 1 14 ? -0.10299 -8.85889 -11.06763 1.000 39.50529 14 VAL B N 1
ATOM 9549 C CA . VAL C 1 14 ? -1.05113 -8.83654 -12.17816 1.000 43.21683 14 VAL B CA 1
ATOM 9550 C C . VAL C 1 14 ? -2.12318 -7.78422 -11.93248 1.000 48.49919 14 VAL B C 1
ATOM 9551 O O . VAL C 1 14 ? -2.51338 -7.04483 -12.84449 1.000 46.34985 14 VAL B O 1
ATOM 9564 N N . ALA C 1 15 ? -2.61491 -7.69573 -10.69449 1.000 46.09839 15 ALA B N 1
ATOM 9565 C CA . ALA C 1 15 ? -3.59911 -6.67325 -10.36545 1.000 50.31791 15 ALA B CA 1
ATOM 9566 C C . ALA C 1 15 ? -3.03273 -5.27248 -10.55369 1.000 51.30043 15 ALA B C 1
ATOM 9567 O O . ALA C 1 15 ? -3.77292 -4.34314 -10.89118 1.000 58.92699 15 ALA B O 1
ATOM 9574 N N . GLN C 1 16 ? -1.72788 -5.10409 -10.34687 1.000 54.79646 16 GLN B N 1
ATOM 9575 C CA . GLN C 1 16 ? -1.10566 -3.78791 -10.41695 1.000 70.69555 16 GLN B CA 1
ATOM 9576 C C . GLN C 1 16 ? -0.60152 -3.43969 -11.80939 1.000 64.34667 16 GLN B C 1
ATOM 9577 O O . GLN C 1 16 ? -0.54120 -2.25358 -12.15627 1.000 63.07731 16 GLN B O 1
ATOM 9591 N N . GLU C 1 17 ? -0.24134 -4.43623 -12.61690 1.000 62.73358 17 GLU B N 1
ATOM 9592 C CA . GLU C 1 17 ? 0.32238 -4.18864 -13.93892 1.000 62.23337 17 GLU B CA 1
ATOM 9593 C C . GLU C 1 17 ? -0.66675 -4.42442 -15.07019 1.000 63.05185 17 GLU B C 1
ATOM 9594 O O . GLU C 1 17 ? -0.54075 -3.79473 -16.12521 1.000 64.50233 17 GLU B O 1
ATOM 9606 N N . GLY C 1 18 ? -1.63962 -5.31565 -14.88688 1.000 63.44527 18 GLY B N 1
ATOM 9607 C CA . GLY C 1 18 ? -2.67300 -5.55151 -15.86823 1.000 63.59752 18 GLY B CA 1
ATOM 9608 C C . GLY C 1 18 ? -2.40949 -6.70761 -16.81042 1.000 73.00329 18 GLY B C 1
ATOM 9609 O O . GLY C 1 18 ? -3.35795 -7.21598 -17.42195 1.000 70.00245 18 GLY B O 1
ATOM 9613 N N . THR C 1 19 ? -1.15484 -7.13040 -16.95561 1.000 62.52678 19 THR B N 1
ATOM 9614 C CA . THR C 1 19 ? -0.81401 -8.26117 -17.80484 1.000 64.94801 19 THR B CA 1
ATOM 9615 C C . THR C 1 19 ? 0.19200 -9.14131 -17.07687 1.000 59.03748 19 THR B C 1
ATOM 9616 O O . THR C 1 19 ? 0.89466 -8.69497 -16.16760 1.000 57.35449 19 THR B O 1
ATOM 9627 N N . VAL C 1 20 ? 0.25072 -10.40846 -17.48925 1.000 51.57012 20 VAL B N 1
ATOM 9628 C CA . VAL C 1 20 ? 1.21693 -11.33115 -16.90112 1.000 49.74931 20 VAL B CA 1
ATOM 9629 C C . VAL C 1 20 ? 2.63725 -10.89843 -17.24041 1.000 49.39519 20 VAL B C 1
ATOM 9630 O O . VAL C 1 20 ? 3.52416 -10.89567 -16.37792 1.000 48.87969 20 VAL B O 1
ATOM 9643 N N . THR C 1 21 ? 2.87309 -10.52815 -18.50095 1.000 48.24717 21 THR B N 1
ATOM 9644 C CA . THR C 1 21 ? 4.21583 -10.14692 -18.92653 1.000 51.17038 21 THR B CA 1
ATOM 9645 C C . THR C 1 21 ? 4.76329 -9.01554 -18.06674 1.000 55.87752 21 THR B C 1
ATOM 9646 O O . THR C 1 21 ? 5.90592 -9.07124 -17.59992 1.000 58.43981 21 THR B O 1
ATOM 9657 N N . LYS C 1 22 ? 3.95857 -7.97275 -17.84931 1.000 62.44398 22 LYS B N 1
ATOM 9658 C CA . LYS C 1 22 ? 4.40889 -6.86134 -17.01942 1.000 54.07274 22 LYS B CA 1
ATOM 9659 C C . LYS C 1 22 ? 4.54700 -7.27344 -15.56128 1.000 51.22184 22 LYS B C 1
ATOM 9660 O O . LYS C 1 22 ? 5.43632 -6.77673 -14.86011 1.000 57.66457 22 LYS B O 1
ATOM 9679 N N . ALA C 1 23 ? 3.68459 -8.17435 -15.08706 1.000 49.20775 23 ALA B N 1
ATOM 9680 C CA . ALA C 1 23 ? 3.82759 -8.68725 -13.72914 1.000 50.63486 23 ALA B CA 1
ATOM 9681 C C . ALA C 1 23 ? 5.12773 -9.46506 -13.57289 1.000 51.88788 23 ALA B C 1
ATOM 9682 O O . ALA C 1 23 ? 5.83210 -9.31877 -12.56751 1.000 51.13216 23 ALA B O 1
ATOM 9689 N N . SER C 1 24 ? 5.46398 -10.29582 -14.56322 1.000 50.70011 24 SER B N 1
ATOM 9690 C CA . SER C 1 24 ? 6.66573 -11.11858 -14.46313 1.000 53.48072 24 SER B CA 1
ATOM 9691 C C . SER C 1 24 ? 7.91369 -10.25689 -14.31120 1.000 56.61597 24 SER B C 1
ATOM 9692 O O . SER C 1 24 ? 8.85163 -10.63027 -13.59690 1.000 52.86179 24 SER B O 1
ATOM 9700 N N . ASP C 1 25 ? 7.94599 -9.10001 -14.97655 1.000 55.13685 25 ASP B N 1
ATOM 9701 C CA . ASP C 1 25 ? 9.08142 -8.19597 -14.82304 1.000 60.41362 25 ASP B CA 1
ATOM 9702 C C . ASP C 1 25 ? 9.08408 -7.54473 -13.44547 1.000 64.71919 25 ASP B C 1
ATOM 9703 O O . ASP C 1 25 ? 10.14774 -7.35244 -12.84515 1.000 71.66539 25 ASP B O 1
ATOM 9712 N N . ALA C 1 26 ? 7.90233 -7.20411 -12.92502 1.000 55.40149 26 ALA B N 1
ATOM 9713 C CA . ALA C 1 26 ? 7.83067 -6.54491 -11.62571 1.000 58.03228 26 ALA B CA 1
ATOM 9714 C C . ALA C 1 26 ? 8.29878 -7.47030 -10.50935 1.000 58.35498 26 ALA B C 1
ATOM 9715 O O . ALA C 1 26 ? 8.93736 -7.02087 -9.55113 1.000 61.77528 26 ALA B O 1
ATOM 9722 N N . VAL C 1 27 ? 7.99284 -8.76329 -10.61376 1.000 53.94411 27 VAL B N 1
ATOM 9723 C CA . VAL C 1 27 ? 8.42044 -9.74118 -9.62021 1.000 54.00633 27 VAL B CA 1
ATOM 9724 C C . VAL C 1 27 ? 9.66187 -10.50294 -10.07390 1.000 60.93152 27 VAL B C 1
ATOM 9725 O O . VAL C 1 27 ? 10.07363 -11.46030 -9.41142 1.000 66.52331 27 VAL B O 1
ATOM 9738 N N . ARG C 1 28 ? 10.26776 -10.09714 -11.18795 1.000 62.94921 28 ARG B N 1
ATOM 9739 C CA . ARG C 1 28 ? 11.51901 -10.67915 -11.66776 1.000 69.62453 28 ARG B CA 1
ATOM 9740 C C . ARG C 1 28 ? 11.41547 -12.19909 -11.78069 1.000 66.31258 28 ARG B C 1
ATOM 9741 O O . ARG C 1 28 ? 12.26420 -12.95282 -11.29755 1.000 53.56736 28 ARG B O 1
ATOM 9762 N N . LEU C 1 29 ? 10.34400 -12.64143 -12.43042 1.000 59.31847 29 LEU B N 1
ATOM 9763 C CA . LEU C 1 29 ? 10.18752 -14.01019 -12.88987 1.000 49.05249 29 LEU B CA 1
ATOM 9764 C C . LEU C 1 29 ? 10.08794 -13.99861 -14.40929 1.000 53.24666 29 LEU B C 1
ATOM 9765 O O . LEU C 1 29 ? 9.81514 -12.96623 -15.02561 1.000 59.32566 29 LEU B O 1
ATOM 9781 N N . THR C 1 30 ? 10.31731 -15.15903 -15.01178 1.000 51.31191 30 THR B N 1
ATOM 9782 C CA . THR C 1 30 ? 10.05680 -15.30069 -16.43252 1.000 53.08413 30 THR B CA 1
ATOM 9783 C C . THR C 1 30 ? 8.55497 -15.24082 -16.69621 1.000 46.32093 30 THR B C 1
ATOM 9784 O O . THR C 1 30 ? 7.73056 -15.38163 -15.78571 1.000 44.27827 30 THR B O 1
ATOM 9795 N N . GLN C 1 31 ? 8.20089 -15.02094 -17.96266 1.000 50.15348 31 GLN B N 1
ATOM 9796 C CA . GLN C 1 31 ? 6.79517 -15.07575 -18.34879 1.000 49.12942 31 GLN B CA 1
ATOM 9797 C C . GLN C 1 31 ? 6.18151 -16.41603 -17.96421 1.000 45.80895 31 GLN B C 1
ATOM 9798 O O . GLN C 1 31 ? 5.10738 -16.47027 -17.35437 1.000 42.88912 31 GLN B O 1
ATOM 9812 N N . SER C 1 32 ? 6.85888 -17.51241 -18.31186 1.000 44.97928 32 SER B N 1
ATOM 9813 C CA . SER C 1 32 ? 6.30209 -18.84106 -18.07694 1.000 44.10920 32 SER B CA 1
ATOM 9814 C C . SER C 1 32 ? 6.10845 -19.10177 -16.58866 1.000 38.14717 32 SER B C 1
ATOM 9815 O O . SER C 1 32 ? 5.03283 -19.53220 -16.15765 1.000 44.25403 32 SER B O 1
ATOM 9823 N N . ALA C 1 33 ? 7.14384 -18.85067 -15.78383 1.000 45.98944 33 ALA B N 1
ATOM 9824 C CA . ALA C 1 33 ? 7.02617 -19.07494 -14.34696 1.000 44.49379 33 ALA B CA 1
ATOM 9825 C C . ALA C 1 33 ? 5.89281 -18.24847 -13.75288 1.000 37.08315 33 ALA B C 1
ATOM 9826 O O . ALA C 1 33 ? 5.20280 -18.69812 -12.82952 1.000 38.41400 33 ALA B O 1
ATOM 9833 N N . ALA C 1 34 ? 5.67867 -17.04016 -14.27353 1.000 40.83508 34 ALA B N 1
ATOM 9834 C CA . ALA C 1 34 ? 4.62206 -16.18283 -13.74589 1.000 39.26777 34 ALA B CA 1
ATOM 9835 C C . ALA C 1 34 ? 3.24330 -16.71145 -14.12576 1.000 40.21034 34 ALA B C 1
ATOM 9836 O O . ALA C 1 34 ? 2.34196 -16.79133 -13.28118 1.000 38.08097 34 ALA B O 1
ATOM 9843 N N . SER C 1 35 ? 3.05764 -17.08118 -15.39603 1.000 38.63260 35 SER B N 1
ATOM 9844 C CA . SER C 1 35 ? 1.75570 -17.57702 -15.83219 1.000 40.74863 35 SER B CA 1
ATOM 9845 C C . SER C 1 35 ? 1.42079 -18.90495 -15.16364 1.000 39.60821 35 SER B C 1
ATOM 9846 O O . SER C 1 35 ? 0.25558 -19.16720 -14.84158 1.000 44.04414 35 SER B O 1
ATOM 9854 N N . MET C 1 36 ? 2.42659 -19.75557 -14.94495 1.000 38.51885 36 MET B N 1
ATOM 9855 C CA . MET C 1 36 ? 2.18459 -21.00136 -14.22731 1.000 38.58697 36 MET B CA 1
ATOM 9856 C C . MET C 1 36 ? 1.87807 -20.74877 -12.75635 1.000 39.41220 36 MET B C 1
ATOM 9857 O O . MET C 1 36 ? 1.08767 -21.48618 -12.15300 1.000 32.81101 36 MET B O 1
ATOM 9871 N N . ALA C 1 37 ? 2.48401 -19.71804 -12.16533 1.000 39.94462 37 ALA B N 1
ATOM 9872 C CA . ALA C 1 37 ? 2.20000 -19.39435 -10.77094 1.000 37.59300 37 ALA B CA 1
ATOM 9873 C C . ALA C 1 37 ? 0.74341 -18.98848 -10.59191 1.000 37.25608 37 ALA B C 1
ATOM 9874 O O . ALA C 1 37 ? 0.06407 -19.45593 -9.67075 1.000 36.11343 37 ALA B O 1
ATOM 9881 N N . LEU C 1 38 ? 0.24319 -18.11649 -11.46989 1.000 33.26320 38 LEU B N 1
ATOM 9882 C CA . LEU C 1 38 ? -1.14547 -17.67827 -11.36365 1.000 36.33117 38 LEU B CA 1
ATOM 9883 C C . LEU C 1 38 ? -2.11324 -18.82131 -11.64770 1.000 35.71911 38 LEU B C 1
ATOM 9884 O O . LEU C 1 38 ? -3.11392 -18.98546 -10.94028 1.000 37.17905 38 LEU B O 1
ATOM 9900 N N . ALA C 1 39 ? -1.83580 -19.61934 -12.68204 1.000 34.77689 39 ALA B N 1
ATOM 9901 C CA . ALA C 1 39 ? -2.75030 -20.69659 -13.04394 1.000 34.98611 39 ALA B CA 1
ATOM 9902 C C . ALA C 1 39 ? -2.84548 -21.73706 -11.93542 1.000 38.24523 39 ALA B C 1
ATOM 9903 O O . ALA C 1 39 ? -3.93289 -22.24934 -11.64470 1.000 38.10660 39 ALA B O 1
ATOM 9910 N N . ASP C 1 40 ? -1.71736 -22.06465 -11.30253 1.000 38.65339 40 ASP B N 1
ATOM 9911 C CA . ASP C 1 40 ? -1.74827 -23.03197 -10.20981 1.000 35.91206 40 ASP B CA 1
ATOM 9912 C C . ASP C 1 40 ? -2.48668 -22.46871 -9.00178 1.000 39.03470 40 ASP B C 1
ATOM 9913 O O . ASP C 1 40 ? -3.26770 -23.17771 -8.35542 1.000 36.28257 40 ASP B O 1
ATOM 9922 N N . LEU C 1 41 ? -2.25224 -21.19409 -8.68162 1.000 37.00582 41 LEU B N 1
ATOM 9923 C CA . LEU C 1 41 ? -3.00836 -20.54710 -7.61309 1.000 37.03361 41 LEU B CA 1
ATOM 9924 C C . LEU C 1 41 ? -4.50492 -20.64402 -7.87532 1.000 36.06219 41 LEU B C 1
ATOM 9925 O O . LEU C 1 41 ? -5.27477 -21.07340 -7.00902 1.000 40.51442 41 LEU B O 1
ATOM 9941 N N . GLU C 1 42 ? -4.93484 -20.25262 -9.07750 1.000 38.49223 42 GLU B N 1
ATOM 9942 C CA . GLU C 1 42 ? -6.34943 -20.33932 -9.42329 1.000 39.29160 42 GLU B CA 1
ATOM 9943 C C . GLU C 1 42 ? -6.84495 -21.77847 -9.36465 1.000 38.72626 42 GLU B C 1
ATOM 9944 O O . GLU C 1 42 ? -7.96410 -22.03969 -8.90623 1.000 42.82332 42 GLU B O 1
ATOM 9956 N N . ASP C 1 43 ? -6.02856 -22.72755 -9.82576 1.000 36.66991 43 ASP B N 1
ATOM 9957 C CA . ASP C 1 43 ? -6.44304 -24.12592 -9.80219 1.000 38.17476 43 ASP B CA 1
ATOM 9958 C C . ASP C 1 43 ? -6.66672 -24.60705 -8.37483 1.000 40.78453 43 ASP B C 1
ATOM 9959 O O . ASP C 1 43 ? -7.66517 -25.27754 -8.08480 1.000 44.78417 43 ASP B O 1
ATOM 9968 N N . GLY C 1 44 ? -5.74917 -24.27475 -7.46686 1.000 41.60502 44 GLY B N 1
ATOM 9969 C CA . GLY C 1 44 ? -5.90924 -24.69813 -6.08645 1.000 44.25044 44 GLY B CA 1
ATOM 9970 C C . GLY C 1 44 ? -7.09513 -24.03859 -5.40753 1.000 39.92258 44 GLY B C 1
ATOM 9971 O O . GLY C 1 44 ? -7.80834 -24.67695 -4.63003 1.000 48.07744 44 GLY B O 1
ATOM 9975 N N . LEU C 1 45 ? -7.32175 -22.75414 -5.69047 1.000 42.01764 45 LEU B N 1
ATOM 9976 C CA . LEU C 1 45 ? -8.44746 -22.05069 -5.08884 1.000 43.02867 45 LEU B CA 1
ATOM 9977 C C . LEU C 1 45 ? -9.78712 -22.51642 -5.64583 1.000 40.61983 45 LEU B C 1
ATOM 9978 O O . LEU C 1 45 ? -10.81698 -22.32403 -4.98962 1.000 39.63050 45 LEU B O 1
ATOM 9994 N N . GLY C 1 46 ? -9.79930 -23.11772 -6.83206 1.000 45.55835 46 GLY B N 1
ATOM 9995 C CA . GLY C 1 46 ? -11.02786 -23.61368 -7.41932 1.000 52.05725 46 GLY B CA 1
ATOM 9996 C C . GLY C 1 46 ? -11.82466 -22.60147 -8.20871 1.000 46.84490 46 GLY B C 1
ATOM 9997 O O . GLY C 1 46 ? -13.00414 -22.84768 -8.48699 1.000 55.24617 46 GLY B O 1
ATOM 10001 N N . ALA C 1 47 ? -11.22699 -21.47573 -8.57830 1.000 51.89552 47 ALA B N 1
ATOM 10002 C CA . ALA C 1 47 ? -11.90911 -20.44113 -9.34257 1.000 57.25898 47 ALA B CA 1
ATOM 10003 C C . ALA C 1 47 ? -10.86030 -19.46977 -9.87333 1.000 49.74413 47 ALA B C 1
ATOM 10004 O O . ALA C 1 47 ? -9.77391 -19.35771 -9.29928 1.000 53.47552 47 ALA B O 1
ATOM 10011 N N . PRO C 1 48 ? -11.16126 -18.76925 -10.96430 1.000 49.05960 48 PRO B N 1
ATOM 10012 C CA . PRO C 1 48 ? -10.23938 -17.73966 -11.45377 1.000 51.65665 48 PRO B CA 1
ATOM 10013 C C . PRO C 1 48 ? -10.29227 -16.49572 -10.58093 1.000 50.43366 48 PRO B C 1
ATOM 10014 O O . PRO C 1 48 ? -11.28207 -16.21699 -9.89995 1.000 50.40187 48 PRO B O 1
ATOM 10025 N N . LEU C 1 49 ? -9.19556 -15.73910 -10.61023 1.000 48.27462 49 LEU B N 1
ATOM 10026 C CA . LEU C 1 49 ? -9.10003 -14.48567 -9.87637 1.000 47.69904 49 LEU B CA 1
ATOM 10027 C C . LEU C 1 49 ? -9.25206 -13.25998 -10.76698 1.000 50.67233 49 LEU B C 1
ATOM 10028 O O . LEU C 1 49 ? -9.44199 -12.15522 -10.24431 1.000 42.76501 49 LEU B O 1
ATOM 10044 N N . PHE C 1 50 ? -9.18294 -13.42447 -12.08657 1.000 59.73725 50 PHE B N 1
ATOM 10045 C CA . PHE C 1 50 ? -9.28170 -12.31571 -13.02403 1.000 56.75490 50 PHE B CA 1
ATOM 10046 C C . PHE C 1 50 ? -10.24791 -12.66420 -14.14471 1.000 61.07640 50 PHE B C 1
ATOM 10047 O O . PHE C 1 50 ? -10.29496 -13.80965 -14.60297 1.000 61.08378 50 PHE B O 1
ATOM 10064 N N . ASP C 1 51 ? -11.01647 -11.66929 -14.58100 1.000 62.91371 51 ASP B N 1
ATOM 10065 C CA . ASP C 1 51 ? -11.80292 -11.79419 -15.79887 1.000 64.39344 51 ASP B CA 1
ATOM 10066 C C . ASP C 1 51 ? -10.92703 -11.47174 -17.00266 1.000 66.95545 51 ASP B C 1
ATOM 10067 O O . ASP C 1 51 ? -10.11100 -10.54615 -16.96398 1.000 59.33213 51 ASP B O 1
ATOM 10076 N N . ARG C 1 52 ? -11.09574 -12.24515 -18.07006 1.000 69.64023 52 ARG B N 1
ATOM 10077 C CA . ARG C 1 52 ? -10.24092 -12.16023 -19.24776 1.000 78.35796 52 ARG B CA 1
ATOM 10078 C C . ARG C 1 52 ? -10.90696 -11.29072 -20.30810 1.000 75.88063 52 ARG B C 1
ATOM 10079 O O . ARG C 1 52 ? -11.99040 -11.62319 -20.80114 1.000 77.29149 52 ARG B O 1
ATOM 10100 N N . LEU C 1 53 ? -10.25507 -10.18108 -20.65572 1.000 78.42044 53 LEU B N 1
ATOM 10101 C CA . LEU C 1 53 ? -10.70453 -9.27179 -21.70597 1.000 87.83492 53 LEU B CA 1
ATOM 10102 C C . LEU C 1 53 ? -9.80622 -9.37548 -22.93587 1.000 98.11811 53 LEU B C 1
ATOM 10103 O O . LEU C 1 53 ? -9.52990 -8.38496 -23.61529 1.000 99.18025 53 LEU B O 1
ATOM 10119 N N . GLY C 1 54 ? -9.34354 -10.58767 -23.23439 1.000 97.49264 54 GLY B N 1
ATOM 10120 C CA . GLY C 1 54 ? -8.38739 -10.79983 -24.30357 1.000 91.27901 54 GLY B CA 1
ATOM 10121 C C . GLY C 1 54 ? -7.02947 -11.16054 -23.73976 1.000 95.45220 54 GLY B C 1
ATOM 10122 O O . GLY C 1 54 ? -6.82350 -12.28684 -23.27783 1.000 106.43220 54 GLY B O 1
ATOM 10126 N N . LYS C 1 55 ? -6.08951 -10.21804 -23.78278 1.000 93.52547 55 LYS B N 1
ATOM 10127 C CA . LYS C 1 55 ? -4.88146 -10.29682 -22.97388 1.000 95.66254 55 LYS B CA 1
ATOM 10128 C C . LYS C 1 55 ? -4.96096 -9.39321 -21.75073 1.000 86.93257 55 LYS B C 1
ATOM 10129 O O . LYS C 1 55 ? -4.06142 -9.43387 -20.90259 1.000 95.82578 55 LYS B O 1
ATOM 10148 N N . ARG C 1 56 ? -6.00971 -8.57832 -21.65253 1.000 87.73422 56 ARG B N 1
ATOM 10149 C CA . ARG C 1 56 ? -6.27453 -7.80219 -20.45036 1.000 82.93816 56 ARG B CA 1
ATOM 10150 C C . ARG C 1 56 ? -6.78877 -8.70956 -19.34175 1.000 74.26743 56 ARG B C 1
ATOM 10151 O O . ARG C 1 56 ? -7.60340 -9.60656 -19.57886 1.000 76.49465 56 ARG B O 1
ATOM 10172 N N . LEU C 1 57 ? -6.31846 -8.46632 -18.12123 1.000 62.58137 57 LEU B N 1
ATOM 10173 C CA . LEU C 1 57 ? -6.81604 -9.15449 -16.93636 1.000 62.68004 57 LEU B CA 1
ATOM 10174 C C . LEU C 1 57 ? -7.24923 -8.10946 -15.91952 1.000 65.34384 57 LEU B C 1
ATOM 10175 O O . LEU C 1 57 ? -6.42910 -7.30144 -15.47097 1.000 77.61187 57 LEU B O 1
ATOM 10191 N N . GLN C 1 58 ? -8.53187 -8.11830 -15.56558 1.000 63.21932 58 GLN B N 1
ATOM 10192 C CA . GLN C 1 58 ? -9.06149 -7.26397 -14.51362 1.000 72.91989 58 GLN B CA 1
ATOM 10193 C C . GLN C 1 58 ? -9.65250 -8.14161 -13.41845 1.000 60.42758 58 GLN B C 1
ATOM 10194 O O . GLN C 1 58 ? -10.34273 -9.12548 -13.70380 1.000 56.73822 58 GLN B O 1
ATOM 10208 N N . LEU C 1 59 ? -9.36221 -7.78438 -12.16760 1.000 54.39777 59 LEU B N 1
ATOM 10209 C CA . LEU C 1 59 ? -9.85601 -8.54803 -11.02850 1.000 51.59646 59 LEU B CA 1
ATOM 10210 C C . LEU C 1 59 ? -11.34637 -8.82547 -11.16781 1.000 47.94388 59 LEU B C 1
ATOM 10211 O O . LEU C 1 59 ? -12.11469 -7.96890 -11.61072 1.000 51.93819 59 LEU B O 1
ATOM 10227 N N . ASN C 1 60 ? -11.75127 -10.03451 -10.79078 1.000 50.42645 60 ASN B N 1
ATOM 10228 C CA . ASN C 1 60 ? -13.15775 -10.39283 -10.72753 1.000 53.26770 60 ASN B CA 1
ATOM 10229 C C . ASN C 1 60 ? -13.64771 -10.25817 -9.28661 1.000 48.52117 60 ASN B C 1
ATOM 10230 O O . ASN C 1 60 ? -12.90358 -9.86905 -8.38263 1.000 47.57171 60 ASN B O 1
ATOM 10241 N N . ASP C 1 61 ? -14.92353 -10.59033 -9.07493 1.000 51.36375 61 ASP B N 1
ATOM 10242 C CA . ASP C 1 61 ? -15.53916 -10.40520 -7.76312 1.000 51.21022 61 ASP B CA 1
ATOM 10243 C C . ASP C 1 61 ? -14.70561 -11.04632 -6.65966 1.000 46.83369 61 ASP B C 1
ATOM 10244 O O . ASP C 1 61 ? -14.45401 -10.43283 -5.61630 1.000 46.23182 61 ASP B O 1
ATOM 10253 N N . LEU C 1 62 ? -14.26427 -12.28737 -6.87338 1.000 49.40592 62 LEU B N 1
ATOM 10254 C CA . LEU C 1 62 ? -13.45141 -12.96261 -5.86648 1.000 46.20635 62 LEU B CA 1
ATOM 10255 C C . LEU C 1 62 ? -12.07070 -12.32866 -5.75928 1.000 42.19411 62 LEU B C 1
ATOM 10256 O O . LEU C 1 62 ? -11.54522 -12.15470 -4.65302 1.000 38.40731 62 LEU B O 1
ATOM 10272 N N . GLY C 1 63 ? -11.46688 -11.97464 -6.89520 1.000 41.52960 63 GLY B N 1
ATOM 10273 C CA . GLY C 1 63 ? -10.15834 -11.34086 -6.85746 1.000 42.40078 63 GLY B CA 1
ATOM 10274 C C . GLY C 1 63 ? -10.16312 -10.03152 -6.09304 1.000 43.28396 63 GLY B C 1
ATOM 10275 O O . GLY C 1 63 ? -9.25668 -9.76211 -5.30002 1.000 37.68645 63 GLY B O 1
ATOM 10279 N N . ARG C 1 64 ? -11.17965 -9.19466 -6.32389 1.000 45.47189 64 ARG B N 1
ATOM 10280 C CA . ARG C 1 64 ? -11.27763 -7.94147 -5.58400 1.000 55.38159 64 ARG B CA 1
ATOM 10281 C C . ARG C 1 64 ? -11.35326 -8.19488 -4.08541 1.000 39.46033 64 ARG B C 1
ATOM 10282 O O . ARG C 1 64 ? -10.78127 -7.44196 -3.29040 1.000 43.23772 64 ARG B O 1
ATOM 10303 N N . PHE C 1 65 ? -12.06221 -9.25096 -3.68054 1.000 44.38429 65 PHE B N 1
ATOM 10304 C CA . PHE C 1 65 ? -12.21692 -9.53887 -2.25921 1.000 45.17542 65 PHE B CA 1
ATOM 10305 C C . PHE C 1 65 ? -10.91908 -10.05388 -1.65330 1.000 42.12088 65 PHE B C 1
ATOM 10306 O O . PHE C 1 65 ? -10.59491 -9.73441 -0.50300 1.000 37.03847 65 PHE B O 1
ATOM 10323 N N . LEU C 1 66 ? -10.15840 -10.84466 -2.41004 1.000 39.43435 66 LEU B N 1
ATOM 10324 C CA . LEU C 1 66 ? -8.95291 -11.47251 -1.88633 1.000 37.92303 66 LEU B CA 1
ATOM 10325 C C . LEU C 1 66 ? -7.70840 -10.60341 -2.01241 1.000 37.01880 66 LEU B C 1
ATOM 10326 O O . LEU C 1 66 ? -6.75446 -10.80560 -1.25299 1.000 34.22809 66 LEU B O 1
ATOM 10342 N N . LEU C 1 67 ? -7.68378 -9.65761 -2.94930 1.000 35.19547 67 LEU B N 1
ATOM 10343 C CA . LEU C 1 67 ? -6.48571 -8.84301 -3.14903 1.000 39.57554 67 LEU B CA 1
ATOM 10344 C C . LEU C 1 67 ? -6.01228 -8.16604 -1.87017 1.000 39.31131 67 LEU B C 1
ATOM 10345 O O . LEU C 1 67 ? -4.81016 -8.23882 -1.57029 1.000 34.32231 67 LEU B O 1
ATOM 10361 N N . PRO C 1 68 ? -6.86941 -7.50722 -1.08206 1.000 37.12112 68 PRO B N 1
ATOM 10362 C CA . PRO C 1 68 ? -6.37322 -6.91675 0.17476 1.000 41.83717 68 PRO B CA 1
ATOM 10363 C C . PRO C 1 68 ? -5.73430 -7.93910 1.09886 1.000 41.15433 68 PRO B C 1
ATOM 10364 O O . PRO C 1 68 ? -4.73165 -7.63564 1.75783 1.000 33.00302 68 PRO B O 1
ATOM 10375 N N . GLN C 1 69 ? -6.29163 -9.15215 1.16349 1.000 38.51052 69 GLN B N 1
ATOM 10376 C CA . GLN C 1 69 ? -5.71313 -10.18386 2.01915 1.000 42.56619 69 GLN B CA 1
ATOM 10377 C C . GLN C 1 69 ? -4.33090 -10.59403 1.52813 1.000 36.57767 69 GLN B C 1
ATOM 10378 O O . GLN C 1 69 ? -3.42161 -10.82248 2.33506 1.000 31.63121 69 GLN B O 1
ATOM 10392 N N . ALA C 1 70 ? -4.15332 -10.69966 0.20938 1.000 33.46612 70 ALA B N 1
ATOM 10393 C CA . ALA C 1 70 ? -2.84142 -11.03459 -0.33247 1.000 34.74914 70 ALA B CA 1
ATOM 10394 C C . ALA C 1 70 ? -1.82279 -9.95167 0.00421 1.000 38.16844 70 ALA B C 1
ATOM 10395 O O . ALA C 1 70 ? -0.70051 -10.24868 0.42952 1.000 32.07382 70 ALA B O 1
ATOM 10402 N N . LEU C 1 71 ? -2.20216 -8.68418 -0.18048 1.000 35.49580 71 LEU B N 1
ATOM 10403 C CA . LEU C 1 71 ? -1.30463 -7.58812 0.16703 1.000 44.87736 71 LEU B CA 1
ATOM 10404 C C . LEU C 1 71 ? -0.90294 -7.64742 1.63541 1.000 36.23733 71 LEU B C 1
ATOM 10405 O O . LEU C 1 71 ? 0.25561 -7.39373 1.98059 1.000 35.62700 71 LEU B O 1
ATOM 10421 N N . GLU C 1 72 ? -1.84848 -7.98289 2.51566 1.000 35.11474 72 GLU B N 1
ATOM 10422 C CA . GLU C 1 72 ? -1.53664 -8.03206 3.93951 1.000 42.02035 72 GLU B CA 1
ATOM 10423 C C . GLU C 1 72 ? -0.60830 -9.19717 4.26153 1.000 36.45039 72 GLU B C 1
ATOM 10424 O O . GLU C 1 72 ? 0.28693 -9.06901 5.10532 1.000 35.32466 72 GLU B O 1
ATOM 10436 N N . ILE C 1 73 ? -0.80560 -10.34049 3.60407 1.000 27.67820 73 ILE B N 1
ATOM 10437 C CA . ILE C 1 73 ? 0.07442 -11.48445 3.82875 1.000 37.20236 73 ILE B CA 1
ATOM 10438 C C . ILE C 1 73 ? 1.50056 -11.14572 3.41528 1.000 31.83272 73 ILE B C 1
ATOM 10439 O O . ILE C 1 73 ? 2.46192 -11.46293 4.12564 1.000 33.49254 73 ILE B O 1
ATOM 10455 N N . LEU C 1 74 ? 1.66049 -10.48872 2.26509 1.000 33.87784 74 LEU B N 1
ATOM 10456 C CA . LEU C 1 74 ? 2.99714 -10.15751 1.78475 1.000 40.60011 74 LEU B CA 1
ATOM 10457 C C . LEU C 1 74 ? 3.64566 -9.08337 2.64773 1.000 40.20513 74 LEU B C 1
ATOM 10458 O O . LEU C 1 74 ? 4.85192 -9.13754 2.91378 1.000 40.25201 74 LEU B O 1
ATOM 10474 N N . GLY C 1 75 ? 2.86446 -8.09889 3.09447 1.000 33.67619 75 GLY B N 1
ATOM 10475 C CA . GLY C 1 75 ? 3.41704 -7.07711 3.96974 1.000 37.44379 75 GLY B CA 1
ATOM 10476 C C . GLY C 1 75 ? 3.89941 -7.64677 5.28969 1.000 39.85734 75 GLY B C 1
ATOM 10477 O O . GLY C 1 75 ? 4.98688 -7.31340 5.76597 1.000 38.22040 75 GLY B O 1
ATOM 10481 N N . ARG C 1 76 ? 3.09116 -8.51529 5.90184 1.000 35.26620 76 ARG B N 1
ATOM 10482 C CA . ARG C 1 76 ? 3.50405 -9.15022 7.14789 1.000 37.31017 76 ARG B CA 1
ATOM 10483 C C . ARG C 1 76 ? 4.76442 -9.98254 6.95939 1.000 37.48646 76 ARG B C 1
ATOM 10484 O O . ARG C 1 76 ? 5.57509 -10.09932 7.88667 1.000 37.33082 76 ARG B O 1
ATOM 10505 N N . CYS C 1 77 ? 4.94845 -10.56711 5.77345 1.000 40.09044 77 CYS B N 1
ATOM 10506 C CA . CYS C 1 77 ? 6.19186 -11.27405 5.49056 1.000 41.62641 77 CYS B CA 1
ATOM 10507 C C . CYS C 1 77 ? 7.36185 -10.30407 5.38975 1.000 46.45638 77 CYS B C 1
ATOM 10508 O O . CYS C 1 77 ? 8.45278 -10.58636 5.89805 1.000 47.66044 77 CYS B O 1
ATOM 10516 N N . GLU C 1 78 ? 7.15663 -9.15705 4.73866 1.000 43.65448 78 GLU B N 1
ATOM 10517 C CA . GLU C 1 78 ? 8.18697 -8.12398 4.73748 1.000 52.11162 78 GLU B CA 1
ATOM 10518 C C . GLU C 1 78 ? 8.53122 -7.69979 6.15711 1.000 52.17434 78 GLU B C 1
ATOM 10519 O O . GLU C 1 78 ? 9.70710 -7.51783 6.49296 1.000 54.52025 78 GLU B O 1
ATOM 10531 N N . ALA C 1 79 ? 7.51601 -7.54402 7.00977 1.000 48.82238 79 ALA B N 1
ATOM 10532 C CA . ALA C 1 79 ? 7.76868 -7.15264 8.39130 1.000 51.12929 79 ALA B CA 1
ATOM 10533 C C . ALA C 1 79 ? 8.48437 -8.26052 9.15406 1.000 53.66000 79 ALA B C 1
ATOM 10534 O O . ALA C 1 79 ? 9.35119 -7.98569 9.99114 1.000 55.84243 79 ALA B O 1
ATOM 10541 N N . PHE C 1 80 ? 8.13420 -9.51933 8.87821 1.000 52.85323 80 PHE B N 1
ATOM 10542 C CA . PHE C 1 80 ? 8.83200 -10.63841 9.50234 1.000 51.72319 80 PHE B CA 1
ATOM 10543 C C . PHE C 1 80 ? 10.30641 -10.63642 9.12070 1.000 58.26195 80 PHE B C 1
ATOM 10544 O O . PHE C 1 80 ? 11.18492 -10.77864 9.97992 1.000 58.11252 80 PHE B O 1
ATOM 10561 N N . GLU C 1 81 ? 10.59493 -10.47353 7.82644 1.000 58.09746 81 GLU B N 1
ATOM 10562 C CA . GLU C 1 81 ? 11.97567 -10.51681 7.35874 1.000 67.61942 81 GLU B CA 1
ATOM 10563 C C . GLU C 1 81 ? 12.81933 -9.41242 7.97885 1.000 71.15416 81 GLU B C 1
ATOM 10564 O O . GLU C 1 81 ? 14.02010 -9.60279 8.19896 1.000 74.35293 81 GLU B O 1
ATOM 10576 N N . GLN C 1 82 ? 12.22377 -8.25524 8.26692 1.000 67.91907 82 GLN B N 1
ATOM 10577 C CA . GLN C 1 82 ? 12.99921 -7.14597 8.80956 1.000 76.39303 82 GLN B CA 1
ATOM 10578 C C . GLN C 1 82 ? 13.11299 -7.21161 10.32730 1.000 86.38120 82 GLN B C 1
ATOM 10579 O O . GLN C 1 82 ? 14.17273 -6.89970 10.88161 1.000 88.83831 82 GLN B O 1
ATOM 10593 N N . ALA C 1 83 ? 12.03923 -7.61210 11.01353 1.000 91.59772 83 ALA B N 1
ATOM 10594 C CA . ALA C 1 83 ? 12.06022 -7.62997 12.47171 1.000 80.59056 83 ALA B CA 1
ATOM 10595 C C . ALA C 1 83 ? 13.14774 -8.55235 13.00076 1.000 82.39463 83 ALA B C 1
ATOM 10596 O O . ALA C 1 83 ? 13.68650 -8.31792 14.08915 1.000 80.95585 83 ALA B O 1
ATOM 10603 N N . ALA C 1 84 ? 13.48798 -9.59854 12.24693 1.000 83.00137 84 ALA B N 1
ATOM 10604 C CA . ALA C 1 84 ? 14.50904 -10.53877 12.69082 1.000 87.46436 84 ALA B CA 1
ATOM 10605 C C . ALA C 1 84 ? 15.91301 -10.06058 12.34920 1.000 85.22369 84 ALA B C 1
ATOM 10606 O O . ALA C 1 84 ? 16.85333 -10.31759 13.11005 1.000 95.06528 84 ALA B O 1
ATOM 10613 N N . LYS C 1 85 ? 16.07684 -9.37282 11.21857 1.000 99.77387 85 LYS B N 1
ATOM 10614 C CA . LYS C 1 85 ? 17.38623 -8.88790 10.80130 1.000 103.89545 85 LYS B CA 1
ATOM 10615 C C . LYS C 1 85 ? 17.69825 -7.50462 11.35424 1.000 105.37025 85 LYS B C 1
ATOM 10616 O O . LYS C 1 85 ? 18.87626 -7.16294 11.51631 1.000 115.57930 85 LYS B O 1
ATOM 10635 N N . GLY C 1 86 ? 16.67483 -6.70347 11.64334 1.000 109.32160 86 GLY B N 1
ATOM 10636 C CA . GLY C 1 86 ? 16.85231 -5.38821 12.21711 1.000 112.05489 86 GLY B CA 1
ATOM 10637 C C . GLY C 1 86 ? 16.80238 -4.24383 11.22677 1.000 118.12350 86 GLY B C 1
ATOM 10638 O O . GLY C 1 86 ? 16.77026 -3.08304 11.65484 1.000 127.59854 86 GLY B O 1
ATOM 10642 N N . GLU C 1 87 ? 16.78839 -4.52951 9.92665 1.000 112.52742 87 GLU B N 1
ATOM 10643 C CA . GLU C 1 87 ? 16.83639 -3.50189 8.89955 1.000 113.82550 87 GLU B CA 1
ATOM 10644 C C . GLU C 1 87 ? 15.77805 -3.77387 7.83993 1.000 114.32047 87 GLU B C 1
ATOM 10645 O O . GLU C 1 87 ? 15.27443 -4.89262 7.70531 1.000 107.89225 87 GLU B O 1
ATOM 10657 N N . LEU C 1 88 ? 15.45791 -2.73291 7.07431 1.000 122.94115 88 LEU B N 1
ATOM 10658 C CA . LEU C 1 88 ? 14.44153 -2.83015 6.02961 1.000 116.01480 88 LEU B CA 1
ATOM 10659 C C . LEU C 1 88 ? 14.99151 -3.60718 4.84019 1.000 120.62201 88 LEU B C 1
ATOM 10660 O O . LEU C 1 88 ? 15.80737 -3.09270 4.07113 1.000 117.83533 88 LEU B O 1
ATOM 10676 N N . GLN C 1 89 ? 14.54225 -4.85514 4.68920 1.000 121.98319 89 GLN B N 1
ATOM 10677 C CA . GLN C 1 89 ? 14.77573 -5.62302 3.47259 1.000 122.92738 89 GLN B CA 1
ATOM 10678 C C . GLN C 1 89 ? 14.32433 -4.81500 2.26106 1.000 120.77566 89 GLN B C 1
ATOM 10679 O O . GLN C 1 89 ? 15.09636 -4.02163 1.71358 1.000 117.36869 89 GLN B O 1
ATOM 10693 N N . SER C 1 90 ? 13.07147 -4.98453 1.85234 1.000 117.37176 90 SER B N 1
ATOM 10694 C CA . SER C 1 90 ? 12.56701 -4.37526 0.63027 1.000 102.91306 90 SER B CA 1
ATOM 10695 C C . SER C 1 90 ? 11.78813 -3.10614 0.93912 1.000 107.02835 90 SER B C 1
ATOM 10696 O O . SER C 1 90 ? 10.88797 -3.10960 1.78558 1.000 105.29587 90 SER B O 1
ATOM 10704 N N . ILE C 1 91 ? 12.14602 -2.02414 0.25517 1.000 91.99263 91 ILE B N 1
ATOM 10705 C CA . ILE C 1 91 ? 11.25375 -0.89455 0.02711 1.000 84.33562 91 ILE B CA 1
ATOM 10706 C C . ILE C 1 91 ? 10.92213 -0.90852 -1.45816 1.000 81.37137 91 ILE B C 1
ATOM 10707 O O . ILE C 1 91 ? 11.82168 -0.81085 -2.30332 1.000 83.18205 91 ILE B O 1
ATOM 10723 N N . ASP C 1 92 ? 9.63784 -1.04795 -1.77845 1.000 80.52050 92 ASP B N 1
ATOM 10724 C CA . ASP C 1 92 ? 9.20622 -1.26193 -3.16066 1.000 84.48514 92 ASP B CA 1
ATOM 10725 C C . ASP C 1 92 ? 7.86313 -0.54883 -3.31666 1.000 74.85936 92 ASP B C 1
ATOM 10726 O O . ASP C 1 92 ? 6.80552 -1.12216 -3.04567 1.000 87.68576 92 ASP B O 1
ATOM 10735 N N . LEU C 1 93 ? 7.92241 0.70540 -3.75501 1.000 71.03535 93 LEU B N 1
ATOM 10736 C CA . LEU C 1 93 ? 6.77869 1.60439 -3.70861 1.000 67.69984 93 LEU B CA 1
ATOM 10737 C C . LEU C 1 93 ? 6.40560 2.07080 -5.10690 1.000 73.69009 93 LEU B C 1
ATOM 10738 O O . LEU C 1 93 ? 7.27458 2.46328 -5.89198 1.000 69.72605 93 LEU B O 1
ATOM 10754 N N . ARG C 1 94 ? 5.10852 2.02145 -5.40687 1.000 65.16464 94 ARG B N 1
ATOM 10755 C CA . ARG C 1 94 ? 4.53794 2.63853 -6.59811 1.000 58.92092 94 ARG B CA 1
ATOM 10756 C C . ARG C 1 94 ? 3.88409 3.94814 -6.16672 1.000 58.21435 94 ARG B C 1
ATOM 10757 O O . ARG C 1 94 ? 2.86989 3.93956 -5.46121 1.000 57.68938 94 ARG B O 1
ATOM 10778 N N . LEU C 1 95 ? 4.46806 5.06743 -6.58334 1.000 57.20613 95 LEU B N 1
ATOM 10779 C CA . LEU C 1 95 ? 4.04690 6.38717 -6.13908 1.000 59.78322 95 LEU B CA 1
ATOM 10780 C C . LEU C 1 95 ? 3.39248 7.16302 -7.27563 1.000 64.00670 95 LEU B C 1
ATOM 10781 O O . LEU C 1 95 ? 3.70607 6.96191 -8.45217 1.000 61.01803 95 LEU B O 1
ATOM 10797 N N . GLY C 1 96 ? 2.47545 8.05603 -6.90264 1.000 58.52496 96 GLY B N 1
ATOM 10798 C CA . GLY C 1 96 ? 1.86960 8.96348 -7.84782 1.000 58.96776 96 GLY B CA 1
ATOM 10799 C C . GLY C 1 96 ? 1.95205 10.38718 -7.33295 1.000 67.30569 96 GLY B C 1
ATOM 10800 O O . GLY C 1 96 ? 2.13836 10.63154 -6.14016 1.000 56.01541 96 GLY B O 1
ATOM 10804 N N . ALA C 1 97 ? 1.81375 11.33421 -8.25900 1.000 54.87064 97 ALA B N 1
ATOM 10805 C CA . ALA C 1 97 ? 1.95114 12.73979 -7.90533 1.000 58.33849 97 ALA B CA 1
ATOM 10806 C C . ALA C 1 97 ? 1.34145 13.60881 -8.99503 1.000 60.70006 97 ALA B C 1
ATOM 10807 O O . ALA C 1 97 ? 1.55500 13.36466 -10.18399 1.000 63.67245 97 ALA B O 1
ATOM 10814 N N . THR C 1 98 ? 0.59191 14.62636 -8.57605 1.000 55.07190 98 THR B N 1
ATOM 10815 C CA . THR C 1 98 ? -0.01058 15.56660 -9.50607 1.000 63.53232 98 THR B CA 1
ATOM 10816 C C . THR C 1 98 ? 1.02986 16.58315 -9.97556 1.000 56.83195 98 THR B C 1
ATOM 10817 O O . THR C 1 98 ? 2.13218 16.68354 -9.43146 1.000 58.07928 98 THR B O 1
ATOM 10828 N N . LEU C 1 99 ? 0.65967 17.35319 -11.00075 1.000 55.91974 99 LEU B N 1
ATOM 10829 C CA . LEU C 1 99 ? 1.66252 18.07479 -11.78204 1.000 58.06490 99 LEU B CA 1
ATOM 10830 C C . LEU C 1 99 ? 2.43801 19.06898 -10.92361 1.000 56.41608 99 LEU B C 1
ATOM 10831 O O . LEU C 1 99 ? 3.67452 19.04439 -10.89853 1.000 57.36668 99 LEU B O 1
ATOM 10847 N N . THR C 1 100 ? 1.73550 19.96352 -10.22289 1.000 60.09593 100 THR B N 1
ATOM 10848 C CA . THR C 1 100 ? 2.43321 20.96731 -9.42330 1.000 62.54558 100 THR B CA 1
ATOM 10849 C C . THR C 1 100 ? 3.33101 20.30376 -8.38495 1.000 60.15361 100 THR B C 1
ATOM 10850 O O . THR C 1 100 ? 4.48899 20.70134 -8.20410 1.000 56.21240 100 THR B O 1
ATOM 10861 N N . ILE C 1 101 ? 2.81086 19.29111 -7.69008 1.000 56.42975 101 ILE B N 1
ATOM 10862 C CA . ILE C 1 101 ? 3.64257 18.51857 -6.77109 1.000 61.30600 101 ILE B CA 1
ATOM 10863 C C . ILE C 1 101 ? 4.77377 17.84290 -7.53351 1.000 59.19012 101 ILE B C 1
ATOM 10864 O O . ILE C 1 101 ? 5.93655 17.86608 -7.11339 1.000 58.01203 101 ILE B O 1
ATOM 10880 N N . SER C 1 102 ? 4.44562 17.22983 -8.67235 1.000 62.41285 102 SER B N 1
ATOM 10881 C CA . SER C 1 102 ? 5.46002 16.55028 -9.46687 1.000 63.59424 102 SER B CA 1
ATOM 10882 C C . SER C 1 102 ? 6.48813 17.52212 -10.02703 1.000 63.54121 102 SER B C 1
ATOM 10883 O O . SER C 1 102 ? 7.62773 17.12986 -10.29641 1.000 65.02831 102 SER B O 1
ATOM 10891 N N . ASP C 1 103 ? 6.11280 18.78663 -10.21030 1.000 61.72393 103 ASP B N 1
ATOM 10892 C CA . ASP C 1 103 ? 7.02585 19.74378 -10.82236 1.000 76.50008 103 ASP B CA 1
ATOM 10893 C C . ASP C 1 103 ? 7.97534 20.37978 -9.81430 1.000 69.37627 103 ASP B C 1
ATOM 10894 O O . ASP C 1 103 ? 9.14633 20.60808 -10.13836 1.000 71.91566 103 ASP B O 1
ATOM 10903 N N . TYR C 1 104 ? 7.50704 20.65736 -8.59280 1.000 59.06225 104 TYR B N 1
ATOM 10904 C CA . TYR C 1 104 ? 8.24914 21.50646 -7.67471 1.000 69.46389 104 TYR B CA 1
ATOM 10905 C C . TYR C 1 104 ? 8.49962 20.91544 -6.29438 1.000 67.35615 104 TYR B C 1
ATOM 10906 O O . TYR C 1 104 ? 9.19700 21.54669 -5.49375 1.000 70.11956 104 TYR B O 1
ATOM 10924 N N . LEU C 1 105 ? 7.95786 19.73235 -5.98871 1.000 78.69938 105 LEU B N 1
ATOM 10925 C CA . LEU C 1 105 ? 8.14915 19.08564 -4.69317 1.000 70.68806 105 LEU B CA 1
ATOM 10926 C C . LEU C 1 105 ? 8.71723 17.68022 -4.81471 1.000 67.77284 105 LEU B C 1
ATOM 10927 O O . LEU C 1 105 ? 9.71053 17.36114 -4.15061 1.000 70.10083 105 LEU B O 1
ATOM 10943 N N . ILE C 1 106 ? 8.10973 16.82219 -5.64122 1.000 77.47499 106 ILE B N 1
ATOM 10944 C CA . ILE C 1 106 ? 8.58155 15.44080 -5.75686 1.000 77.16883 106 ILE B CA 1
ATOM 10945 C C . ILE C 1 106 ? 10.06804 15.36844 -6.07796 1.000 77.30734 106 ILE B C 1
ATOM 10946 O O . ILE C 1 106 ? 10.77666 14.58164 -5.43149 1.000 85.77489 106 ILE B O 1
ATOM 10962 N N . PRO C 1 107 ? 10.60648 16.12903 -7.03721 1.000 86.17371 107 PRO B N 1
ATOM 10963 C CA . PRO C 1 107 ? 12.02796 15.94889 -7.39562 1.000 86.66519 107 PRO B CA 1
ATOM 10964 C C . PRO C 1 107 ? 12.96183 15.93157 -6.19629 1.000 84.70029 107 PRO B C 1
ATOM 10965 O O . PRO C 1 107 ? 13.73166 14.97860 -6.02494 1.000 77.80338 107 PRO B O 1
ATOM 10976 N N . ASP C 1 108 ? 12.91310 16.96090 -5.35166 1.000 82.24258 108 ASP B N 1
ATOM 10977 C CA . ASP C 1 108 ? 13.77838 17.01297 -4.18142 1.000 90.33540 108 ASP B CA 1
ATOM 10978 C C . ASP C 1 108 ? 13.32170 16.07333 -3.07313 1.000 92.04911 108 ASP B C 1
ATOM 10979 O O . ASP C 1 108 ? 14.10049 15.80122 -2.15242 1.000 89.14349 108 ASP B O 1
ATOM 10988 N N . LEU C 1 109 ? 12.09075 15.56320 -3.14248 1.000 77.78875 109 LEU B N 1
ATOM 10989 C CA . LEU C 1 109 ? 11.60512 14.64318 -2.12119 1.000 81.46440 109 LEU B CA 1
ATOM 10990 C C . LEU C 1 109 ? 12.17853 13.24583 -2.32955 1.000 76.12651 109 LEU B C 1
ATOM 10991 O O . LEU C 1 109 ? 12.80034 12.67559 -1.42616 1.000 78.61084 109 LEU B O 1
ATOM 11007 N N . MET C 1 110 ? 11.97572 12.67539 -3.51963 1.000 74.04210 110 MET B N 1
ATOM 11008 C CA . MET C 1 110 ? 12.50811 11.34554 -3.79736 1.000 75.66764 110 MET B CA 1
ATOM 11009 C C . MET C 1 110 ? 14.02639 11.32463 -3.68248 1.000 81.18838 110 MET B C 1
ATOM 11010 O O . MET C 1 110 ? 14.60631 10.34588 -3.19936 1.000 82.34650 110 MET B O 1
ATOM 11024 N N . ALA C 1 111 ? 14.68794 12.39743 -4.12380 1.000 80.67097 111 ALA B N 1
ATOM 11025 C CA . ALA C 1 111 ? 16.14356 12.44445 -4.04888 1.000 90.43981 111 ALA B CA 1
ATOM 11026 C C . ALA C 1 111 ? 16.62113 12.39971 -2.60357 1.000 84.85206 111 ALA B C 1
ATOM 11027 O O . ALA C 1 111 ? 17.62438 11.74716 -2.29216 1.000 86.26646 111 ALA B O 1
ATOM 11034 N N . ASP C 1 112 ? 15.91269 13.08474 -1.70339 1.000 75.79036 112 ASP B N 1
ATOM 11035 C CA . ASP C 1 112 ? 16.30994 13.08756 -0.29974 1.000 90.20252 112 ASP B CA 1
ATOM 11036 C C . ASP C 1 112 ? 15.94015 11.77872 0.38886 1.000 92.88295 112 ASP B C 1
ATOM 11037 O O . ASP C 1 112 ? 16.71684 11.26376 1.20094 1.000 92.03398 112 ASP B O 1
ATOM 11046 N N . PHE C 1 113 ? 14.76329 11.22621 0.08176 1.000 80.66364 113 PHE B N 1
ATOM 11047 C CA . PHE C 1 113 ? 14.40310 9.92783 0.64105 1.000 93.06882 113 PHE B CA 1
ATOM 11048 C C . PHE C 1 113 ? 15.39214 8.85412 0.20705 1.000 94.40934 113 PHE B C 1
ATOM 11049 O O . PHE C 1 113 ? 15.77869 7.99447 1.00678 1.000 87.40483 113 PHE B O 1
ATOM 11066 N N . LEU C 1 114 ? 15.81215 8.88782 -1.06021 1.000 86.69840 114 LEU B N 1
ATOM 11067 C CA . LEU C 1 114 ? 16.72433 7.86927 -1.56427 1.000 92.26841 114 LEU B CA 1
ATOM 11068 C C . LEU C 1 114 ? 18.11365 7.98203 -0.95389 1.000 98.83252 114 LEU B C 1
ATOM 11069 O O . LEU C 1 114 ? 18.86641 7.00465 -0.98195 1.000 100.77464 114 LEU B O 1
ATOM 11085 N N . GLN C 1 115 ? 18.47523 9.14303 -0.40543 1.000 104.56681 115 GLN B N 1
ATOM 11086 C CA . GLN C 1 115 ? 19.73351 9.24185 0.32541 1.000 109.37750 115 GLN B CA 1
ATOM 11087 C C . GLN C 1 115 ? 19.62205 8.62077 1.71197 1.000 108.76822 115 GLN B C 1
ATOM 11088 O O . GLN C 1 115 ? 20.62874 8.16719 2.26775 1.000 114.08254 115 GLN B O 1
ATOM 11102 N N . ILE C 1 116 ? 18.41394 8.58752 2.27752 1.000 104.20475 116 ILE B N 1
ATOM 11103 C CA . ILE C 1 116 ? 18.21503 7.98083 3.59044 1.000 95.47958 116 ILE B CA 1
ATOM 11104 C C . ILE C 1 116 ? 18.09867 6.46512 3.47464 1.000 100.86497 116 ILE B C 1
ATOM 11105 O O . ILE C 1 116 ? 18.67304 5.72660 4.28143 1.000 103.42964 116 ILE B O 1
ATOM 11121 N N . HIS C 1 117 ? 17.35670 5.97473 2.47788 1.000 96.46384 117 HIS B N 1
ATOM 11122 C CA . HIS C 1 117 ? 17.20482 4.54326 2.21834 1.000 100.81532 117 HIS B CA 1
ATOM 11123 C C . HIS C 1 117 ? 17.76167 4.22797 0.83233 1.000 99.69503 117 HIS B C 1
ATOM 11124 O O . HIS C 1 117 ? 17.00529 3.93012 -0.10280 1.000 93.56861 117 HIS B O 1
ATOM 11138 N N . PRO C 1 118 ? 19.08782 4.27946 0.66661 1.000 104.03208 118 PRO B N 1
ATOM 11139 C CA . PRO C 1 118 ? 19.67699 4.10048 -0.67219 1.000 99.69218 118 PRO B CA 1
ATOM 11140 C C . PRO C 1 118 ? 19.34081 2.80399 -1.40041 1.000 98.67740 118 PRO B C 1
ATOM 11141 O O . PRO C 1 118 ? 19.76142 2.63988 -2.55091 1.000 104.68143 118 PRO B O 1
ATOM 11152 N N . GLN C 1 119 ? 18.60289 1.88172 -0.78613 1.000 92.70023 119 GLN B N 1
ATOM 11153 C CA . GLN C 1 119 ? 18.27735 0.61947 -1.44074 1.000 97.01551 119 GLN B CA 1
ATOM 11154 C C . GLN C 1 119 ? 16.83802 0.55583 -1.94230 1.000 97.72341 119 GLN B C 1
ATOM 11155 O O . GLN C 1 119 ? 16.44134 -0.46646 -2.51135 1.000 94.01349 119 GLN B O 1
ATOM 11169 N N . ALA C 1 120 ? 16.05465 1.61463 -1.75858 1.000 100.31579 120 ALA B N 1
ATOM 11170 C CA . ALA C 1 120 ? 14.63060 1.54630 -2.05281 1.000 94.80568 120 ALA B CA 1
ATOM 11171 C C . ALA C 1 120 ? 14.37019 1.52644 -3.55520 1.000 86.61099 120 ALA B C 1
ATOM 11172 O O . ALA C 1 120 ? 15.07895 2.16046 -4.34007 1.000 87.23949 120 ALA B O 1
ATOM 11179 N N . HIS C 1 121 ? 13.33462 0.78302 -3.94479 1.000 95.67355 121 HIS B N 1
ATOM 11180 C CA . HIS C 1 121 ? 12.83986 0.75280 -5.31641 1.000 85.66220 121 HIS B CA 1
ATOM 11181 C C . HIS C 1 121 ? 11.58011 1.60659 -5.38336 1.000 81.60613 121 HIS B C 1
ATOM 11182 O O . HIS C 1 121 ? 10.56339 1.27210 -4.76536 1.000 68.33536 121 HIS B O 1
ATOM 11196 N N . LEU C 1 122 ? 11.64579 2.70460 -6.13059 1.000 71.71978 122 LEU B N 1
ATOM 11197 C CA . LEU C 1 122 ? 10.52714 3.62439 -6.27430 1.000 75.34861 122 LEU B CA 1
ATOM 11198 C C . LEU C 1 122 ? 10.14060 3.74740 -7.74046 1.000 68.14569 122 LEU B C 1
ATOM 11199 O O . LEU C 1 122 ? 11.00606 3.81574 -8.61872 1.000 90.43510 122 LEU B O 1
ATOM 11215 N N . GLN C 1 123 ? 8.83475 3.76936 -7.99771 1.000 65.76958 123 GLN B N 1
ATOM 11216 C CA . GLN C 1 123 ? 8.28100 4.03100 -9.31907 1.000 66.26311 123 GLN B CA 1
ATOM 11217 C C . GLN C 1 123 ? 7.37208 5.24618 -9.22042 1.000 65.01522 123 GLN B C 1
ATOM 11218 O O . GLN C 1 123 ? 6.55228 5.33676 -8.30014 1.000 58.49555 123 GLN B O 1
ATOM 11232 N N . LEU C 1 124 ? 7.51760 6.17716 -10.15981 1.000 63.09639 124 LEU B N 1
ATOM 11233 C CA . LEU C 1 124 ? 6.79977 7.44537 -10.11734 1.000 60.77201 124 LEU B CA 1
ATOM 11234 C C . LEU C 1 124 ? 5.86797 7.55436 -11.31502 1.000 68.63485 124 LEU B C 1
ATOM 11235 O O . LEU C 1 124 ? 6.32172 7.56552 -12.46341 1.000 65.60431 124 LEU B O 1
ATOM 11251 N N . GLN C 1 125 ? 4.57302 7.63750 -11.03714 1.000 63.89289 125 GLN B N 1
ATOM 11252 C CA . GLN C 1 125 ? 3.55854 7.94862 -12.03022 1.000 65.71514 125 GLN B CA 1
ATOM 11253 C C . GLN C 1 125 ? 3.13844 9.40190 -11.84773 1.000 72.94731 125 GLN B C 1
ATOM 11254 O O . GLN C 1 125 ? 3.10596 9.90851 -10.72266 1.000 67.25605 125 GLN B O 1
ATOM 11268 N N . VAL C 1 126 ? 2.83869 10.07805 -12.95559 1.000 72.32189 126 VAL B N 1
ATOM 11269 C CA . VAL C 1 126 ? 2.43483 11.47916 -12.93140 1.000 64.69779 126 VAL B CA 1
ATOM 11270 C C . VAL C 1 126 ? 1.15332 11.63966 -13.73653 1.000 68.13570 126 VAL B C 1
ATOM 11271 O O . VAL C 1 126 ? 0.96363 10.97922 -14.76423 1.000 71.51260 126 VAL B O 1
ATOM 11284 N N . GLY C 1 127 ? 0.27854 12.51900 -13.26483 1.000 64.84341 127 GLY B N 1
ATOM 11285 C CA . GLY C 1 127 ? -0.98826 12.75445 -13.92765 1.000 77.22431 127 GLY B CA 1
ATOM 11286 C C . GLY C 1 127 ? -1.76833 13.81593 -13.18507 1.000 71.79681 127 GLY B C 1
ATOM 11287 O O . GLY C 1 127 ? -1.25197 14.46182 -12.27236 1.000 68.21022 127 GLY B O 1
ATOM 11291 N N . ASN C 1 128 ? -3.02229 13.99929 -13.59188 1.000 78.08442 128 ASN B N 1
ATOM 11292 C CA . ASN C 1 128 ? -3.91427 14.89434 -12.87168 1.000 69.54238 128 ASN B CA 1
ATOM 11293 C C . ASN C 1 128 ? -4.57517 14.12845 -11.72490 1.000 76.37854 128 ASN B C 1
ATOM 11294 O O . ASN C 1 128 ? -4.34851 12.93151 -11.52816 1.000 75.31223 128 ASN B O 1
ATOM 11305 N N . THR C 1 129 ? -5.41336 14.82384 -10.95462 1.000 62.69040 129 THR B N 1
ATOM 11306 C CA . THR C 1 129 ? -5.94755 14.22596 -9.73620 1.000 60.84194 129 THR B CA 1
ATOM 11307 C C . THR C 1 129 ? -6.91042 13.08252 -10.03460 1.000 72.59146 129 THR B C 1
ATOM 11308 O O . THR C 1 129 ? -6.98179 12.12275 -9.26010 1.000 70.77180 129 THR B O 1
ATOM 11319 N N . ARG C 1 130 ? -7.65537 13.15581 -11.14132 1.000 65.65255 130 ARG B N 1
ATOM 11320 C CA . ARG C 1 130 ? -8.59825 12.08473 -11.45479 1.000 69.37780 130 ARG B CA 1
ATOM 11321 C C . ARG C 1 130 ? -7.86913 10.77315 -11.71764 1.000 69.17972 130 ARG B C 1
ATOM 11322 O O . ARG C 1 130 ? -8.35884 9.69758 -11.35427 1.000 65.38274 130 ARG B O 1
ATOM 11343 N N . GLN C 1 131 ? -6.69244 10.84297 -12.34362 1.000 66.19380 131 GLN B N 1
ATOM 11344 C CA . GLN C 1 131 ? -5.95622 9.62871 -12.67624 1.000 76.14121 131 GLN B CA 1
ATOM 11345 C C . GLN C 1 131 ? -5.30529 9.01728 -11.44082 1.000 81.02081 131 GLN B C 1
ATOM 11346 O O . GLN C 1 131 ? -5.33702 7.79483 -11.25775 1.000 75.87048 131 GLN B O 1
ATOM 11360 N N . MET C 1 132 ? -4.70768 9.84901 -10.58288 1.000 77.19369 132 MET B N 1
ATOM 11361 C CA . MET C 1 132 ? -4.12682 9.33459 -9.34705 1.000 70.35652 132 MET B CA 1
ATOM 11362 C C . MET C 1 132 ? -5.18185 8.65313 -8.48844 1.000 66.18957 132 MET B C 1
ATOM 11363 O O . MET C 1 132 ? -4.91367 7.62156 -7.86054 1.000 74.33639 132 MET B O 1
ATOM 11377 N N . ILE C 1 133 ? -6.38970 9.21512 -8.44486 1.000 66.70037 133 ILE B N 1
ATOM 11378 C CA . ILE C 1 133 ? -7.45523 8.60520 -7.65829 1.000 70.74526 133 ILE B CA 1
ATOM 11379 C C . ILE C 1 133 ? -7.84921 7.25957 -8.25376 1.000 66.59874 133 ILE B C 1
ATOM 11380 O O . ILE C 1 133 ? -8.05684 6.28117 -7.52663 1.000 61.98367 133 ILE B O 1
ATOM 11396 N N . GLU C 1 134 ? -7.95408 7.18389 -9.58239 1.000 70.55030 134 GLU B N 1
ATOM 11397 C CA . GLU C 1 134 ? -8.27364 5.91121 -10.22158 1.000 71.65571 134 GLU B CA 1
ATOM 11398 C C . GLU C 1 134 ? -7.11879 4.92808 -10.07304 1.000 75.93533 134 GLU B C 1
ATOM 11399 O O . GLU C 1 134 ? -7.32262 3.76616 -9.70564 1.000 73.72620 134 GLU B O 1
ATOM 11411 N N . ALA C 1 135 ? -5.89247 5.38263 -10.34190 1.000 64.34095 135 ALA B N 1
ATOM 11412 C CA . ALA C 1 135 ? -4.72730 4.51440 -10.20619 1.000 64.89488 135 ALA B CA 1
ATOM 11413 C C . ALA C 1 135 ? -4.65507 3.90506 -8.81078 1.000 67.81087 135 ALA B C 1
ATOM 11414 O O . ALA C 1 135 ? -4.48813 2.68967 -8.65714 1.000 72.54776 135 ALA B O 1
ATOM 11421 N N . VAL C 1 136 ? -4.77912 4.73974 -7.77514 1.000 63.78473 136 VAL B N 1
ATOM 11422 C CA . VAL C 1 136 ? -4.78066 4.22416 -6.40966 1.000 64.52342 136 VAL B CA 1
ATOM 11423 C C . VAL C 1 136 ? -5.99669 3.34019 -6.17296 1.000 65.63871 136 VAL B C 1
ATOM 11424 O O . VAL C 1 136 ? -5.92946 2.36676 -5.41231 1.000 64.38812 136 VAL B O 1
ATOM 11437 N N . ASN C 1 137 ? -7.12373 3.66054 -6.81212 1.000 70.25502 137 ASN B N 1
ATOM 11438 C CA . ASN C 1 137 ? -8.34172 2.88726 -6.59923 1.000 65.77582 137 ASN B CA 1
ATOM 11439 C C . ASN C 1 137 ? -8.16595 1.44355 -7.05477 1.000 63.42078 137 ASN B C 1
ATOM 11440 O O . ASN C 1 137 ? -8.70754 0.51760 -6.43877 1.000 62.03628 137 ASN B O 1
ATOM 11451 N N . GLN C 1 138 ? -7.41185 1.23308 -8.13181 1.000 64.27423 138 GLN B N 1
ATOM 11452 C CA . GLN C 1 138 ? -7.17420 -0.10114 -8.66696 1.000 69.57417 138 GLN B CA 1
ATOM 11453 C C . GLN C 1 138 ? -6.07433 -0.84646 -7.92276 1.000 71.59505 138 GLN B C 1
ATOM 11454 O O . GLN C 1 138 ? -5.80722 -2.00701 -8.25572 1.000 78.39163 138 GLN B O 1
ATOM 11468 N N . PHE C 1 139 ? -5.43355 -0.20859 -6.94166 1.000 75.41208 139 PHE B N 1
ATOM 11469 C CA . PHE C 1 139 ? -4.23665 -0.70738 -6.26980 1.000 69.16214 139 PHE B CA 1
ATOM 11470 C C . PHE C 1 139 ? -3.00320 -0.65114 -7.16352 1.000 69.64378 139 PHE B C 1
ATOM 11471 O O . PHE C 1 139 ? -1.99556 -1.30155 -6.86871 1.000 79.43378 139 PHE B O 1
ATOM 11488 N N . GLN C 1 140 ? -3.05462 0.11629 -8.25397 1.000 66.03862 140 GLN B N 1
ATOM 11489 C CA . GLN C 1 140 ? -1.88728 0.31301 -9.10455 1.000 73.69566 140 GLN B CA 1
ATOM 11490 C C . GLN C 1 140 ? -0.85102 1.23874 -8.47967 1.000 69.43506 140 GLN B C 1
ATOM 11491 O O . GLN C 1 140 ? 0.21602 1.43646 -9.07159 1.000 59.70387 140 GLN B O 1
ATOM 11505 N N . LEU C 1 141 ? -1.14084 1.80779 -7.31191 1.000 63.53678 141 LEU B N 1
ATOM 11506 C CA . LEU C 1 141 ? -0.23785 2.73371 -6.64800 1.000 58.78835 141 LEU B CA 1
ATOM 11507 C C . LEU C 1 141 ? -0.35731 2.53819 -5.14567 1.000 58.22935 141 LEU B C 1
ATOM 11508 O O . LEU C 1 141 ? -1.46161 2.38180 -4.61923 1.000 58.17699 141 LEU B O 1
ATOM 11524 N N . ASP C 1 142 ? 0.78647 2.54055 -4.46177 1.000 57.22322 142 ASP B N 1
ATOM 11525 C CA . ASP C 1 142 ? 0.76850 2.44852 -3.00744 1.000 58.51433 142 ASP B CA 1
ATOM 11526 C C . ASP C 1 142 ? 0.34404 3.76223 -2.36928 1.000 57.02194 142 ASP B C 1
ATOM 11527 O O . ASP C 1 142 ? -0.29313 3.75717 -1.31153 1.000 57.31128 142 ASP B O 1
ATOM 11536 N N . LEU C 1 143 ? 0.67116 4.88717 -3.00229 1.000 58.14567 143 LEU B N 1
ATOM 11537 C CA . LEU C 1 143 ? 0.46025 6.19647 -2.40784 1.000 56.04758 143 LEU B CA 1
ATOM 11538 C C . LEU C 1 143 ? 0.57580 7.25472 -3.49320 1.000 54.77621 143 LEU B C 1
ATOM 11539 O O . LEU C 1 143 ? 1.49022 7.20605 -4.31911 1.000 58.42510 143 LEU B O 1
ATOM 11555 N N . ALA C 1 144 ? -0.34971 8.20937 -3.47802 1.000 54.04698 144 ALA B N 1
ATOM 11556 C CA . ALA C 1 144 ? -0.33197 9.33860 -4.39423 1.000 56.04168 144 ALA B CA 1
ATOM 11557 C C . ALA C 1 144 ? -0.35537 10.64097 -3.60639 1.000 54.83807 144 ALA B C 1
ATOM 11558 O O . ALA C 1 144 ? -1.10621 10.77654 -2.63527 1.000 54.80924 144 ALA B O 1
ATOM 11565 N N . LEU C 1 145 ? 0.47477 11.59245 -4.02703 1.000 55.34023 145 LEU B N 1
ATOM 11566 C CA . LEU C 1 145 ? 0.46250 12.94817 -3.49116 1.000 57.92380 145 LEU B CA 1
ATOM 11567 C C . LEU C 1 145 ? -0.33840 13.81756 -4.45243 1.000 57.85226 145 LEU B C 1
ATOM 11568 O O . LEU C 1 145 ? 0.08222 14.03847 -5.59320 1.000 56.47555 145 LEU B O 1
ATOM 11584 N N . ILE C 1 146 ? -1.48419 14.31332 -3.99535 1.000 52.99162 146 ILE B N 1
ATOM 11585 C CA . ILE C 1 146 ? -2.43856 14.97102 -4.87496 1.000 56.37418 146 ILE B CA 1
ATOM 11586 C C . ILE C 1 146 ? -2.64610 16.41026 -4.42581 1.000 56.60082 146 ILE B C 1
ATOM 11587 O O . ILE C 1 146 ? -2.43301 16.77033 -3.26486 1.000 54.04990 146 ILE B O 1
ATOM 11603 N N . GLU C 1 147 ? -3.07565 17.23743 -5.37886 1.000 55.57181 147 GLU B N 1
ATOM 11604 C CA . GLU C 1 147 ? -3.35820 18.64206 -5.13647 1.000 53.88595 147 GLU B CA 1
ATOM 11605 C C . GLU C 1 147 ? -4.82718 18.98897 -5.32845 1.000 53.51585 147 GLU B C 1
ATOM 11606 O O . GLU C 1 147 ? -5.19999 20.15356 -5.14694 1.000 78.43948 147 GLU B O 1
ATOM 11618 N N . GLY C 1 148 ? -5.66891 18.02007 -5.68825 1.000 59.38928 148 GLY B N 1
ATOM 11619 C CA . GLY C 1 148 ? -7.08332 18.24818 -5.87304 1.000 55.64468 148 GLY B CA 1
ATOM 11620 C C . GLY C 1 148 ? -7.90631 17.78714 -4.68283 1.000 71.71427 148 GLY B C 1
ATOM 11621 O O . GLY C 1 148 ? -7.39480 17.51278 -3.59500 1.000 67.54772 148 GLY B O 1
ATOM 11625 N N . SER C 1 149 ? -9.21418 17.70259 -4.90624 1.000 65.52771 149 SER B N 1
ATOM 11626 C CA . SER C 1 149 ? -10.14611 17.30809 -3.86157 1.000 80.56919 149 SER B CA 1
ATOM 11627 C C . SER C 1 149 ? -10.29924 15.78905 -3.82795 1.000 76.89387 149 SER B C 1
ATOM 11628 O O . SER C 1 149 ? -10.08852 15.09458 -4.82547 1.000 69.93110 149 SER B O 1
ATOM 11636 N N . CYS C 1 150 ? -10.69010 15.28434 -2.66033 1.000 77.68106 150 CYS B N 1
ATOM 11637 C CA . CYS C 1 150 ? -10.62943 13.86265 -2.33395 1.000 72.04363 150 CYS B CA 1
ATOM 11638 C C . CYS C 1 150 ? -12.02108 13.39022 -1.93953 1.000 66.24824 150 CYS B C 1
ATOM 11639 O O . CYS C 1 150 ? -12.50255 13.71456 -0.84710 1.000 72.30093 150 CYS B O 1
ATOM 11646 N N . HIS C 1 151 ? -12.66320 12.61222 -2.81789 1.000 62.62813 151 HIS B N 1
ATOM 11647 C CA . HIS C 1 151 ? -14.07322 12.29510 -2.64443 1.000 65.83930 151 HIS B CA 1
ATOM 11648 C C . HIS C 1 151 ? -14.45217 10.83834 -2.88328 1.000 73.89965 151 HIS B C 1
ATOM 11649 O O . HIS C 1 151 ? -15.64415 10.52560 -2.82942 1.000 72.60428 151 HIS B O 1
ATOM 11663 N N . LEU C 1 152 ? -13.49779 9.93744 -3.14746 1.000 59.41299 152 LEU B N 1
ATOM 11664 C CA . LEU C 1 152 ? -13.90525 8.54128 -3.31796 1.000 63.37843 152 LEU B CA 1
ATOM 11665 C C . LEU C 1 152 ? -13.93476 7.83757 -1.96436 1.000 64.69280 152 LEU B C 1
ATOM 11666 O O . LEU C 1 152 ? -12.94950 7.90346 -1.21882 1.000 60.41852 152 LEU B O 1
ATOM 11682 N N . PRO C 1 153 ? -15.03028 7.15691 -1.60922 1.000 68.84104 153 PRO B N 1
ATOM 11683 C CA . PRO C 1 153 ? -15.11403 6.57931 -0.25537 1.000 66.73696 153 PRO B CA 1
ATOM 11684 C C . PRO C 1 153 ? -14.09031 5.49214 0.01727 1.000 63.16996 153 PRO B C 1
ATOM 11685 O O . PRO C 1 153 ? -13.63528 5.36732 1.16158 1.000 62.81301 153 PRO B O 1
ATOM 11696 N N . GLN C 1 154 ? -13.71872 4.69286 -0.98207 1.000 69.55482 154 GLN B N 1
ATOM 11697 C CA . GLN C 1 154 ? -12.78910 3.59373 -0.75087 1.000 64.71814 154 GLN B CA 1
ATOM 11698 C C . GLN C 1 154 ? -11.34660 4.05817 -0.58813 1.000 64.01053 154 GLN B C 1
ATOM 11699 O O . GLN C 1 154 ? -10.47452 3.22630 -0.31450 1.000 62.77662 154 GLN B O 1
ATOM 11713 N N . LEU C 1 155 ? -11.07363 5.34846 -0.74968 1.000 61.31215 155 LEU B N 1
ATOM 11714 C CA . LEU C 1 155 ? -9.75334 5.91132 -0.52690 1.000 61.32268 155 LEU B CA 1
ATOM 11715 C C . LEU C 1 155 ? -9.76586 6.77660 0.72565 1.000 62.12836 155 LEU B C 1
ATOM 11716 O O . LEU C 1 155 ? -10.81715 7.23268 1.18352 1.000 63.50770 155 LEU B O 1
ATOM 11732 N N . GLN C 1 156 ? -8.57936 6.99032 1.28382 1.000 64.40784 156 GLN B N 1
ATOM 11733 C CA . GLN C 1 156 ? -8.39260 7.85231 2.43953 1.000 65.18258 156 GLN B CA 1
ATOM 11734 C C . GLN C 1 156 ? -7.40464 8.95133 2.08143 1.000 64.40466 156 GLN B C 1
ATOM 11735 O O . GLN C 1 156 ? -6.43739 8.71434 1.35102 1.000 62.42759 156 GLN B O 1
ATOM 11749 N N . CYS C 1 157 ? -7.64519 10.15043 2.60232 1.000 65.34257 157 CYS B N 1
ATOM 11750 C CA . CYS C 1 157 ? -6.76448 11.28726 2.37700 1.000 62.60797 157 CYS B CA 1
ATOM 11751 C C . CYS C 1 157 ? -6.23822 11.79434 3.71005 1.000 61.33619 157 CYS B C 1
ATOM 11752 O O . CYS C 1 157 ? -7.02032 12.16460 4.59308 1.000 76.18921 157 CYS B O 1
ATOM 11759 N N . ILE C 1 158 ? -4.91695 11.80006 3.84939 1.000 59.66766 158 ILE B N 1
ATOM 11760 C CA . ILE C 1 158 ? -4.23395 12.37934 4.99700 1.000 63.49051 158 ILE B CA 1
ATOM 11761 C C . ILE C 1 158 ? -3.77280 13.77182 4.59642 1.000 59.97470 158 ILE B C 1
ATOM 11762 O O . ILE C 1 158 ? -3.05764 13.93210 3.59922 1.000 62.18031 158 ILE B O 1
ATOM 11778 N N . HIS C 1 159 ? -4.18001 14.78172 5.35927 1.000 62.52446 159 HIS B N 1
ATOM 11779 C CA . HIS C 1 159 ? -3.76012 16.14218 5.05535 1.000 64.78655 159 HIS B CA 1
ATOM 11780 C C . HIS C 1 159 ? -2.24611 16.24934 5.16145 1.000 60.57021 159 HIS B C 1
ATOM 11781 O O . HIS C 1 159 ? -1.66852 16.00591 6.22615 1.000 62.23802 159 HIS B O 1
ATOM 11795 N N . TRP C 1 160 ? -1.60465 16.60891 4.05256 1.000 61.68592 160 TRP B N 1
ATOM 11796 C CA . TRP C 1 160 ? -0.14065 16.70535 3.99801 1.000 64.40093 160 TRP B CA 1
ATOM 11797 C C . TRP C 1 160 ? 0.30071 18.12184 4.35547 1.000 65.71039 160 TRP B C 1
ATOM 11798 O O . TRP C 1 160 ? 0.92777 18.34500 5.39519 1.000 74.42023 160 TRP B O 1
ATOM 11819 N N . ARG C 1 161 ? -0.02547 19.08207 3.49785 1.000 62.94551 161 ARG B N 1
ATOM 11820 C CA . ARG C 1 161 ? 0.33116 20.47709 3.70767 1.000 61.65787 161 ARG B CA 1
ATOM 11821 C C . ARG C 1 161 ? -0.63374 21.33400 2.90126 1.000 59.94812 161 ARG B C 1
ATOM 11822 O O . ARG C 1 161 ? -1.51119 20.82379 2.19929 1.000 58.42452 161 ARG B O 1
ATOM 11843 N N . ASN C 1 162 ? -0.46257 22.64707 2.99880 1.000 73.21415 162 ASN B N 1
ATOM 11844 C CA . ASN C 1 162 ? -1.24791 23.59546 2.22862 1.000 72.18220 162 ASN B CA 1
ATOM 11845 C C . ASN C 1 162 ? -0.41572 24.17782 1.09355 1.000 63.19474 162 ASN B C 1
ATOM 11846 O O . ASN C 1 162 ? 0.81733 24.20469 1.14180 1.000 65.89637 162 ASN B O 1
ATOM 11857 N N . ASP C 1 163 ? -1.11701 24.64152 0.06091 1.000 71.10422 163 ASP B N 1
ATOM 11858 C CA . ASP C 1 163 ? -0.49473 25.25789 -1.10290 1.000 59.28385 163 ASP B CA 1
ATOM 11859 C C . ASP C 1 163 ? -1.27567 26.51332 -1.45262 1.000 58.65373 163 ASP B C 1
ATOM 11860 O O . ASP C 1 163 ? -2.49618 26.45584 -1.63135 1.000 68.96357 163 ASP B O 1
ATOM 11869 N N . GLU C 1 164 ? -0.57815 27.64105 -1.54590 1.000 56.19769 164 GLU B N 1
ATOM 11870 C CA . GLU C 1 164 ? -1.20535 28.92748 -1.81724 1.000 63.74018 164 GLU B CA 1
ATOM 11871 C C . GLU C 1 164 ? -1.07546 29.25238 -3.29947 1.000 56.77723 164 GLU B C 1
ATOM 11872 O O . GLU C 1 164 ? 0.03884 29.34412 -3.82427 1.000 56.49074 164 GLU B O 1
ATOM 11884 N N . LEU C 1 165 ? -2.21233 29.41616 -3.96851 1.000 55.95458 165 LEU B N 1
ATOM 11885 C CA . LEU C 1 165 ? -2.23707 29.92582 -5.32802 1.000 55.05943 165 LEU B CA 1
ATOM 11886 C C . LEU C 1 165 ? -2.34225 31.44834 -5.30343 1.000 55.38514 165 LEU B C 1
ATOM 11887 O O . LEU C 1 165 ? -2.65184 32.06065 -4.27844 1.000 54.86664 165 LEU B O 1
ATOM 11903 N N . ALA C 1 166 ? -2.07608 32.06309 -6.45141 1.000 53.89253 166 ALA B N 1
ATOM 11904 C CA . ALA C 1 166 ? -2.08846 33.51504 -6.53912 1.000 54.16494 166 ALA B CA 1
ATOM 11905 C C . ALA C 1 166 ? -2.29803 33.93372 -7.98475 1.000 53.51390 166 ALA B C 1
ATOM 11906 O O . ALA C 1 166 ? -1.73418 33.32731 -8.89898 1.000 53.03574 166 ALA B O 1
ATOM 11913 N N . VAL C 1 167 ? -3.11475 34.96863 -8.17788 1.000 53.91516 167 VAL B N 1
ATOM 11914 C CA . VAL C 1 167 ? -3.22404 35.59872 -9.48456 1.000 54.01102 167 VAL B CA 1
ATOM 11915 C C . VAL C 1 167 ? -1.90965 36.29763 -9.79877 1.000 55.36341 167 VAL B C 1
ATOM 11916 O O . VAL C 1 167 ? -1.33587 36.98865 -8.94689 1.000 62.49852 167 VAL B O 1
ATOM 11929 N N . CYS C 1 168 ? -1.42270 36.11698 -11.02294 1.000 55.26968 168 CYS B N 1
ATOM 11930 C CA . CYS C 1 168 ? -0.13983 36.67182 -11.42437 1.000 56.55088 168 CYS B CA 1
ATOM 11931 C C . CYS C 1 168 ? -0.24399 37.19933 -12.84576 1.000 56.96346 168 CYS B C 1
ATOM 11932 O O . CYS C 1 168 ? -1.09884 36.77703 -13.62774 1.000 56.23304 168 CYS B O 1
ATOM 11940 N N . CYS C 1 169 ? 0.64928 38.12997 -13.17127 1.000 58.29055 169 CYS B N 1
ATOM 11941 C CA . CYS C 1 169 ? 0.63918 38.78428 -14.47146 1.000 59.08527 169 CYS B CA 1
ATOM 11942 C C . CYS C 1 169 ? 2.02500 39.35266 -14.73707 1.000 60.13816 169 CYS B C 1
ATOM 11943 O O . CYS C 1 169 ? 2.89784 39.34895 -13.86732 1.000 60.27731 169 CYS B O 1
ATOM 11951 N N . ALA C 1 170 ? 2.21655 39.83800 -15.96118 1.000 60.94211 170 ALA B N 1
ATOM 11952 C CA . ALA C 1 170 ? 3.45972 40.50817 -16.29894 1.000 63.76816 170 ALA B CA 1
ATOM 11953 C C . ALA C 1 170 ? 3.58999 41.79010 -15.47831 1.000 63.39437 170 ALA B C 1
ATOM 11954 O O . ALA C 1 170 ? 2.58322 42.41199 -15.11708 1.000 63.78214 170 ALA B O 1
ATOM 11961 N N . PRO C 1 171 ? 4.81765 42.21227 -15.16114 1.000 67.48050 171 PRO B N 1
ATOM 11962 C CA . PRO C 1 171 ? 4.97319 43.40069 -14.30332 1.000 71.69658 171 PRO B CA 1
ATOM 11963 C C . PRO C 1 171 ? 4.34161 44.65221 -14.88363 1.000 69.39130 171 PRO B C 1
ATOM 11964 O O . PRO C 1 171 ? 3.91955 45.53088 -14.12160 1.000 68.20658 171 PRO B O 1
ATOM 11975 N N . ASP C 1 172 ? 4.26272 44.76523 -16.20989 1.000 67.34276 172 ASP B N 1
ATOM 11976 C CA . ASP C 1 172 ? 3.70490 45.94500 -16.85535 1.000 69.51694 172 ASP B CA 1
ATOM 11977 C C . ASP C 1 172 ? 2.21527 45.80401 -17.16031 1.000 70.08387 172 ASP B C 1
ATOM 11978 O O . ASP C 1 172 ? 1.69182 46.54725 -17.99830 1.000 72.70687 172 ASP B O 1
ATOM 11987 N N . HIS C 1 173 ? 1.52333 44.88129 -16.50065 1.000 68.41080 173 HIS B N 1
ATOM 11988 C CA . HIS C 1 173 ? 0.08605 44.77046 -16.69008 1.000 69.11266 173 HIS B CA 1
ATOM 11989 C C . HIS C 1 173 ? -0.60512 45.99417 -16.09021 1.000 69.74904 173 HIS B C 1
ATOM 11990 O O . HIS C 1 173 ? -0.22356 46.45231 -15.00767 1.000 71.27553 173 HIS B O 1
ATOM 12004 N N . PRO C 1 174 ? -1.61320 46.55215 -16.76804 1.000 70.49759 174 PRO B N 1
ATOM 12005 C CA . PRO C 1 174 ? -2.28051 47.74824 -16.21862 1.000 75.74805 174 PRO B CA 1
ATOM 12006 C C . PRO C 1 174 ? -2.76981 47.57259 -14.78993 1.000 79.18477 174 PRO B C 1
ATOM 12007 O O . PRO C 1 174 ? -2.72179 48.52735 -14.00299 1.000 74.93702 174 PRO B O 1
ATOM 12018 N N . LEU C 1 175 ? -3.24328 46.37888 -14.43078 1.000 71.33734 175 LEU B N 1
ATOM 12019 C CA . LEU C 1 175 ? -3.71958 46.15115 -13.07136 1.000 72.22549 175 LEU B CA 1
ATOM 12020 C C . LEU C 1 175 ? -2.58316 46.10756 -12.05893 1.000 72.95312 175 LEU B C 1
ATOM 12021 O O . LEU C 1 175 ? -2.83257 46.27785 -10.86074 1.000 73.05237 175 LEU B O 1
ATOM 12037 N N . ALA C 1 176 ? -1.34756 45.88229 -12.50760 1.000 73.44687 176 ALA B N 1
ATOM 12038 C CA . ALA C 1 176 ? -0.19910 45.88978 -11.61100 1.000 74.80715 176 ALA B CA 1
ATOM 12039 C C . ALA C 1 176 ? 0.33018 47.29125 -11.34567 1.000 78.83354 176 ALA B C 1
ATOM 12040 O O . ALA C 1 176 ? 1.14959 47.46436 -10.43482 1.000 80.07694 176 ALA B O 1
ATOM 12047 N N . LYS C 1 177 ? -0.11070 48.28776 -12.10902 1.000 77.59121 177 LYS B N 1
ATOM 12048 C CA . LYS C 1 177 ? 0.32564 49.66583 -11.93561 1.000 93.51728 177 LYS B CA 1
ATOM 12049 C C . LYS C 1 177 ? -0.60696 50.48422 -11.05995 1.000 93.03377 177 LYS B C 1
ATOM 12050 O O . LYS C 1 177 ? -0.16056 51.44720 -10.42963 1.000 102.29309 177 LYS B O 1
ATOM 12069 N N . LEU C 1 178 ? -1.88893 50.12725 -11.01881 1.000 96.18971 178 LEU B N 1
ATOM 12070 C CA . LEU C 1 178 ? -2.85525 50.85721 -10.21111 1.000 100.19383 178 LEU B CA 1
ATOM 12071 C C . LEU C 1 178 ? -2.32956 51.06729 -8.79782 1.000 103.21562 178 LEU B C 1
ATOM 12072 O O . LEU C 1 178 ? -1.53864 50.27484 -8.27800 1.000 109.71320 178 LEU B O 1
ATOM 12088 N N . GLY C 1 179 ? -2.77831 52.15389 -8.17669 1.000 102.30256 179 GLY B N 1
ATOM 12089 C CA . GLY C 1 179 ? -2.43221 52.43490 -6.79908 1.000 111.30536 179 GLY B CA 1
ATOM 12090 C C . GLY C 1 179 ? -3.51619 51.99116 -5.84031 1.000 118.02427 179 GLY B C 1
ATOM 12091 O O . GLY C 1 179 ? -3.22867 51.57329 -4.71499 1.000 123.17029 179 GLY B O 1
ATOM 12095 N N . ARG C 1 180 ? -4.76726 52.07046 -6.27769 1.000 118.45670 180 ARG B N 1
ATOM 12096 C CA . ARG C 1 180 ? -5.88884 51.70682 -5.41955 1.000 101.61392 180 ARG B CA 1
ATOM 12097 C C . ARG C 1 180 ? -6.02890 50.18934 -5.36215 1.000 110.24926 180 ARG B C 1
ATOM 12098 O O . ARG C 1 180 ? -6.00818 49.53351 -6.40973 1.000 107.72975 180 ARG B O 1
ATOM 12119 N N . PRO C 1 181 ? -6.16115 49.59778 -4.17135 1.000 103.79031 181 PRO B N 1
ATOM 12120 C CA . PRO C 1 181 ? -6.30149 48.13772 -4.09074 1.000 97.71525 181 PRO B CA 1
ATOM 12121 C C . PRO C 1 181 ? -7.42820 47.64158 -4.98741 1.000 105.15337 181 PRO B C 1
ATOM 12122 O O . PRO C 1 181 ? -8.40224 48.35077 -5.25025 1.000 95.76236 181 PRO B O 1
ATOM 12133 N N . LEU C 1 182 ? -7.28111 46.40841 -5.45565 1.000 88.25468 182 LEU B N 1
ATOM 12134 C CA . LEU C 1 182 ? -8.12121 45.90110 -6.52645 1.000 90.43913 182 LEU B CA 1
ATOM 12135 C C . LEU C 1 182 ? -9.43912 45.35458 -5.98710 1.000 90.39198 182 LEU B C 1
ATOM 12136 O O . LEU C 1 182 ? -9.60453 45.10496 -4.79041 1.000 90.53337 182 LEU B O 1
ATOM 12152 N N . THR C 1 183 ? -10.38827 45.18464 -6.90357 1.000 93.77459 183 THR B N 1
ATOM 12153 C CA . THR C 1 183 ? -11.69279 44.61378 -6.61786 1.000 94.58805 183 THR B CA 1
ATOM 12154 C C . THR C 1 183 ? -11.93767 43.47713 -7.60061 1.000 89.11541 183 THR B C 1
ATOM 12155 O O . THR C 1 183 ? -11.27638 43.37541 -8.63650 1.000 85.42765 183 THR B O 1
ATOM 12166 N N . ALA C 1 184 ? -12.89412 42.60934 -7.26440 1.000 86.92066 184 ALA B N 1
ATOM 12167 C CA . ALA C 1 184 ? -13.29981 41.57631 -8.20964 1.000 92.73311 184 ALA B CA 1
ATOM 12168 C C . ALA C 1 184 ? -13.75702 42.16990 -9.53570 1.000 90.73861 184 ALA B C 1
ATOM 12169 O O . ALA C 1 184 ? -13.78797 41.45808 -10.54607 1.000 97.16747 184 ALA B O 1
ATOM 12176 N N . GLN C 1 185 ? -14.10354 43.45892 -9.55335 1.000 89.42448 185 GLN B N 1
ATOM 12177 C CA . GLN C 1 185 ? -14.62219 44.09466 -10.75819 1.000 96.54846 185 GLN B CA 1
ATOM 12178 C C . GLN C 1 185 ? -13.51730 44.46616 -11.73940 1.000 92.21321 185 GLN B C 1
ATOM 12179 O O . GLN C 1 185 ? -13.76521 44.51712 -12.94967 1.000 92.13890 185 GLN B O 1
ATOM 12193 N N . ASP C 1 186 ? -12.30509 44.72904 -11.24747 1.000 86.98669 186 ASP B N 1
ATOM 12194 C CA . ASP C 1 186 ? -11.19968 45.05951 -12.14064 1.000 86.66860 186 ASP B CA 1
ATOM 12195 C C . ASP C 1 186 ? -10.88174 43.92611 -13.10470 1.000 78.54292 186 ASP B C 1
ATOM 12196 O O . ASP C 1 186 ? -10.23771 44.16261 -14.13356 1.000 76.85909 186 ASP B O 1
ATOM 12205 N N . PHE C 1 187 ? -11.31988 42.70850 -12.80059 1.000 77.02973 187 PHE B N 1
ATOM 12206 C CA . PHE C 1 187 ? -10.92822 41.52415 -13.54832 1.000 83.54356 187 PHE B CA 1
ATOM 12207 C C . PHE C 1 187 ? -11.93754 41.12997 -14.61574 1.000 85.57511 187 PHE B C 1
ATOM 12208 O O . PHE C 1 187 ? -11.72319 40.13010 -15.30969 1.000 82.40628 187 PHE B O 1
ATOM 12225 N N . LEU C 1 188 ? -13.02302 41.88456 -14.77086 1.000 86.76342 188 LEU B N 1
ATOM 12226 C CA . LEU C 1 188 ? -13.81720 41.77818 -15.98575 1.000 84.67482 188 LEU B CA 1
ATOM 12227 C C . LEU C 1 188 ? -12.92955 42.06466 -17.19028 1.000 92.87453 188 LEU B C 1
ATOM 12228 O O . LEU C 1 188 ? -12.08108 42.96038 -17.15893 1.000 92.64953 188 LEU B O 1
ATOM 12244 N N . ASN C 1 189 ? -13.12182 41.29209 -18.25763 1.000 81.31357 189 ASN B N 1
ATOM 12245 C CA . ASN C 1 189 ? -12.43782 41.47327 -19.53453 1.000 81.76624 189 ASN B CA 1
ATOM 12246 C C . ASN C 1 189 ? -10.97171 41.06185 -19.49231 1.000 77.49782 189 ASN B C 1
ATOM 12247 O O . ASN C 1 189 ? -10.24238 41.30096 -20.46645 1.000 78.97202 189 ASN B O 1
ATOM 12258 N N . VAL C 1 190 ? -10.50606 40.46416 -18.39600 1.000 73.67712 190 VAL B N 1
ATOM 12259 C CA . VAL C 1 190 ? -9.15878 39.91026 -18.36506 1.000 70.42724 190 VAL B CA 1
ATOM 12260 C C . VAL C 1 190 ? -9.12841 38.62635 -19.18147 1.000 65.09016 190 VAL B C 1
ATOM 12261 O O . VAL C 1 190 ? -10.09303 37.85194 -19.19106 1.000 65.20339 190 VAL B O 1
ATOM 12274 N N . GLU C 1 191 ? -8.01674 38.39416 -19.87040 1.000 62.55575 191 GLU B N 1
ATOM 12275 C CA . GLU C 1 191 ? -7.81434 37.16368 -20.62089 1.000 63.30805 191 GLU B CA 1
ATOM 12276 C C . GLU C 1 191 ? -7.07079 36.17634 -19.72847 1.000 59.75003 191 GLU B C 1
ATOM 12277 O O . GLU C 1 191 ? -5.95451 36.45565 -19.28207 1.000 56.17924 191 GLU B O 1
ATOM 12289 N N . TRP C 1 192 ? -7.69769 35.03883 -19.44761 1.000 60.61546 192 TRP B N 1
ATOM 12290 C CA . TRP C 1 192 ? -7.18524 34.08743 -18.46923 1.000 56.55225 192 TRP B CA 1
ATOM 12291 C C . TRP C 1 192 ? -6.44219 32.95096 -19.16322 1.000 51.86163 192 TRP B C 1
ATOM 12292 O O . TRP C 1 192 ? -6.91311 32.41152 -20.16893 1.000 59.68469 192 TRP B O 1
ATOM 12313 N N . ILE C 1 193 ? -5.28139 32.59458 -18.61919 1.000 52.36618 193 ILE B N 1
ATOM 12314 C CA . ILE C 1 193 ? -4.48018 31.46929 -19.09133 1.000 49.68811 193 ILE B CA 1
ATOM 12315 C C . ILE C 1 193 ? -4.48078 30.44717 -17.96144 1.000 48.80993 193 ILE B C 1
ATOM 12316 O O . ILE C 1 193 ? -3.75583 30.60123 -16.97258 1.000 47.87065 193 ILE B O 1
ATOM 12332 N N . LEU C 1 194 ? -5.28865 29.39760 -18.09294 1.000 48.20313 194 LEU B N 1
ATOM 12333 C CA . LEU C 1 194 ? -5.58332 28.50867 -16.97959 1.000 47.33161 194 LEU B CA 1
ATOM 12334 C C . LEU C 1 194 ? -5.17419 27.07223 -17.28097 1.000 47.17403 194 LEU B C 1
ATOM 12335 O O . LEU C 1 194 ? -4.90668 26.69789 -18.42631 1.000 48.35147 194 LEU B O 1
ATOM 12351 N N . ARG C 1 195 ? -5.13940 26.26960 -16.21809 1.000 46.36165 195 ARG B N 1
ATOM 12352 C CA . ARG C 1 195 ? -4.89865 24.83839 -16.30163 1.000 46.17055 195 ARG B CA 1
ATOM 12353 C C . ARG C 1 195 ? -6.15370 24.11824 -16.80151 1.000 52.54030 195 ARG B C 1
ATOM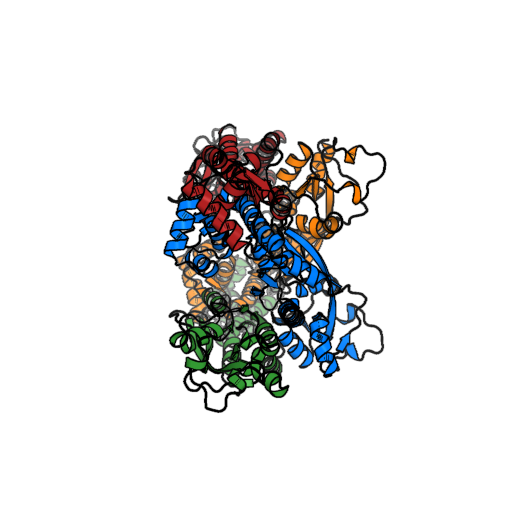 12354 O O . ARG C 1 195 ? -7.23179 24.70429 -16.93044 1.000 46.03289 195 ARG B O 1
ATOM 12375 N N . GLU C 1 196 ? -6.00550 22.82352 -17.07923 1.000 53.48899 196 GLU B N 1
ATOM 12376 C CA . GLU C 1 196 ? -7.07857 22.08215 -17.72783 1.000 56.92321 196 GLU B CA 1
ATOM 12377 C C . GLU C 1 196 ? -8.24562 21.84803 -16.76784 1.000 54.27870 196 GLU B C 1
ATOM 12378 O O . GLU C 1 196 ? -8.11896 21.95209 -15.54548 1.000 57.41662 196 GLU B O 1
ATOM 12390 N N . GLU C 1 197 ? -9.39800 21.51121 -17.35532 1.000 62.44642 197 GLU B N 1
ATOM 12391 C CA . GLU C 1 197 ? -10.64275 21.46442 -16.59436 1.000 70.51255 197 GLU B CA 1
ATOM 12392 C C . GLU C 1 197 ? -10.59773 20.44033 -15.46801 1.000 73.60885 197 GLU B C 1
ATOM 12393 O O . GLU C 1 197 ? -11.21171 20.65255 -14.41490 1.000 81.36714 197 GLU B O 1
ATOM 12405 N N . GLY C 1 198 ? -9.88813 19.33234 -15.65972 1.000 65.62467 198 GLY B N 1
ATOM 12406 C CA . GLY C 1 198 ? -9.90315 18.25989 -14.68377 1.000 58.08147 198 GLY B CA 1
ATOM 12407 C C . GLY C 1 198 ? -8.75217 18.28219 -13.70051 1.000 63.92687 198 GLY B C 1
ATOM 12408 O O . GLY C 1 198 ? -8.37748 17.23815 -13.15779 1.000 75.08427 198 GLY B O 1
ATOM 12412 N N . SER C 1 199 ? -8.18893 19.45989 -13.45229 1.000 69.30303 199 SER B N 1
ATOM 12413 C CA . SER C 1 199 ? -7.06397 19.61377 -12.54490 1.000 56.27275 199 SER B CA 1
ATOM 12414 C C . SER C 1 199 ? -7.50396 20.31137 -11.26448 1.000 51.51077 199 SER B C 1
ATOM 12415 O O . SER C 1 199 ? -8.55304 20.95928 -11.20767 1.000 54.54907 199 SER B O 1
ATOM 12423 N N . GLY C 1 200 ? -6.67800 20.16725 -10.22397 1.000 52.00045 200 GLY B N 1
ATOM 12424 C CA . GLY C 1 200 ? -6.94761 20.82840 -8.95984 1.000 54.43608 200 GLY B CA 1
ATOM 12425 C C . GLY C 1 200 ? -6.62472 22.30457 -8.94975 1.000 58.97359 200 GLY B C 1
ATOM 12426 O O . GLY C 1 200 ? -7.13273 23.03398 -8.09162 1.000 53.01505 200 GLY B O 1
ATOM 12430 N N . THR C 1 201 ? -5.78165 22.76054 -9.87801 1.000 52.40736 201 THR B N 1
ATOM 12431 C CA . THR C 1 201 ? -5.51975 24.18708 -10.01604 1.000 53.12675 201 THR B CA 1
ATOM 12432 C C . THR C 1 201 ? -6.69461 24.89172 -10.68259 1.000 50.49397 201 THR B C 1
ATOM 12433 O O . THR C 1 201 ? -7.16124 25.92966 -10.20112 1.000 49.81290 201 THR B O 1
ATOM 12444 N N . ARG C 1 202 ? -7.18374 24.33925 -11.79609 1.000 51.18114 202 ARG B N 1
ATOM 12445 C CA . ARG C 1 202 ? -8.39226 24.87072 -12.41751 1.000 52.96470 202 ARG B CA 1
ATOM 12446 C C . ARG C 1 202 ? -9.58436 24.76509 -11.47757 1.000 53.07497 202 ARG B C 1
ATOM 12447 O O . ARG C 1 202 ? -10.51486 25.57443 -11.56037 1.000 56.69636 202 ARG B O 1
ATOM 12468 N N . GLU C 1 203 ? -9.57297 23.77495 -10.58378 1.000 58.39764 203 GLU B N 1
ATOM 12469 C CA . GLU C 1 203 ? -10.64810 23.63557 -9.60696 1.000 66.78671 203 GLU B CA 1
ATOM 12470 C C . GLU C 1 203 ? -10.75416 24.87198 -8.72567 1.000 55.84586 203 GLU B C 1
ATOM 12471 O O . GLU C 1 203 ? -11.86112 25.32003 -8.40308 1.000 61.86714 203 GLU B O 1
ATOM 12483 N N . VAL C 1 204 ? -9.61570 25.44057 -8.32710 1.000 55.85165 204 VAL B N 1
ATOM 12484 C CA . VAL C 1 204 ? -9.63766 26.62801 -7.47894 1.000 60.49000 204 VAL B CA 1
ATOM 12485 C C . VAL C 1 204 ? -10.20942 27.81671 -8.24236 1.000 59.48185 204 VAL B C 1
ATOM 12486 O O . VAL C 1 204 ? -11.07370 28.54079 -7.73636 1.000 59.89501 204 VAL B O 1
ATOM 12499 N N . PHE C 1 205 ? -9.73899 28.03775 -9.47281 1.000 55.80024 205 PHE B N 1
ATOM 12500 C CA . PHE C 1 205 ? -10.26795 29.14497 -10.26322 1.000 61.28669 205 PHE B CA 1
ATOM 12501 C C . PHE C 1 205 ? -11.75926 28.96971 -10.52421 1.000 61.61897 205 PHE B C 1
ATOM 12502 O O . PHE C 1 205 ? -12.51405 29.94886 -10.54264 1.000 69.99496 205 PHE B O 1
ATOM 12519 N N . ASP C 1 206 ? -12.20105 27.72822 -10.73354 1.000 59.15122 206 ASP B N 1
ATOM 12520 C CA . ASP C 1 206 ? -13.59141 27.49391 -11.10414 1.000 73.87902 206 ASP B CA 1
ATOM 12521 C C . ASP C 1 206 ? -14.54054 27.71848 -9.93376 1.000 72.83000 206 ASP B C 1
ATOM 12522 O O . ASP C 1 206 ? -15.67808 28.15382 -10.14086 1.000 93.07901 206 ASP B O 1
ATOM 12531 N N . ASN C 1 207 ? -14.09978 27.43287 -8.70701 1.000 75.09979 207 ASN B N 1
ATOM 12532 C CA . ASN C 1 207 ? -14.94982 27.56241 -7.53304 1.000 81.21461 207 ASN B CA 1
ATOM 12533 C C . ASN C 1 207 ? -14.63604 28.77693 -6.67543 1.000 79.29195 207 ASN B C 1
ATOM 12534 O O . ASN C 1 207 ? -15.44068 29.11737 -5.79958 1.000 83.04824 207 ASN B O 1
ATOM 12545 N N . ALA C 1 208 ? -13.49965 29.44430 -6.89687 1.000 84.34584 208 ALA B N 1
ATOM 12546 C CA . ALA C 1 208 ? -13.08379 30.55910 -6.06020 1.000 83.44667 208 ALA B CA 1
ATOM 12547 C C . ALA C 1 208 ? -12.97730 31.88693 -6.79706 1.000 80.35975 208 ALA B C 1
ATOM 12548 O O . ALA C 1 208 ? -12.83787 32.92366 -6.13714 1.000 76.40015 208 ALA B O 1
ATOM 12555 N N . ILE C 1 209 ? -13.03683 31.89462 -8.12987 1.000 84.91170 209 ILE B N 1
ATOM 12556 C CA . ILE C 1 209 ? -12.92021 33.13437 -8.89204 1.000 89.95349 209 ILE B CA 1
ATOM 12557 C C . ILE C 1 209 ? -14.05716 33.24923 -9.89893 1.000 79.22768 209 ILE B C 1
ATOM 12558 O O . ILE C 1 209 ? -14.61384 34.33469 -10.10024 1.000 83.04126 209 ILE B O 1
ATOM 12574 N N . LEU C 1 210 ? -14.40910 32.13139 -10.53454 1.000 90.22692 210 LEU B N 1
ATOM 12575 C CA . LEU C 1 210 ? -15.31150 32.18794 -11.67903 1.000 93.43843 210 LEU B CA 1
ATOM 12576 C C . LEU C 1 210 ? -16.65608 32.80920 -11.32196 1.000 89.87894 210 LEU B C 1
ATOM 12577 O O . LEU C 1 210 ? -17.28552 33.44691 -12.17379 1.000 98.57922 210 LEU B O 1
ATOM 12593 N N . GLN C 1 211 ? -17.11385 32.64506 -10.07917 1.000 92.63415 211 GLN B N 1
ATOM 12594 C CA . GLN C 1 211 ? -18.43795 33.13631 -9.71337 1.000 95.48536 211 GLN B CA 1
ATOM 12595 C C . GLN C 1 211 ? -18.51456 34.65709 -9.66137 1.000 92.15832 211 GLN B C 1
ATOM 12596 O O . GLN C 1 211 ? -19.61106 35.19353 -9.46617 1.000 104.16603 211 GLN B O 1
ATOM 12610 N N . ASP C 1 212 ? -17.39241 35.36335 -9.82594 1.000 97.76799 212 ASP B N 1
ATOM 12611 C CA . ASP C 1 212 ? -17.39249 36.81932 -9.85287 1.000 100.82387 212 ASP B CA 1
ATOM 12612 C C . ASP C 1 212 ? -17.19083 37.40216 -11.24356 1.000 95.32068 212 ASP B C 1
ATOM 12613 O O . ASP C 1 212 ? -17.59154 38.54724 -11.47643 1.000 106.75709 212 ASP B O 1
ATOM 12622 N N . VAL C 1 213 ? -16.58353 36.65738 -12.16070 1.000 87.02459 213 VAL B N 1
ATOM 12623 C CA . VAL C 1 213 ? -16.49788 37.05857 -13.56262 1.000 95.56651 213 VAL B CA 1
ATOM 12624 C C . VAL C 1 213 ? -17.03522 35.89951 -14.39531 1.000 91.85736 213 VAL B C 1
ATOM 12625 O O . VAL C 1 213 ? -16.24936 35.13691 -14.97557 1.000 82.44763 213 VAL B O 1
ATOM 12638 N N . PRO C 1 214 ? -18.35813 35.72005 -14.47549 1.000 99.03403 214 PRO B N 1
ATOM 12639 C CA . PRO C 1 214 ? -18.87900 34.53533 -15.18189 1.000 85.09667 214 PRO B CA 1
ATOM 12640 C C . PRO C 1 214 ? -18.56520 34.53997 -16.66589 1.000 96.84256 214 PRO B C 1
ATOM 12641 O O . PRO C 1 214 ? -18.28847 33.47767 -17.23814 1.000 85.69233 214 PRO B O 1
ATOM 12652 N N . ASP C 1 215 ? -18.59668 35.70654 -17.31021 1.000 94.37404 215 ASP B N 1
ATOM 12653 C CA . ASP C 1 215 ? -18.18737 35.83721 -18.70163 1.000 84.40226 215 ASP B CA 1
ATOM 12654 C C . ASP C 1 215 ? -16.67184 35.87485 -18.86585 1.000 95.42575 215 ASP B C 1
ATOM 12655 O O . ASP C 1 215 ? -16.18578 36.32435 -19.91201 1.000 98.25475 215 ASP B O 1
ATOM 12664 N N . ALA C 1 216 ? -15.92355 35.42652 -17.85905 1.000 89.20364 216 ALA B N 1
ATOM 12665 C CA . ALA C 1 216 ? -14.46890 35.45475 -17.91904 1.000 72.68214 216 ALA B CA 1
ATOM 12666 C C . ALA C 1 216 ? -13.96839 34.83830 -19.21714 1.000 81.21910 216 ALA B C 1
ATOM 12667 O O . ALA C 1 216 ? -14.31040 33.70078 -19.55358 1.000 95.20138 216 ALA B O 1
ATOM 12674 N N . ASN C 1 217 ? -13.15580 35.59855 -19.94443 1.000 71.45214 217 ASN B N 1
ATOM 12675 C CA . ASN C 1 217 ? -12.56687 35.09490 -21.17743 1.000 70.70826 217 ASN B CA 1
ATOM 12676 C C . ASN C 1 217 ? -11.47128 34.09323 -20.83989 1.000 80.09088 217 ASN B C 1
ATOM 12677 O O . ASN C 1 217 ? -10.45970 34.45038 -20.22581 1.000 73.32351 217 ASN B O 1
ATOM 12688 N N . ILE C 1 218 ? -11.67941 32.84121 -21.22519 1.000 67.30195 218 ILE B N 1
ATOM 12689 C CA . ILE C 1 218 ? -10.70565 31.77209 -21.01774 1.000 72.94944 218 ILE B CA 1
ATOM 12690 C C . ILE C 1 218 ? -10.30570 31.29561 -22.40800 1.000 72.59549 218 ILE B C 1
ATOM 12691 O O . ILE C 1 218 ? -10.90561 30.37577 -22.97447 1.000 69.64295 218 ILE B O 1
ATOM 12707 N N . ARG C 1 219 ? -9.28037 31.93407 -22.96595 1.000 81.37056 219 ARG B N 1
ATOM 12708 C CA . ARG C 1 219 ? -8.86639 31.70768 -24.34411 1.000 73.35882 219 ARG B CA 1
ATOM 12709 C C . ARG C 1 219 ? -7.87031 30.56728 -24.48243 1.000 73.91289 219 ARG B C 1
ATOM 12710 O O . ARG C 1 219 ? -7.81779 29.92569 -25.53817 1.000 66.70675 219 ARG B O 1
ATOM 12731 N N . LEU C 1 220 ? -7.08297 30.30228 -23.44334 1.000 65.36856 220 LEU B N 1
ATOM 12732 C CA . LEU C 1 220 ? -6.04234 29.28614 -23.48311 1.000 55.34297 220 LEU B CA 1
ATOM 12733 C C . LEU C 1 220 ? -6.16296 28.40319 -22.25187 1.000 57.38350 220 LEU B C 1
ATOM 12734 O O . LEU C 1 220 ? -6.26152 28.90768 -21.12911 1.000 52.60867 220 LEU B O 1
ATOM 12750 N N . THR C 1 221 ? -6.16255 27.09038 -22.46901 1.000 53.52874 221 THR B N 1
ATOM 12751 C CA . THR C 1 221 ? -6.22076 26.10603 -21.39649 1.000 47.60940 221 THR B CA 1
ATOM 12752 C C . THR C 1 221 ? -5.11749 25.08926 -21.63794 1.000 54.51669 221 THR B C 1
ATOM 12753 O O . THR C 1 221 ? -5.15047 24.36109 -22.63531 1.000 64.54505 221 THR B O 1
ATOM 12764 N N . LEU C 1 222 ? -4.14608 25.03976 -20.72953 1.000 51.64973 222 LEU B N 1
ATOM 12765 C CA . LEU C 1 222 ? -2.90893 24.30382 -20.94861 1.000 59.68762 222 LEU B CA 1
ATOM 12766 C C . LEU C 1 222 ? -2.63851 23.38673 -19.76699 1.000 59.89311 222 LEU B C 1
ATOM 12767 O O . LEU C 1 222 ? -2.75652 23.80549 -18.61112 1.000 51.75374 222 LEU B O 1
ATOM 12783 N N . GLY C 1 223 ? -2.26919 22.14222 -20.05979 1.000 59.38971 223 GLY B N 1
ATOM 12784 C CA . GLY C 1 223 ? -1.92199 21.19290 -19.02322 1.000 51.03723 223 GLY B CA 1
ATOM 12785 C C . GLY C 1 223 ? -0.45404 21.25074 -18.65933 1.000 50.77597 223 GLY B C 1
ATOM 12786 O O . GLY C 1 223 ? 0.19884 20.21359 -18.50837 1.000 62.66886 223 GLY B O 1
ATOM 12790 N N . HIS C 1 224 ? 0.07481 22.46199 -18.51379 1.000 50.09477 224 HIS B N 1
ATOM 12791 C CA . HIS C 1 224 ? 1.49110 22.65652 -18.22135 1.000 56.26141 224 HIS B CA 1
ATOM 12792 C C . HIS C 1 224 ? 1.64237 23.96467 -17.46159 1.000 54.84405 224 HIS B C 1
ATOM 12793 O O . HIS C 1 224 ? 1.19388 25.01348 -17.93565 1.000 47.88777 224 HIS B O 1
ATOM 12807 N N . ASN C 1 225 ? 2.27096 23.90107 -16.28746 1.000 44.31219 225 ASN B N 1
ATOM 12808 C CA . ASN C 1 225 ? 2.37673 25.08738 -15.44665 1.000 46.80709 225 ASN B CA 1
ATOM 12809 C C . ASN C 1 225 ? 3.35851 26.09895 -16.02714 1.000 48.64213 225 ASN B C 1
ATOM 12810 O O . ASN C 1 225 ? 3.13133 27.31178 -15.93876 1.000 42.17950 225 ASN B O 1
ATOM 12821 N N . GLU C 1 226 ? 4.45420 25.62677 -16.62374 1.000 47.38440 226 GLU B N 1
ATOM 12822 C CA . GLU C 1 226 ? 5.45752 26.55025 -17.14091 1.000 52.45437 226 GLU B CA 1
ATOM 12823 C C . GLU C 1 226 ? 4.99140 27.22317 -18.42708 1.000 46.32528 226 GLU B C 1
ATOM 12824 O O . GLU C 1 226 ? 5.22806 28.42014 -18.62561 1.000 42.13730 226 GLU B O 1
ATOM 12836 N N . ALA C 1 227 ? 4.34019 26.47186 -19.31792 1.000 45.25339 227 ALA B N 1
ATOM 12837 C CA . ALA C 1 227 ? 3.79686 27.07235 -20.53351 1.000 46.00403 227 ALA B CA 1
ATOM 12838 C C . ALA C 1 227 ? 2.89289 28.25028 -20.19465 1.000 43.46509 227 ALA B C 1
ATOM 12839 O O . ALA C 1 227 ? 2.98178 29.31934 -20.81022 1.000 41.72509 227 ALA B O 1
ATOM 12846 N N . ILE C 1 228 ? 2.01269 28.06669 -19.20878 1.000 41.01646 228 ILE B N 1
ATOM 12847 C CA . ILE C 1 228 ? 1.14758 29.15417 -18.76111 1.000 41.68480 228 ILE B CA 1
ATOM 12848 C C . ILE C 1 228 ? 1.98435 30.35037 -18.32561 1.000 42.97257 228 ILE B C 1
ATOM 12849 O O . ILE C 1 228 ? 1.77411 31.47966 -18.78412 1.000 42.32703 228 ILE B O 1
ATOM 12865 N N . LEU C 1 229 ? 2.95308 30.11684 -17.43664 1.000 41.65685 229 LEU B N 1
ATOM 12866 C CA . LEU C 1 229 ? 3.70325 31.22483 -16.85616 1.000 43.01003 229 LEU B CA 1
ATOM 12867 C C . LEU C 1 229 ? 4.51093 31.97800 -17.90673 1.000 41.86336 229 LEU B C 1
ATOM 12868 O O . LEU C 1 229 ? 4.68557 33.19668 -17.79275 1.000 44.19569 229 LEU B O 1
ATOM 12884 N N . LYS C 1 230 ? 5.01364 31.28411 -18.93010 1.000 41.10012 230 LYS B N 1
ATOM 12885 C CA . LYS C 1 230 ? 5.75520 31.98046 -19.97708 1.000 44.92413 230 LYS B CA 1
ATOM 12886 C C . LYS C 1 230 ? 4.82465 32.83313 -20.83204 1.000 46.93939 230 LYS B C 1
ATOM 12887 O O . LYS C 1 230 ? 5.17016 33.96129 -21.19943 1.000 46.01559 230 LYS B O 1
ATOM 12906 N N . ILE C 1 231 ? 3.63936 32.31349 -21.15770 1.000 46.19928 231 ILE B N 1
ATOM 12907 C CA . ILE C 1 231 ? 2.68306 33.09102 -21.94033 1.000 46.94041 231 ILE B CA 1
ATOM 12908 C C . ILE C 1 231 ? 2.22375 34.31281 -21.15470 1.000 46.21665 231 ILE B C 1
ATOM 12909 O O . ILE C 1 231 ? 2.10105 35.41344 -21.70579 1.000 48.37772 231 ILE B O 1
ATOM 12925 N N . VAL C 1 232 ? 1.96297 34.14142 -19.85763 1.000 44.58752 232 VAL B N 1
ATOM 12926 C CA . VAL C 1 232 ? 1.50547 35.26068 -19.03721 1.000 46.11889 232 VAL B CA 1
ATOM 12927 C C . VAL C 1 232 ? 2.55672 36.36311 -19.00523 1.000 45.77286 232 VAL B C 1
ATOM 12928 O O . VAL C 1 232 ? 2.23581 37.55125 -19.13560 1.000 49.37189 232 VAL B O 1
ATOM 12941 N N . ALA C 1 233 ? 3.82794 35.98949 -18.84169 1.000 44.21135 233 ALA B N 1
ATOM 12942 C CA . ALA C 1 233 ? 4.89264 36.97849 -18.72108 1.000 52.79250 233 ALA B CA 1
ATOM 12943 C C . ALA C 1 233 ? 5.25309 37.61867 -20.05619 1.000 49.61471 233 ALA B C 1
ATOM 12944 O O . ALA C 1 233 ? 5.76568 38.74329 -20.07722 1.000 55.94660 233 ALA B O 1
ATOM 12951 N N . GLY C 1 234 ? 5.00286 36.93304 -21.16701 1.000 51.24925 234 GLY B N 1
ATOM 12952 C CA . GLY C 1 234 ? 5.34979 37.44825 -22.47570 1.000 51.08292 234 GLY B CA 1
ATOM 12953 C C . GLY C 1 234 ? 4.41067 38.48350 -23.04285 1.000 55.61746 234 GLY B C 1
ATOM 12954 O O . GLY C 1 234 ? 4.66602 39.01236 -24.12845 1.000 76.71805 234 GLY B O 1
ATOM 12958 N N . GLY C 1 235 ? 3.32422 38.78958 -22.34284 1.000 61.04596 235 GLY B N 1
ATOM 12959 C CA . GLY C 1 235 ? 2.38017 39.78463 -22.80558 1.000 69.28945 235 GLY B CA 1
ATOM 12960 C C . GLY C 1 235 ? 1.32181 40.06836 -21.76345 1.000 68.11417 235 GLY B C 1
ATOM 12961 O O . GLY C 1 235 ? 1.62318 40.12571 -20.56771 1.000 64.26969 235 GLY B O 1
ATOM 12965 N N . LEU C 1 236 ? 0.08179 40.25000 -22.20074 1.000 57.73304 236 LEU B N 1
ATOM 12966 C CA . LEU C 1 236 ? -1.02984 40.42902 -21.28171 1.000 72.09068 236 LEU B CA 1
ATOM 12967 C C . LEU C 1 236 ? -1.61723 39.05719 -20.95028 1.000 78.49228 236 LEU B C 1
ATOM 12968 O O . LEU C 1 236 ? -1.07478 38.01598 -21.33191 1.000 72.94250 236 LEU B O 1
ATOM 12984 N N . GLY C 1 237 ? -2.72840 39.04238 -20.23591 1.000 66.76986 237 GLY B N 1
ATOM 12985 C CA . GLY C 1 237 ? -3.26104 37.78244 -19.74471 1.000 64.29772 237 GLY B CA 1
ATOM 12986 C C . GLY C 1 237 ? -2.72117 37.43456 -18.37240 1.000 52.02440 237 GLY B C 1
ATOM 12987 O O . GLY C 1 237 ? -1.61287 37.80925 -17.98853 1.000 51.54327 237 GLY B O 1
ATOM 12991 N N . MET C 1 238 ? -3.53236 36.70142 -17.61392 1.000 52.74006 238 MET B N 1
ATOM 12992 C CA . MET C 1 238 ? -3.18454 36.32913 -16.25321 1.000 51.91762 238 MET B CA 1
ATOM 12993 C C . MET C 1 238 ? -3.52458 34.86496 -16.02444 1.000 50.43460 238 MET B C 1
ATOM 12994 O O . MET C 1 238 ? -4.22112 34.22948 -16.82068 1.000 49.65141 238 MET B O 1
ATOM 13008 N N . SER C 1 239 ? -3.03261 34.33492 -14.90693 1.000 47.22639 239 SER B N 1
ATOM 13009 C CA . SER C 1 239 ? -3.35454 32.98300 -14.48348 1.000 50.78272 239 SER B CA 1
ATOM 13010 C C . SER C 1 239 ? -3.47782 32.95429 -12.96774 1.000 47.50457 239 SER B C 1
ATOM 13011 O O . SER C 1 239 ? -3.06888 33.88310 -12.26852 1.000 44.47169 239 SER B O 1
ATOM 13019 N N . CYS C 1 240 ? -4.06053 31.86759 -12.46721 1.000 47.07574 240 CYS B N 1
ATOM 13020 C CA . CYS C 1 240 ? -4.12470 31.57271 -11.03911 1.000 45.44811 240 CYS B CA 1
ATOM 13021 C C . CYS C 1 240 ? -3.39900 30.25012 -10.83047 1.000 44.20580 240 CYS B C 1
ATOM 13022 O O . CYS C 1 240 ? -3.90304 29.19361 -11.22559 1.000 43.25616 240 CYS B O 1
ATOM 13030 N N . ILE C 1 241 ? -2.21474 30.30768 -10.22061 1.000 45.86260 241 ILE B N 1
ATOM 13031 C CA . ILE C 1 241 ? -1.31333 29.16618 -10.16100 1.000 46.59197 241 ILE B CA 1
ATOM 13032 C C . ILE C 1 241 ? -0.58841 29.15431 -8.82116 1.000 45.90500 241 ILE B C 1
ATOM 13033 O O . ILE C 1 241 ? -0.48938 30.16859 -8.12897 1.000 45.84914 241 ILE B O 1
ATOM 13049 N N . SER C 1 242 ? -0.08204 27.97557 -8.46667 1.000 45.19717 242 SER B N 1
ATOM 13050 C CA . SER C 1 242 ? 0.62471 27.80261 -7.20651 1.000 48.72529 242 SER B CA 1
ATOM 13051 C C . SER C 1 242 ? 1.79836 28.76772 -7.10235 1.000 45.42976 242 SER B C 1
ATOM 13052 O O . SER C 1 242 ? 2.52118 29.00341 -8.07398 1.000 43.23083 242 SER B O 1
ATOM 13060 N N . ARG C 1 243 ? 1.98668 29.32532 -5.90354 1.000 49.72522 243 ARG B N 1
ATOM 13061 C CA . ARG C 1 243 ? 3.14368 30.18047 -5.66478 1.000 51.61311 243 ARG B CA 1
ATOM 13062 C C . ARG C 1 243 ? 4.44701 29.41170 -5.83299 1.000 48.78689 243 ARG B C 1
ATOM 13063 O O . ARG C 1 243 ? 5.47881 30.00574 -6.16326 1.000 52.05792 243 ARG B O 1
ATOM 13084 N N . LEU C 1 244 ? 4.42133 28.09396 -5.61638 1.000 51.04007 244 LEU B N 1
ATOM 13085 C CA . LEU C 1 244 ? 5.60875 27.28180 -5.86045 1.000 50.90395 244 LEU B CA 1
ATOM 13086 C C . LEU C 1 244 ? 6.16374 27.52773 -7.25751 1.000 51.12343 244 LEU B C 1
ATOM 13087 O O . LEU C 1 244 ? 7.38192 27.51175 -7.46569 1.000 51.34413 244 LEU B O 1
ATOM 13103 N N . ALA C 1 245 ? 5.28026 27.76496 -8.22835 1.000 48.06757 245 ALA B N 1
ATOM 13104 C CA . ALA C 1 245 ? 5.69207 27.96761 -9.61164 1.000 50.72065 245 ALA B CA 1
ATOM 13105 C C . ALA C 1 245 ? 5.93820 29.43155 -9.94970 1.000 48.70254 245 ALA B C 1
ATOM 13106 O O . ALA C 1 245 ? 6.78654 29.72628 -10.79866 1.000 50.30007 245 ALA B O 1
ATOM 13113 N N . ILE C 1 246 ? 5.22099 30.35340 -9.30824 1.000 51.17301 246 ILE B N 1
ATOM 13114 C CA . ILE C 1 246 ? 5.34518 31.76560 -9.65436 1.000 57.60322 246 ILE B CA 1
ATOM 13115 C C . ILE C 1 246 ? 6.63327 32.35323 -9.09530 1.000 57.71302 246 ILE B C 1
ATOM 13116 O O . ILE C 1 246 ? 7.34308 33.09383 -9.78487 1.000 63.19803 246 ILE B O 1
ATOM 13132 N N . GLU C 1 247 ? 6.95001 32.03520 -7.84385 1.000 64.08867 247 GLU B N 1
ATOM 13133 C CA . GLU C 1 247 ? 7.90726 32.82721 -7.08543 1.000 73.31243 247 GLU B CA 1
ATOM 13134 C C . GLU C 1 247 ? 9.31136 32.83829 -7.67803 1.000 70.17489 247 GLU B C 1
ATOM 13135 O O . GLU C 1 247 ? 9.99710 33.86268 -7.54675 1.000 64.60478 247 GLU B O 1
ATOM 13147 N N . PRO C 1 248 ? 9.79823 31.76735 -8.31116 1.000 69.23086 248 PRO B N 1
ATOM 13148 C CA . PRO C 1 248 ? 11.06814 31.89004 -9.04519 1.000 62.14584 248 PRO B CA 1
ATOM 13149 C C . PRO C 1 248 ? 11.03859 33.00223 -10.07493 1.000 58.75649 248 PRO B C 1
ATOM 13150 O O . PRO C 1 248 ? 12.06795 33.63702 -10.32554 1.000 63.45595 248 PRO B O 1
ATOM 13161 N N . LEU C 1 249 ? 9.87985 33.25766 -10.68039 1.000 58.04768 249 LEU B N 1
ATOM 13162 C CA . LEU C 1 249 ? 9.76335 34.30835 -11.68182 1.000 56.13490 249 LEU B CA 1
ATOM 13163 C C . LEU C 1 249 ? 9.49216 35.67167 -11.06261 1.000 60.69704 249 LEU B C 1
ATOM 13164 O O . LEU C 1 249 ? 9.89327 36.69207 -11.63518 1.000 61.85624 249 LEU B O 1
ATOM 13180 N N . ILE C 1 250 ? 8.83127 35.71706 -9.90360 1.000 62.47172 250 ILE B N 1
ATOM 13181 C CA . ILE C 1 250 ? 8.61948 36.99671 -9.23301 1.000 63.32060 250 ILE B CA 1
ATOM 13182 C C . ILE C 1 250 ? 9.95635 37.60620 -8.83668 1.000 61.07197 250 ILE B C 1
ATOM 13183 O O . ILE C 1 250 ? 10.17662 38.81386 -8.99062 1.000 63.80859 250 ILE B O 1
ATOM 13199 N N . GLU C 1 251 ? 10.86939 36.78277 -8.31546 1.000 62.64871 251 GLU B N 1
ATOM 13200 C CA . GLU C 1 251 ? 12.17776 37.27470 -7.90475 1.000 67.98226 251 GLU B CA 1
ATOM 13201 C C . GLU C 1 251 ? 13.10001 37.52462 -9.08838 1.000 68.78420 251 GLU B C 1
ATOM 13202 O O . GLU C 1 251 ? 14.11855 38.20629 -8.92976 1.000 73.65773 251 GLU B O 1
ATOM 13214 N N . LYS C 1 252 ? 12.76978 36.98891 -10.26612 1.000 77.84072 252 LYS B N 1
ATOM 13215 C CA . LYS C 1 252 ? 13.48077 37.33741 -11.48862 1.000 67.25112 252 LYS B CA 1
ATOM 13216 C C . LYS C 1 252 ? 12.94918 38.61144 -12.13316 1.000 65.86514 252 LYS B C 1
ATOM 13217 O O . LYS C 1 252 ? 13.57719 39.12360 -13.06535 1.000 73.24830 252 LYS B O 1
ATOM 13236 N N . GLY C 1 253 ? 11.81471 39.12829 -11.66460 1.000 66.32740 253 GLY B N 1
ATOM 13237 C CA . GLY C 1 253 ? 11.24191 40.32690 -12.24046 1.000 64.45238 253 GLY B CA 1
ATOM 13238 C C . GLY C 1 253 ? 10.43214 40.10377 -13.49503 1.000 69.65900 253 GLY B C 1
ATOM 13239 O O . GLY C 1 253 ? 10.22089 41.04992 -14.25863 1.000 70.34459 253 GLY B O 1
ATOM 13243 N N . GLN C 1 254 ? 9.96862 38.87620 -13.73245 1.000 64.28723 254 GLN B N 1
ATOM 13244 C CA . GLN C 1 254 ? 9.20036 38.55426 -14.92749 1.000 64.90329 254 GLN B CA 1
ATOM 13245 C C . GLN C 1 254 ? 7.70914 38.40983 -14.66273 1.000 54.59247 254 GLN B C 1
ATOM 13246 O O . GLN C 1 254 ? 6.92410 38.41953 -15.61599 1.000 52.27484 254 GLN B O 1
ATOM 13260 N N . LEU C 1 255 ? 7.30556 38.27234 -13.40192 1.000 55.53450 255 LEU B N 1
ATOM 13261 C CA . LEU C 1 255 ? 5.90050 38.24086 -13.02773 1.000 56.57264 255 LEU B CA 1
ATOM 13262 C C . LEU C 1 255 ? 5.72262 39.01728 -11.73161 1.000 58.31888 255 LEU B C 1
ATOM 13263 O O . LEU C 1 255 ? 6.68211 39.27774 -11.00187 1.000 56.67104 255 LEU B O 1
ATOM 13279 N N . VAL C 1 256 ? 4.47287 39.39131 -11.45245 1.000 51.64212 256 VAL B N 1
ATOM 13280 C CA . VAL C 1 256 ? 4.08465 39.95830 -10.16906 1.000 54.15803 256 VAL B CA 1
ATOM 13281 C C . VAL C 1 256 ? 2.79592 39.28029 -9.73011 1.000 58.90058 256 VAL B C 1
ATOM 13282 O O . VAL C 1 256 ? 2.06598 38.70022 -10.53629 1.000 54.71210 256 VAL B O 1
ATOM 13295 N N . ILE C 1 257 ? 2.52191 39.35699 -8.43190 1.000 61.19607 257 ILE B N 1
ATOM 13296 C CA . ILE C 1 257 ? 1.30079 38.81675 -7.84777 1.000 56.00136 257 ILE B CA 1
ATOM 13297 C C . ILE C 1 257 ? 0.37543 39.97687 -7.51831 1.000 61.60064 257 ILE B C 1
ATOM 13298 O O . ILE C 1 257 ? 0.76816 40.91071 -6.80875 1.000 62.24150 257 ILE B O 1
ATOM 13314 N N . LEU C 1 258 ? -0.84478 39.92218 -8.04143 1.000 65.68470 258 LEU B N 1
ATOM 13315 C CA . LEU C 1 258 ? -1.87535 40.88418 -7.67379 1.000 68.03879 258 LEU B CA 1
ATOM 13316 C C . LEU C 1 258 ? -2.54241 40.42261 -6.38382 1.000 73.57397 258 LEU B C 1
ATOM 13317 O O . LEU C 1 258 ? -3.09454 39.31838 -6.32618 1.000 64.47255 258 LEU B O 1
ATOM 13333 N N . GLU C 1 259 ? -2.48590 41.25597 -5.34933 1.000 75.10343 259 GLU B N 1
ATOM 13334 C CA . GLU C 1 259 ? -3.15409 40.93130 -4.09502 1.000 76.06488 259 GLU B CA 1
ATOM 13335 C C . GLU C 1 259 ? -4.66096 40.87165 -4.30643 1.000 72.86840 259 GLU B C 1
ATOM 13336 O O . GLU C 1 259 ? -5.28267 41.86562 -4.69598 1.000 74.22868 259 GLU B O 1
ATOM 13348 N N . THR C 1 260 ? -5.24630 39.70262 -4.05094 1.000 69.90080 260 THR B N 1
ATOM 13349 C CA . THR C 1 260 ? -6.67723 39.46284 -4.24213 1.000 78.60663 260 THR B CA 1
ATOM 13350 C C . THR C 1 260 ? -7.26443 38.88720 -2.95843 1.000 76.10655 260 THR B C 1
ATOM 13351 O O . THR C 1 260 ? -7.70330 37.73145 -2.92074 1.000 85.27036 260 THR B O 1
ATOM 13362 N N . PRO C 1 261 ? -7.27872 39.67183 -1.87701 1.000 90.62667 261 PRO B N 1
ATOM 13363 C CA . PRO C 1 261 ? -7.88188 39.18504 -0.62036 1.000 83.37785 261 PRO B CA 1
ATOM 13364 C C . PRO C 1 261 ? -9.37071 38.86309 -0.71412 1.000 84.94959 261 PRO B C 1
ATOM 13365 O O . PRO C 1 261 ? -9.90147 38.25517 0.22730 1.000 87.59687 261 PRO B O 1
ATOM 13376 N N . PHE C 1 262 ? -10.06402 39.25133 -1.78766 1.000 86.82517 262 PHE B N 1
ATOM 13377 C CA . PHE C 1 262 ? -11.47866 38.91472 -1.94022 1.000 85.92127 262 PHE B CA 1
ATOM 13378 C C . PHE C 1 262 ? -11.68980 37.52332 -2.53037 1.000 92.61957 262 PHE B C 1
ATOM 13379 O O . PHE C 1 262 ? -12.83039 37.15859 -2.83886 1.000 98.74644 262 PHE B O 1
ATOM 13396 N N . TRP C 1 263 ? -10.62327 36.73993 -2.67621 1.000 86.22044 263 TRP B N 1
ATOM 13397 C CA . TRP C 1 263 ? -10.70164 35.38056 -3.18975 1.000 78.04752 263 TRP B CA 1
ATOM 13398 C C . TRP C 1 263 ? -9.83018 34.48586 -2.32342 1.000 73.73689 263 TRP B C 1
ATOM 13399 O O . TRP C 1 263 ? -8.68300 34.83475 -2.02942 1.000 76.09378 263 TRP B O 1
ATOM 13420 N N . GLU C 1 264 ? -10.37190 33.34219 -1.90980 1.000 82.70456 264 GLU B N 1
ATOM 13421 C CA . GLU C 1 264 ? -9.61595 32.36610 -1.13160 1.000 72.09738 264 GLU B CA 1
ATOM 13422 C C . GLU C 1 264 ? -8.92973 31.41509 -2.10454 1.000 82.76247 264 GLU B C 1
ATOM 13423 O O . GLU C 1 264 ? -9.59493 30.65007 -2.81136 1.000 76.85113 264 GLU B O 1
ATOM 13435 N N . LEU C 1 265 ? -7.59935 31.46542 -2.14118 1.000 81.63300 265 LEU B N 1
ATOM 13436 C CA . LEU C 1 265 ? -6.81487 30.69909 -3.09601 1.000 61.91714 265 LEU B CA 1
ATOM 13437 C C . LEU C 1 265 ? -5.93754 29.64479 -2.43748 1.000 61.52046 265 LEU B C 1
ATOM 13438 O O . LEU C 1 265 ? -5.19418 28.95177 -3.14161 1.000 55.22237 265 LEU B O 1
ATOM 13454 N N . THR C 1 266 ? -5.99377 29.50380 -1.11596 1.000 60.04827 266 THR B N 1
ATOM 13455 C CA . THR C 1 266 ? -5.29051 28.41338 -0.45816 1.000 61.66761 266 THR B CA 1
ATOM 13456 C C . THR C 1 266 ? -6.02631 27.10242 -0.71377 1.000 59.18757 266 THR B C 1
ATOM 13457 O O . THR C 1 266 ? -7.25772 27.06608 -0.77092 1.000 62.28123 266 THR B O 1
ATOM 13468 N N . ARG C 1 267 ? -5.26504 26.02273 -0.87618 1.000 64.51509 267 ARG B N 1
ATOM 13469 C CA . ARG C 1 267 ? -5.83049 24.71650 -1.18538 1.000 64.39693 267 ARG B CA 1
ATOM 13470 C C . ARG C 1 267 ? -4.96704 23.64851 -0.53644 1.000 59.43434 267 ARG B C 1
ATOM 13471 O O . ARG C 1 267 ? -3.74486 23.81736 -0.44338 1.000 60.66190 267 ARG B O 1
ATOM 13492 N N . PRO C 1 268 ? -5.56073 22.54659 -0.08359 1.000 57.27161 268 PRO B N 1
ATOM 13493 C CA . PRO C 1 268 ? -4.77644 21.49853 0.57401 1.000 60.32519 268 PRO B CA 1
ATOM 13494 C C . PRO C 1 268 ? -4.15705 20.50553 -0.39597 1.000 54.89907 268 PRO B C 1
ATOM 13495 O O . PRO C 1 268 ? -4.71291 20.17581 -1.44492 1.000 59.96062 268 PRO B O 1
ATOM 13506 N N . LEU C 1 269 ? -2.97507 20.03045 -0.01521 1.000 57.44031 269 LEU B N 1
ATOM 13507 C CA . LEU C 1 269 ? -2.35142 18.87016 -0.63066 1.000 54.47866 269 LEU B CA 1
ATOM 13508 C C . LEU C 1 269 ? -2.54373 17.67090 0.28776 1.000 57.76820 269 LEU B C 1
ATOM 13509 O O . LEU C 1 269 ? -2.51038 17.80138 1.51395 1.000 51.84572 269 LEU B O 1
ATOM 13525 N N . HIS C 1 270 ? -2.75169 16.50111 -0.31076 1.000 60.34731 270 HIS B N 1
ATOM 13526 C CA . HIS C 1 270 ? -3.09590 15.30694 0.44254 1.000 60.53981 270 HIS B CA 1
ATOM 13527 C C . HIS C 1 270 ? -2.17764 14.15036 0.07980 1.000 50.54252 270 HIS B C 1
ATOM 13528 O O . HIS C 1 270 ? -1.68900 14.04924 -1.04820 1.000 49.15303 270 HIS B O 1
ATOM 13542 N N . LEU C 1 271 ? -1.95054 13.28022 1.06076 1.000 51.58715 271 LEU B N 1
ATOM 13543 C CA . LEU C 1 271 ? -1.45275 11.93522 0.81117 1.000 52.23845 271 LEU B CA 1
ATOM 13544 C C . LEU C 1 271 ? -2.65669 11.02185 0.61452 1.000 50.67602 271 LEU B C 1
ATOM 13545 O O . LEU C 1 271 ? -3.60040 11.05491 1.40977 1.000 51.44420 271 LEU B O 1
ATOM 13561 N N . LEU C 1 272 ? -2.62809 10.21694 -0.44253 1.000 47.63613 272 LEU B N 1
ATOM 13562 C CA . LEU C 1 272 ? -3.77623 9.41542 -0.84775 1.000 48.25249 272 LEU B CA 1
ATOM 13563 C C . LEU C 1 272 ? -3.39817 7.94259 -0.81460 1.000 51.19102 272 LEU B C 1
ATOM 13564 O O . LEU C 1 272 ? -2.45713 7.52394 -1.49685 1.000 47.60335 272 LEU B O 1
ATOM 13580 N N . VAL C 1 273 ? -4.13592 7.16089 -0.02533 1.000 49.24849 273 VAL B N 1
ATOM 13581 C CA . VAL C 1 273 ? -3.91110 5.72719 0.09039 1.000 56.81377 273 VAL B CA 1
ATOM 13582 C C . VAL C 1 273 ? -5.25214 5.00947 0.04538 1.000 55.47395 273 VAL B C 1
ATOM 13583 O O . VAL C 1 273 ? -6.28596 5.55496 0.44341 1.000 58.37270 273 VAL B O 1
ATOM 13596 N N . HIS C 1 274 ? -5.22788 3.77170 -0.44511 1.000 54.40767 274 HIS B N 1
ATOM 13597 C CA . HIS C 1 274 ? -6.40971 2.92238 -0.41036 1.000 55.89499 274 HIS B CA 1
ATOM 13598 C C . HIS C 1 274 ? -6.65564 2.45072 1.01861 1.000 53.47804 274 HIS B C 1
ATOM 13599 O O . HIS C 1 274 ? -5.73245 1.99348 1.69867 1.000 51.48142 274 HIS B O 1
ATOM 13613 N N . ARG C 1 275 ? -7.90370 2.56710 1.47868 1.000 55.56804 275 ARG B N 1
ATOM 13614 C CA . ARG C 1 275 ? -8.22428 2.17399 2.84605 1.000 54.98387 275 ARG B CA 1
ATOM 13615 C C . ARG C 1 275 ? -8.00389 0.68673 3.08950 1.000 54.20963 275 ARG B C 1
ATOM 13616 O O . ARG C 1 275 ? -7.84511 0.27613 4.24378 1.000 55.18955 275 ARG B O 1
ATOM 13637 N N . GLN C 1 276 ? -7.99017 -0.12455 2.03347 1.000 57.38714 276 GLN B N 1
ATOM 13638 C CA . GLN C 1 276 ? -7.83392 -1.56732 2.15377 1.000 67.38830 276 GLN B CA 1
ATOM 13639 C C . GLN C 1 276 ? -6.40032 -2.03624 1.94495 1.000 57.53022 276 GLN B C 1
ATOM 13640 O O . GLN C 1 276 ? -6.13690 -3.23755 2.05389 1.000 60.17661 276 GLN B O 1
ATOM 13654 N N . LYS C 1 277 ? -5.47203 -1.12992 1.64917 1.000 53.75478 277 LYS B N 1
ATOM 13655 C CA . LYS C 1 277 ? -4.08844 -1.50248 1.37669 1.000 56.10990 277 LYS B CA 1
ATOM 13656 C C . LYS C 1 277 ? -3.30906 -1.57665 2.68572 1.000 52.92073 277 LYS B C 1
ATOM 13657 O O . LYS C 1 277 ? -3.19326 -0.58015 3.40830 1.000 57.76043 277 LYS B O 1
ATOM 13676 N N . TYR C 1 278 ? -2.77278 -2.75856 2.98033 1.000 56.58833 278 TYR B N 1
ATOM 13677 C CA . TYR C 1 278 ? -1.89816 -2.93189 4.13215 1.000 56.19426 278 TYR B CA 1
ATOM 13678 C C . TYR C 1 278 ? -0.64445 -2.08064 3.96814 1.000 50.08812 278 TYR B C 1
ATOM 13679 O O . TYR C 1 278 ? -0.00148 -2.09458 2.91414 1.000 48.38635 278 TYR B O 1
ATOM 13697 N N . GLN C 1 279 ? -0.30493 -1.33017 5.01404 1.000 53.03902 279 GLN B N 1
ATOM 13698 C CA . GLN C 1 279 ? 0.84771 -0.43024 4.99949 1.000 60.10287 279 GLN B CA 1
ATOM 13699 C C . GLN C 1 279 ? 2.02925 -1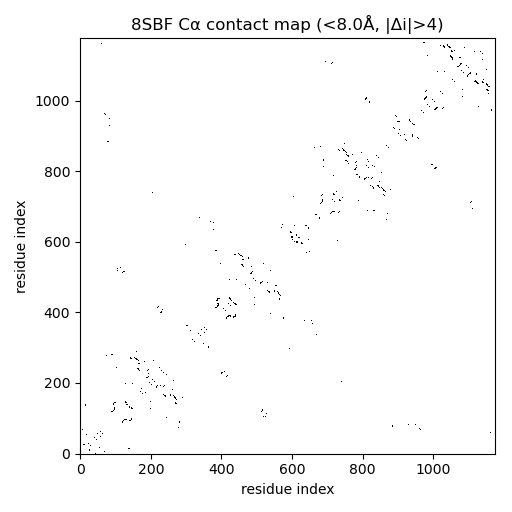.17384 5.61517 1.000 53.91162 279 GLN B C 1
ATOM 13700 O O . GLN C 1 279 ? 2.21088 -1.19607 6.83275 1.000 54.24158 279 GLN B O 1
ATOM 13714 N N . GLY C 1 280 ? 2.83644 -1.79340 4.75251 1.000 58.70112 280 GLY B N 1
ATOM 13715 C CA . GLY C 1 280 ? 3.99769 -2.50979 5.19569 1.000 57.80906 280 GLY B CA 1
ATOM 13716 C C . GLY C 1 280 ? 5.11273 -1.57150 5.61785 1.000 59.68618 280 GLY B C 1
ATOM 13717 O O . GLY C 1 280 ? 4.97733 -0.34063 5.56977 1.000 59.21642 280 GLY B O 1
ATOM 13721 N N . PRO C 1 281 ? 6.24033 -2.15383 6.03221 1.000 60.04968 281 PRO B N 1
ATOM 13722 C CA . PRO C 1 281 ? 7.34353 -1.31101 6.53425 1.000 65.72209 281 PRO B CA 1
ATOM 13723 C C . PRO C 1 281 ? 7.81060 -0.27336 5.52676 1.000 64.28537 281 PRO B C 1
ATOM 13724 O O . PRO C 1 281 ? 7.97377 0.90612 5.88063 1.000 60.71699 281 PRO B O 1
ATOM 13735 N N . GLY C 1 282 ? 8.02717 -0.67386 4.27420 1.000 71.75239 282 GLY B N 1
ATOM 13736 C CA . GLY C 1 282 ? 8.49373 0.26164 3.26793 1.000 73.18540 282 GLY B CA 1
ATOM 13737 C C . GLY C 1 282 ? 7.55933 1.44434 3.08752 1.000 74.47520 282 GLY B C 1
ATOM 13738 O O . GLY C 1 282 ? 7.97904 2.60264 3.17294 1.000 62.43714 282 GLY B O 1
ATOM 13742 N N . LEU C 1 283 ? 6.28025 1.16699 2.83195 1.000 66.73620 283 LEU B N 1
ATOM 13743 C CA . LEU C 1 283 ? 5.31545 2.24457 2.62684 1.000 61.80550 283 LEU B CA 1
ATOM 13744 C C . LEU C 1 283 ? 5.22316 3.13991 3.85708 1.000 69.68789 283 LEU B C 1
ATOM 13745 O O . LEU C 1 283 ? 5.30683 4.36896 3.75305 1.000 62.60471 283 LEU B O 1
ATOM 13761 N N . LYS C 1 284 ? 5.05058 2.53824 5.03635 1.000 70.13690 284 LYS B N 1
ATOM 13762 C CA . LYS C 1 284 ? 4.93388 3.33004 6.25508 1.000 68.22449 284 LYS B CA 1
ATOM 13763 C C . LYS C 1 284 ? 6.17073 4.18904 6.48130 1.000 68.87809 284 LYS B C 1
ATOM 13764 O O . LYS C 1 284 ? 6.07832 5.26357 7.08781 1.000 65.00366 284 LYS B O 1
ATOM 13783 N N . ALA C 1 285 ? 7.33311 3.74108 6.00099 1.000 67.21453 285 ALA B N 1
ATOM 13784 C CA . ALA C 1 285 ? 8.53728 4.55591 6.11055 1.000 66.59723 285 ALA B CA 1
ATOM 13785 C C . ALA C 1 285 ? 8.45485 5.78394 5.21216 1.000 69.33157 285 ALA B C 1
ATOM 13786 O O . ALA C 1 285 ? 8.88063 6.87683 5.60406 1.000 72.70866 285 ALA B O 1
ATOM 13793 N N . PHE C 1 286 ? 7.90963 5.62730 4.00346 1.000 67.07877 286 PHE B N 1
ATOM 13794 C CA . PHE C 1 286 ? 7.81024 6.76381 3.09402 1.000 69.98209 286 PHE B CA 1
ATOM 13795 C C . PHE C 1 286 ? 6.76076 7.75988 3.56929 1.000 67.67647 286 PHE B C 1
ATOM 13796 O O . PHE C 1 286 ? 6.99193 8.97469 3.53827 1.000 68.25543 286 PHE B O 1
ATOM 13813 N N . MET C 1 287 ? 5.60012 7.26845 4.00956 1.000 67.92584 287 MET B N 1
ATOM 13814 C CA . MET C 1 287 ? 4.56308 8.16767 4.50477 1.000 70.91050 287 MET B CA 1
ATOM 13815 C C . MET C 1 287 ? 5.06815 8.97899 5.68916 1.000 70.62371 287 MET B C 1
ATOM 13816 O O . MET C 1 287 ? 4.71721 10.15579 5.84299 1.000 68.79520 287 MET B O 1
ATOM 13830 N N . ASN C 1 288 ? 5.89620 8.36812 6.53916 1.000 69.67003 288 ASN B N 1
ATOM 13831 C CA . ASN C 1 288 ? 6.45790 9.09995 7.66983 1.000 78.41356 288 ASN B CA 1
ATOM 13832 C C . ASN C 1 288 ? 7.42471 10.17932 7.19975 1.000 84.78643 288 ASN B C 1
ATOM 13833 O O . ASN C 1 288 ? 7.45370 11.27999 7.76224 1.000 85.46475 288 ASN B O 1
ATOM 13844 N N . PHE C 1 289 ? 8.22193 9.88715 6.16847 1.000 79.42371 289 PHE B N 1
ATOM 13845 C CA . PHE C 1 289 ? 9.15355 10.88545 5.65667 1.000 76.21400 289 PHE B CA 1
ATOM 13846 C C . PHE C 1 289 ? 8.41186 12.10724 5.12977 1.000 78.62589 289 PHE B C 1
ATOM 13847 O O . PHE C 1 289 ? 8.82402 13.24750 5.37691 1.000 85.92432 289 PHE B O 1
ATOM 13864 N N . CYS C 1 290 ? 7.31179 11.89072 4.40623 1.000 79.64953 290 CYS B N 1
ATOM 13865 C CA . CYS C 1 290 ? 6.55215 13.01377 3.86595 1.000 76.56295 290 CYS B CA 1
ATOM 13866 C C . CYS C 1 290 ? 5.92291 13.84161 4.97916 1.000 87.00289 290 CYS B C 1
ATOM 13867 O O . CYS C 1 290 ? 5.86124 15.07275 4.88561 1.000 84.91099 290 CYS B O 1
ATOM 13875 N N . GLU C 1 291 ? 5.45168 13.18475 6.04097 1.000 87.55433 291 GLU B N 1
ATOM 13876 C CA . GLU C 1 291 ? 4.87514 13.91888 7.16365 1.000 89.33901 291 GLU B CA 1
ATOM 13877 C C . GLU C 1 291 ? 5.93483 14.73780 7.89063 1.000 94.59396 291 GLU B C 1
ATOM 13878 O O . GLU C 1 291 ? 5.68504 15.88788 8.27015 1.000 94.88625 291 GLU B O 1
ATOM 13890 N N . ASN C 1 292 ? 7.12049 14.16095 8.10053 1.000 93.93240 292 ASN B N 1
ATOM 13891 C CA . ASN C 1 292 ? 8.19957 14.83373 8.81595 1.000 105.60060 292 ASN B CA 1
ATOM 13892 C C . ASN C 1 292 ? 9.04257 15.70900 7.89171 1.000 95.01926 292 ASN B C 1
ATOM 13893 O O . ASN C 1 292 ? 10.23219 15.92298 8.15140 1.000 105.80603 292 ASN B O 1
ATOM 13904 N N . ARG C 1 293 ? 8.44215 16.21999 6.81642 1.000 98.41773 293 ARG B N 1
ATOM 13905 C CA . ARG C 1 293 ? 9.12767 17.09430 5.87283 1.000 99.90880 293 ARG B CA 1
ATOM 13906 C C . ARG C 1 293 ? 8.41978 18.43232 5.70352 1.000 106.22061 293 ARG B C 1
ATOM 13907 O O . ARG C 1 293 ? 8.79338 19.21033 4.81879 1.000 112.51318 293 ARG B O 1
ATOM 13928 N N . VAL C 1 294 ? 7.41252 18.72342 6.52631 1.000 99.28459 294 VAL B N 1
ATOM 13929 C CA . VAL C 1 294 ? 6.67911 19.98010 6.43656 1.000 112.65527 294 VAL B CA 1
ATOM 13930 C C . VAL C 1 294 ? 7.27739 20.96028 7.43806 1.000 107.33588 294 VAL B C 1
ATOM 13931 O O . VAL C 1 294 ? 7.93113 21.93522 7.05221 1.000 101.57706 294 VAL B O 1
ATOM 13944 N N . ASN C 1 295 ? 7.06301 20.70524 8.72688 1.000 110.52395 295 ASN B N 1
ATOM 13945 C CA . ASN C 1 295 ? 7.70114 21.47593 9.79101 1.000 106.95942 295 ASN B CA 1
ATOM 13946 C C . ASN C 1 295 ? 7.33822 20.88754 11.15225 1.000 114.78063 295 ASN B C 1
ATOM 13947 O O . ASN C 1 295 ? 8.18267 20.31484 11.84103 1.000 117.00331 295 ASN B O 1
ATOM 13958 N N . MET D 1 1 ? -39.10583 25.88437 -44.28063 1.000 96.86573 1 MET D N 1
ATOM 13959 C CA . MET D 1 1 ? -39.02482 27.07912 -45.16603 1.000 94.14316 1 MET D CA 1
ATOM 13960 C C . MET D 1 1 ? -39.38718 26.75260 -46.61163 1.000 92.59166 1 MET D C 1
ATOM 13961 O O . MET D 1 1 ? -38.71218 25.95664 -47.26779 1.000 89.74131 1 MET D O 1
ATOM 13977 N N . ARG D 1 2 ? -40.45916 27.37298 -47.10175 1.000 85.44447 2 ARG D N 1
ATOM 13978 C CA . ARG D 1 2 ? -40.74937 27.36312 -48.52889 1.000 78.94982 2 ARG D CA 1
ATOM 13979 C C . ARG D 1 2 ? -40.02145 28.47218 -49.27290 1.000 76.75003 2 ARG D C 1
ATOM 13980 O O . ARG D 1 2 ? -39.91178 28.40786 -50.50288 1.000 74.64173 2 ARG D O 1
ATOM 14001 N N . MET D 1 3 ? -39.52439 29.48281 -48.56317 1.000 74.52438 3 MET D N 1
ATOM 14002 C CA . MET D 1 3 ? -38.79873 30.57082 -49.19865 1.000 75.97147 3 MET D CA 1
ATOM 14003 C C . MET D 1 3 ? -37.35678 30.15584 -49.46252 1.000 62.50386 3 MET D C 1
ATOM 14004 O O . MET D 1 3 ? -36.79069 29.31247 -48.76233 1.000 60.85671 3 MET D O 1
ATOM 14018 N N . THR D 1 4 ? -36.76553 30.76166 -50.48903 1.000 57.39270 4 THR D N 1
ATOM 14019 C CA . THR D 1 4 ? -35.42562 30.41973 -50.93842 1.000 54.56628 4 THR D CA 1
ATOM 14020 C C . THR D 1 4 ? -34.57365 31.67791 -51.01856 1.000 55.81785 4 THR D C 1
ATOM 14021 O O . THR D 1 4 ? -35.08692 32.79011 -51.16951 1.000 55.21671 4 THR D O 1
ATOM 14032 N N . LEU D 1 5 ? -33.25478 31.48938 -50.91849 1.000 50.25740 5 LEU D N 1
ATOM 14033 C CA . LEU D 1 5 ? -32.33854 32.60987 -51.10678 1.000 53.87463 5 LEU D CA 1
ATOM 14034 C C . LEU D 1 5 ? -32.55763 33.26831 -52.46239 1.000 49.67987 5 LEU D C 1
ATOM 14035 O O . LEU D 1 5 ? -32.46558 34.49454 -52.58989 1.000 51.43279 5 LEU D O 1
ATOM 14051 N N . ARG D 1 6 ? -32.84397 32.46637 -53.48990 1.000 47.68014 6 ARG D N 1
ATOM 14052 C CA . ARG D 1 6 ? -33.15886 33.02516 -54.79999 1.000 55.83344 6 ARG D CA 1
ATOM 14053 C C . ARG D 1 6 ? -34.31767 34.00913 -54.70530 1.000 54.34983 6 ARG D C 1
ATOM 14054 O O . ARG D 1 6 ? -34.25773 35.11394 -55.25675 1.000 57.19698 6 ARG D O 1
ATOM 14075 N N . GLN D 1 7 ? -35.38751 33.62110 -54.00563 1.000 56.44634 7 GLN D N 1
ATOM 14076 C CA . GLN D 1 7 ? -36.52160 34.52320 -53.83116 1.000 58.29398 7 GLN D CA 1
ATOM 14077 C C . GLN D 1 7 ? -36.09731 35.81073 -53.13613 1.000 54.86767 7 GLN D C 1
ATOM 14078 O O . GLN D 1 7 ? -36.52693 36.90456 -53.52101 1.000 54.37075 7 GLN D O 1
ATOM 14092 N N . LEU D 1 8 ? -35.25323 35.70109 -52.10859 1.000 53.59640 8 LEU D N 1
ATOM 14093 C CA . LEU D 1 8 ? -34.80093 36.89028 -51.39509 1.000 55.62626 8 LEU D CA 1
ATOM 14094 C C . LEU D 1 8 ? -33.97449 37.79477 -52.29885 1.000 53.79753 8 LEU D C 1
ATOM 14095 O O . LEU D 1 8 ? -34.16396 39.01716 -52.30648 1.000 57.07205 8 LEU D O 1
ATOM 14111 N N . ALA D 1 9 ? -33.05150 37.21509 -53.06979 1.000 53.23401 9 ALA D N 1
ATOM 14112 C CA . ALA D 1 9 ? -32.21928 38.02231 -53.95626 1.000 58.30831 9 ALA D CA 1
ATOM 14113 C C . ALA D 1 9 ? -33.07033 38.79824 -54.95281 1.000 60.48669 9 ALA D C 1
ATOM 14114 O O . ALA D 1 9 ? -32.78699 39.96585 -55.24710 1.000 66.96330 9 ALA D O 1
ATOM 14121 N N . VAL D 1 10 ? -34.11821 38.16740 -55.48354 1.000 58.26297 10 VAL D N 1
ATOM 14122 C CA . VAL D 1 10 ? -34.99913 38.85892 -56.41901 1.000 63.00899 10 VAL D CA 1
ATOM 14123 C C . VAL D 1 10 ? -35.81329 39.92393 -55.69437 1.000 63.32828 10 VAL D C 1
ATOM 14124 O O . VAL D 1 10 ? -36.02916 41.02302 -56.21878 1.000 63.75344 10 VAL D O 1
ATOM 14137 N N . PHE D 1 11 ? -36.27723 39.61735 -54.48007 1.000 60.06126 11 PHE D N 1
ATOM 14138 C CA . PHE D 1 11 ? -37.00522 40.61013 -53.69692 1.000 60.04785 11 PHE D CA 1
ATOM 14139 C C . PHE D 1 11 ? -36.14382 41.83117 -53.40825 1.000 71.06673 11 PHE D C 1
ATOM 14140 O O . PHE D 1 11 ? -36.65934 42.95309 -53.33505 1.000 78.90200 11 PHE D O 1
ATOM 14157 N N . VAL D 1 12 ? -34.83454 41.63917 -53.24792 1.000 72.25917 12 VAL D N 1
ATOM 14158 C CA . VAL D 1 12 ? -33.94123 42.76899 -53.01458 1.000 69.45050 12 VAL D CA 1
ATOM 14159 C C . VAL D 1 12 ? -33.69169 43.53433 -54.30731 1.000 79.40710 12 VAL D C 1
ATOM 14160 O O . VAL D 1 12 ? -33.68962 44.76985 -54.31794 1.000 82.30691 12 VAL D O 1
ATOM 14173 N N . ALA D 1 13 ? -33.48343 42.82013 -55.41503 1.000 76.30816 13 ALA D N 1
ATOM 14174 C CA . ALA D 1 13 ? -33.12914 43.48229 -56.66666 1.000 72.15892 13 ALA D CA 1
ATOM 14175 C C . ALA D 1 13 ? -34.24566 44.40630 -57.13895 1.000 79.71196 13 ALA D C 1
ATOM 14176 O O . ALA D 1 13 ? -34.00067 45.56790 -57.48399 1.000 86.94161 13 ALA D O 1
ATOM 14183 N N . VAL D 1 14 ? -35.48316 43.90528 -57.16866 1.000 73.20012 14 VAL D N 1
ATOM 14184 C CA . VAL D 1 14 ? -36.60268 44.73911 -57.59805 1.000 78.90373 14 VAL D CA 1
ATOM 14185 C C . VAL D 1 14 ? -36.70226 45.98127 -56.72365 1.000 81.29628 14 VAL D C 1
ATOM 14186 O O . VAL D 1 14 ? -37.03868 47.07136 -57.20293 1.000 82.15477 14 VAL D O 1
ATOM 14199 N N . ALA D 1 15 ? -36.41116 45.83945 -55.42939 1.000 81.71477 15 ALA D N 1
ATOM 14200 C CA . ALA D 1 15 ? -36.41892 46.99855 -54.54545 1.000 74.10416 15 ALA D CA 1
ATOM 14201 C C . ALA D 1 15 ? -35.31585 47.98342 -54.90781 1.000 80.31605 15 ALA D C 1
ATOM 14202 O O . ALA D 1 15 ? -35.49923 49.19866 -54.76698 1.000 79.32737 15 ALA D O 1
ATOM 14209 N N . GLN D 1 16 ? -34.17232 47.48426 -55.37516 1.000 89.19611 16 GLN D N 1
ATOM 14210 C CA . GLN D 1 16 ? -33.05145 48.34050 -55.73825 1.000 85.60563 16 GLN D CA 1
ATOM 14211 C C . GLN D 1 16 ? -33.14827 48.86773 -57.16210 1.000 89.95865 16 GLN D C 1
ATOM 14212 O O . GLN D 1 16 ? -32.63666 49.95774 -57.44637 1.000 83.48818 16 GLN D O 1
ATOM 14226 N N . GLU D 1 17 ? -33.79102 48.12483 -58.06262 1.000 88.74845 17 GLU D N 1
ATOM 14227 C CA . GLU D 1 17 ? -33.87378 48.49650 -59.47087 1.000 91.89554 17 GLU D CA 1
ATOM 14228 C C . GLU D 1 17 ? -35.21514 49.11076 -59.84831 1.000 88.67407 17 GLU D C 1
ATOM 14229 O O . GLU D 1 17 ? -35.24979 50.07511 -60.61811 1.000 96.02327 17 GLU D O 1
ATOM 14241 N N . GLY D 1 18 ? -36.32012 48.57600 -59.33299 1.000 95.28154 18 GLY D N 1
ATOM 14242 C CA . GLY D 1 18 ? -37.63394 49.13067 -59.56086 1.000 94.48860 18 GLY D CA 1
ATOM 14243 C C . GLY D 1 18 ? -38.43417 48.44915 -60.65090 1.000 100.48019 18 GLY D C 1
ATOM 14244 O O . GLY D 1 18 ? -39.65805 48.62095 -60.69859 1.000 100.89765 18 GLY D O 1
ATOM 14248 N N . THR D 1 19 ? -37.78328 47.69107 -61.52937 1.000 106.48913 19 THR D N 1
ATOM 14249 C CA . THR D 1 19 ? -38.46600 46.97125 -62.59242 1.000 100.40323 19 THR D CA 1
ATOM 14250 C C . THR D 1 19 ? -37.92587 45.55134 -62.66093 1.000 99.33848 19 THR D C 1
ATOM 14251 O O . THR D 1 19 ? -36.75982 45.29718 -62.34948 1.000 102.15629 19 THR D O 1
ATOM 14262 N N . VAL D 1 20 ? -38.79340 44.62333 -63.07213 1.000 102.95419 20 VAL D N 1
ATOM 14263 C CA . VAL D 1 20 ? -38.38884 43.22295 -63.16239 1.000 94.34511 20 VAL D CA 1
ATOM 14264 C C . VAL D 1 20 ? -37.22122 43.06854 -64.12760 1.000 91.56899 20 VAL D C 1
ATOM 14265 O O . VAL D 1 20 ? -36.33217 42.23359 -63.92141 1.000 89.07120 20 VAL D O 1
ATOM 14278 N N . THR D 1 21 ? -37.20192 43.86772 -65.19336 1.000 98.09420 21 THR D N 1
ATOM 14279 C CA . THR D 1 21 ? -36.16811 43.75021 -66.21364 1.000 97.09801 21 THR D CA 1
ATOM 14280 C C . THR D 1 21 ? -34.78592 43.98693 -65.61776 1.000 103.60831 21 THR D C 1
ATOM 14281 O O . THR D 1 21 ? -33.96805 43.06383 -65.54636 1.000 101.90918 21 THR D O 1
ATOM 14292 N N . LYS D 1 22 ? -34.51640 45.22171 -65.18645 1.000 99.94107 22 LYS D N 1
ATOM 14293 C CA . LYS D 1 22 ? -33.19453 45.54058 -64.65734 1.000 93.11644 22 LYS D CA 1
ATOM 14294 C C . LYS D 1 22 ? -32.86497 44.69479 -63.43506 1.000 95.24980 22 LYS D C 1
ATOM 14295 O O . LYS D 1 22 ? -31.69215 44.38623 -63.19287 1.000 94.90780 22 LYS D O 1
ATOM 14314 N N . ALA D 1 23 ? -33.87688 44.31280 -62.65609 1.000 93.12144 23 ALA D N 1
ATOM 14315 C CA . ALA D 1 23 ? -33.63150 43.43656 -61.51729 1.000 93.29313 23 ALA D CA 1
ATOM 14316 C C . ALA D 1 23 ? -33.16522 42.05924 -61.96686 1.000 94.67551 23 ALA D C 1
ATOM 14317 O O . ALA D 1 23 ? -32.43647 41.38492 -61.23125 1.000 89.40805 23 ALA D O 1
ATOM 14324 N N . SER D 1 24 ? -33.55972 41.63122 -63.16783 1.000 96.79597 24 SER D N 1
ATOM 14325 C CA . SER D 1 24 ? -33.16942 40.31357 -63.65921 1.000 91.89894 24 SER D CA 1
ATOM 14326 C C . SER D 1 24 ? -31.72239 40.29895 -64.13519 1.000 94.31924 24 SER D C 1
ATOM 14327 O O . SER D 1 24 ? -31.01127 39.30741 -63.93835 1.000 90.25613 24 SER D O 1
ATOM 14335 N N . ASP D 1 25 ? -31.27194 41.38209 -64.77149 1.000 101.93663 25 ASP D N 1
ATOM 14336 C CA . ASP D 1 25 ? -29.88197 41.45551 -65.20762 1.000 99.23304 25 ASP D CA 1
ATOM 14337 C C . ASP D 1 25 ? -28.93429 41.51147 -64.01700 1.000 94.19943 25 ASP D C 1
ATOM 14338 O O . ASP D 1 25 ? -27.91360 40.81460 -63.99245 1.000 94.73928 25 ASP D O 1
ATOM 14347 N N . ALA D 1 26 ? -29.26023 42.33072 -63.01435 1.000 96.41630 26 ALA D N 1
ATOM 14348 C CA . ALA D 1 26 ? -28.37411 42.50538 -61.87229 1.000 91.05730 26 ALA D CA 1
ATOM 14349 C C . ALA D 1 26 ? -28.31493 41.27265 -60.97993 1.000 87.88628 26 ALA D C 1
ATOM 14350 O O . ALA D 1 26 ? -27.40641 41.17593 -60.14750 1.000 92.09282 26 ALA D O 1
ATOM 14357 N N . VAL D 1 27 ? -29.25866 40.33618 -61.11777 1.000 88.50946 27 VAL D N 1
ATOM 14358 C CA . VAL D 1 27 ? -29.15152 39.04113 -60.45148 1.000 87.16994 27 VAL D CA 1
ATOM 14359 C C . VAL D 1 27 ? -28.69614 37.94102 -61.39814 1.000 95.88846 27 VAL D C 1
ATOM 14360 O O . VAL D 1 27 ? -28.61951 36.77421 -60.98929 1.000 86.61898 27 VAL D O 1
ATOM 14373 N N . ARG D 1 28 ? -28.39202 38.27571 -62.65346 1.000 92.61205 28 ARG D N 1
ATOM 14374 C CA . ARG D 1 28 ? -27.87544 37.30575 -63.61651 1.000 89.43258 28 ARG D CA 1
ATOM 14375 C C . ARG D 1 28 ? -28.90564 36.20244 -63.86415 1.000 96.80030 28 ARG D C 1
ATOM 14376 O O . ARG D 1 28 ? -28.61277 35.00936 -63.76523 1.000 95.72140 28 ARG D O 1
ATOM 14397 N N . LEU D 1 29 ? -30.13075 36.61555 -64.18943 1.000 95.56704 29 LEU D N 1
ATOM 14398 C CA . LEU D 1 29 ? -31.24396 35.68351 -64.30018 1.000 80.54672 29 LEU D CA 1
ATOM 14399 C C . LEU D 1 29 ? -32.19235 36.14332 -65.39725 1.000 92.91538 29 LEU D C 1
ATOM 14400 O O . LEU D 1 29 ? -32.28009 37.33426 -65.70732 1.000 107.54889 29 LEU D O 1
ATOM 14416 N N . THR D 1 30 ? -32.90216 35.18001 -65.98021 1.000 86.17694 30 THR D N 1
ATOM 14417 C CA . THR D 1 30 ? -33.90323 35.47334 -66.99313 1.000 86.81758 30 THR D CA 1
ATOM 14418 C C . THR D 1 30 ? -35.07383 36.23977 -66.38050 1.000 87.44592 30 THR D C 1
ATOM 14419 O O . THR D 1 30 ? -35.32911 36.18089 -65.17401 1.000 82.56453 30 THR D O 1
ATOM 14430 N N . GLN D 1 31 ? -35.78639 36.97974 -67.23416 1.000 90.86176 31 GLN D N 1
ATOM 14431 C CA . GLN D 1 31 ? -36.97481 37.69747 -66.78029 1.000 84.23690 31 GLN D CA 1
ATOM 14432 C C . GLN D 1 31 ? -37.99769 36.73626 -66.18710 1.000 89.04973 31 GLN D C 1
ATOM 14433 O O . GLN D 1 31 ? -38.48057 36.93640 -65.06626 1.000 92.72867 31 GLN D O 1
ATOM 14447 N N . SER D 1 32 ? -38.34446 35.68295 -66.93095 1.000 84.77424 32 SER D N 1
ATOM 14448 C CA . SER D 1 32 ? -39.30706 34.70491 -66.43150 1.000 89.64174 32 SER D CA 1
ATOM 14449 C C . SER D 1 32 ? -38.80154 34.04587 -65.15435 1.000 83.93411 32 SER D C 1
ATOM 14450 O O . SER D 1 32 ? -39.54251 33.91626 -64.17267 1.000 85.55070 32 SER D O 1
ATOM 14458 N N . ALA D 1 33 ? -37.53689 33.61982 -65.15162 1.000 81.99101 33 ALA D N 1
ATOM 14459 C CA . ALA D 1 33 ? -36.96440 32.99899 -63.96008 1.000 87.48373 33 ALA D CA 1
ATOM 14460 C C . ALA D 1 33 ? -37.10547 33.90097 -62.74168 1.000 84.59412 33 ALA D C 1
ATOM 14461 O O . ALA D 1 33 ? -37.35585 33.42346 -61.62871 1.000 80.60323 33 ALA D O 1
ATOM 14468 N N . ALA D 1 34 ? -36.95213 35.21342 -62.93139 1.000 81.85588 34 ALA D N 1
ATOM 14469 C CA . ALA D 1 34 ? -36.99347 36.13855 -61.80506 1.000 80.83558 34 ALA D CA 1
ATOM 14470 C C . ALA D 1 34 ? -38.42417 36.46460 -61.39374 1.000 81.66822 34 ALA D C 1
ATOM 14471 O O . ALA D 1 34 ? -38.71652 36.57934 -60.19764 1.000 82.41700 34 ALA D O 1
ATOM 14478 N N . SER D 1 35 ? -39.32919 36.62364 -62.36255 1.000 82.38831 35 SER D N 1
ATOM 14479 C CA . SER D 1 35 ? -40.72262 36.89295 -62.02363 1.000 84.31602 35 SER D CA 1
ATOM 14480 C C . SER D 1 35 ? -41.37231 35.67560 -61.37480 1.000 85.67658 35 SER D C 1
ATOM 14481 O O . SER D 1 35 ? -42.21579 35.81804 -60.48137 1.000 81.18790 35 SER D O 1
ATOM 14489 N N . MET D 1 36 ? -40.99663 34.47471 -61.81816 1.000 80.54676 36 MET D N 1
ATOM 14490 C CA . MET D 1 36 ? -41.44901 33.25504 -61.15598 1.000 83.89627 36 MET D CA 1
ATOM 14491 C C . MET D 1 36 ? -41.05730 33.25717 -59.68290 1.000 83.92834 36 MET D C 1
ATOM 14492 O O . MET D 1 36 ? -41.84099 32.83732 -58.82331 1.000 84.89822 36 MET D O 1
ATOM 14506 N N . ALA D 1 37 ? -39.85224 33.73769 -59.37140 1.000 81.46855 37 ALA D N 1
ATOM 14507 C CA . ALA D 1 37 ? -39.36890 33.68751 -57.99470 1.000 79.64499 37 ALA D CA 1
ATOM 14508 C C . ALA D 1 37 ? -40.12430 34.66358 -57.10118 1.000 77.92361 37 ALA D C 1
ATOM 14509 O O . ALA D 1 37 ? -40.46800 34.32739 -55.96091 1.000 73.28006 37 ALA D O 1
ATOM 14516 N N . LEU D 1 38 ? -40.38628 35.87802 -57.59062 1.000 80.45102 38 LEU D N 1
ATOM 14517 C CA . LEU D 1 38 ? -41.12821 36.84237 -56.78463 1.000 79.66322 38 LEU D CA 1
ATOM 14518 C C . LEU D 1 38 ? -42.56289 36.38638 -56.55204 1.000 81.67282 38 LEU D C 1
ATOM 14519 O O . LEU D 1 38 ? -43.12977 36.65014 -55.48566 1.000 80.60010 38 LEU D O 1
ATOM 14535 N N . ALA D 1 39 ? -43.16104 35.70016 -57.52632 1.000 83.58283 39 ALA D N 1
ATOM 14536 C CA . ALA D 1 39 ? -44.51159 35.17924 -57.33926 1.000 84.35882 39 ALA D CA 1
ATOM 14537 C C . ALA D 1 39 ? -44.55065 34.16263 -56.20382 1.000 81.94001 39 ALA D C 1
ATOM 14538 O O . ALA D 1 39 ? -45.42793 34.21824 -55.33455 1.000 83.30035 39 ALA D O 1
ATOM 14545 N N . ASP D 1 40 ? -43.60139 33.22198 -56.19689 1.000 90.86407 40 ASP D N 1
ATOM 14546 C CA . ASP D 1 40 ? -43.56263 32.22072 -55.13443 1.000 80.17457 40 ASP D CA 1
ATOM 14547 C C . ASP D 1 40 ? -43.41836 32.87125 -53.76483 1.000 75.46211 40 ASP D C 1
ATOM 14548 O O . ASP D 1 40 ? -44.07836 32.46120 -52.80161 1.000 77.10357 40 ASP D O 1
ATOM 14557 N N . LEU D 1 41 ? -42.55336 33.88105 -53.65351 1.000 77.66852 41 LEU D N 1
ATOM 14558 C CA . LEU D 1 41 ? -42.30704 34.50455 -52.35707 1.000 80.53961 41 LEU D CA 1
ATOM 14559 C C . LEU D 1 41 ? -43.57743 35.13011 -51.79734 1.000 82.95319 41 LEU D C 1
ATOM 14560 O O . LEU D 1 41 ? -43.96409 34.86170 -50.65383 1.000 87.84490 41 LEU D O 1
ATOM 14576 N N . GLU D 1 42 ? -44.23724 35.97814 -52.58886 1.000 83.30115 42 GLU D N 1
ATOM 14577 C CA . GLU D 1 42 ? -45.46500 36.61446 -52.12337 1.000 91.34211 42 GLU D CA 1
ATOM 14578 C C . GLU D 1 42 ? -46.54448 35.58360 -51.82565 1.000 92.76325 42 GLU D C 1
ATOM 14579 O O . GLU D 1 42 ? -47.36811 35.78860 -50.92705 1.000 96.01359 42 GLU D O 1
ATOM 14591 N N . ASP D 1 43 ? -46.55082 34.47100 -52.56001 1.000 87.52215 43 ASP D N 1
ATOM 14592 C CA . ASP D 1 43 ? -47.45644 33.37380 -52.24127 1.000 88.56437 43 ASP D CA 1
ATOM 14593 C C . ASP D 1 43 ? -47.19978 32.85103 -50.83206 1.000 93.88297 43 ASP D C 1
ATOM 14594 O O . ASP D 1 43 ? -48.09151 32.86497 -49.97585 1.000 94.15679 43 ASP D O 1
ATOM 14603 N N . GLY D 1 44 ? -45.97561 32.39475 -50.57131 1.000 100.20177 44 GLY D N 1
ATOM 14604 C CA . GLY D 1 44 ? -45.62629 31.76560 -49.31338 1.000 100.57425 44 GLY D CA 1
ATOM 14605 C C . GLY D 1 44 ? -45.42581 32.70481 -48.14739 1.000 101.50517 44 GLY D C 1
ATOM 14606 O O . GLY D 1 44 ? -44.88604 32.29434 -47.11717 1.000 106.92288 44 GLY D O 1
ATOM 14610 N N . LEU D 1 45 ? -45.82132 33.96446 -48.29522 1.000 97.97331 45 LEU D N 1
ATOM 14611 C CA . LEU D 1 45 ? -45.90641 34.89372 -47.17786 1.000 99.17453 45 LEU D CA 1
ATOM 14612 C C . LEU D 1 45 ? -47.33637 35.24964 -46.81638 1.000 106.86459 45 LEU D C 1
ATOM 14613 O O . LEU D 1 45 ? -47.61971 35.50603 -45.64466 1.000 106.53067 45 LEU D O 1
ATOM 14629 N N . GLY D 1 46 ? -48.24018 35.26646 -47.79521 1.000 99.97741 46 GLY D N 1
ATOM 14630 C CA . GLY D 1 46 ? -49.63073 35.60716 -47.58017 1.000 102.89045 46 GLY D CA 1
ATOM 14631 C C . GLY D 1 46 ? -50.05168 36.92738 -48.18453 1.000 96.11070 46 GLY D C 1
ATOM 14632 O O . GLY D 1 46 ? -51.25836 37.19414 -48.25742 1.000 108.17004 46 GLY D O 1
ATOM 14636 N N . ALA D 1 47 ? -49.11292 37.75463 -48.62675 1.000 97.63518 47 ALA D N 1
ATOM 14637 C CA . ALA D 1 47 ? -49.43742 39.08492 -49.11830 1.000 98.96613 47 ALA D CA 1
ATOM 14638 C C . ALA D 1 47 ? -48.37928 39.50621 -50.12117 1.000 99.11849 47 ALA D C 1
ATOM 14639 O O . ALA D 1 47 ? -47.31075 38.88759 -50.21224 1.000 96.26936 47 ALA D O 1
ATOM 14646 N N . PRO D 1 48 ? -48.64739 40.55290 -50.89861 1.000 91.70161 48 PRO D N 1
ATOM 14647 C CA . PRO D 1 48 ? -47.63590 41.06670 -51.82811 1.000 94.51172 48 PRO D CA 1
ATOM 14648 C C . PRO D 1 48 ? -46.62268 41.95803 -51.12449 1.000 92.26421 48 PRO D C 1
ATOM 14649 O O . PRO D 1 48 ? -46.85959 42.48526 -50.03614 1.000 85.68438 48 PRO D O 1
ATOM 14660 N N . LEU D 1 49 ? -45.47964 42.13047 -51.78582 1.000 100.39407 49 LEU D N 1
ATOM 14661 C CA . LEU D 1 49 ? -44.41749 42.99962 -51.30096 1.000 96.69730 49 LEU D CA 1
ATOM 14662 C C . LEU D 1 49 ? -44.24143 44.25027 -52.15107 1.000 88.89818 49 LEU D C 1
ATOM 14663 O O . LEU D 1 49 ? -43.32652 45.03773 -51.88466 1.000 83.12061 49 LEU D O 1
ATOM 14679 N N . PHE D 1 50 ? -45.08480 44.45829 -53.16255 1.000 95.39572 50 PHE D N 1
ATOM 14680 C CA . PHE D 1 50 ? -44.91802 45.59064 -54.06136 1.000 94.45653 50 PHE D CA 1
ATOM 14681 C C . PHE D 1 50 ? -46.27053 46.06520 -54.57364 1.000 97.36035 50 PHE D C 1
ATOM 14682 O O . PHE D 1 50 ? -47.20587 45.27636 -54.72873 1.000 97.28067 50 PHE D O 1
ATOM 14699 N N . ASP D 1 51 ? -46.35408 47.36762 -54.83294 1.000 100.42833 51 ASP D N 1
ATOM 14700 C CA . ASP D 1 51 ? -47.45097 47.95214 -55.58966 1.000 97.37818 51 ASP D CA 1
ATOM 14701 C C . ASP D 1 51 ? -47.06495 48.01114 -57.06286 1.000 103.74933 51 ASP D C 1
ATOM 14702 O O . ASP D 1 51 ? -45.89520 48.19814 -57.40679 1.000 102.77223 51 ASP D O 1
ATOM 14711 N N . ARG D 1 52 ? -48.05781 47.85364 -57.93406 1.000 106.93857 52 ARG D N 1
ATOM 14712 C CA . ARG D 1 52 ? -47.82149 47.74800 -59.36796 1.000 111.87208 52 ARG D CA 1
ATOM 14713 C C . ARG D 1 52 ? -48.30425 48.99648 -60.09228 1.000 120.65998 52 ARG D C 1
ATOM 14714 O O . ARG D 1 52 ? -49.41197 49.48288 -59.84812 1.000 124.17469 52 ARG D O 1
ATOM 14735 N N . LEU D 1 53 ? -47.45522 49.49940 -60.99083 1.000 117.63583 53 LEU D N 1
ATOM 14736 C CA . LEU D 1 53 ? -47.70009 50.69954 -61.79464 1.000 122.83913 53 LEU D CA 1
ATOM 14737 C C . LEU D 1 53 ? -47.29095 50.32228 -63.21761 1.000 128.97385 53 LEU D C 1
ATOM 14738 O O . LEU D 1 53 ? -46.15390 50.56911 -63.62740 1.000 130.24284 53 LEU D O 1
ATOM 14754 N N . GLY D 1 54 ? -48.21382 49.72301 -63.96583 1.000 130.61999 54 GLY D N 1
ATOM 14755 C CA . GLY D 1 54 ? -47.84367 49.07596 -65.20975 1.000 125.10731 54 GLY D CA 1
ATOM 14756 C C . GLY D 1 54 ? -46.88557 47.94685 -64.90483 1.000 127.81354 54 GLY D C 1
ATOM 14757 O O . GLY D 1 54 ? -47.30135 46.80382 -64.68830 1.000 132.26429 54 GLY D O 1
ATOM 14761 N N . LYS D 1 55 ? -45.59234 48.25658 -64.87623 1.000 123.29042 55 LYS D N 1
ATOM 14762 C CA . LYS D 1 55 ? -44.62196 47.38034 -64.23318 1.000 129.87283 55 LYS D CA 1
ATOM 14763 C C . LYS D 1 55 ? -43.50335 48.21889 -63.62267 1.000 127.16733 55 LYS D C 1
ATOM 14764 O O . LYS D 1 55 ? -42.31752 47.90234 -63.75297 1.000 120.95230 55 LYS D O 1
ATOM 14783 N N . ARG D 1 56 ? -43.87642 49.31538 -62.96118 1.000 123.80777 56 ARG D N 1
ATOM 14784 C CA . ARG D 1 56 ? -43.02544 49.93363 -61.95651 1.000 116.58424 56 ARG D CA 1
ATOM 14785 C C . ARG D 1 56 ? -43.30089 49.22971 -60.63570 1.000 114.61774 56 ARG D C 1
ATOM 14786 O O . ARG D 1 56 ? -44.45964 49.09603 -60.22927 1.000 117.66740 56 ARG D O 1
ATOM 14807 N N . LEU D 1 57 ? -42.24596 48.75864 -59.97858 1.000 102.32893 57 LEU D N 1
ATOM 14808 C CA . LEU D 1 57 ? -42.38058 48.01712 -58.72930 1.000 107.62560 57 LEU D CA 1
ATOM 14809 C C . LEU D 1 57 ? -41.71262 48.81096 -57.61458 1.000 103.80396 57 LEU D C 1
ATOM 14810 O O . LEU D 1 57 ? -40.48072 48.86652 -57.53461 1.000 107.67854 57 LEU D O 1
ATOM 14826 N N . GLN D 1 58 ? -42.52863 49.43038 -56.76884 1.000 97.74137 58 GLN D N 1
ATOM 14827 C CA . GLN D 1 58 ? -42.06538 50.11788 -55.57721 1.000 99.06978 58 GLN D CA 1
ATOM 14828 C C . GLN D 1 58 ? -42.59084 49.39412 -54.34696 1.000 87.59319 58 GLN D C 1
ATOM 14829 O O . GLN D 1 58 ? -43.69779 48.84722 -54.35127 1.000 88.56680 58 GLN D O 1
ATOM 14843 N N . LEU D 1 59 ? -41.78344 49.39368 -53.29386 1.000 90.54521 59 LEU D N 1
ATOM 14844 C CA . LEU D 1 59 ? -42.12747 48.64729 -52.09273 1.000 93.87676 59 LEU D CA 1
ATOM 14845 C C . LEU D 1 59 ? -43.41259 49.17617 -51.47266 1.000 87.02349 59 LEU D C 1
ATOM 14846 O O . LEU D 1 59 ? -43.53596 50.37238 -51.19307 1.000 93.82434 59 LEU D O 1
ATOM 14862 N N . ASN D 1 60 ? -44.37045 48.28176 -51.26095 1.000 92.57243 60 ASN D N 1
ATOM 14863 C CA . ASN D 1 60 ? -45.51076 48.58843 -50.40951 1.000 96.46598 60 ASN D CA 1
ATOM 14864 C C . ASN D 1 60 ? -45.02367 48.58357 -48.95895 1.000 99.52756 60 ASN D C 1
ATOM 14865 O O . ASN D 1 60 ? -43.82168 48.56928 -48.67801 1.000 96.14570 60 ASN D O 1
ATOM 14876 N N . ASP D 1 61 ? -45.95859 48.58664 -48.01007 1.000 102.09757 61 ASP D N 1
ATOM 14877 C CA . ASP D 1 61 ? -45.56888 48.66968 -46.60554 1.000 93.51525 61 ASP D CA 1
ATOM 14878 C C . ASP D 1 61 ? -44.89042 47.38604 -46.14220 1.000 87.56199 61 ASP D C 1
ATOM 14879 O O . ASP D 1 61 ? -43.85333 47.43054 -45.46978 1.000 95.75374 61 ASP D O 1
ATOM 14888 N N . LEU D 1 62 ? -45.46081 46.23124 -46.48989 1.000 94.88168 62 LEU D N 1
ATOM 14889 C CA . LEU D 1 62 ? -44.84453 44.96034 -46.11848 1.000 89.12194 62 LEU D CA 1
ATOM 14890 C C . LEU D 1 62 ? -43.41214 44.87835 -46.63128 1.000 82.92196 62 LEU D C 1
ATOM 14891 O O . LEU D 1 62 ? -42.48686 44.55349 -45.87784 1.000 81.02877 62 LEU D O 1
ATOM 14907 N N . GLY D 1 63 ? -43.21240 45.17111 -47.91771 1.000 83.41513 63 GLY D N 1
ATOM 14908 C CA . GLY D 1 63 ? -41.87349 45.11543 -48.47978 1.000 82.17249 63 GLY D CA 1
ATOM 14909 C C . GLY D 1 63 ? -40.88325 45.98325 -47.72922 1.000 81.97441 63 GLY D C 1
ATOM 14910 O O . GLY D 1 63 ? -39.74079 45.58055 -47.49743 1.000 75.60496 63 GLY D O 1
ATOM 14914 N N . ARG D 1 64 ? -41.30475 47.18849 -47.33779 1.000 82.17806 64 ARG D N 1
ATOM 14915 C CA . ARG D 1 64 ? -40.41109 48.07197 -46.59666 1.000 86.18771 64 ARG D CA 1
ATOM 14916 C C . ARG D 1 64 ? -40.07692 47.51097 -45.22067 1.000 77.04768 64 ARG D C 1
ATOM 14917 O O . ARG D 1 64 ? -38.97260 47.73655 -44.71323 1.000 79.54257 64 ARG D O 1
ATOM 14938 N N . PHE D 1 65 ? -41.00607 46.77876 -44.60302 1.000 81.90174 65 PHE D N 1
ATOM 14939 C CA . PHE D 1 65 ? -40.74707 46.23724 -43.27263 1.000 85.70815 65 PHE D CA 1
ATOM 14940 C C . PHE D 1 65 ? -39.78915 45.05375 -43.33180 1.000 78.51070 65 PHE D C 1
ATOM 14941 O O . PHE D 1 65 ? -38.88920 44.93323 -42.49241 1.000 77.41541 65 PHE D O 1
ATOM 14958 N N . LEU D 1 66 ? -39.96070 44.17317 -44.31706 1.000 76.73808 66 LEU D N 1
ATOM 14959 C CA . LEU D 1 66 ? -39.15931 42.96039 -44.40259 1.000 79.22560 66 LEU D CA 1
ATOM 14960 C C . LEU D 1 66 ? -37.85287 43.14715 -45.16174 1.000 70.03235 66 LEU D C 1
ATOM 14961 O O . LEU D 1 66 ? -36.93799 42.33395 -44.99351 1.000 66.80015 66 LEU D O 1
ATOM 14977 N N . LEU D 1 67 ? -37.74286 44.18451 -45.99041 1.000 72.28068 67 LEU D N 1
ATOM 14978 C CA . LEU D 1 67 ? -36.53360 44.37290 -46.79049 1.000 70.90449 67 LEU D CA 1
ATOM 14979 C C . LEU D 1 67 ? -35.25803 44.34990 -45.96042 1.000 61.75975 67 LEU D C 1
ATOM 14980 O O . LEU D 1 67 ? -34.34406 43.58056 -46.30017 1.000 57.25090 67 LEU D O 1
ATOM 14996 N N . PRO D 1 68 ? -35.11440 45.14436 -44.89631 1.000 65.14812 68 PRO D N 1
ATOM 14997 C CA . PRO D 1 68 ? -33.85864 45.08980 -44.12566 1.000 62.91219 68 PRO D CA 1
ATOM 14998 C C . PRO D 1 68 ? -33.56663 43.71270 -43.55751 1.000 62.59418 68 PRO D C 1
ATOM 14999 O O . PRO D 1 68 ? -32.39477 43.37224 -43.35290 1.000 60.33994 68 PRO D O 1
ATOM 15010 N N . GLN D 1 69 ? -34.59732 42.90449 -43.29564 1.000 65.09686 69 GLN D N 1
ATOM 15011 C CA . GLN D 1 69 ? -34.35847 41.52184 -42.89550 1.000 65.47978 69 GLN D CA 1
ATOM 15012 C C . GLN D 1 69 ? -33.82285 40.70261 -44.06196 1.000 60.83948 69 GLN D C 1
ATOM 15013 O O . GLN D 1 69 ? -32.92334 39.87247 -43.88507 1.000 58.76848 69 GLN D O 1
ATOM 15027 N N . ALA D 1 70 ? -34.35969 40.92454 -45.26374 1.000 60.15302 70 ALA D N 1
ATOM 15028 C CA . ALA D 1 70 ? -33.86211 40.21379 -46.43558 1.000 62.11520 70 ALA D CA 1
ATOM 15029 C C . ALA D 1 70 ? -32.41237 40.57970 -46.72564 1.000 60.07935 70 ALA D C 1
ATOM 15030 O O . ALA D 1 70 ? -31.61004 39.72001 -47.10689 1.000 52.98917 70 ALA D O 1
ATOM 15037 N N . LEU D 1 71 ? -32.05660 41.85445 -46.54939 1.000 54.63551 71 LEU D N 1
ATOM 15038 C CA . LEU D 1 71 ? -30.68289 42.27682 -46.80209 1.000 61.41311 71 LEU D CA 1
ATOM 15039 C C . LEU D 1 71 ? -29.71804 41.64387 -45.80661 1.000 52.28767 71 LEU D C 1
ATOM 15040 O O . LEU D 1 71 ? -28.59437 41.27976 -46.17028 1.000 61.69487 71 LEU D O 1
ATOM 15056 N N . GLU D 1 72 ? -30.13525 41.50560 -44.54754 1.000 55.15248 72 GLU D N 1
ATOM 15057 C CA . GLU D 1 72 ? -29.25554 40.91847 -43.54233 1.000 62.25534 72 GLU D CA 1
ATOM 15058 C C . GLU D 1 72 ? -29.03810 39.43274 -43.80468 1.000 55.94094 72 GLU D C 1
ATOM 15059 O O . GLU D 1 72 ? -27.91041 38.93654 -43.70312 1.000 53.36644 72 GLU D O 1
ATOM 15071 N N . ILE D 1 73 ? -30.10476 38.70835 -44.14698 1.000 53.82595 73 ILE D N 1
ATOM 15072 C CA . ILE D 1 73 ? -29.96974 37.28686 -44.45696 1.000 50.84260 73 ILE D CA 1
ATOM 15073 C C . ILE D 1 73 ? -29.03603 37.09207 -45.64540 1.000 49.33545 73 ILE D C 1
ATOM 15074 O O . ILE D 1 73 ? -28.09391 36.29247 -45.59517 1.000 47.41230 73 ILE D O 1
ATOM 15090 N N . LEU D 1 74 ? -29.28537 37.82099 -46.73687 1.000 49.35542 74 LEU D N 1
ATOM 15091 C CA . LEU D 1 74 ? -28.44204 37.68484 -47.92047 1.000 48.36543 74 LEU D CA 1
ATOM 15092 C C . LEU D 1 74 ? -26.99694 38.05377 -47.61387 1.000 46.66011 74 LEU D C 1
ATOM 15093 O O . LEU D 1 74 ? -26.06506 37.39092 -48.08601 1.000 46.87311 74 LEU D O 1
ATOM 15109 N N . GLY D 1 75 ? -26.78645 39.10923 -46.82668 1.000 46.26204 75 GLY D N 1
ATOM 15110 C CA . GLY D 1 75 ? -25.42974 39.48117 -46.45953 1.000 52.63596 75 GLY D CA 1
ATOM 15111 C C . GLY D 1 75 ? -24.71283 38.38241 -45.69851 1.000 52.47731 75 GLY D C 1
ATOM 15112 O O . GLY D 1 75 ? -23.52951 38.12133 -45.93241 1.000 53.95460 75 GLY D O 1
ATOM 15116 N N . ARG D 1 76 ? -25.42018 37.72047 -44.78020 1.000 47.25358 76 ARG D N 1
ATOM 15117 C CA . ARG D 1 76 ? -24.80551 36.64882 -44.00576 1.000 49.38356 76 ARG D CA 1
ATOM 15118 C C . ARG D 1 76 ? -24.54624 35.41742 -44.86067 1.000 47.90657 76 ARG D C 1
ATOM 15119 O O . ARG D 1 76 ? -23.55787 34.70892 -44.63913 1.000 47.72162 76 ARG D O 1
ATOM 15140 N N . CYS D 1 77 ? -25.41176 35.14784 -45.83988 1.000 41.02968 77 CYS D N 1
ATOM 15141 C CA . CYS D 1 77 ? -25.14338 34.06235 -46.77690 1.000 46.99328 77 CYS D CA 1
ATOM 15142 C C . CYS D 1 77 ? -23.88637 34.34547 -47.58859 1.000 45.85055 77 CYS D C 1
ATOM 15143 O O . CYS D 1 77 ? -23.04500 33.45833 -47.77472 1.000 39.50918 77 CYS D O 1
ATOM 15151 N N . GLU D 1 78 ? -23.74071 35.57866 -48.08045 1.000 47.83421 78 GLU D N 1
ATOM 15152 C CA . GLU D 1 78 ? -22.53095 35.94271 -48.80852 1.000 51.29544 78 GLU D CA 1
ATOM 15153 C C . GLU D 1 78 ? -21.30355 35.84593 -47.91243 1.000 53.27839 78 GLU D C 1
ATOM 15154 O O . GLU D 1 78 ? -20.25407 35.34688 -48.33674 1.000 49.77482 78 GLU D O 1
ATOM 15166 N N . ALA D 1 79 ? -21.41274 36.31527 -46.66758 1.000 46.30804 79 ALA D N 1
ATOM 15167 C CA . ALA D 1 79 ? -20.30518 36.16786 -45.73014 1.000 51.19058 79 ALA D CA 1
ATOM 15168 C C . ALA D 1 79 ? -20.02316 34.69642 -45.45023 1.000 48.04704 79 ALA D C 1
ATOM 15169 O O . ALA D 1 79 ? -18.86091 34.27638 -45.39906 1.000 44.75050 79 ALA D O 1
ATOM 15176 N N . PHE D 1 80 ? -21.07806 33.89928 -45.26612 1.000 42.88897 80 PHE D N 1
ATOM 15177 C CA . PHE D 1 80 ? -20.90259 32.46361 -45.07236 1.000 44.88173 80 PHE D CA 1
ATOM 15178 C C . PHE D 1 80 ? -20.10575 31.85249 -46.21617 1.000 44.87758 80 PHE D C 1
ATOM 15179 O O . PHE D 1 80 ? -19.23558 31.00208 -45.99383 1.000 40.95053 80 PHE D O 1
ATOM 15196 N N . GLU D 1 81 ? -20.38663 32.27702 -47.45088 1.000 45.91644 81 GLU D N 1
ATOM 15197 C CA . GLU D 1 81 ? -19.73921 31.66041 -48.60275 1.000 51.21110 81 GLU D CA 1
ATOM 15198 C C . GLU D 1 81 ? -18.29120 32.11785 -48.73393 1.000 50.93854 81 GLU D C 1
ATOM 15199 O O . GLU D 1 81 ? -17.40672 31.30622 -49.02975 1.000 51.60773 81 GLU D O 1
ATOM 15211 N N . GLN D 1 82 ? -18.02039 33.40854 -48.51777 1.000 44.78117 82 GLN D N 1
ATOM 15212 C CA . GLN D 1 82 ? -16.63745 33.86860 -48.59095 1.000 51.56569 82 GLN D CA 1
ATOM 15213 C C . GLN D 1 82 ? -15.81248 33.27809 -47.45273 1.000 51.17524 82 GLN D C 1
ATOM 15214 O O . GLN D 1 82 ? -14.63670 32.94118 -47.63639 1.000 49.57041 82 GLN D O 1
ATOM 15228 N N . ALA D 1 83 ? -16.41380 33.14384 -46.26807 1.000 45.44137 83 ALA D N 1
ATOM 15229 C CA . ALA D 1 83 ? -15.71288 32.51741 -45.15311 1.000 57.41118 83 ALA D CA 1
ATOM 15230 C C . ALA D 1 83 ? -15.33202 31.08278 -45.49100 1.000 49.06937 83 ALA D C 1
ATOM 15231 O O . ALA D 1 83 ? -14.23798 30.62229 -45.14465 1.000 52.27356 83 ALA D O 1
ATOM 15238 N N . ALA D 1 84 ? -16.22243 30.36420 -46.17542 1.000 50.81523 84 ALA D N 1
ATOM 15239 C CA . ALA D 1 84 ? -15.96101 28.97492 -46.53134 1.000 50.98228 84 ALA D CA 1
ATOM 15240 C C . ALA D 1 84 ? -14.98816 28.87143 -47.69908 1.000 49.57276 84 ALA D C 1
ATOM 15241 O O . ALA D 1 84 ? -14.02420 28.09964 -47.64836 1.000 56.71445 84 ALA D O 1
ATOM 15248 N N . LYS D 1 85 ? -15.22718 29.64045 -48.76393 1.000 55.41410 85 LYS D N 1
ATOM 15249 C CA . LYS D 1 85 ? -14.37347 29.55208 -49.94477 1.000 54.00803 85 LYS D CA 1
ATOM 15250 C C . LYS D 1 85 ? -12.95167 29.99782 -49.63431 1.000 51.91809 85 LYS D C 1
ATOM 15251 O O . LYS D 1 85 ? -11.98605 29.41971 -50.14815 1.000 54.73395 85 LYS D O 1
ATOM 15270 N N . GLY D 1 86 ? -12.80110 31.02216 -48.80177 1.000 47.73828 86 GLY D N 1
ATOM 15271 C CA . GLY D 1 86 ? -11.49911 31.52600 -48.42610 1.000 48.28067 86 GLY D CA 1
ATOM 15272 C C . GLY D 1 86 ? -10.91214 30.92367 -47.17373 1.000 48.02389 86 GLY D C 1
ATOM 15273 O O . GLY D 1 86 ? -9.78914 31.27851 -46.79714 1.000 47.71608 86 GLY D O 1
ATOM 15277 N N . GLU D 1 87 ? -11.63364 30.02109 -46.51382 1.000 50.59569 87 GLU D N 1
ATOM 15278 C CA . GLU D 1 87 ? -11.17551 29.38213 -45.28323 1.000 44.48486 87 GLU D CA 1
ATOM 15279 C C . GLU D 1 87 ? -10.66548 30.42992 -44.29511 1.000 43.31191 87 GLU D C 1
ATOM 15280 O O . GLU D 1 87 ? -9.49989 30.44619 -43.89817 1.000 44.49052 87 GLU D O 1
ATOM 15292 N N . LEU D 1 88 ? -11.57812 31.31926 -43.90221 1.000 41.81243 88 LEU D N 1
ATOM 15293 C CA . LEU D 1 88 ? -11.25939 32.44529 -43.03636 1.000 42.20961 88 LEU D CA 1
ATOM 15294 C C . LEU D 1 88 ? -11.55124 32.15853 -41.56647 1.000 44.55352 88 LEU D C 1
ATOM 15295 O O . LEU D 1 88 ? -11.76035 33.09582 -40.78934 1.000 42.73279 88 LEU D O 1
ATOM 15311 N N . GLN D 1 89 ? -11.56978 30.88922 -41.16787 1.000 46.97849 89 GLN D N 1
ATOM 15312 C CA . GLN D 1 89 ? -11.81681 30.56479 -39.77242 1.000 44.38711 89 GLN D CA 1
ATOM 15313 C C . GLN D 1 89 ? -10.60936 30.93724 -38.91640 1.000 43.63715 89 GLN D C 1
ATOM 15314 O O . GLN D 1 89 ? -9.48354 31.08255 -39.40323 1.000 40.63534 89 GLN D O 1
ATOM 15328 N N . SER D 1 90 ? -10.85781 31.09343 -37.61880 1.000 47.81667 90 SER D N 1
ATOM 15329 C CA . SER D 1 90 ? -9.80607 31.43816 -36.67793 1.000 52.28539 90 SER D CA 1
ATOM 15330 C C . SER D 1 90 ? -9.00380 30.19443 -36.29735 1.000 40.94515 90 SER D C 1
ATOM 15331 O O . SER D 1 90 ? -9.24263 29.08579 -36.78884 1.000 37.81799 90 SER D O 1
ATOM 15339 N N . ILE D 1 91 ? -8.03672 30.38255 -35.40629 1.000 44.11028 91 ILE D N 1
ATOM 15340 C CA . ILE D 1 91 ? -7.18419 29.29731 -34.93664 1.000 44.96820 91 ILE D CA 1
ATOM 15341 C C . ILE D 1 91 ? -7.82068 28.69288 -33.69083 1.000 46.19231 91 ILE D C 1
ATOM 15342 O O . ILE D 1 91 ? -8.04533 29.39119 -32.69453 1.000 45.15934 91 ILE D O 1
ATOM 15358 N N . ASP D 1 92 ? -8.11376 27.39305 -33.74790 1.000 44.24037 92 ASP D N 1
ATOM 15359 C CA . ASP D 1 92 ? -8.69469 26.66805 -32.61578 1.000 46.93370 92 ASP D CA 1
ATOM 15360 C C . ASP D 1 92 ? -8.10703 25.25556 -32.65437 1.000 44.08482 92 ASP D C 1
ATOM 15361 O O . ASP D 1 92 ? -8.65922 24.35771 -33.29239 1.000 49.04243 92 ASP D O 1
ATOM 15370 N N . LEU D 1 93 ? -6.98430 25.07678 -31.96328 1.000 47.07123 93 LEU D N 1
ATOM 15371 C CA . LEU D 1 93 ? -6.16613 23.88016 -32.09094 1.000 45.95490 93 LEU D CA 1
ATOM 15372 C C . LEU D 1 93 ? -6.10181 23.10486 -30.78283 1.000 52.12321 93 LEU D C 1
ATOM 15373 O O . LEU D 1 93 ? -5.95992 23.69099 -29.70602 1.000 48.93992 93 LEU D O 1
ATOM 15389 N N . ARG D 1 94 ? -6.20698 21.78168 -30.89506 1.000 53.48936 94 ARG D N 1
ATOM 15390 C CA A ARG D 1 94 ? -5.98070 20.86230 -29.78476 0.554 56.34490 94 ARG D CA 1
ATOM 15391 C CA B ARG D 1 94 ? -5.98036 20.86263 -29.78383 0.446 54.54408 94 ARG D CA 1
ATOM 15392 C C . ARG D 1 94 ? -4.62759 20.19917 -30.01590 1.000 54.65620 94 ARG D C 1
ATOM 15393 O O . ARG D 1 94 ? -4.47972 19.38266 -30.93231 1.000 47.40190 94 ARG D O 1
ATOM 15434 N N . LEU D 1 95 ? -3.64485 20.55023 -29.19426 1.000 51.98221 95 LEU D N 1
ATOM 15435 C CA . LEU D 1 95 ? -2.27577 20.09823 -29.38467 1.000 52.94598 95 LEU D CA 1
ATOM 15436 C C . LEU D 1 95 ? -1.87445 19.07831 -28.32832 1.000 54.20058 95 LEU D C 1
ATOM 15437 O O . LEU D 1 95 ? -2.37102 19.09698 -27.19764 1.000 51.93078 95 LEU D O 1
ATOM 15453 N N . GLY D 1 96 ? -0.96165 18.18742 -28.71526 1.000 57.74689 96 GLY D N 1
ATOM 15454 C CA . GLY D 1 96 ? -0.36140 17.25868 -27.78675 1.000 55.06284 96 GLY D CA 1
ATOM 15455 C C . GLY D 1 96 ? 1.15020 17.29598 -27.90299 1.000 54.49955 96 GLY D C 1
ATOM 15456 O O . GLY D 1 96 ? 1.70920 17.73413 -28.90850 1.000 55.17272 96 GLY D O 1
ATOM 15460 N N . ALA D 1 97 ? 1.80997 16.82882 -26.84602 1.000 51.30827 97 ALA D N 1
ATOM 15461 C CA . ALA D 1 97 ? 3.26485 16.80627 -26.82337 1.000 56.79703 97 ALA D CA 1
ATOM 15462 C C . ALA D 1 97 ? 3.73674 15.76461 -25.82005 1.000 64.91461 97 ALA D C 1
ATOM 15463 O O . ALA D 1 97 ? 3.06583 15.49687 -24.82171 1.000 61.99257 97 ALA D O 1
ATOM 15470 N N . THR D 1 98 ? 4.89816 15.17839 -26.10112 1.000 62.33704 98 THR D N 1
ATOM 15471 C CA . THR D 1 98 ? 5.53402 14.26174 -25.17032 1.000 68.26475 98 THR D CA 1
ATOM 15472 C C . THR D 1 98 ? 6.34453 15.05370 -24.14491 1.000 63.13544 98 THR D C 1
ATOM 15473 O O . THR D 1 98 ? 6.47849 16.27634 -24.23004 1.000 60.57647 98 THR D O 1
ATOM 15484 N N . LEU D 1 99 ? 6.89083 14.34438 -23.15562 1.000 60.37153 99 LEU D N 1
ATOM 15485 C CA . LEU D 1 99 ? 7.31965 15.01608 -21.93205 1.000 67.20767 99 LEU D CA 1
ATOM 15486 C C . LEU D 1 99 ? 8.52841 15.91452 -22.17068 1.000 56.94549 99 LEU D C 1
ATOM 15487 O O . LEU D 1 99 ? 8.52674 17.08554 -21.77339 1.000 65.26410 99 LEU D O 1
ATOM 15503 N N . THR D 1 100 ? 9.58080 15.38717 -22.80208 1.000 65.02197 100 THR D N 1
ATOM 15504 C CA . THR D 1 100 ? 10.75358 16.21841 -23.06069 1.000 72.79132 100 THR D CA 1
ATOM 15505 C C . THR D 1 100 ? 10.38656 17.42285 -23.92030 1.000 61.00457 100 THR D C 1
ATOM 15506 O O . THR D 1 100 ? 10.88465 18.53226 -23.69556 1.000 58.30510 100 THR D O 1
ATOM 15517 N N . ILE D 1 101 ? 9.51093 17.22392 -24.90703 1.000 65.07448 101 ILE D N 1
ATOM 15518 C CA . ILE D 1 101 ? 9.06477 18.33798 -25.73908 1.000 64.46658 101 ILE D CA 1
ATOM 15519 C C . ILE D 1 101 ? 8.30209 19.35407 -24.89761 1.000 70.71813 101 ILE D C 1
ATOM 15520 O O . ILE D 1 101 ? 8.51040 20.56721 -25.01799 1.000 67.17012 101 ILE D O 1
ATOM 15536 N N . SER D 1 102 ? 7.41006 18.87292 -24.02912 1.000 63.39879 102 SER D N 1
ATOM 15537 C CA . SER D 1 102 ? 6.58890 19.77891 -23.23212 1.000 71.06557 102 SER D CA 1
ATOM 15538 C C . SER D 1 102 ? 7.43888 20.58547 -22.25846 1.000 68.41448 102 SER D C 1
ATOM 15539 O O . SER D 1 102 ? 7.16822 21.76902 -22.02186 1.000 65.43192 102 SER D O 1
ATOM 15547 N N . ASP D 1 103 ? 8.47212 19.96594 -21.68882 1.000 67.68113 103 ASP D N 1
ATOM 15548 C CA . ASP D 1 103 ? 9.21805 20.60553 -20.61036 1.000 70.67130 103 ASP D CA 1
ATOM 15549 C C . ASP D 1 103 ? 10.16602 21.68467 -21.12174 1.000 66.47119 103 ASP D C 1
ATOM 15550 O O . ASP D 1 103 ? 10.32563 22.72478 -20.47337 1.000 69.77771 103 ASP D O 1
ATOM 15559 N N . TYR D 1 104 ? 10.79958 21.46922 -22.27758 1.000 63.75323 104 TYR D N 1
ATOM 15560 C CA . TYR D 1 104 ? 11.91933 22.30066 -22.69361 1.000 65.79619 104 TYR D CA 1
ATOM 15561 C C . TYR D 1 104 ? 11.71745 23.04195 -24.00599 1.000 66.46615 104 TYR D C 1
ATOM 15562 O O . TYR D 1 104 ? 12.45772 23.99644 -24.26694 1.000 64.88151 104 TYR D O 1
ATOM 15580 N N . LEU D 1 105 ? 10.74695 22.64955 -24.83063 1.000 72.77676 105 LEU D N 1
ATOM 15581 C CA . LEU D 1 105 ? 10.50812 23.31077 -26.10753 1.000 64.38305 105 LEU D CA 1
ATOM 15582 C C . LEU D 1 105 ? 9.16846 24.02443 -26.19186 1.000 57.64444 105 LEU D C 1
ATOM 15583 O O . LEU D 1 105 ? 9.06678 25.03827 -26.88585 1.000 57.69760 105 LEU D O 1
ATOM 15599 N N . ILE D 1 106 ? 8.14721 23.52888 -25.50244 1.000 57.55869 106 ILE D N 1
ATOM 15600 C CA . ILE D 1 106 ? 6.78096 24.02379 -25.65617 1.000 62.40155 106 ILE D CA 1
ATOM 15601 C C . ILE D 1 106 ? 6.63154 25.43296 -25.09173 1.000 52.39134 106 ILE D C 1
ATOM 15602 O O . ILE D 1 106 ? 6.01071 26.28503 -25.74537 1.000 50.48604 106 ILE D O 1
ATOM 15618 N N . PRO D 1 107 ? 7.15717 25.73241 -23.89846 1.000 51.26566 107 PRO D N 1
ATOM 15619 C CA . PRO D 1 107 ? 6.90905 27.06641 -23.31511 1.000 52.98196 107 PRO D CA 1
ATOM 15620 C C . PRO D 1 107 ? 7.22105 28.22386 -24.25314 1.000 50.62192 107 PRO D C 1
ATOM 15621 O O . PRO D 1 107 ? 6.37510 29.10759 -24.44300 1.000 50.62207 107 PRO D O 1
ATOM 15632 N N . ASP D 1 108 ? 8.41520 28.24835 -24.84730 1.000 49.51147 108 ASP D N 1
ATOM 15633 C CA . ASP D 1 108 ? 8.77091 29.32477 -25.76342 1.000 56.22771 108 ASP D CA 1
ATOM 15634 C C . ASP D 1 108 ? 8.21310 29.11101 -27.16415 1.000 51.26689 108 ASP D C 1
ATOM 15635 O O . ASP D 1 108 ? 8.09011 30.08039 -27.92078 1.000 50.85214 108 ASP D O 1
ATOM 15644 N N . LEU D 1 109 ? 7.87644 27.87261 -27.52520 1.000 50.01892 109 LEU D N 1
ATOM 15645 C CA . LEU D 1 109 ? 7.25516 27.62155 -28.82149 1.000 52.34238 109 LEU D CA 1
ATOM 15646 C C . LEU D 1 109 ? 5.84804 28.20528 -28.87022 1.000 50.50636 109 LEU D C 1
ATOM 15647 O O . LEU D 1 109 ? 5.47770 28.88554 -29.83449 1.000 47.14585 109 LEU D O 1
ATOM 15663 N N . MET D 1 110 ? 5.04915 27.95118 -27.83139 1.000 51.62512 110 MET D N 1
ATOM 15664 C CA . MET D 1 110 ? 3.68539 28.47107 -27.80533 1.000 48.25153 110 MET D CA 1
ATOM 15665 C C . MET D 1 110 ? 3.66911 29.97235 -27.54476 1.000 45.74151 110 MET D C 1
ATOM 15666 O O . MET D 1 110 ? 2.86147 30.69986 -28.13373 1.000 43.95628 110 MET D O 1
ATOM 15680 N N . ALA D 1 111 ? 4.54740 30.45392 -26.66286 1.000 45.13693 111 ALA D N 1
ATOM 15681 C CA . ALA D 1 111 ? 4.58714 31.88397 -26.37472 1.000 47.27368 111 ALA D CA 1
ATOM 15682 C C . ALA D 1 111 ? 4.95897 32.68421 -27.61666 1.000 46.54248 111 ALA D C 1
ATOM 15683 O O . ALA D 1 111 ? 4.36530 33.73542 -27.88775 1.000 44.05997 111 ALA D O 1
ATOM 15690 N N . ASP D 1 112 ? 5.93941 32.20351 -28.38609 1.000 44.83602 112 ASP D N 1
ATOM 15691 C CA . ASP D 1 112 ? 6.32568 32.90360 -29.60747 1.000 43.95057 112 ASP D CA 1
ATOM 15692 C C . ASP D 1 112 ? 5.23395 32.80845 -30.66498 1.000 43.85024 112 ASP D C 1
ATOM 15693 O O . ASP D 1 112 ? 4.97572 33.77747 -31.38766 1.000 44.79578 112 ASP D O 1
ATOM 15702 N N . PHE D 1 113 ? 4.58085 31.64792 -30.77335 1.000 42.32130 113 PHE D N 1
ATOM 15703 C CA . PHE D 1 113 ? 3.45920 31.51599 -31.69723 1.000 43.33697 113 PHE D CA 1
ATOM 15704 C C . PHE D 1 113 ? 2.36168 32.52148 -31.37209 1.000 41.43706 113 PHE D C 1
ATOM 15705 O O . PHE D 1 113 ? 1.76537 33.11851 -32.27686 1.000 39.20326 113 PHE D O 1
ATOM 15722 N N . LEU D 1 114 ? 2.08610 32.72874 -30.08147 1.000 41.78713 114 LEU D N 1
ATOM 15723 C CA . LEU D 1 114 ? 1.03372 33.64819 -29.67146 1.000 42.21987 114 LEU D CA 1
ATOM 15724 C C . LEU D 1 114 ? 1.44122 35.10852 -29.80821 1.000 41.62882 114 LEU D C 1
ATOM 15725 O O . LEU D 1 114 ? 0.56282 35.97861 -29.84903 1.000 41.48962 114 LEU D O 1
ATOM 15741 N N . GLN D 1 115 ? 2.74164 35.40298 -29.88118 1.000 42.94861 115 GLN D N 1
ATOM 15742 C CA . GLN D 1 115 ? 3.15918 36.75264 -30.24543 1.000 48.97874 115 GLN D CA 1
ATOM 15743 C C . GLN D 1 115 ? 2.77460 37.07746 -31.68217 1.000 43.60112 115 GLN D C 1
ATOM 15744 O O . GLN D 1 115 ? 2.54176 38.24485 -32.01512 1.000 51.09839 115 GLN D O 1
ATOM 15758 N N . ILE D 1 116 ? 2.69812 36.06186 -32.53864 1.000 41.24430 116 ILE D N 1
ATOM 15759 C CA . ILE D 1 116 ? 2.31991 36.25496 -33.93522 1.000 44.08626 116 ILE D CA 1
ATOM 15760 C C . ILE D 1 116 ? 0.81147 36.16431 -34.11687 1.000 44.19948 116 ILE D C 1
ATOM 15761 O O . ILE D 1 116 ? 0.22621 36.92698 -34.88923 1.000 44.02987 116 ILE D O 1
ATOM 15777 N N . HIS D 1 117 ? 0.16189 35.22970 -33.41447 1.000 39.63916 117 HIS D N 1
ATOM 15778 C CA . HIS D 1 117 ? -1.28014 35.00449 -33.51119 1.000 41.50863 117 HIS D CA 1
ATOM 15779 C C . HIS D 1 117 ? -1.87790 35.16001 -32.11735 1.000 38.89960 117 HIS D C 1
ATOM 15780 O O . HIS D 1 117 ? -2.24782 34.16385 -31.47238 1.000 41.11274 117 HIS D O 1
ATOM 15794 N N . PRO D 1 118 ? -2.00824 36.39393 -31.62870 1.000 42.07594 118 PRO D N 1
ATOM 15795 C CA . PRO D 1 118 ? -2.38257 36.58668 -30.21687 1.000 45.24121 118 PRO D CA 1
ATOM 15796 C C . PRO D 1 118 ? -3.78584 36.11431 -29.87342 1.000 49.16635 118 PRO D C 1
ATOM 15797 O O . PRO D 1 118 ? -4.03861 35.78426 -28.70829 1.000 49.60628 118 PRO D O 1
ATOM 15808 N N . GLN D 1 119 ? -4.70889 36.07427 -30.83259 1.000 45.89403 119 GLN D N 1
ATOM 15809 C CA . GLN D 1 119 ? -6.07719 35.65362 -30.56675 1.000 46.39150 119 GLN D CA 1
ATOM 15810 C C . GLN D 1 119 ? -6.29824 34.17462 -30.86405 1.000 49.50552 119 GLN D C 1
ATOM 15811 O O . GLN D 1 119 ? -7.44635 33.73789 -31.00002 1.000 54.47000 119 GLN D O 1
ATOM 15825 N N . ALA D 1 120 ? -5.22376 33.39731 -30.95434 1.000 45.53616 120 ALA D N 1
ATOM 15826 C CA . ALA D 1 120 ? -5.34911 31.97277 -31.22045 1.000 45.48927 120 ALA D CA 1
ATOM 15827 C C . ALA D 1 120 ? -5.85063 31.23272 -29.98518 1.000 50.39089 120 ALA D C 1
ATOM 15828 O O . ALA D 1 120 ? -5.53318 31.58584 -28.84644 1.000 51.29838 120 ALA D O 1
ATOM 15835 N N . HIS D 1 121 ? -6.64309 30.19292 -30.22535 1.000 51.52062 121 HIS D N 1
ATOM 15836 C CA . HIS D 1 121 ? -7.11454 29.30243 -29.17397 1.000 52.04815 121 HIS D CA 1
ATOM 15837 C C . HIS D 1 121 ? -6.33629 27.99577 -29.25933 1.000 50.50306 121 HIS D C 1
ATOM 15838 O O . HIS D 1 121 ? -6.39853 27.29537 -30.27588 1.000 46.79638 121 HIS D O 1
ATOM 15852 N N . LEU D 1 122 ? -5.60250 27.68014 -28.19589 1.000 46.43026 122 LEU D N 1
ATOM 15853 C CA . LEU D 1 122 ? -4.74913 26.50383 -28.14251 1.000 46.73564 122 LEU D CA 1
ATOM 15854 C C . LEU D 1 122 ? -5.06554 25.70540 -26.88915 1.000 45.59588 122 LEU D C 1
ATOM 15855 O O . LEU D 1 122 ? -5.36047 26.27703 -25.83538 1.000 45.68026 122 LEU D O 1
ATOM 15871 N N . GLN D 1 123 ? -5.00801 24.38223 -27.01277 1.000 48.56074 123 GLN D N 1
ATOM 15872 C CA . GLN D 1 123 ? -5.10733 23.47135 -25.88307 1.000 53.23083 123 GLN D CA 1
ATOM 15873 C C . GLN D 1 123 ? -3.92814 22.51709 -25.94369 1.000 49.27288 123 GLN D C 1
ATOM 15874 O O . GLN D 1 123 ? -3.53232 22.07862 -27.02711 1.000 49.09982 123 GLN D O 1
ATOM 15888 N N . LEU D 1 124 ? -3.35829 22.20429 -24.78175 1.000 47.16533 124 LEU D N 1
ATOM 15889 C CA . LEU D 1 124 ? -2.18036 21.35033 -24.70500 1.000 52.30887 124 LEU D CA 1
ATOM 15890 C C . LEU D 1 124 ? -2.46755 20.16058 -23.80328 1.000 52.44198 124 LEU D C 1
ATOM 15891 O O . LEU D 1 124 ? -2.81300 20.33261 -22.62902 1.000 55.24549 124 LEU D O 1
ATOM 15907 N N . GLN D 1 125 ? -2.31820 18.96460 -24.35844 1.000 62.83782 125 GLN D N 1
ATOM 15908 C CA . GLN D 1 125 ? -2.35235 17.71428 -23.61557 1.000 69.30957 125 GLN D CA 1
ATOM 15909 C C . GLN D 1 125 ? -0.93417 17.16503 -23.56772 1.000 67.38793 125 GLN D C 1
ATOM 15910 O O . GLN D 1 125 ? -0.26563 17.08197 -24.60303 1.000 62.15210 125 GLN D O 1
ATOM 15924 N N . VAL D 1 126 ? -0.46571 16.81177 -22.37351 1.000 57.40927 126 VAL D N 1
ATOM 15925 C CA . VAL D 1 126 ? 0.88441 16.29440 -22.18178 1.000 59.86973 126 VAL D CA 1
ATOM 15926 C C . VAL D 1 126 ? 0.79009 14.81293 -21.84648 1.000 63.33720 126 VAL D C 1
ATOM 15927 O O . VAL D 1 126 ? 0.07984 14.42281 -20.91167 1.000 71.73025 126 VAL D O 1
ATOM 15940 N N . GLY D 1 127 ? 1.50315 13.99536 -22.61143 1.000 70.53348 127 GLY D N 1
ATOM 15941 C CA . GLY D 1 127 ? 1.46988 12.55419 -22.42701 1.000 79.93906 127 GLY D CA 1
ATOM 15942 C C . GLY D 1 127 ? 2.44894 11.90576 -23.37970 1.000 78.72756 127 GLY D C 1
ATOM 15943 O O . GLY D 1 127 ? 2.93814 12.52922 -24.32723 1.000 79.74862 127 GLY D O 1
ATOM 15947 N N . ASN D 1 128 ? 2.72038 10.62866 -23.12183 1.000 85.51910 128 ASN D N 1
ATOM 15948 C CA . ASN D 1 128 ? 3.77892 9.93276 -23.83770 1.000 80.73082 128 ASN D CA 1
ATOM 15949 C C . ASN D 1 128 ? 3.37819 9.69602 -25.29512 1.000 73.08030 128 ASN D C 1
ATOM 15950 O O . ASN D 1 128 ? 2.28870 10.06493 -25.74487 1.000 77.07110 128 ASN D O 1
ATOM 15961 N N . THR D 1 129 ? 4.28311 9.05359 -26.03575 1.000 75.49279 129 THR D N 1
ATOM 15962 C CA . THR D 1 129 ? 4.11023 8.91708 -27.47909 1.000 80.37630 129 THR D CA 1
ATOM 15963 C C . THR D 1 129 ? 2.85982 8.11802 -27.82527 1.000 82.94809 129 THR D C 1
ATOM 15964 O O . THR D 1 129 ? 2.14054 8.46018 -28.77216 1.000 74.80180 129 THR D O 1
ATOM 15975 N N . ARG D 1 130 ? 2.58513 7.04759 -27.07847 1.000 83.34684 130 ARG D N 1
ATOM 15976 C CA . ARG D 1 130 ? 1.51601 6.13347 -27.46757 1.000 84.44004 130 ARG D CA 1
ATOM 15977 C C . ARG D 1 130 ? 0.13443 6.69285 -27.14575 1.000 85.65891 130 ARG D C 1
ATOM 15978 O O . ARG D 1 130 ? -0.83251 6.37728 -27.84771 1.000 83.74630 130 ARG D O 1
ATOM 15999 N N . GLN D 1 131 ? 0.01701 7.51569 -26.10213 1.000 86.03033 131 GLN D N 1
ATOM 16000 C CA . GLN D 1 131 ? -1.24045 8.21828 -25.86677 1.000 82.19867 131 GLN D CA 1
ATOM 16001 C C . GLN D 1 131 ? -1.52024 9.21799 -26.98184 1.000 82.14651 131 GLN D C 1
ATOM 16002 O O . GLN D 1 131 ? -2.66535 9.35644 -27.42931 1.000 85.17873 131 GLN D O 1
ATOM 16016 N N . MET D 1 132 ? -0.48448 9.92121 -27.44381 1.000 83.59524 132 MET D N 1
ATOM 16017 C CA . MET D 1 132 ? -0.66272 10.87962 -28.52914 1.000 73.71852 132 MET D CA 1
ATOM 16018 C C . MET D 1 132 ? -1.04562 10.17897 -29.82546 1.000 77.95877 132 MET D C 1
ATOM 16019 O O . MET D 1 132 ? -1.91549 10.65805 -30.56251 1.000 76.35634 132 MET D O 1
ATOM 16033 N N . ILE D 1 133 ? -0.40776 9.04338 -30.12296 1.000 71.89081 133 ILE D N 1
ATOM 16034 C CA . ILE D 1 133 ? -0.76440 8.27180 -31.31286 1.000 84.90869 133 ILE D CA 1
ATOM 16035 C C . ILE D 1 133 ? -2.26215 7.98667 -31.32085 1.000 81.99779 133 ILE D C 1
ATOM 16036 O O . ILE D 1 133 ? -2.97523 8.31262 -32.27722 1.000 78.39054 133 ILE D O 1
ATOM 16052 N N . GLU D 1 134 ? -2.75887 7.37026 -30.24527 1.000 75.68602 134 GLU D N 1
ATOM 16053 C CA . GLU D 1 134 ? -4.17853 7.04357 -30.16904 1.000 80.34925 134 GLU D CA 1
ATOM 16054 C C . GLU D 1 134 ? -5.03391 8.30456 -30.17527 1.000 80.82856 134 GLU D C 1
ATOM 16055 O O . GLU D 1 134 ? -6.08851 8.34459 -30.82009 1.000 73.29164 134 GLU D O 1
ATOM 16067 N N . ALA D 1 135 ? -4.59783 9.34475 -29.46040 1.000 82.90287 135 ALA D N 1
ATOM 16068 C CA . ALA D 1 135 ? -5.34788 10.59580 -29.45084 1.000 77.16051 135 ALA D CA 1
ATOM 16069 C C . ALA D 1 135 ? -5.51432 11.14639 -30.86104 1.000 75.50436 135 ALA D C 1
ATOM 16070 O O . ALA D 1 135 ? -6.60336 11.59876 -31.23465 1.000 73.83263 135 ALA D O 1
ATOM 16077 N N . VAL D 1 136 ? -4.44508 11.11587 -31.65929 1.000 75.89959 136 VAL D N 1
ATOM 16078 C CA . VAL D 1 136 ? -4.54294 11.57768 -33.04033 1.000 74.87878 136 VAL D CA 1
ATOM 16079 C C . VAL D 1 136 ? -5.34170 10.58784 -33.87937 1.000 79.80167 136 VAL D C 1
ATOM 16080 O O . VAL D 1 136 ? -6.01989 10.98017 -34.83632 1.000 78.42229 136 VAL D O 1
ATOM 16093 N N . ASN D 1 137 ? -5.27904 9.29828 -33.54173 1.000 77.01663 137 ASN D N 1
ATOM 16094 C CA . ASN D 1 137 ? -6.06705 8.30666 -34.26489 1.000 85.72950 137 ASN D CA 1
ATOM 16095 C C . ASN D 1 137 ? -7.55081 8.43675 -33.94715 1.000 85.40741 137 ASN D C 1
ATOM 16096 O O . ASN D 1 137 ? -8.39564 8.04367 -34.76097 1.000 83.11063 137 ASN D O 1
ATOM 16107 N N . GLN D 1 138 ? -7.88667 8.98568 -32.78037 1.000 83.18519 138 GLN D N 1
ATOM 16108 C CA . GLN D 1 138 ? -9.26756 9.14720 -32.34916 1.000 80.74912 138 GLN D CA 1
ATOM 16109 C C . GLN D 1 138 ? -9.83934 10.52020 -32.67017 1.000 79.91979 138 GLN D C 1
ATOM 16110 O O . GLN D 1 138 ? -10.98913 10.79387 -32.31293 1.000 76.19227 138 GLN D O 1
ATOM 16124 N N . PHE D 1 139 ? -9.06838 11.38995 -33.32306 1.000 73.38191 139 PHE D N 1
ATOM 16125 C CA . PHE D 1 139 ? -9.47234 12.75831 -33.63012 1.000 84.11569 139 PHE D CA 1
ATOM 16126 C C . PHE D 1 139 ? -9.63569 13.61018 -32.37752 1.000 74.34034 139 PHE D C 1
ATOM 16127 O O . PHE D 1 139 ? -10.28316 14.66268 -32.42086 1.000 68.79667 139 PHE D O 1
ATOM 16144 N N . GLN D 1 140 ? -9.06431 13.17355 -31.25296 1.000 69.57072 140 GLN D N 1
ATOM 16145 C CA . GLN D 1 140 ? -9.03859 13.98164 -30.04132 1.000 61.06247 140 GLN D CA 1
ATOM 16146 C C . GLN D 1 140 ? -7.99398 15.08791 -30.09829 1.000 73.43847 140 GLN D C 1
ATOM 16147 O O . GLN D 1 140 ? -7.95039 15.92741 -29.19198 1.000 67.65910 140 GLN D O 1
ATOM 16161 N N . LEU D 1 141 ? -7.15474 15.10249 -31.13220 1.000 66.25959 141 LEU D N 1
ATOM 16162 C CA . LEU D 1 141 ? -6.11099 16.10324 -31.28516 1.000 63.49515 141 LEU D CA 1
ATOM 16163 C C . LEU D 1 141 ? -5.97208 16.44897 -32.75945 1.000 61.32107 141 LEU D C 1
ATOM 16164 O O . LEU D 1 141 ? -6.19889 15.60578 -33.63342 1.000 70.10672 141 LEU D O 1
ATOM 16180 N N . ASP D 1 142 ? -5.60522 17.69626 -33.03225 1.000 52.26083 142 ASP D N 1
ATOM 16181 C CA . ASP D 1 142 ? -5.28355 18.10757 -34.38932 1.000 56.07826 142 ASP D CA 1
ATOM 16182 C C . ASP D 1 142 ? -3.83961 17.80426 -34.75304 1.000 58.89170 142 ASP D C 1
ATOM 16183 O O . ASP D 1 142 ? -3.53718 17.56069 -35.92753 1.000 59.65508 142 ASP D O 1
ATOM 16192 N N . LEU D 1 143 ? -2.94726 17.80815 -33.76767 1.000 54.03580 143 LEU D N 1
ATOM 16193 C CA . LEU D 1 143 ? -1.52491 17.60979 -34.00024 1.000 57.16685 143 LEU D CA 1
ATOM 16194 C C . LEU D 1 143 ? -0.87767 17.19646 -32.68804 1.000 53.07996 143 LEU D C 1
ATOM 16195 O O . LEU D 1 143 ? -1.32722 17.58962 -31.60934 1.000 51.86429 143 LEU D O 1
ATOM 16211 N N . ALA D 1 144 ? 0.18357 16.40382 -32.79504 1.000 55.12416 144 ALA D N 1
ATOM 16212 C CA . ALA D 1 144 ? 0.97135 16.01186 -31.63873 1.000 53.41928 144 ALA D CA 1
ATOM 16213 C C . ALA D 1 144 ? 2.44670 16.12047 -31.98682 1.000 55.22101 144 ALA D C 1
ATOM 16214 O O . ALA D 1 144 ? 2.85286 15.80639 -33.10842 1.000 59.23101 144 ALA D O 1
ATOM 16221 N N . LEU D 1 145 ? 3.23988 16.58095 -31.02485 1.000 56.61137 145 LEU D N 1
ATOM 16222 C CA . LEU D 1 145 ? 4.69172 16.61741 -31.15073 1.000 55.14865 145 LEU D CA 1
ATOM 16223 C C . LEU D 1 145 ? 5.24738 15.47063 -30.31870 1.000 62.83106 145 LEU D C 1
ATOM 16224 O O . LEU D 1 145 ? 5.18971 15.50377 -29.08555 1.000 62.26862 145 LEU D O 1
ATOM 16240 N N . ILE D 1 146 ? 5.77374 14.45225 -30.99282 1.000 62.79545 146 ILE D N 1
ATOM 16241 C CA . ILE D 1 146 ? 6.17755 13.20924 -30.35146 1.000 64.89405 146 ILE D CA 1
ATOM 16242 C C . ILE D 1 146 ? 7.68301 13.04450 -30.48442 1.000 64.59525 146 ILE D C 1
ATOM 16243 O O . ILE D 1 146 ? 8.26611 13.35188 -31.52934 1.000 63.58071 146 ILE D O 1
ATOM 16259 N N . GLU D 1 147 ? 8.30513 12.55900 -29.41595 1.000 65.05485 147 GLU D N 1
ATOM 16260 C CA . GLU D 1 147 ? 9.71685 12.20941 -29.41074 1.000 78.88233 147 GLU D CA 1
ATOM 16261 C C . GLU D 1 147 ? 9.94846 10.73365 -29.69862 1.000 68.47772 147 GLU D C 1
ATOM 16262 O O . GLU D 1 147 ? 11.09567 10.27929 -29.64178 1.000 98.67357 147 GLU D O 1
ATOM 16274 N N . GLY D 1 148 ? 8.89201 9.98023 -30.01253 1.000 76.27738 148 GLY D N 1
ATOM 16275 C CA . GLY D 1 148 ? 8.97517 8.55886 -30.21479 1.000 92.01092 148 GLY D CA 1
ATOM 16276 C C . GLY D 1 148 ? 8.81401 8.15155 -31.66592 1.000 107.52103 148 GLY D C 1
ATOM 16277 O O . GLY D 1 148 ? 8.96188 8.95800 -32.59445 1.000 93.39123 148 GLY D O 1
ATOM 16281 N N . SER D 1 149 ? 8.49370 6.87591 -31.86239 1.000 94.55610 149 SER D N 1
ATOM 16282 C CA . SER D 1 149 ? 8.48539 6.24891 -33.17453 1.000 100.79053 149 SER D CA 1
ATOM 16283 C C . SER D 1 149 ? 7.08397 6.23457 -33.77280 1.000 109.38550 149 SER D C 1
ATOM 16284 O O . SER D 1 149 ? 6.08273 6.10017 -33.06433 1.000 115.58523 149 SER D O 1
ATOM 16292 N N . CYS D 1 150 ? 7.03178 6.36751 -35.09480 1.000 114.59472 150 CYS D N 1
ATOM 16293 C CA . CYS D 1 150 ? 5.78658 6.37253 -35.84732 1.000 109.71434 150 CYS D CA 1
ATOM 16294 C C . CYS D 1 150 ? 5.55276 5.01420 -36.49287 1.000 106.85017 150 CYS D C 1
ATOM 16295 O O . CYS D 1 150 ? 6.47522 4.41568 -37.05665 1.000 118.23086 150 CYS D O 1
ATOM 16302 N N . HIS D 1 151 ? 4.31093 4.54779 -36.42455 1.000 106.47642 151 HIS D N 1
ATOM 16303 C CA . HIS D 1 151 ? 3.95168 3.20708 -36.87666 1.000 116.10975 151 HIS D CA 1
ATOM 16304 C C . HIS D 1 151 ? 2.78608 3.17534 -37.85506 1.000 114.02879 151 HIS D C 1
ATOM 16305 O O . HIS D 1 151 ? 2.80309 2.37177 -38.78814 1.000 113.23772 151 HIS D O 1
ATOM 16319 N N . LEU D 1 152 ? 1.77402 4.02143 -37.66821 1.000 112.72823 152 LEU D N 1
ATOM 16320 C CA . LEU D 1 152 ? 0.51556 3.78322 -38.36018 1.000 109.86094 152 LEU D CA 1
ATOM 16321 C C . LEU D 1 152 ? 0.53366 4.33766 -39.78342 1.000 106.18496 152 LEU D C 1
ATOM 16322 O O . LEU D 1 152 ? 1.16572 5.36584 -40.05257 1.000 114.13796 152 LEU D O 1
ATOM 16338 N N . PRO D 1 153 ? -0.16526 3.67139 -40.72264 1.000 105.43649 153 PRO D N 1
ATOM 16339 C CA . PRO D 1 153 ? -0.20609 4.17626 -42.10407 1.000 105.68952 153 PRO D CA 1
ATOM 16340 C C . PRO D 1 153 ? -1.24436 5.26509 -42.34433 1.000 100.53453 153 PRO D C 1
ATOM 16341 O O . PRO D 1 153 ? -1.00757 6.15602 -43.16655 1.000 96.86241 153 PRO D O 1
ATOM 16352 N N . GLN D 1 154 ? -2.39117 5.22076 -41.66187 1.000 103.17491 154 GLN D N 1
ATOM 16353 C CA . GLN D 1 154 ? -3.37210 6.28940 -41.82307 1.000 92.88316 154 GLN D CA 1
ATOM 16354 C C . GLN D 1 154 ? -2.99951 7.54193 -41.03903 1.000 100.56493 154 GLN D C 1
ATOM 16355 O O . GLN D 1 154 ? -3.74222 8.52952 -41.08652 1.000 92.64579 154 GLN D O 1
ATOM 16369 N N . LEU D 1 155 ? -1.88142 7.51984 -40.31800 1.000 96.04765 155 LEU D N 1
ATOM 16370 C CA . LEU D 1 155 ? -1.29809 8.70969 -39.71824 1.000 88.50462 155 LEU D CA 1
ATOM 16371 C C . LEU D 1 155 ? -0.14274 9.19449 -40.58245 1.000 85.39471 155 LEU D C 1
ATOM 16372 O O . LEU D 1 155 ? 0.58129 8.39409 -41.17949 1.000 95.01952 155 LEU D O 1
ATOM 16388 N N . GLN D 1 156 ? 0.02075 10.51236 -40.65301 1.000 77.72949 156 GLN D N 1
ATOM 16389 C CA . GLN D 1 156 ? 1.14082 11.12063 -41.35494 1.000 92.27113 156 GLN D CA 1
ATOM 16390 C C . GLN D 1 156 ? 2.18996 11.53939 -40.33490 1.000 84.64403 156 GLN D C 1
ATOM 16391 O O . GLN D 1 156 ? 1.86837 12.20586 -39.34553 1.000 77.78096 156 GLN D O 1
ATOM 16405 N N . CYS D 1 157 ? 3.43498 11.14515 -40.57635 1.000 81.46803 157 CYS D N 1
ATOM 16406 C CA . CYS D 1 157 ? 4.54186 11.43088 -39.67391 1.000 72.89134 157 CYS D CA 1
ATOM 16407 C C . CYS D 1 157 ? 5.53658 12.32411 -40.39792 1.000 73.76481 157 CYS D C 1
ATOM 16408 O O . CYS D 1 157 ? 6.05384 11.95166 -41.45706 1.000 78.58364 157 CYS D O 1
ATOM 16415 N N . ILE D 1 158 ? 5.80733 13.49251 -39.82356 1.000 71.75204 158 ILE D N 1
ATOM 16416 C CA . ILE D 1 158 ? 6.61779 14.52499 -40.45756 1.000 71.33500 158 ILE D CA 1
ATOM 16417 C C . ILE D 1 158 ? 7.80416 14.81505 -39.55111 1.000 68.34554 158 ILE D C 1
ATOM 16418 O O . ILE D 1 158 ? 7.62473 15.20041 -38.38864 1.000 66.71921 158 ILE D O 1
ATOM 16434 N N . HIS D 1 159 ? 9.01095 14.63015 -40.08052 1.000 69.87233 159 HIS D N 1
ATOM 16435 C CA . HIS D 1 159 ? 10.21952 14.86897 -39.30268 1.000 69.31579 159 HIS D CA 1
ATOM 16436 C C . HIS D 1 159 ? 10.31706 16.33967 -38.91907 1.000 66.97633 159 HIS D C 1
ATOM 16437 O O . HIS D 1 159 ? 10.33706 17.21711 -39.78815 1.000 66.05580 159 HIS D O 1
ATOM 16451 N N . TRP D 1 160 ? 10.37570 16.60653 -37.61572 1.000 66.49203 160 TRP D N 1
ATOM 16452 C CA . TRP D 1 160 ? 10.49073 17.97195 -37.11754 1.000 66.18537 160 TRP D CA 1
ATOM 16453 C C . TRP D 1 160 ? 11.94839 18.38794 -36.94425 1.000 62.68611 160 TRP D C 1
ATOM 16454 O O . TRP D 1 160 ? 12.37282 19.41624 -37.47954 1.000 73.31148 160 TRP D O 1
ATOM 16475 N N . ARG D 1 161 ? 12.72171 17.59881 -36.20501 1.000 64.50981 161 ARG D N 1
ATOM 16476 C CA . ARG D 1 161 ? 14.10461 17.92588 -35.88556 1.000 68.52854 161 ARG D CA 1
ATOM 16477 C C . ARG D 1 161 ? 14.69373 16.75165 -35.11652 1.000 71.62016 161 ARG D C 1
ATOM 16478 O O . ARG D 1 161 ? 13.97438 15.85664 -34.66131 1.000 72.01246 161 ARG D O 1
ATOM 16499 N N . ASN D 1 162 ? 16.01499 16.76685 -34.97542 1.000 75.05131 162 ASN D N 1
ATOM 16500 C CA . ASN D 1 162 ? 16.72210 15.74683 -34.21907 1.000 75.83151 162 ASN D CA 1
ATOM 16501 C C . ASN D 1 162 ? 16.90728 16.18988 -32.77409 1.000 73.36663 162 ASN D C 1
ATOM 16502 O O . ASN D 1 162 ? 16.97446 17.38435 -32.47191 1.000 66.01521 162 ASN D O 1
ATOM 16513 N N . ASP D 1 163 ? 16.98485 15.20685 -31.87972 1.000 69.77878 163 ASP D N 1
ATOM 16514 C CA . ASP D 1 163 ? 17.21650 15.44846 -30.46121 1.000 75.88652 163 ASP D CA 1
ATOM 16515 C C . ASP D 1 163 ? 18.35229 14.55196 -29.99723 1.000 85.88534 163 ASP D C 1
ATOM 16516 O O . ASP D 1 163 ? 18.27302 13.32516 -30.12711 1.000 77.78690 163 ASP D O 1
ATOM 16525 N N . GLU D 1 164 ? 19.40493 15.16196 -29.46368 1.000 86.41459 164 GLU D N 1
ATOM 16526 C CA . GLU D 1 164 ? 20.54016 14.42614 -28.92532 1.000 88.37366 164 GLU D CA 1
ATOM 16527 C C . GLU D 1 164 ? 20.34720 14.23804 -27.42589 1.000 81.15506 164 GLU D C 1
ATOM 16528 O O . GLU D 1 164 ? 20.21822 15.21832 -26.68552 1.000 83.61820 164 GLU D O 1
ATOM 16540 N N . LEU D 1 165 ? 20.31208 12.98353 -26.98554 1.000 82.18887 165 LEU D N 1
ATOM 16541 C CA . LEU D 1 165 ? 20.37448 12.64607 -25.57299 1.000 89.86987 165 LEU D CA 1
ATOM 16542 C C . LEU D 1 165 ? 21.74292 12.06024 -25.25587 1.000 94.80992 165 LEU D C 1
ATOM 16543 O O . LEU D 1 165 ? 22.41606 11.49837 -26.12494 1.000 97.54533 165 LEU D O 1
ATOM 16559 N N . ALA D 1 166 ? 22.15612 12.21164 -23.99778 1.000 89.93461 166 ALA D N 1
ATOM 16560 C CA . ALA D 1 166 ? 23.48737 11.81543 -23.56683 1.000 94.94985 166 ALA D CA 1
ATOM 16561 C C . ALA D 1 166 ? 23.39019 11.06988 -22.24626 1.000 97.05402 166 ALA D C 1
ATOM 16562 O O . ALA D 1 166 ? 22.36418 11.10176 -21.56205 1.000 95.10212 166 ALA D O 1
ATOM 16569 N N . VAL D 1 167 ? 24.47622 10.38767 -21.89795 1.000 110.86284 167 VAL D N 1
ATOM 16570 C CA . VAL D 1 167 ? 24.60818 9.74036 -20.59803 1.000 108.53845 167 VAL D CA 1
ATOM 16571 C C . VAL D 1 167 ? 25.18769 10.75888 -19.62364 1.000 106.41833 167 VAL D C 1
ATOM 16572 O O . VAL D 1 167 ? 26.27972 11.29353 -19.84544 1.000 107.79461 167 VAL D O 1
ATOM 16585 N N . CYS D 1 168 ? 24.45073 11.03992 -18.55285 1.000 105.22538 168 CYS D N 1
ATOM 16586 C CA . CYS D 1 168 ? 24.82713 12.04773 -17.57499 1.000 110.14995 168 CYS D CA 1
ATOM 16587 C C . CYS D 1 168 ? 25.03496 11.39747 -16.21462 1.000 114.62421 168 CYS D C 1
ATOM 16588 O O . CYS D 1 168 ? 24.51039 10.31636 -15.93223 1.000 111.05333 168 CYS D O 1
ATOM 16596 N N . CYS D 1 169 ? 25.80477 12.07354 -15.36692 1.000 110.55572 169 CYS D N 1
ATOM 16597 C CA . CYS D 1 169 ? 26.16068 11.52921 -14.06371 1.000 114.86585 169 CYS D CA 1
ATOM 16598 C C . CYS D 1 169 ? 26.50198 12.67701 -13.12305 1.000 115.86557 169 CYS D C 1
ATOM 16599 O O . CYS D 1 169 ? 26.52873 13.84649 -13.51697 1.000 113.54300 169 CYS D O 1
ATOM 16607 N N . ALA D 1 170 ? 26.76959 12.32735 -11.86339 1.000 119.81918 170 ALA D N 1
ATOM 16608 C CA . ALA D 1 170 ? 27.23800 13.29892 -10.88506 1.000 122.15889 170 ALA D CA 1
ATOM 16609 C C . ALA D 1 170 ? 28.71049 13.61992 -11.14032 1.000 129.58696 170 ALA D C 1
ATOM 16610 O O . ALA D 1 170 ? 29.50756 12.71059 -11.38730 1.000 130.01346 170 ALA D O 1
ATOM 16617 N N . PRO D 1 171 ? 29.10088 14.89703 -11.08270 1.000 129.77600 171 PRO D N 1
ATOM 16618 C CA . PRO D 1 171 ? 30.48187 15.24956 -11.46270 1.000 134.67122 171 PRO D CA 1
ATOM 16619 C C . PRO D 1 171 ? 31.54612 14.46505 -10.71365 1.000 137.42595 171 PRO D C 1
ATOM 16620 O O . PRO D 1 171 ? 32.59710 14.15986 -11.29227 1.000 142.20684 171 PRO D O 1
ATOM 16631 N N . ASP D 1 172 ? 31.31329 14.13125 -9.44402 1.000 144.03411 172 ASP D N 1
ATOM 16632 C CA . ASP D 1 172 ? 32.26426 13.35648 -8.65930 1.000 146.33099 172 ASP D CA 1
ATOM 16633 C C . ASP D 1 172 ? 32.03766 11.85123 -8.78215 1.000 146.93310 172 ASP D C 1
ATOM 16634 O O . ASP D 1 172 ? 32.50669 11.08963 -7.92888 1.000 151.98627 172 ASP D O 1
ATOM 16643 N N . HIS D 1 173 ? 31.32585 11.41190 -9.81611 1.000 142.29619 173 HIS D N 1
ATOM 16644 C CA . HIS D 1 173 ? 31.23440 9.98956 -10.10643 1.000 144.42923 173 HIS D CA 1
ATOM 16645 C C . HIS D 1 173 ? 32.61107 9.46776 -10.51626 1.000 149.11193 173 HIS D C 1
ATOM 16646 O O . HIS D 1 173 ? 33.35649 10.16860 -11.20967 1.000 149.55564 173 HIS D O 1
ATOM 16660 N N . PRO D 1 174 ? 32.98970 8.25787 -10.09278 1.000 155.86354 174 PRO D N 1
ATOM 16661 C CA . PRO D 1 174 ? 34.32995 7.75689 -10.45244 1.000 159.69676 174 PRO D CA 1
ATOM 16662 C C . PRO D 1 174 ? 34.61598 7.78883 -11.94648 1.000 158.00575 174 PRO D C 1
ATOM 16663 O O . PRO D 1 174 ? 35.70870 8.20563 -12.35326 1.000 161.24182 174 PRO D O 1
ATOM 16674 N N . LEU D 1 175 ? 33.66223 7.36322 -12.77769 1.000 153.40896 175 LEU D N 1
ATOM 16675 C CA . LEU D 1 175 ? 33.89702 7.34216 -14.21826 1.000 154.01093 175 LEU D CA 1
ATOM 16676 C C . LEU D 1 175 ? 34.20945 8.73087 -14.76283 1.000 153.42086 175 LEU D C 1
ATOM 16677 O O . LEU D 1 175 ? 35.00427 8.86237 -15.70065 1.000 155.61750 175 LEU D O 1
ATOM 16693 N N . ALA D 1 176 ? 33.60343 9.77586 -14.19493 1.000 146.52062 176 ALA D N 1
ATOM 16694 C CA . ALA D 1 176 ? 33.82809 11.12166 -14.71613 1.000 146.78148 176 ALA D CA 1
ATOM 16695 C C . ALA D 1 176 ? 35.20738 11.64303 -14.33271 1.000 159.41489 176 ALA D C 1
ATOM 16696 O O . ALA D 1 176 ? 35.88064 12.28846 -15.14493 1.000 159.70550 176 ALA D O 1
ATOM 16703 N N . LYS D 1 177 ? 35.64593 11.37529 -13.10293 1.000 163.68952 177 LYS D N 1
ATOM 16704 C CA . LYS D 1 177 ? 36.95021 11.82112 -12.62805 1.000 160.42635 177 LYS D CA 1
ATOM 16705 C C . LYS D 1 177 ? 38.10070 10.99442 -13.19481 1.000 166.15422 177 LYS D C 1
ATOM 16706 O O . LYS D 1 177 ? 39.25112 11.19752 -12.79303 1.000 172.28378 177 LYS D O 1
ATOM 16725 N N . LEU D 1 178 ? 37.81529 10.07515 -14.11164 1.000 164.83199 178 LEU D N 1
ATOM 16726 C CA . LEU D 1 178 ? 38.84400 9.26635 -14.73851 1.000 170.25682 178 LEU D CA 1
ATOM 16727 C C . LEU D 1 178 ? 39.53272 10.04955 -15.85223 1.000 170.83331 178 LEU D C 1
ATOM 16728 O O . LEU D 1 178 ? 38.97251 10.98384 -16.43189 1.000 169.65398 178 LEU D O 1
ATOM 16744 N N . GLY D 1 179 ? 40.77062 9.65935 -16.13784 1.000 177.56489 179 GLY D N 1
ATOM 16745 C CA . GLY D 1 179 ? 41.51996 10.25642 -17.22479 1.000 179.28348 179 GLY D CA 1
ATOM 16746 C C . GLY D 1 179 ? 41.81961 9.24256 -18.30804 1.000 181.61057 179 GLY D C 1
ATOM 16747 O O . GLY D 1 179 ? 42.98232 8.92198 -18.56673 1.000 188.38651 179 GLY D O 1
ATOM 16751 N N . ARG D 1 180 ? 40.77028 8.72344 -18.94687 1.000 177.27138 180 ARG D N 1
ATOM 16752 C CA . ARG D 1 180 ? 40.92521 7.65037 -19.91429 1.000 178.82772 180 ARG D CA 1
ATOM 16753 C C . ARG D 1 180 ? 39.66505 7.59792 -20.75576 1.000 172.13263 180 ARG D C 1
ATOM 16754 O O . ARG D 1 180 ? 38.56492 7.73316 -20.20010 1.000 168.10715 180 ARG D O 1
ATOM 16775 N N . PRO D 1 181 ? 39.76897 7.41333 -22.06939 1.000 172.26010 181 PRO D N 1
ATOM 16776 C CA . PRO D 1 181 ? 38.55508 7.25425 -22.88183 1.000 169.31859 181 PRO D CA 1
ATOM 16777 C C . PRO D 1 181 ? 37.72287 6.07547 -22.39888 1.000 170.07059 181 PRO D C 1
ATOM 16778 O O . PRO D 1 181 ? 38.21489 4.95135 -22.28036 1.000 170.82477 181 PRO D O 1
ATOM 16789 N N . LEU D 1 182 ? 36.44726 6.33874 -22.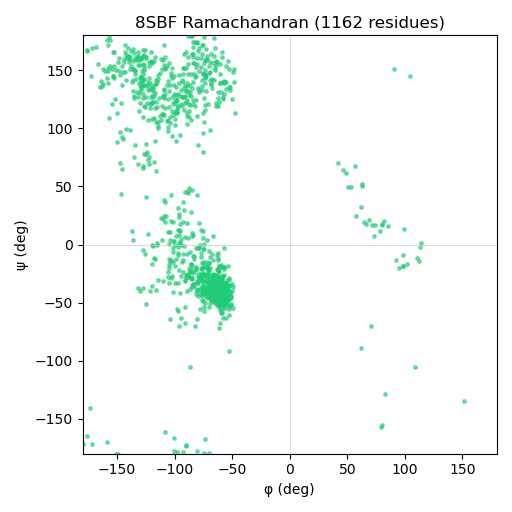12831 1.000 158.64272 182 LEU D N 1
ATOM 16790 C CA . LEU D 1 182 ? 35.57293 5.30083 -21.60960 1.000 157.67123 182 LEU D CA 1
ATOM 16791 C C . LEU D 1 182 ? 35.23048 4.28446 -22.69627 1.000 158.78595 182 LEU D C 1
ATOM 16792 O O . LEU D 1 182 ? 35.32571 4.55374 -23.89677 1.000 158.21424 182 LEU D O 1
ATOM 16808 N N . THR D 1 183 ? 34.82607 3.09782 -22.25226 1.000 160.84912 183 THR D N 1
ATOM 16809 C CA . THR D 1 183 ? 34.40009 2.02848 -23.14016 1.000 162.45531 183 THR D CA 1
ATOM 16810 C C . THR D 1 183 ? 33.02226 1.54814 -22.70995 1.000 158.84394 183 THR D C 1
ATOM 16811 O O . THR D 1 183 ? 32.56559 1.82048 -21.59604 1.000 161.22869 183 THR D O 1
ATOM 16822 N N . ALA D 1 184 ? 32.35494 0.83214 -23.61672 1.000 159.67598 184 ALA D N 1
ATOM 16823 C CA . ALA D 1 184 ? 31.05617 0.25569 -23.28909 1.000 156.74934 184 ALA D CA 1
ATOM 16824 C C . ALA D 1 184 ? 31.14457 -0.71017 -22.11692 1.000 164.27864 184 ALA D C 1
ATOM 16825 O O . ALA D 1 184 ? 30.11618 -1.03360 -21.51323 1.000 160.04742 184 ALA D O 1
ATOM 16832 N N . GLN D 1 185 ? 32.34804 -1.17706 -21.78450 1.000 170.77092 185 GLN D N 1
ATOM 16833 C CA . GLN D 1 185 ? 32.53808 -2.09447 -20.67160 1.000 171.07083 185 GLN D CA 1
ATOM 16834 C C . GLN D 1 185 ? 32.75308 -1.36974 -19.35148 1.000 169.50342 185 GLN D C 1
ATOM 16835 O O . GLN D 1 185 ? 32.44812 -1.92916 -18.29282 1.000 171.16503 185 GLN D O 1
ATOM 16849 N N . ASP D 1 186 ? 33.26145 -0.13627 -19.38392 1.000 166.74239 186 ASP D N 1
ATOM 16850 C CA . ASP D 1 186 ? 33.36068 0.65721 -18.16414 1.000 165.01684 186 ASP D CA 1
ATOM 16851 C C . ASP D 1 186 ? 31.99760 0.94459 -17.54810 1.000 159.11006 186 ASP D C 1
ATOM 16852 O O . ASP D 1 186 ? 31.93814 1.39469 -16.39750 1.000 158.38698 186 ASP D O 1
ATOM 16861 N N . PHE D 1 187 ? 30.90953 0.70015 -18.28226 1.000 155.29351 187 PHE D N 1
ATOM 16862 C CA . PHE D 1 187 ? 29.55496 0.88702 -17.78200 1.000 156.61280 187 PHE D CA 1
ATOM 16863 C C . PHE D 1 187 ? 28.92317 -0.39918 -17.26632 1.000 157.28808 187 PHE D C 1
ATOM 16864 O O . PHE D 1 187 ? 27.84801 -0.34012 -16.65991 1.000 149.95051 187 PHE D O 1
ATOM 16881 N N . LEU D 1 188 ? 29.56094 -1.55126 -17.49054 1.000 163.91443 188 LEU D N 1
ATOM 16882 C CA . LEU D 1 188 ? 28.90545 -2.83389 -17.25368 1.000 164.04653 188 LEU D CA 1
ATOM 16883 C C . LEU D 1 188 ? 28.32436 -2.94132 -15.85109 1.000 162.77057 188 LEU D C 1
ATOM 16884 O O . LEU D 1 188 ? 27.31371 -3.62493 -15.64992 1.000 163.44900 188 LEU D O 1
ATOM 16900 N N . ASN D 1 189 ? 28.93850 -2.27966 -14.86959 1.000 163.06112 189 ASN D N 1
ATOM 16901 C CA . ASN D 1 189 ? 28.48855 -2.32625 -13.47759 1.000 163.48591 189 ASN D CA 1
ATOM 16902 C C . ASN D 1 189 ? 28.26699 -0.89249 -13.00513 1.000 157.81069 189 ASN D C 1
ATOM 16903 O O . ASN D 1 189 ? 29.16672 -0.27571 -12.42697 1.000 159.34411 189 ASN D O 1
ATOM 16914 N N . VAL D 1 190 ? 27.06877 -0.36441 -13.24761 1.000 152.65290 190 VAL D N 1
ATOM 16915 C CA . VAL D 1 190 ? 26.73402 0.99430 -12.83984 1.000 146.35880 190 VAL D CA 1
ATOM 16916 C C . VAL D 1 190 ? 25.22116 1.08797 -12.71400 1.000 141.74079 190 VAL D C 1
ATOM 16917 O O . VAL D 1 190 ? 24.48218 0.34683 -13.36676 1.000 141.33604 190 VAL D O 1
ATOM 16930 N N . GLU D 1 191 ? 24.76113 2.00744 -11.86807 1.000 138.68773 191 GLU D N 1
ATOM 16931 C CA . GLU D 1 191 ? 23.33886 2.15406 -11.58520 1.000 134.83413 191 GLU D CA 1
ATOM 16932 C C . GLU D 1 191 ? 22.69128 3.01879 -12.66186 1.000 128.41642 191 GLU D C 1
ATOM 16933 O O . GLU D 1 191 ? 23.12022 4.15464 -12.89275 1.000 125.56192 191 GLU D O 1
ATOM 16945 N N . TRP D 1 192 ? 21.65947 2.48910 -13.31353 1.000 126.52875 192 TRP D N 1
ATOM 16946 C CA . TRP D 1 192 ? 20.96487 3.18371 -14.39068 1.000 130.91224 192 TRP D CA 1
ATOM 16947 C C . TRP D 1 192 ? 19.57262 3.59695 -13.93172 1.000 117.04578 192 TRP D C 1
ATOM 16948 O O . TRP D 1 192 ? 18.80299 2.76622 -13.43761 1.000 119.00894 192 TRP D O 1
ATOM 16969 N N . ILE D 1 193 ? 19.25684 4.87804 -14.10303 1.000 113.13276 193 ILE D N 1
ATOM 16970 C CA . ILE D 1 193 ? 17.96066 5.44461 -13.74807 1.000 108.16797 193 ILE D CA 1
ATOM 16971 C C . ILE D 1 193 ? 17.30064 5.89156 -15.04379 1.000 103.42531 193 ILE D C 1
ATOM 16972 O O . ILE D 1 193 ? 17.68560 6.91261 -15.62778 1.000 107.94394 193 ILE D O 1
ATOM 16988 N N . LEU D 1 194 ? 16.30511 5.13599 -15.49491 1.000 105.54966 194 LEU D N 1
ATOM 16989 C CA . LEU D 1 194 ? 15.70917 5.32794 -16.80761 1.000 99.73040 194 LEU D CA 1
ATOM 16990 C C . LEU D 1 194 ? 14.30551 5.90874 -16.69491 1.000 100.32729 194 LEU D C 1
ATOM 16991 O O . LEU D 1 194 ? 13.72795 6.01738 -15.60951 1.000 99.70360 194 LEU D O 1
ATOM 17007 N N . ARG D 1 195 ? 13.76392 6.28198 -17.85292 1.000 92.24472 195 ARG D N 1
ATOM 17008 C CA . ARG D 1 195 ? 12.37215 6.67627 -17.98228 1.000 90.83895 195 ARG D CA 1
ATOM 17009 C C . ARG D 1 195 ? 11.49175 5.43814 -18.15472 1.000 95.63703 195 ARG D C 1
ATOM 17010 O O . ARG D 1 195 ? 11.97711 4.31969 -18.35102 1.000 98.28098 195 ARG D O 1
ATOM 17031 N N . GLU D 1 196 ? 10.17969 5.64537 -18.08450 1.000 96.77101 196 GLU D N 1
ATOM 17032 C CA . GLU D 1 196 ? 9.25295 4.52447 -18.14774 1.000 94.37364 196 GLU D CA 1
ATOM 17033 C C . GLU D 1 196 ? 9.39895 3.77478 -19.47026 1.000 94.78868 196 GLU D C 1
ATOM 17034 O O . GLU D 1 196 ? 9.84322 4.32402 -20.48181 1.000 102.48373 196 GLU D O 1
ATOM 17046 N N . GLU D 1 197 ? 9.01135 2.50319 -19.45143 1.000 99.87975 197 GLU D N 1
ATOM 17047 C CA . GLU D 1 197 ? 8.93435 1.73058 -20.67888 1.000 101.11917 197 GLU D CA 1
ATOM 17048 C C . GLU D 1 197 ? 7.96939 2.40162 -21.65558 1.000 108.91027 197 GLU D C 1
ATOM 17049 O O . GLU D 1 197 ? 7.17808 3.27524 -21.29265 1.000 102.37995 197 GLU D O 1
ATOM 17061 N N . GLY D 1 198 ? 8.03918 1.97359 -22.91278 1.000 109.03350 198 GLY D N 1
ATOM 17062 C CA . GLY D 1 198 ? 7.15068 2.49271 -23.93380 1.000 103.98076 198 GLY D CA 1
ATOM 17063 C C . GLY D 1 198 ? 7.11666 4.00604 -23.99029 1.000 106.23547 198 GLY D C 1
ATOM 17064 O O . GLY D 1 198 ? 6.04066 4.61181 -23.98555 1.000 112.07876 198 GLY D O 1
ATOM 17068 N N . SER D 1 199 ? 8.29233 4.62558 -24.03447 1.000 100.30590 199 SER D N 1
ATOM 17069 C CA . SER D 1 199 ? 8.40902 6.06889 -24.16318 1.000 99.23418 199 SER D CA 1
ATOM 17070 C C . SER D 1 199 ? 9.59541 6.37922 -25.06232 1.000 100.08175 199 SER D C 1
ATOM 17071 O O . SER D 1 199 ? 10.45714 5.53121 -25.30286 1.000 98.38074 199 SER D O 1
ATOM 17079 N N . GLY D 1 200 ? 9.63053 7.61220 -25.55893 1.000 91.81342 200 GLY D N 1
ATOM 17080 C CA . GLY D 1 200 ? 10.67509 8.02291 -26.47461 1.000 91.46477 200 GLY D CA 1
ATOM 17081 C C . GLY D 1 200 ? 12.07057 7.89838 -25.90012 1.000 94.54953 200 GLY D C 1
ATOM 17082 O O . GLY D 1 200 ? 12.92535 7.21929 -26.47509 1.000 95.64803 200 GLY D O 1
ATOM 17086 N N . THR D 1 201 ? 12.31929 8.55669 -24.76598 1.000 95.26294 201 THR D N 1
ATOM 17087 C CA . THR D 1 201 ? 13.64755 8.49269 -24.16511 1.000 92.90577 201 THR D CA 1
ATOM 17088 C C . THR D 1 201 ? 14.01712 7.06479 -23.78428 1.000 96.14291 201 THR D C 1
ATOM 17089 O O . THR D 1 201 ? 15.20226 6.71337 -23.77125 1.000 97.50315 201 THR D O 1
ATOM 17100 N N . ARG D 1 202 ? 13.02324 6.22983 -23.47239 1.000 101.30300 202 ARG D N 1
ATOM 17101 C CA . ARG D 1 202 ? 13.30668 4.82737 -23.18886 1.000 106.98666 202 ARG D CA 1
ATOM 17102 C C . ARG D 1 202 ? 13.80327 4.10753 -24.43596 1.000 103.45126 202 ARG D C 1
ATOM 17103 O O . ARG D 1 202 ? 14.68461 3.24367 -24.35132 1.000 116.60904 202 ARG D O 1
ATOM 17124 N N . GLU D 1 203 ? 13.23826 4.43948 -25.59865 1.000 101.32668 203 GLU D N 1
ATOM 17125 C CA . GLU D 1 203 ? 13.61614 3.75293 -26.82906 1.000 106.31365 203 GLU D CA 1
ATOM 17126 C C . GLU D 1 203 ? 15.12222 3.78050 -27.04057 1.000 106.65121 203 GLU D C 1
ATOM 17127 O O . GLU D 1 203 ? 15.71046 2.79214 -27.49148 1.000 118.61813 203 GLU D O 1
ATOM 17139 N N . VAL D 1 204 ? 15.77003 4.89358 -26.69928 1.000 107.68440 204 VAL D N 1
ATOM 17140 C CA . VAL D 1 204 ? 17.17223 5.05091 -27.06444 1.000 110.69385 204 VAL D CA 1
ATOM 17141 C C . VAL D 1 204 ? 18.08789 4.26090 -26.13415 1.000 121.38746 204 VAL D C 1
ATOM 17142 O O . VAL D 1 204 ? 19.17743 3.84549 -26.54569 1.000 115.38921 204 VAL D O 1
ATOM 17155 N N . PHE D 1 205 ? 17.68506 4.03259 -24.88261 1.000 120.22990 205 PHE D N 1
ATOM 17156 C CA . PHE D 1 205 ? 18.47823 3.15232 -24.03005 1.000 113.40508 205 PHE D CA 1
ATOM 17157 C C . PHE D 1 205 ? 18.26580 1.69073 -24.40497 1.000 119.34290 205 PHE D C 1
ATOM 17158 O O . PHE D 1 205 ? 19.20537 0.88888 -24.34777 1.000 124.67343 205 PHE D O 1
ATOM 17175 N N . ASP D 1 206 ? 17.04216 1.32820 -24.79400 1.000 113.46023 206 ASP D N 1
ATOM 17176 C CA . ASP D 1 206 ? 16.73663 -0.05380 -25.13709 1.000 120.46296 206 ASP D CA 1
ATOM 17177 C C . ASP D 1 206 ? 17.16159 -0.42424 -26.55351 1.000 125.84032 206 ASP D C 1
ATOM 17178 O O . ASP D 1 206 ? 17.32247 -1.61503 -26.84084 1.000 125.06440 206 ASP D O 1
ATOM 17187 N N . ASN D 1 207 ? 17.34771 0.55914 -27.43936 1.000 124.13289 207 ASN D N 1
ATOM 17188 C CA . ASN D 1 207 ? 17.76084 0.28982 -28.81163 1.000 129.18205 207 ASN D CA 1
ATOM 17189 C C . ASN D 1 207 ? 19.22037 0.61823 -29.09138 1.000 125.03920 207 ASN D C 1
ATOM 17190 O O . ASN D 1 207 ? 19.77283 0.10223 -30.06924 1.000 128.99351 207 ASN D O 1
ATOM 17201 N N . ALA D 1 208 ? 19.85529 1.45803 -28.27651 1.000 121.05428 208 ALA D N 1
ATOM 17202 C CA . ALA D 1 208 ? 21.23435 1.86931 -28.51462 1.000 127.63986 208 ALA D CA 1
ATOM 17203 C C . ALA D 1 208 ? 22.19732 1.42860 -27.42520 1.000 135.05149 208 ALA D C 1
ATOM 17204 O O . ALA D 1 208 ? 23.32714 1.03719 -27.73417 1.000 136.32955 208 ALA D O 1
ATOM 17211 N N . ILE D 1 209 ? 21.78826 1.47476 -26.15688 1.000 130.55477 209 ILE D N 1
ATOM 17212 C CA . ILE D 1 209 ? 22.70770 1.20913 -25.05392 1.000 131.59912 209 ILE D CA 1
ATOM 17213 C C . ILE D 1 209 ? 22.53861 -0.21531 -24.54206 1.000 130.76452 209 ILE D C 1
ATOM 17214 O O . ILE D 1 209 ? 23.51070 -0.84346 -24.10689 1.000 141.43041 209 ILE D O 1
ATOM 17230 N N . LEU D 1 210 ? 21.31389 -0.74112 -24.58326 1.000 130.06097 210 LEU D N 1
ATOM 17231 C CA . LEU D 1 210 ? 21.08143 -2.08014 -24.05223 1.000 134.76935 210 LEU D CA 1
ATOM 17232 C C . LEU D 1 210 ? 21.67310 -3.17296 -24.93118 1.000 146.21033 210 LEU D C 1
ATOM 17233 O O . LEU D 1 210 ? 21.49014 -4.35846 -24.62684 1.000 146.66466 210 LEU D O 1
ATOM 17249 N N . GLN D 1 211 ? 22.37367 -2.81047 -26.00343 1.000 148.80868 211 GLN D N 1
ATOM 17250 C CA . GLN D 1 211 ? 23.08539 -3.77187 -26.82976 1.000 149.72072 211 GLN D CA 1
ATOM 17251 C C . GLN D 1 211 ? 24.51631 -4.01388 -26.36067 1.000 153.96365 211 GLN D C 1
ATOM 17252 O O . GLN D 1 211 ? 25.16679 -4.92955 -26.87169 1.000 159.93572 211 GLN D O 1
ATOM 17266 N N . ASP D 1 212 ? 25.02238 -3.23892 -25.39569 1.000 155.42663 212 ASP D N 1
ATOM 17267 C CA . ASP D 1 212 ? 26.42055 -3.36368 -24.99084 1.000 155.30089 212 ASP D CA 1
ATOM 17268 C C . ASP D 1 212 ? 26.65342 -3.59091 -23.51011 1.000 159.25721 212 ASP D C 1
ATOM 17269 O O . ASP D 1 212 ? 27.80123 -3.85041 -23.12370 1.000 168.65869 212 ASP D O 1
ATOM 17278 N N . VAL D 1 213 ? 25.62555 -3.50443 -22.67540 1.000 155.44281 213 VAL D N 1
ATOM 17279 C CA . VAL D 1 213 ? 25.74377 -3.56075 -21.22572 1.000 162.27449 213 VAL D CA 1
ATOM 17280 C C . VAL D 1 213 ? 25.07545 -4.85162 -20.76245 1.000 173.31070 213 VAL D C 1
ATOM 17281 O O . VAL D 1 213 ? 23.84337 -4.96508 -20.82933 1.000 169.25959 213 VAL D O 1
ATOM 17294 N N . PRO D 1 214 ? 25.83014 -5.83391 -20.27382 1.000 180.52577 214 PRO D N 1
ATOM 17295 C CA . PRO D 1 214 ? 25.22440 -7.13220 -19.93379 1.000 180.97040 214 PRO D CA 1
ATOM 17296 C C . PRO D 1 214 ? 24.40948 -7.10746 -18.65249 1.000 180.54080 214 PRO D C 1
ATOM 17297 O O . PRO D 1 214 ? 23.22367 -7.46427 -18.65262 1.000 180.44656 214 PRO D O 1
ATOM 17308 N N . ASP D 1 215 ? 25.02933 -6.71125 -17.54590 1.000 181.10452 215 ASP D N 1
ATOM 17309 C CA . ASP D 1 215 ? 24.27619 -6.60258 -16.30537 1.000 180.60090 215 ASP D CA 1
ATOM 17310 C C . ASP D 1 215 ? 23.18488 -5.54326 -16.41346 1.000 173.51803 215 ASP D C 1
ATOM 17311 O O . ASP D 1 215 ? 22.01695 -5.80452 -16.09914 1.000 173.21897 215 ASP D O 1
ATOM 17320 N N . ALA D 1 216 ? 23.55523 -4.33651 -16.83737 1.000 172.47562 216 ALA D N 1
ATOM 17321 C CA . ALA D 1 216 ? 22.60021 -3.24607 -17.01234 1.000 167.01960 216 ALA D CA 1
ATOM 17322 C C . ALA D 1 216 ? 21.60020 -3.19233 -15.86653 1.000 154.30848 216 ALA D C 1
ATOM 17323 O O . ALA D 1 216 ? 20.41924 -3.51448 -16.04967 1.000 153.10532 216 ALA D O 1
ATOM 17330 N N . ASN D 1 217 ? 22.06023 -2.80441 -14.67919 1.000 149.95166 217 ASN D N 1
ATOM 17331 C CA . ASN D 1 217 ? 21.20088 -2.73284 -13.50345 1.000 148.61805 217 ASN D CA 1
ATOM 17332 C C . ASN D 1 217 ? 20.22073 -1.58895 -13.69553 1.000 142.08168 217 ASN D C 1
ATOM 17333 O O . ASN D 1 217 ? 20.55166 -0.42005 -13.47850 1.000 142.07449 217 ASN D O 1
ATOM 17344 N N . ILE D 1 218 ? 19.00531 -1.91557 -14.12127 1.000 140.10939 218 ILE D N 1
ATOM 17345 C CA . ILE D 1 218 ? 17.96800 -0.90065 -14.25596 1.000 135.54445 218 ILE D CA 1
ATOM 17346 C C . ILE D 1 218 ? 17.49680 -0.57414 -12.84795 1.000 129.92620 218 ILE D C 1
ATOM 17347 O O . ILE D 1 218 ? 16.46260 -1.06957 -12.38812 1.000 130.95548 218 ILE D O 1
ATOM 17363 N N . ARG D 1 219 ? 18.27719 0.25815 -12.15850 1.000 129.23133 219 ARG D N 1
ATOM 17364 C CA . ARG D 1 219 ? 18.06066 0.50714 -10.73786 1.000 130.47741 219 ARG D CA 1
ATOM 17365 C C . ARG D 1 219 ? 16.67669 1.07762 -10.46188 1.000 126.47663 219 ARG D C 1
ATOM 17366 O O . ARG D 1 219 ? 16.08933 0.78835 -9.41378 1.000 128.76647 219 ARG D O 1
ATOM 17387 N N . LEU D 1 220 ? 16.13581 1.87892 -11.37758 1.000 127.01693 220 LEU D N 1
ATOM 17388 C CA . LEU D 1 220 ? 14.83413 2.49673 -11.16881 1.000 117.09442 220 LEU D CA 1
ATOM 17389 C C . LEU D 1 220 ? 14.15330 2.71294 -12.51486 1.000 115.42846 220 LEU D C 1
ATOM 17390 O O . LEU D 1 220 ? 14.69791 2.38670 -13.57316 1.000 118.14987 220 LEU D O 1
ATOM 17406 N N . THR D 1 221 ? 12.94801 3.27694 -12.45923 1.000 109.34810 221 THR D N 1
ATOM 17407 C CA . THR D 1 221 ? 12.20119 3.63237 -13.66375 1.000 105.06230 221 THR D CA 1
ATOM 17408 C C . THR D 1 221 ? 11.21566 4.72483 -13.27048 1.000 102.43842 221 THR D C 1
ATOM 17409 O O . THR D 1 221 ? 10.24850 4.45225 -12.55148 1.000 102.27250 221 THR D O 1
ATOM 17420 N N . LEU D 1 222 ? 11.46362 5.95130 -13.72747 1.000 96.49077 222 LEU D N 1
ATOM 17421 C CA . LEU D 1 222 ? 10.69389 7.11213 -13.30303 1.000 92.95933 222 LEU D CA 1
ATOM 17422 C C . LEU D 1 222 ? 10.21256 7.88277 -14.52235 1.000 95.55025 222 LEU D C 1
ATOM 17423 O O . LEU D 1 222 ? 10.99583 8.15505 -15.43782 1.000 89.03638 222 LEU D O 1
ATOM 17439 N N . GLY D 1 223 ? 8.93257 8.24684 -14.52326 1.000 97.62308 223 GLY D N 1
ATOM 17440 C CA . GLY D 1 223 ? 8.36491 9.00644 -15.61810 1.000 81.29274 223 GLY D CA 1
ATOM 17441 C C . GLY D 1 223 ? 8.45329 10.50464 -15.41237 1.000 77.84355 223 GLY D C 1
ATOM 17442 O O . GLY D 1 223 ? 7.48209 11.22753 -15.65461 1.000 88.90223 223 GLY D O 1
ATOM 17446 N N . HIS D 1 224 ? 9.61480 10.98232 -14.96880 1.000 78.59943 224 HIS D N 1
ATOM 17447 C CA . HIS D 1 224 ? 9.82444 12.41139 -14.74451 1.000 79.32156 224 HIS D CA 1
ATOM 17448 C C . HIS D 1 224 ? 11.29765 12.70704 -14.98944 1.000 80.07784 224 HIS D C 1
ATOM 17449 O O . HIS D 1 224 ? 12.15768 12.24217 -14.23503 1.000 80.48706 224 HIS D O 1
ATOM 17463 N N . ASN D 1 225 ? 11.58350 13.47705 -16.04267 1.000 78.32993 225 ASN D N 1
ATOM 17464 C CA . ASN D 1 225 ? 12.96846 13.77288 -16.39613 1.000 82.97338 225 ASN D CA 1
ATOM 17465 C C . ASN D 1 225 ? 13.70297 14.43990 -15.24029 1.000 80.42748 225 ASN D C 1
ATOM 17466 O O . ASN D 1 225 ? 14.83572 14.07029 -14.91146 1.000 84.65667 225 ASN D O 1
ATOM 17477 N N . GLU D 1 226 ? 13.06923 15.42951 -14.60932 1.000 75.67541 226 GLU D N 1
ATOM 17478 C CA . GLU D 1 226 ? 13.75491 16.21031 -13.58329 1.000 86.52479 226 GLU D CA 1
ATOM 17479 C C . GLU D 1 226 ? 14.06655 15.36153 -12.35614 1.000 89.26032 226 GLU D C 1
ATOM 17480 O O . GLU D 1 226 ? 15.20163 15.35779 -11.86668 1.000 97.84116 226 GLU D O 1
ATOM 17492 N N . ALA D 1 227 ? 13.06975 14.63778 -11.84039 1.000 85.46323 227 ALA D N 1
ATOM 17493 C CA . ALA D 1 227 ? 13.30395 13.78444 -10.67987 1.000 87.09429 227 ALA D CA 1
ATOM 17494 C C . ALA D 1 227 ? 14.47950 12.84638 -10.91960 1.000 89.97946 227 ALA D C 1
ATOM 17495 O O . ALA D 1 227 ? 15.29198 12.60983 -10.01729 1.000 93.99845 227 ALA D O 1
ATOM 17502 N N . ILE D 1 228 ? 14.58906 12.30623 -12.13533 1.000 98.05326 228 ILE D N 1
ATOM 17503 C CA . ILE D 1 228 ? 15.72710 11.45639 -12.47474 1.000 100.28011 228 ILE D CA 1
ATOM 17504 C C . ILE D 1 228 ? 17.03356 12.20573 -12.24371 1.000 96.05643 228 ILE D C 1
ATOM 17505 O O . ILE D 1 228 ? 17.98456 11.67282 -11.66015 1.000 101.46674 228 ILE D O 1
ATOM 17521 N N . LEU D 1 229 ? 17.09448 13.45946 -12.69526 1.000 95.91976 229 LEU D N 1
ATOM 17522 C CA . LEU D 1 229 ? 18.35088 14.19959 -12.67941 1.000 98.34815 229 LEU D CA 1
ATOM 17523 C C . LEU D 1 229 ? 18.68207 14.72321 -11.28682 1.000 103.02194 229 LEU D C 1
ATOM 17524 O O . LEU D 1 229 ? 19.85198 14.71422 -10.88564 1.000 110.32781 229 LEU D O 1
ATOM 17540 N N . LYS D 1 230 ? 17.67913 15.18416 -10.53628 1.000 98.57591 230 LYS D N 1
ATOM 17541 C CA . LYS D 1 230 ? 17.91978 15.51894 -9.13546 1.000 97.40592 230 LYS D CA 1
ATOM 17542 C C . LYS D 1 230 ? 18.50281 14.32682 -8.38943 1.000 102.14860 230 LYS D C 1
ATOM 17543 O O . LYS D 1 230 ? 19.39489 14.48334 -7.54717 1.000 106.35557 230 LYS D O 1
ATOM 17562 N N . ILE D 1 231 ? 18.00892 13.12526 -8.68973 1.000 104.19958 231 ILE D N 1
ATOM 17563 C CA . ILE D 1 231 ? 18.51075 11.92119 -8.03590 1.000 106.67845 231 ILE D CA 1
ATOM 17564 C C . ILE D 1 231 ? 19.92305 11.60646 -8.51144 1.000 109.16840 231 ILE D C 1
ATOM 17565 O O . ILE D 1 231 ? 20.84589 11.44692 -7.70439 1.000 113.81055 231 ILE D O 1
ATOM 17581 N N . VAL D 1 232 ? 20.11108 11.50604 -9.83078 1.000 114.03765 232 VAL D N 1
ATOM 17582 C CA . VAL D 1 232 ? 21.43690 11.23552 -10.38341 1.000 112.53641 232 VAL D CA 1
ATOM 17583 C C . VAL D 1 232 ? 22.47095 12.19126 -9.80797 1.000 111.48623 232 VAL D C 1
ATOM 17584 O O . VAL D 1 232 ? 23.63229 11.81572 -9.60502 1.000 115.85613 232 VAL D O 1
ATOM 17597 N N . ALA D 1 233 ? 22.07403 13.43500 -9.53266 1.000 114.55661 233 ALA D N 1
ATOM 17598 C CA . ALA D 1 233 ? 23.00635 14.40639 -8.97202 1.000 112.03991 233 ALA D CA 1
ATOM 17599 C C . ALA D 1 233 ? 23.26822 14.15753 -7.49230 1.000 117.05714 233 ALA D C 1
ATOM 17600 O O . ALA D 1 233 ? 24.36292 14.45601 -7.00347 1.000 121.34540 233 ALA D O 1
ATOM 17607 N N . GLY D 1 234 ? 22.28864 13.61408 -6.76887 1.000 118.83455 234 GLY D N 1
ATOM 17608 C CA . GLY D 1 234 ? 22.49422 13.25977 -5.37549 1.000 122.12422 234 GLY D CA 1
ATOM 17609 C C . GLY D 1 234 ? 23.55148 12.19840 -5.15721 1.000 127.12781 234 GLY D C 1
ATOM 17610 O O . GLY D 1 234 ? 23.89736 11.92016 -4.00297 1.000 132.07173 234 GLY D O 1
ATOM 17614 N N . GLY D 1 235 ? 24.06978 11.60509 -6.23093 1.000 127.72475 235 GLY D N 1
ATOM 17615 C CA . GLY D 1 235 ? 25.09801 10.58849 -6.14484 1.000 132.6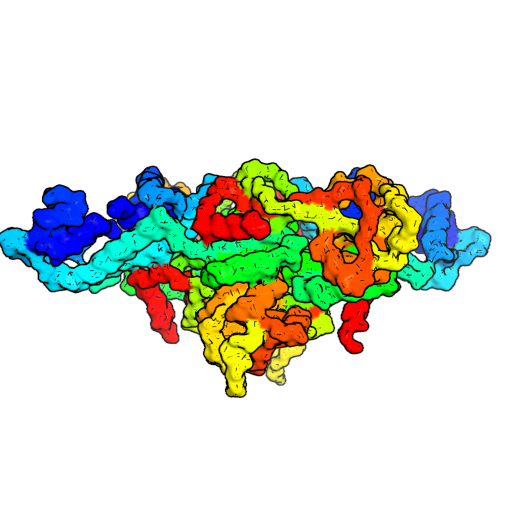3630 235 GLY D CA 1
ATOM 17616 C C . GLY D 1 235 ? 24.65935 9.21337 -6.58786 1.000 133.86410 235 GLY D C 1
ATOM 17617 O O . GLY D 1 235 ? 25.48661 8.29310 -6.59511 1.000 137.69080 235 GLY D O 1
ATOM 17621 N N . LEU D 1 236 ? 23.39750 9.04044 -6.97365 1.000 126.89309 236 LEU D N 1
ATOM 17622 C CA . LEU D 1 236 ? 22.83846 7.72443 -7.27307 1.000 128.79133 236 LEU D CA 1
ATOM 17623 C C . LEU D 1 236 ? 22.77939 7.54533 -8.78740 1.000 126.30246 236 LEU D C 1
ATOM 17624 O O . LEU D 1 236 ? 21.82447 7.95767 -9.44651 1.000 120.19290 236 LEU D O 1
ATOM 17640 N N . GLY D 1 237 ? 23.82543 6.93749 -9.34015 1.000 126.89187 237 GLY D N 1
ATOM 17641 C CA . GLY D 1 237 ? 23.72807 6.33861 -10.65830 1.000 125.26460 237 GLY D CA 1
ATOM 17642 C C . GLY D 1 237 ? 23.84932 7.31350 -11.81868 1.000 120.81583 237 GLY D C 1
ATOM 17643 O O . GLY D 1 237 ? 24.44482 8.38782 -11.71791 1.000 120.20463 237 GLY D O 1
ATOM 17647 N N . MET D 1 238 ? 23.26300 6.90531 -12.94550 1.000 118.10134 238 MET D N 1
ATOM 17648 C CA . MET D 1 238 ? 23.38538 7.59412 -14.22238 1.000 116.85603 238 MET D CA 1
ATOM 17649 C C . MET D 1 238 ? 22.05349 7.51312 -14.95470 1.000 111.61247 238 MET D C 1
ATOM 17650 O O . MET D 1 238 ? 21.13705 6.79721 -14.54496 1.000 117.11023 238 MET D O 1
ATOM 17664 N N . SER D 1 239 ? 21.95504 8.24990 -16.06133 1.000 106.13086 239 SER D N 1
ATOM 17665 C CA . SER D 1 239 ? 20.76481 8.19926 -16.89678 1.000 105.79379 239 SER D CA 1
ATOM 17666 C C . SER D 1 239 ? 21.12343 8.58024 -18.32526 1.000 108.67470 239 SER D C 1
ATOM 17667 O O . SER D 1 239 ? 22.06317 9.34272 -18.56479 1.000 100.53985 239 SER D O 1
ATOM 17675 N N . CYS D 1 240 ? 20.35930 8.03630 -19.26943 1.000 103.47899 240 CYS D N 1
ATOM 17676 C CA . CYS D 1 240 ? 20.44864 8.38392 -20.68581 1.000 102.07207 240 CYS D CA 1
ATOM 17677 C C . CYS D 1 240 ? 19.22884 9.24472 -20.99964 1.000 94.72662 240 CYS D C 1
ATOM 17678 O O . CYS D 1 240 ? 18.12280 8.72513 -21.18042 1.000 92.82486 240 CYS D O 1
ATOM 17686 N N . ILE D 1 241 ? 19.43027 10.56250 -21.05964 1.000 89.86929 241 ILE D N 1
ATOM 17687 C CA . ILE D 1 241 ? 18.33318 11.51928 -21.11910 1.000 93.31429 241 ILE D CA 1
ATOM 17688 C C . ILE D 1 241 ? 18.67002 12.62001 -22.11720 1.000 88.66846 241 ILE D C 1
ATOM 17689 O O . ILE D 1 241 ? 19.83061 12.84006 -22.47045 1.000 87.61388 241 ILE D O 1
ATOM 17705 N N . SER D 1 242 ? 17.62841 13.31818 -22.56472 1.000 78.13767 242 SER D N 1
ATOM 17706 C CA . SER D 1 242 ? 17.80449 14.39775 -23.52703 1.000 77.73936 242 SER D CA 1
ATOM 17707 C C . SER D 1 242 ? 18.75245 15.45867 -22.98199 1.000 79.45604 242 SER D C 1
ATOM 17708 O O . SER D 1 242 ? 18.70603 15.81281 -21.80146 1.000 77.25321 242 SER D O 1
ATOM 17716 N N . ARG D 1 243 ? 19.61756 15.96936 -23.86004 1.000 80.27824 243 ARG D N 1
ATOM 17717 C CA . ARG D 1 243 ? 20.54580 17.02141 -23.46243 1.000 84.28322 243 ARG D CA 1
ATOM 17718 C C . ARG D 1 243 ? 19.83456 18.34152 -23.20027 1.000 96.15637 243 ARG D C 1
ATOM 17719 O O . ARG D 1 243 ? 20.37024 19.18413 -22.47261 1.000 92.67673 243 ARG D O 1
ATOM 17740 N N . LEU D 1 244 ? 18.64314 18.53975 -23.76945 1.000 83.70061 244 LEU D N 1
ATOM 17741 C CA . LEU D 1 244 ? 17.83574 19.69548 -23.40454 1.000 71.43764 244 LEU D CA 1
ATOM 17742 C C . LEU D 1 244 ? 17.60203 19.75050 -21.90344 1.000 84.11933 244 LEU D C 1
ATOM 17743 O O . LEU D 1 244 ? 17.53822 20.83657 -21.31705 1.000 81.83058 244 LEU D O 1
ATOM 17759 N N . ALA D 1 245 ? 17.48360 18.59171 -21.25860 1.000 88.42177 245 ALA D N 1
ATOM 17760 C CA . ALA D 1 245 ? 17.21421 18.53442 -19.83142 1.000 91.43320 245 ALA D CA 1
ATOM 17761 C C . ALA D 1 245 ? 18.47488 18.64270 -18.98913 1.000 85.51771 245 ALA D C 1
ATOM 17762 O O . ALA D 1 245 ? 18.41729 19.14628 -17.86062 1.000 91.27248 245 ALA D O 1
ATOM 17769 N N . ILE D 1 246 ? 19.61317 18.19463 -19.51555 1.000 84.76174 246 ILE D N 1
ATOM 17770 C CA . ILE D 1 246 ? 20.81736 18.08328 -18.69873 1.000 91.94926 246 ILE D CA 1
ATOM 17771 C C . ILE D 1 246 ? 21.49970 19.43554 -18.54073 1.000 103.48237 246 ILE D C 1
ATOM 17772 O O . ILE D 1 246 ? 21.92104 19.80385 -17.43906 1.000 102.89609 246 ILE D O 1
ATOM 17788 N N . GLU D 1 247 ? 21.62259 20.18820 -19.63214 1.000 101.97955 247 GLU D N 1
ATOM 17789 C CA . GLU D 1 247 ? 22.47862 21.37183 -19.61938 1.000 97.67258 247 GLU D CA 1
ATOM 17790 C C . GLU D 1 247 ? 22.09179 22.37851 -18.54304 1.000 104.73501 247 GLU D C 1
ATOM 17791 O O . GLU D 1 247 ? 23.00143 22.99605 -17.96281 1.000 115.84384 247 GLU D O 1
ATOM 17803 N N . PRO D 1 248 ? 20.80946 22.60759 -18.23756 1.000 101.85370 248 PRO D N 1
ATOM 17804 C CA . PRO D 1 248 ? 20.48462 23.47681 -17.09028 1.000 100.55466 248 PRO D CA 1
ATOM 17805 C C . PRO D 1 248 ? 21.22389 23.09679 -15.81810 1.000 115.92534 248 PRO D C 1
ATOM 17806 O O . PRO D 1 248 ? 21.67601 23.98153 -15.07987 1.000 120.48222 248 PRO D O 1
ATOM 17817 N N . LEU D 1 249 ? 21.35914 21.79829 -15.53864 1.000 116.61897 249 LEU D N 1
ATOM 17818 C CA . LEU D 1 249 ? 22.11188 21.37555 -14.36378 1.000 113.49620 249 LEU D CA 1
ATOM 17819 C C . LEU D 1 249 ? 23.60593 21.62441 -14.53665 1.000 119.74288 249 LEU D C 1
ATOM 17820 O O . LEU D 1 249 ? 24.31518 21.83770 -13.54606 1.000 123.35842 249 LEU D O 1
ATOM 17836 N N . ILE D 1 250 ? 24.09981 21.60330 -15.77720 1.000 123.67230 250 ILE D N 1
ATOM 17837 C CA . ILE D 1 250 ? 25.53234 21.77886 -16.00649 1.000 127.76832 250 ILE D CA 1
ATOM 17838 C C . ILE D 1 250 ? 25.96102 23.19600 -15.65200 1.000 127.67575 250 ILE D C 1
ATOM 17839 O O . ILE D 1 250 ? 26.99196 23.40217 -15.00071 1.000 134.58303 250 ILE D O 1
ATOM 17855 N N . GLU D 1 251 ? 25.18352 24.19649 -16.07343 1.000 124.14611 251 GLU D N 1
ATOM 17856 C CA . GLU D 1 251 ? 25.47977 25.57308 -15.69773 1.000 127.96630 251 GLU D CA 1
ATOM 17857 C C . GLU D 1 251 ? 25.52505 25.74872 -14.18574 1.000 133.82809 251 GLU D C 1
ATOM 17858 O O . GLU D 1 251 ? 26.12706 26.71235 -13.70024 1.000 135.83857 251 GLU D O 1
ATOM 17870 N N . LYS D 1 252 ? 24.90807 24.83639 -13.43639 1.000 141.73190 252 LYS D N 1
ATOM 17871 C CA . LYS D 1 252 ? 24.89937 24.87286 -11.98194 1.000 130.39646 252 LYS D CA 1
ATOM 17872 C C . LYS D 1 252 ? 25.88818 23.89631 -11.36064 1.000 131.02018 252 LYS D C 1
ATOM 17873 O O . LYS D 1 252 ? 26.01527 23.86107 -10.13241 1.000 134.14823 252 LYS D O 1
ATOM 17892 N N . GLY D 1 253 ? 26.58586 23.10544 -12.17242 1.000 135.38544 253 GLY D N 1
ATOM 17893 C CA . GLY D 1 253 ? 27.58011 22.18090 -11.66897 1.000 130.89964 253 GLY D CA 1
ATOM 17894 C C . GLY D 1 253 ? 27.03448 20.90897 -11.06374 1.000 127.74320 253 GLY D C 1
ATOM 17895 O O . GLY D 1 253 ? 27.79547 20.17284 -10.42618 1.000 125.41781 253 GLY D O 1
ATOM 17899 N N . GLN D 1 254 ? 25.74773 20.61921 -11.24536 1.000 139.81011 254 GLN D N 1
ATOM 17900 C CA . GLN D 1 254 ? 25.14467 19.44668 -10.62532 1.000 126.93274 254 GLN D CA 1
ATOM 17901 C C . GLN D 1 254 ? 25.32507 18.17542 -11.44325 1.000 119.39205 254 GLN D C 1
ATOM 17902 O O . GLN D 1 254 ? 25.24815 17.07919 -10.87604 1.000 116.18941 254 GLN D O 1
ATOM 17916 N N . LEU D 1 255 ? 25.56172 18.28897 -12.74806 1.000 116.81847 255 LEU D N 1
ATOM 17917 C CA . LEU D 1 255 ? 25.69154 17.12427 -13.61107 1.000 116.43203 255 LEU D CA 1
ATOM 17918 C C . LEU D 1 255 ? 26.83402 17.33262 -14.59345 1.000 124.53033 255 LEU D C 1
ATOM 17919 O O . LEU D 1 255 ? 27.15508 18.46215 -14.97004 1.000 123.89860 255 LEU D O 1
ATOM 17935 N N . VAL D 1 256 ? 27.44432 16.22254 -15.00072 1.000 115.77499 256 VAL D N 1
ATOM 17936 C CA . VAL D 1 256 ? 28.44754 16.20448 -16.05769 1.000 113.40236 256 VAL D CA 1
ATOM 17937 C C . VAL D 1 256 ? 28.02683 15.17416 -17.09480 1.000 111.15536 256 VAL D C 1
ATOM 17938 O O . VAL D 1 256 ? 27.57996 14.07548 -16.74635 1.000 111.44057 256 VAL D O 1
ATOM 17951 N N . ILE D 1 257 ? 28.16665 15.52997 -18.36538 1.000 118.59187 257 ILE D N 1
ATOM 17952 C CA . ILE D 1 257 ? 27.90997 14.60946 -19.46608 1.000 114.89217 257 ILE D CA 1
ATOM 17953 C C . ILE D 1 257 ? 29.19291 13.84964 -19.76459 1.000 116.74018 257 ILE D C 1
ATOM 17954 O O . ILE D 1 257 ? 30.26921 14.44877 -19.87925 1.000 122.05563 257 ILE D O 1
ATOM 17970 N N . LEU D 1 258 ? 29.08500 12.53105 -19.88705 1.000 115.53008 258 LEU D N 1
ATOM 17971 C CA . LEU D 1 258 ? 30.24818 11.68681 -20.10968 1.000 121.30769 258 LEU D CA 1
ATOM 17972 C C . LEU D 1 258 ? 30.52379 11.51927 -21.59847 1.000 125.84949 258 LEU D C 1
ATOM 17973 O O . LEU D 1 258 ? 29.61464 11.57208 -22.43151 1.000 120.33616 258 LEU D O 1
ATOM 17989 N N . GLU D 1 259 ? 31.79691 11.30817 -21.92043 1.000 131.01007 259 GLU D N 1
ATOM 17990 C CA . GLU D 1 259 ? 32.19762 11.00288 -23.28819 1.000 129.81755 259 GLU D CA 1
ATOM 17991 C C . GLU D 1 259 ? 31.78358 9.57604 -23.62186 1.000 129.66273 259 GLU D C 1
ATOM 17992 O O . GLU D 1 259 ? 32.21898 8.62699 -22.96036 1.000 133.91791 259 GLU D O 1
ATOM 18004 N N . THR D 1 260 ? 30.94008 9.41747 -24.64381 1.000 126.31812 260 THR D N 1
ATOM 18005 C CA . THR D 1 260 ? 30.42661 8.10179 -25.03055 1.000 127.48488 260 THR D CA 1
ATOM 18006 C C . THR D 1 260 ? 30.20702 8.07451 -26.53722 1.000 130.50946 260 THR D C 1
ATOM 18007 O O . THR D 1 260 ? 29.06842 8.04542 -27.02056 1.000 122.45446 260 THR D O 1
ATOM 18018 N N . PRO D 1 261 ? 31.29171 8.07295 -27.32000 1.000 138.34140 261 PRO D N 1
ATOM 18019 C CA . PRO D 1 261 ? 31.14447 8.09074 -28.78420 1.000 132.68085 261 PRO D CA 1
ATOM 18020 C C . PRO D 1 261 ? 30.75246 6.75338 -29.39098 1.000 133.48215 261 PRO D C 1
ATOM 18021 O O . PRO D 1 261 ? 30.42184 6.71474 -30.58486 1.000 135.00365 261 PRO D O 1
ATOM 18032 N N . PHE D 1 262 ? 30.77975 5.66498 -28.62580 1.000 136.54342 262 PHE D N 1
ATOM 18033 C CA . PHE D 1 262 ? 30.40602 4.35133 -29.13923 1.000 139.64981 262 PHE D CA 1
ATOM 18034 C C . PHE D 1 262 ? 28.90313 4.09805 -29.07899 1.000 134.82569 262 PHE D C 1
ATOM 18035 O O . PHE D 1 262 ? 28.46632 2.97793 -29.35892 1.000 137.43322 262 PHE D O 1
ATOM 18052 N N . TRP D 1 263 ? 28.10795 5.10665 -28.72537 1.000 128.64726 263 TRP D N 1
ATOM 18053 C CA . TRP D 1 263 ? 26.65452 5.00547 -28.70987 1.000 124.85827 263 TRP D CA 1
ATOM 18054 C C . TRP D 1 263 ? 26.07845 6.21434 -29.43216 1.000 118.05255 263 TRP D C 1
ATOM 18055 O O . TRP D 1 263 ? 26.41543 7.35680 -29.10353 1.000 115.49699 263 TRP D O 1
ATOM 18076 N N . GLU D 1 264 ? 25.21982 5.96053 -30.42105 1.000 116.62115 264 GLU D N 1
ATOM 18077 C CA . GLU D 1 264 ? 24.67337 7.01719 -31.26588 1.000 116.29280 264 GLU D CA 1
ATOM 18078 C C . GLU D 1 264 ? 23.87552 8.01963 -30.44061 1.000 108.27560 264 GLU D C 1
ATOM 18079 O O . GLU D 1 264 ? 24.31554 9.15732 -30.24307 1.000 108.09402 264 GLU D O 1
ATOM 18091 N N . LEU D 1 265 ? 22.69766 7.61217 -29.97078 1.000 103.34650 265 LEU D N 1
ATOM 18092 C CA . LEU D 1 265 ? 21.88689 8.38082 -29.03207 1.000 103.56494 265 LEU D CA 1
ATOM 18093 C C . LEU D 1 265 ? 21.19422 9.57435 -29.68029 1.000 98.84527 265 LEU D C 1
ATOM 18094 O O . LEU D 1 265 ? 20.72748 10.47910 -28.97761 1.000 91.65684 265 LEU D O 1
ATOM 18110 N N . THR D 1 266 ? 21.10938 9.59466 -31.00711 1.000 108.40065 266 THR D N 1
ATOM 18111 C CA . THR D 1 266 ? 20.27420 10.54894 -31.72163 1.000 96.91614 266 THR D CA 1
ATOM 18112 C C . THR D 1 266 ? 18.88000 9.96268 -31.90589 1.000 89.53573 266 THR D C 1
ATOM 18113 O O . THR D 1 266 ? 18.72889 8.77470 -32.20303 1.000 105.58000 266 THR D O 1
ATOM 18124 N N . ARG D 1 267 ? 17.86023 10.80100 -31.72279 1.000 82.19244 267 ARG D N 1
ATOM 18125 C CA . ARG D 1 267 ? 16.48186 10.38415 -31.92631 1.000 84.74409 267 ARG D CA 1
ATOM 18126 C C . ARG D 1 267 ? 15.70225 11.52446 -32.56614 1.000 85.06388 267 ARG D C 1
ATOM 18127 O O . ARG D 1 267 ? 15.93248 12.69750 -32.23227 1.000 86.41400 267 ARG D O 1
ATOM 18148 N N . PRO D 1 268 ? 14.79006 11.22012 -33.48792 1.000 93.57634 268 PRO D N 1
ATOM 18149 C CA . PRO D 1 268 ? 14.03287 12.27782 -34.16208 1.000 79.40142 268 PRO D CA 1
ATOM 18150 C C . PRO D 1 268 ? 12.76600 12.67844 -33.42165 1.000 70.11146 268 PRO D C 1
ATOM 18151 O O . PRO D 1 268 ? 12.10537 11.86986 -32.76708 1.000 69.88159 268 PRO D O 1
ATOM 18162 N N . LEU D 1 269 ? 12.43791 13.96261 -33.54043 1.000 76.34659 269 LEU D N 1
ATOM 18163 C CA . LEU D 1 269 ? 11.16990 14.50497 -33.07290 1.000 66.25256 269 LEU D CA 1
ATOM 18164 C C . LEU D 1 269 ? 10.27099 14.75217 -34.27695 1.000 67.33736 269 LEU D C 1
ATOM 18165 O O . LEU D 1 269 ? 10.72880 15.24792 -35.31120 1.000 68.26994 269 LEU D O 1
ATOM 18181 N N . HIS D 1 270 ? 8.99592 14.39005 -34.14631 1.000 64.50771 270 HIS D N 1
ATOM 18182 C CA . HIS D 1 270 ? 8.09205 14.32685 -35.28583 1.000 65.46269 270 HIS D CA 1
ATOM 18183 C C . HIS D 1 270 ? 6.82371 15.12616 -35.02819 1.000 67.27286 270 HIS D C 1
ATOM 18184 O O . HIS D 1 270 ? 6.34404 15.21927 -33.89482 1.000 61.96773 270 HIS D O 1
ATOM 18198 N N . LEU D 1 271 ? 6.28709 15.70593 -36.10286 1.000 63.79756 271 LEU D N 1
ATOM 18199 C CA . LEU D 1 271 ? 4.92976 16.23566 -36.11538 1.000 62.40362 271 LEU D CA 1
ATOM 18200 C C . LEU D 1 271 ? 3.99047 15.13637 -36.59906 1.000 63.24609 271 LEU D C 1
ATOM 18201 O O . LEU D 1 271 ? 4.21349 14.55069 -37.66398 1.000 65.96980 271 LEU D O 1
ATOM 18217 N N . LEU D 1 272 ? 2.94670 14.85694 -35.82319 1.000 61.94953 272 LEU D N 1
ATOM 18218 C CA . LEU D 1 272 ? 2.03808 13.75158 -36.09895 1.000 64.79484 272 LEU D CA 1
ATOM 18219 C C . LEU D 1 272 ? 0.63314 14.28045 -36.34446 1.000 65.02930 272 LEU D C 1
ATOM 18220 O O . LEU D 1 272 ? 0.09704 15.03314 -35.52488 1.000 59.83785 272 LEU D O 1
ATOM 18236 N N . VAL D 1 273 ? 0.03728 13.87561 -37.46731 1.000 66.83793 273 VAL D N 1
ATOM 18237 C CA . VAL D 1 273 ? -1.32851 14.24686 -37.81802 1.000 69.52740 273 VAL D CA 1
ATOM 18238 C C . VAL D 1 273 ? -2.01901 13.04486 -38.45216 1.000 76.39775 273 VAL D C 1
ATOM 18239 O O . VAL D 1 273 ? -1.39174 12.03586 -38.78130 1.000 73.65774 273 VAL D O 1
ATOM 18252 N N . HIS D 1 274 ? -3.33342 13.16989 -38.61862 1.000 74.30741 274 HIS D N 1
ATOM 18253 C CA . HIS D 1 274 ? -4.14664 12.15302 -39.26953 1.000 77.58727 274 HIS D CA 1
ATOM 18254 C C . HIS D 1 274 ? -4.28349 12.48702 -40.74907 1.000 76.38203 274 HIS D C 1
ATOM 18255 O O . HIS D 1 274 ? -4.41121 13.65572 -41.12436 1.000 72.47016 274 HIS D O 1
ATOM 18269 N N . ARG D 1 275 ? -4.25018 11.45265 -41.59162 1.000 79.58387 275 ARG D N 1
ATOM 18270 C CA . ARG D 1 275 ? -4.28407 11.66937 -43.03307 1.000 88.39839 275 ARG D CA 1
ATOM 18271 C C . ARG D 1 275 ? -5.67178 12.02772 -43.54847 1.000 90.47237 275 ARG D C 1
ATOM 18272 O O . ARG D 1 275 ? -5.78038 12.60186 -44.63828 1.000 89.42001 275 ARG D O 1
ATOM 18293 N N . GLN D 1 276 ? -6.72757 11.70781 -42.80144 1.000 85.78099 276 GLN D N 1
ATOM 18294 C CA . GLN D 1 276 ? -8.09573 11.94899 -43.24231 1.000 80.22850 276 GLN D CA 1
ATOM 18295 C C . GLN D 1 276 ? -8.74810 13.12127 -42.52096 1.000 76.79516 276 GLN D C 1
ATOM 18296 O O . GLN D 1 276 ? -9.96257 13.31370 -42.64797 1.000 84.34972 276 GLN D O 1
ATOM 18310 N N . LYS D 1 277 ? -7.98089 13.90834 -41.77060 1.000 67.79800 277 LYS D N 1
ATOM 18311 C CA . LYS D 1 277 ? -8.51745 15.03214 -41.01312 1.000 62.63143 277 LYS D CA 1
ATOM 18312 C C . LYS D 1 277 ? -8.24051 16.32626 -41.76987 1.000 59.93415 277 LYS D C 1
ATOM 18313 O O . LYS D 1 277 ? -7.08390 16.64155 -42.06867 1.000 58.99844 277 LYS D O 1
ATOM 18332 N N . TYR D 1 278 ? -9.30350 17.06751 -42.07494 1.000 64.94139 278 TYR D N 1
ATOM 18333 C CA . TYR D 1 278 ? -9.16350 18.34864 -42.75262 1.000 54.33268 278 TYR D CA 1
ATOM 18334 C C . TYR D 1 278 ? -8.26345 19.27833 -41.94976 1.000 53.18770 278 TYR D C 1
ATOM 18335 O O . TYR D 1 278 ? -8.46440 19.47242 -40.74742 1.000 55.71867 278 TYR D O 1
ATOM 18353 N N . GLN D 1 279 ? -7.26848 19.85231 -42.62136 1.000 57.24949 279 GLN D N 1
ATOM 18354 C CA . GLN D 1 279 ? -6.32827 20.77921 -42.00050 1.000 56.89554 279 GLN D CA 1
ATOM 18355 C C . GLN D 1 279 ? -6.75207 22.20368 -42.34292 1.000 53.05511 279 GLN D C 1
ATOM 18356 O O . GLN D 1 279 ? -6.60770 22.64318 -43.48797 1.000 57.36919 279 GLN D O 1
ATOM 18370 N N . GLY D 1 280 ? -7.27590 22.92263 -41.34873 1.000 48.06803 280 GLY D N 1
ATOM 18371 C CA . GLY D 1 280 ? -7.63023 24.29995 -41.53591 1.000 52.30409 280 GLY D CA 1
ATOM 18372 C C . GLY D 1 280 ? -6.40483 25.19340 -41.57757 1.000 47.71451 280 GLY D C 1
ATOM 18373 O O . GLY D 1 280 ? -5.26330 24.73657 -41.42460 1.000 47.41869 280 GLY D O 1
ATOM 18377 N N . PRO D 1 281 ? -6.63277 26.49275 -41.78687 1.000 53.27089 281 PRO D N 1
ATOM 18378 C CA . PRO D 1 281 ? -5.49521 27.42850 -41.81472 1.000 46.28464 281 PRO D CA 1
ATOM 18379 C C . PRO D 1 281 ? -4.77011 27.52373 -40.48625 1.000 42.51970 281 PRO D C 1
ATOM 18380 O O . PRO D 1 281 ? -3.57155 27.83115 -40.46255 1.000 41.81804 281 PRO D O 1
ATOM 18391 N N . GLY D 1 282 ? -5.46039 27.26496 -39.37389 1.000 47.95078 282 GLY D N 1
ATOM 18392 C CA . GLY D 1 282 ? -4.80561 27.33480 -38.07772 1.000 41.23955 282 GLY D CA 1
ATOM 18393 C C . GLY D 1 282 ? -3.75511 26.25712 -37.89127 1.000 40.97984 282 GLY D C 1
ATOM 18394 O O . GLY D 1 282 ? -2.66782 26.52222 -37.37154 1.000 41.13838 282 GLY D O 1
ATOM 18398 N N . LEU D 1 283 ? -4.06131 25.02633 -38.30901 1.000 42.98232 283 LEU D N 1
ATOM 18399 C CA . LEU D 1 283 ? -3.10424 23.93935 -38.14043 1.000 46.01941 283 LEU D CA 1
ATOM 18400 C C . LEU D 1 283 ? -1.88537 24.13461 -39.03175 1.000 46.91983 283 LEU D C 1
ATOM 18401 O O . LEU D 1 283 ? -0.74827 23.94311 -38.58495 1.000 47.18155 283 LEU D O 1
ATOM 18417 N N . LYS D 1 284 ? -2.09923 24.50937 -40.29641 1.000 46.35752 284 LYS D N 1
ATOM 18418 C CA . LYS D 1 284 ? -0.96849 24.74717 -41.18683 1.000 49.66690 284 LYS D CA 1
ATOM 18419 C C . LYS D 1 284 ? -0.08920 25.87939 -40.67267 1.000 47.06963 284 LYS D C 1
ATOM 18420 O O . LYS D 1 284 ? 1.13365 25.84500 -40.84853 1.000 47.57808 284 LYS D O 1
ATOM 18439 N N . ALA D 1 285 ? -0.68963 26.88357 -40.03229 1.000 44.09900 285 ALA D N 1
ATOM 18440 C CA . ALA D 1 285 ? 0.09851 27.96427 -39.44839 1.000 41.99679 285 ALA D CA 1
ATOM 18441 C C . ALA D 1 285 ? 1.01303 27.43634 -38.35028 1.000 41.80261 285 ALA D C 1
ATOM 18442 O O . ALA D 1 285 ? 2.20821 27.74761 -38.31666 1.000 40.73840 285 ALA D O 1
ATOM 18449 N N . PHE D 1 286 ? 0.46657 26.62654 -37.44040 1.000 42.37201 286 PHE D N 1
ATOM 18450 C CA . PHE D 1 286 ? 1.28219 26.09388 -36.35473 1.000 42.24727 286 PHE D CA 1
ATOM 18451 C C . PHE D 1 286 ? 2.31867 25.10545 -36.87523 1.000 42.54891 286 PHE D C 1
ATOM 18452 O O . PHE D 1 286 ? 3.46324 25.09585 -36.40714 1.000 41.81961 286 PHE D O 1
ATOM 18469 N N . MET D 1 287 ? 1.94110 24.26697 -37.84135 1.000 45.38491 287 MET D N 1
ATOM 18470 C CA . MET D 1 287 ? 2.88241 23.28430 -38.37085 1.000 47.80636 287 MET D CA 1
ATOM 18471 C C . MET D 1 287 ? 4.05142 23.96907 -39.06919 1.000 47.30477 287 MET D C 1
ATOM 18472 O O . MET D 1 287 ? 5.21667 23.63264 -38.82687 1.000 49.33999 287 MET D O 1
ATOM 18486 N N . ASN D 1 288 ? 3.76129 24.93698 -39.94155 1.000 47.36524 288 ASN D N 1
ATOM 18487 C CA . ASN D 1 288 ? 4.83504 25.68542 -40.58809 1.000 48.40879 288 ASN D CA 1
ATOM 18488 C C . ASN D 1 288 ? 5.65645 26.45926 -39.56459 1.000 44.05555 288 ASN D C 1
ATOM 18489 O O . ASN D 1 288 ? 6.88078 26.57157 -39.69559 1.000 45.24859 288 ASN D O 1
ATOM 18500 N N . PHE D 1 289 ? 4.99673 27.00437 -38.53833 1.000 42.05670 289 PHE D N 1
ATOM 18501 C CA . PHE D 1 289 ? 5.72068 27.72004 -37.49298 1.000 42.39388 289 PHE D CA 1
ATOM 18502 C C . PHE D 1 289 ? 6.72773 26.80855 -36.80578 1.000 44.56655 289 PHE D C 1
ATOM 18503 O O . PHE D 1 289 ? 7.87426 27.20474 -36.56513 1.000 47.85424 289 PHE D O 1
ATOM 18520 N N . CYS D 1 290 ? 6.31868 25.57967 -36.48313 1.000 44.40302 290 CYS D N 1
ATOM 18521 C CA . CYS D 1 290 ? 7.24807 24.62193 -35.89372 1.000 48.24189 290 CYS D CA 1
ATOM 18522 C C . CYS D 1 290 ? 8.40962 24.33676 -36.83862 1.000 51.92701 290 CYS D C 1
ATOM 18523 O O . CYS D 1 290 ? 9.57457 24.32208 -36.42606 1.000 47.64124 290 CYS D O 1
ATOM 18531 N N . GLU D 1 291 ? 8.10757 24.11530 -38.12108 1.000 50.06639 291 GLU D N 1
ATOM 18532 C CA . GLU D 1 291 ? 9.14485 23.72044 -39.06726 1.000 51.79445 291 GLU D CA 1
ATOM 18533 C C . GLU D 1 291 ? 10.15652 24.83465 -39.30788 1.000 60.76505 291 GLU D C 1
ATOM 18534 O O . GLU D 1 291 ? 11.31598 24.55394 -39.63627 1.000 57.45014 291 GLU D O 1
ATOM 18546 N N . ASN D 1 292 ? 9.74709 26.09229 -39.15624 1.000 53.09290 292 ASN D N 1
ATOM 18547 C CA . ASN D 1 292 ? 10.62588 27.22008 -39.43569 1.000 48.61067 292 ASN D CA 1
ATOM 18548 C C . ASN D 1 292 ? 11.49245 27.61902 -38.24725 1.000 56.77655 292 ASN D C 1
ATOM 18549 O O . ASN D 1 292 ? 12.35962 28.48584 -38.40092 1.000 50.04539 292 ASN D O 1
ATOM 18560 N N . ARG D 1 293 ? 11.28912 27.01587 -37.07868 1.000 57.63704 293 ARG D N 1
ATOM 18561 C CA . ARG D 1 293 ? 12.15638 27.26673 -35.93102 1.000 71.66000 293 ARG D CA 1
ATOM 18562 C C . ARG D 1 293 ? 13.43726 26.44303 -36.03280 1.000 52.29313 293 ARG D C 1
ATOM 18563 O O . ARG D 1 293 ? 13.68265 25.78436 -37.04418 1.000 71.90124 293 ARG D O 1
#

Foldseek 3Di:
DQADLLLLQLLQLLLQQFALCSSCVVSVHDSVVSVVSQVSVQVVVVHHQFDCPVGTTAGDPVNVVCNLVSLQVNLVVLVVVCVVVPHRDEFAFEEEEEDLCVVQPVVVLVVVVCVVVVRYHYHYDYDADVVVVVCQVSVNGQKYWHFADDDDVQKDWAFQFKWFWFKKAACPDPLNVDPDADDLVVQQAAEAAEEDPPHRQVVQCVVWNCVSRVVHHYDHYYNHLVVSLVVRLVHGHIYTGTCSSCVVVVVVSSMDTHDDVSTDRMTTITMMHGPSHDCHPNNVVSVVSSNVVD/DDADLLLLQLLQLLQVPFALCRSCVVVVHDSVVSVVSPVVVCVVVVHHQFDDDPRGTYGDPNVVVCNVVSVVVNVVVVVVVCCVVVLVDAAAFEEEEEDVCVVQPPPVLVVVVCVVVVPHHYHYDYDAPVVVVVCQVVVNGAKYWAFADDDDPQKDWAFQFKFFKFKKAFCPDVVNPDDDADALVVQQAFAEAEEAPRHRQVVLCVVWNCVSRVPYHPNHYDNHLVVSLVVRLVGHTIYTGTCSSCVVVVVVNSMDTHDYPSTRRMTTITMMHGNPDDAGPNNVVSVVSSNPDDD/DPADLLLLQLLQLCLQPFALCRSCVLSVHHSVVSVVSQVVVCVVVVHHQFDDPPRGTHGDPVNVVCNLVSLQVVLVVQVVVCVVVVDRDAQAFEEEEEDLCVPQPVVVLVVVVCVVVVVYHYHYDYDAPVVVVVSQVSVNGAKYKHFADDDDPQKDWDFQFKWFKFKKAFCPEPLNPDDDADDLVVQAPAEAAEEDPRHRQVVQCVPFNCVSHVVHHDPHYDNHPVVSLVVRLVDGHIYIGTCSSCVVVVVVNSMDTRDDPSTGGMTTIIMMHGPSRDQHPNNVVSVVSSNVPPD/DQADLLLLLLLQLCQVPQFLVRSQVVVVHDSVRSVVSQVSVCVVVVHHQFDCDPGGTHGDPVVVVCNVVSVVVNVVVVVVVCCVVVLVDAAAFEEEEEDVCVPQPPPVLVVVLCVVVVPHHYHYDYDFDVVVVVCQVVVVGAKYKHQADDDDDQKDKAFQFKFFWFKKAACPDPQNPDDDADDLVNCLDWEEAEEAPPGNLNCQCVPWNVVRHVNHHPVYYHNHLVVSQVVRLVHHTIYGGTPSSCVVVVVVNSMDTHDDPSTDRMTTIIMMHGNPDDDGPNNVSSVVSSNVD

Solvent-accessible surface area: 49850 Å² total; per-residue (Å²): 103,156,6,56,9,138,22,0,32,1,0,12,4,0,12,38,41,15,19,35,68,102,0,0,105,46,34,185,47,98,104,73,32,0,49,125,11,5,44,82,1,18,114,18,5,66,14,59,0,3,4,106,58,76,150,133,23,59,20,0,21,0,0,79,62,0,2,11,49,0,20,33,1,21,5,62,0,65,22,0,10,40,30,23,91,48,115,54,75,73,3,93,6,19,0,0,0,2,32,2,1,0,41,47,24,0,8,68,1,0,20,64,0,9,133,109,28,89,77,0,77,2,85,8,86,49,16,44,10,122,92,0,31,91,4,0,35,67,18,80,7,6,0,0,0,0,4,4,48,15,53,36,37,73,3,62,44,34,99,30,86,86,3,76,4,5,0,0,0,3,47,107,14,84,24,38,153,69,84,171,131,25,55,9,126,48,0,78,132,12,59,0,4,2,5,46,89,29,2,4,2,3,62,15,0,16,97,11,0,21,123,54,0,84,81,10,63,21,18,4,17,0,8,10,0,64,0,0,0,74,13,0,29,39,30,126,5,0,0,1,1,0,89,43,1,0,79,62,19,65,156,147,52,75,3,47,40,10,144,14,118,76,10,119,12,58,10,59,1,24,0,1,1,17,103,110,25,59,64,11,25,8,6,103,23,0,15,60,32,1,85,113,98,179,49,183,12,58,11,128,16,0,24,0,0,10,5,0,28,120,62,20,25,15,76,110,0,6,119,66,37,186,34,90,85,70,20,0,48,114,5,2,54,76,0,22,108,16,7,64,35,79,0,3,73,130,100,79,145,116,12,92,29,23,112,41,0,123,126,0,31,75,49,0,75,80,0,25,37,86,0,108,54,0,28,108,8,1,125,37,60,99,18,64,23,51,4,59,0,0,0,2,35,2,2,0,38,54,22,0,6,60,2,0,14,63,1,11,117,109,63,81,110,4,74,0,84,5,81,45,9,22,8,145,90,0,31,88,5,0,47,85,10,106,4,8,0,0,0,0,2,5,44,29,155,68,116,63,3,61,44,38,97,24,37,81,6,80,3,5,0,0,0,6,62,93,32,92,26,34,144,74,80,126,120,26,67,17,135,36,0,77,129,7,66,0,0,2,4,37,99,22,5,2,3,23,58,14,0,42,107,22,0,62,151,55,0,106,134,12,68,50,16,4,32,0,10,11,1,61,0,0,2,88,4,0,30,50,51,28,5,0,2,1,1,0,94,72,1,0,63,74,28,50,140,148,51,62,1,46,33,14,126,14,119,74,12,131,9,52,9,55,3,24,0,0,2,15,148,120,15,30,45,1,46,4,7,98,36,0,21,91,39,0,97,131,68,127,139,107,119,5,58,23,158,16,0,28,0,0,13,5,0,12,22,37,22,21,34,63,92,0,2,85,23,42,173,41,94,111,70,38,0,51,126,12,3,56,55,3,20,97,10,5,66,15,56,0,3,4,96,56,69,170,157,20,52,30,0,18,0,0,75,64,0,0,16,53,0,16,41,0,37,5,55,8,53,25,0,19,46,39,17,64,72,119,49,62,37,3,58,4,28,0,0,0,2,29,2,0,0,34,55,25,0,6,84,2,0,17,54,0,6,126,106,36,74,79,0,68,2,68,10,75,44,12,40,12,171,83,0,16,85,2,0,43,76,14,66,4,7,0,0,0,0,4,3,43,26,50,40,33,65,4,62,37,44,96,21,66,72,4,88,6,5,0,0,0,2,51,96,15,76,25,33,139,79,78,129,122,25,64,18,127,26,0,62,138,13,75,0,4,2,4,42,85,47,7,2,2,1,61,16,0,11,97,18,0,17,113,59,1,92,98,7,58,20,20,2,17,0,10,10,1,70,0,0,2,67,16,0,24,34,29,122,3,0,0,1,1,1,80,47,3,0,83,74,38,54,151,144,50,75,1,43,40,10,141,11,121,71,14,127,16,62,8,55,1,28,0,0,1,8,98,105,26,64,47,9,21,5,8,107,21,0,19,92,33,0,87,130,90,74,195,78,136,4,51,10,140,14,0,33,4,0,10,5,1,30,125,76,8,53,9,71,123,1,2,97,57,35,203,51,87,81,79,36,1,55,108,5,6,55,62,2,27,114,21,10,70,42,72,0,6,65,119,110,79,123,126,2,80,23,23,118,43,0,137,119,0,31,79,53,0,81,78,1,17,32,79,0,104,43,0,20,111,8,1,102,44,65,105,13,69,26,55,5,64,1,0,0,2,35,3,0,0,40,52,25,0,19,72,1,0,9,54,0,13,124,105,56,86,149,3,72,1,83,10,80,42,9,40,10,113,90,0,6,83,4,0,43,92,14,105,4,10,0,0,0,0,5,4,44,40,127,48,108,68,4,65,45,36,101,29,92,84,4,108,5,10,1,0,0,5,42,114,24,100,28,28,164,85,81,118,120,25,45,10,95,36,0,66,110,17,64,0,0,4,6,49,107,62,5,2,3,28,67,13,2,54,111,21,0,77,135,54,7,105,80,10,64,59,16,8,32,1,13,12,0,37,0,0,0,68,3,0,29,41,53,34,6,0,0,3,0,0,88,55,2,0,70,71,15,63,164,133,49,66,2,57,34,12,130,18,120,72,14,135,10,54,8,54,2,30,0,0,2,14,134,121,18,33,48,2,46,3,10,102,29,0,18,81,29,0,79,127,138

Secondary structure (DSSP, 8-state):
----HHHHHHHHHHHHHSSHHHHHHHTT--HHHHHHHHHHHHHHHTS-SEEEETTEEEE-HHHHHHHHHHHHHHHHHHHHHHHHHTS----EEEEEE-HHHHHHTHHHHHHHHHHH-TT-EEEEEE--HHHHHHHHHTTS-SEEEE-S----TTEEEEEEEEEEEEEEE-TT-GGGG-SS---GGGGTTPEEEEPPTTSHHHHHIIIIITTT-TT-EEEEEES-HHHHHHHHHTSS-BEEEEHHHHHHHHTTTS-EEE--TTS--EEEEEEEEETTS---HHHHHHHHHHHT--/----HHHHHHHHHHHHHSSHHHHHHHTT--HHHHHHHHHHHHHHHTS-SEEESSS-EEE-HHHHHHHHHHHHHHHHHHHHHHHHHSS----EEEEEEEHHHHHHTHHHHHHHHHHHSTT-EEEEEEE-HHHHHHHHHTTS-SEEEESS----TTEEEEEEEEEEEEEEE-TT-HHHH-SSPP-GGGGTTPEEEE--TTSHHHHHHHHHTTTT-TT-EEEEEES-HHHHHHHHHTSS-BEEEEHHHHHHHHTTTS-EE---TTS--EEEEEEEEETTS---HHHHHHHHHHHTT--/----HHHHHHHHHHHHHSSHHHHHHHTT--HHHHHHHHHHHHHHHTS-SEEEETTEEEE-HHHHHHHHHHHHHHHHHHHHHHHHHTT-PPPEEEEEE-HHHHHHTHHHHHHHHHHH-TT-EEEEEE--HHHHHHHHHTT--SEEEESS----SSEEEEEEEEEEEEEEE-TT-GGGG-SSPP-GGGGTT-EEEEPPBTBHHHHHIIIIITTT-TT-EEEEEES-HHHHHHHHHTTS-EEEEEHHHHHHHHHTTS-EEEP-TTS--EEEEEEEEETTS---HHHHHHHHHHHT---/----HHHHHHHHHHHHHSSHHHHHHHTT--HHHHHHHHHHHHHTTSS-SEEEETTEEEE-HHHHHHHHHHHHHHHHHHHHHHHHHTT----EEEEEE-HHHHHHTHHHHHHHHHHHSTT-EEEEEE--HHHHHHHHHTTS-SEEEESS----SSEEEEEEEEEEEEEEE-TTSTTTT--S---TTTTSS-EEEEPPSSSHHHHHIIIIITTT-SS-EEEEEES-HHHHHHHHHTT--EEEEEHHHHHHHHTTTS-EEPP-TT---EEEEEEEEETTS---HHHHHHHHHHHH-

Radius of gyration: 35.02 Å; Cα contacts (8 Å, |Δi|>4): 2257; chains: 4; bounding box: 110×88×90 Å

B-factor: mean 76.15, std 29.05, range [26.66, 228.92]

Organism: Acinetobacter baylyi (strain ATCC 33305 / BD413 / ADP1) (NCBI:txid62977)

InterPro domains:
  IPR000847 LysR, HTH, N-terminal domain [PF00126] (5-64)
  IPR000847 LysR, HTH, N-terminal domain [PR00039] (20-31)
  IPR000847 LysR, HTH, N-terminal domain [PR00039] (31-41)
  IPR000847 LysR, HTH, N-terminal domain [PR00039] (41-52)
  IPR000847 LysR, HTH, N-terminal domain [PS50931] (3-60)
  IPR005119 LysR, substrate-binding [PF03466] (92-293)
  IPR036388 Winged helix-like DNA-binding domain superfamily [G3DSA:1.10.10.10] (1-86)
  IPR036390 Winged helix DNA-binding domain superfamily [SSF46785] (1-111)